Protein 1VA6 (pdb70)

Radius of gyration: 32.8 Å; Cα contacts (8 Å, |Δi|>4): 1897; chains: 2; bounding box: 96×56×97 Å

CATH classification: 6.10.140.800 (+1 more: 3.30.590.20)

Secondary structure (DSSP, 8-state):
-PPP-HHHHHHHHHSGGGGTT-EEEEEEEEEEE-TTSPBP-S-S-GGG--TTT-SSEEE-SBTTEEEEEPPPBS-HHHHHHHHHHHHHHHHTSSTT-EE--SSS-SS--TT---PBPP--SSHHHHHHHHHHHHHHHHH-HHHHT--EEEEEEE--HHHHHHHH-S--HHHHHHHHHHHHHHHHHHHHHHTTHHHHHH--BSEE-GGG---S--EE-TTS-EE-TT-SBGGGSTTSS--GGGTTS---SS-HHHHHHHHHHHHT-B-HHHHTT-SEETTEE--S-SBS-SSGGG---SEEEE-PPPTT--HHHHHHHH---EEEEEEEEP-TTSTTS--HHHHHHHHHHHHHHHHS------HHHHHHTHHHHHHHHHHTT-TT-EE-STTSPP-EEHHHHHHHHHHHHHHHHHHHHHHH-SSHHHHHHHHHHTTTT-GGGSHHHHHHHHHHH--HHHHHHHHHHHHHTSPPSS--HHHHHHHHHHHHHHHHHHHHH--S-HHHHH-/-PPP-HHHHHHHHHSGGGGTT-EEEEEEEEEEE-TTSPBP-S-S-GGG--TTT-SSEEE-SBTTEEEEEPPPBS-HHHHHHHHHHHHHHHHHSSTT-EE--SSS-SS--TT--PPBPP--SSHHHHHHHHHHHHHHHHH-HHHHT--EEEEEEE--HHHHHHHH--HHHHHHHHHHHHHHHHHHHHTTHHHHHH--BSEE-GGG---S--EE-TTS-EE-TT-SBGGGSTTSS--GGGTT----SS-HHHHHHHHHHHTT-B-HHHHTT-SEETTEE--S-SBS-SSGGG---SEEEE-PPPTT--HHHHHHHH---EEEEEEEEP-TTSTTS--HHHHHHHHHHHHHHHHS------HHHHHHHHHHHHHHHHHTTSTT-EE-STTS---EEHHHHHHHHHHHHHHHHHHHHHHH-SSHHHHHHHHHHGGGT-GGGSHHHHHHHHHHH--HHHHHHHHHHHHHTPPPSSS-HHHHHHHHHHHHHHHHHHHHS--S-HHHHH-

Sequence (1010 aa):
MIPDVSQALAWLEKHPQALKGIQRGLERETLRVNADGTLATTGHPEALGSALTHKWITTDFAEALLEFITPVDGDIEHMLTFMRDLHRYTARNMGDERMWPLSMPSYIAEGQDIELAQYGTSNTGRFKTLYREGLKNRYGALMQTISGVHYNFSLPMAFWQAKSGDISGADAKEKISAGYFRVIRNYYRFGWVIPYLFGASPAISSSFLTSLPFEKTESGMYYLPYATSLRLSDLGYTNKSQSNLGITFNDLYEYVAGLKQAIKTPSEEYAKIGIEKDGKRLQINSNVLQIENELYAPIRPKRVTRSGESPSDALLRGGIEYIEVRSLDINPFSPIGVDEQQVRFLDLFMVWCALADAPEMSSSELACTRVNWNRVILEGRKPGLTLGIGCETAQFPLPQVGKDLFRDLKRVAQTLDSINGGEAYQKVCDELVACFDNPDLTFSARILRSMIDTTGKAFAEAYRNLLREEPLEILREEDFVAEREASERRQQEMEAADTEPFAVWLEMIPDVSQALAWLEKHPQALKGIQRGLERETLRVNADGTLATTGHPEALGSALTHKWITTDFAEALLEFITPVDGDIEHMLTFMRDLHRYTARNMGDERMWPLSMPSYIAEGQDIELAQYGTSNTGRFKTLYREGLKNRYGALMQTISGVHYNFSLPMAFWQAKSGADAKEKISAGYFRVIRNYYRFGWVIPYLFGASPAISSSFLTSLPFEKTESGMYYLPYATSLRLSDLGYTNKSQSNLGITFNDLYEYVAGLKQAIKTPSEEYAKIGIEKDGKRLQINSNVLQIENELYAPIRPKRVTRSGESPSDALLRGGIEYIEVRSLDINPFSPIGVDEQQVRFLDLFMVWCALADAPEMSSSELACTRVNWNRVILEGRKPGLTLGIGCETAQFPLPQVGKDLFRDLKRVAQTLDSINGGEAYQKVCDELVACFDNPDLTFSARILRSMIDTTGKAFAEAYRNLLREEPLEILREEDFVAEREASERRQQEMEAADTEPFAVWLE

Nearest PDB structures (foldseek):
  1va6-assembly2_B  TM=1.002E+00  e=9.615E-96  Escherichia coli
  1va6-assembly1_A  TM=9.991E-01  e=1.927E-89  Escherichia coli
  2d32-assembly1_A  TM=9.876E-01  e=5.182E-85  Escherichia coli
  1v4g-assembly1_A  TM=9.840E-01  e=6.740E-85  Escherichia coli
  1v4g-assembly1_C  TM=9.840E-01  e=9.844E-84  Escherichia coli

Organism: Escherichia coli (strain K12) (NCBI:txid83333)

Foldseek 3Di:
DDDDLVVLLVLCVVVLCQQPPKKKKKKWKWFWAALVQHGDDDFQFLLQFALQFFDAKHAFFARRIIMGMFDMDDDLVVRVLVLLLVQLVVLQGPPRIFIFQWQARAPAAFVRPTHTHARDDFLVRVQRSLQSLQCCLPVNPRQSSGIFMKMKIFGDLSNLCSVPPDDDLVVSLQVRQQLVLLLVLLCLQPVLLQLLFFQAPQKHACRLPDPADWDAAPVRIIGFQFARHCCDPCSHNDCPLPLPLFAFSRGLVRNLVSLVVQCVAADPVQCVSPQDDPNDGRHLDRGSRPASVPRPDQKDFADDADPPGHGSRRCVVRNGGIMMGINGIFQSVDLSRDDDLSNLLVSLSSVVSSSDGRDGATSQQSVQSCVQSVCCRRRVRPPPDFDDRGVDDTDHQQLVVLVVVLVSSLSSQVSVCVVVPDRVSNVSSVQRSVCSVPVCNGNHNVNVVVSNVPHSSVSRVVSSVVSNPDDRDPDDSVRSNVSSVVSNVVSVVSRVPDPDRSVVVSD/DADDLPVLLVLCLVVLCQQPQKKKKKKWKWFWAALVQHGDPDAQFLLQAALQFFDAWHAFFFRRIIMGIFDIDRDLVVRVLVLLLVLLLSLQGPPNIFTFQWQARAPAAFQRDTHTHAGDDFLVRVQNRQASLQVCLPPHPRQRSGIFMKMKIFGDLSNLCSVPVVVSFQSRQQLVLLLVLLCLQPVLLQLLFFQAPQKHYCRLPDPADWDAAPVGIIGFQQARHCCDPCSHNDPPLVLPLFAFRRGLCSNLVSLVVQCVAADVVQVVVPCDDPNRGRHLDRGSRVASVPRPDQKDFFDDDDPPDGTSVRCVVGNGGIMMGRPGIQQSVDLSRDDPLSNLLVSLSSVVSSSDDGDGDGSVQSVQSCVQSCCCRRRVRPPQDFDDRGNDDTDHGQLVVLVVVLVSSLSSQVSVCVVVPDRVSNVSSVQRNVCSVPVCNGNHVVNVVARNPDHRSVSRSVSSVVSNPDDRDPDDSVVSSVSSVVSNVVSVVSVVVDDDDSVVVSD

InterPro domains:
  IPR006334 Glutamate--cysteine ligase, monofunctional [MF_00578] (1-518)
  IPR006334 Glutamate--cysteine ligase, monofunctional [PTHR38761] (1-517)
  IPR006334 Glutamate--cysteine ligase, monofunctional [TIGR01434] (6-517)
  IPR007370 Glutamate--cysteine ligase [PF04262] (10-380)
  IPR014746 Glutamine synthetase/guanido kinase, catalytic domain [SSF55931] (2-514)

B-factor: mean 29.58, std 16.18, range [2.0, 95.63]

Solvent-accessible surface area: 40898 Å² total; per-residue (Å²): 42,2,28,60,7,18,163,26,4,22,49,0,27,116,72,43,117,3,3,124,44,7,84,13,9,1,30,4,18,0,2,0,5,54,47,88,5,59,15,4,120,80,41,20,14,130,19,1,14,8,11,25,24,14,120,31,0,18,6,34,3,0,12,7,0,0,15,0,54,6,62,103,40,48,70,9,86,76,2,19,35,15,0,57,0,0,0,14,14,0,4,73,57,14,56,90,18,13,21,6,7,5,0,9,3,21,111,7,56,90,68,58,143,11,86,21,0,83,7,37,100,2,9,46,0,115,42,79,30,11,18,24,29,0,7,71,45,26,36,26,8,12,20,1,0,5,1,2,0,16,0,17,1,11,6,14,124,48,3,17,93,36,104,36,30,136,79,64,58,70,72,27,77,118,109,21,4,58,6,2,1,53,0,0,20,0,0,30,60,8,0,3,0,1,1,2,2,2,2,3,4,0,5,3,6,64,34,22,103,119,120,61,101,42,87,97,13,173,67,30,26,67,25,6,45,86,0,0,0,0,14,35,6,83,35,2,50,22,28,126,58,11,81,149,30,43,22,13,4,30,72,24,160,84,6,8,58,18,5,83,131,2,35,180,44,110,17,155,117,14,57,161,44,20,89,120,124,143,69,74,75,26,4,30,25,23,25,16,0,2,34,28,76,0,12,19,9,35,0,30,6,45,56,99,61,162,125,89,42,29,46,0,56,0,5,62,84,21,0,1,62,48,0,2,0,28,1,2,2,0,1,0,55,13,19,6,1,1,45,64,46,1,1,21,0,0,0,0,0,0,0,0,0,6,9,0,99,11,88,133,18,55,48,80,86,16,70,32,11,86,49,6,17,56,53,0,6,48,58,3,18,77,101,73,10,44,0,0,96,23,84,100,108,31,112,56,58,4,39,60,5,0,20,31,2,7,48,18,0,64,22,0,0,43,8,5,5,88,32,99,45,62,69,35,2,34,121,8,4,73,75,6,35,22,7,3,42,15,24,64,79,0,9,0,12,102,0,15,135,25,18,64,103,101,37,5,87,63,46,2,70,56,38,34,74,93,2,81,149,36,105,29,119,60,20,164,87,117,50,2,64,58,7,72,104,36,0,54,160,77,35,113,108,63,59,89,75,57,134,86,89,24,53,86,100,55,194,42,15,32,119,5,46,168,28,0,56,61,0,70,168,70,48,97,4,3,60,18,8,62,14,8,1,34,5,18,0,2,0,4,55,49,90,4,65,14,4,127,78,44,23,14,139,23,1,14,4,10,25,29,17,57,16,0,22,6,37,4,0,15,5,0,0,12,0,61,6,57,94,10,26,50,7,86,21,1,20,32,6,0,56,0,0,0,13,15,1,2,62,54,12,53,93,20,11,20,6,5,6,1,10,3,20,100,5,55,119,66,65,144,10,92,17,0,89,8,39,91,2,8,49,0,108,40,79,27,13,16,27,34,0,7,74,43,26,38,19,7,5,21,2,0,6,1,2,0,16,0,17,1,10,4,10,96,40,4,20,110,40,93,70,103,132,104,73,52,58,114,23,2,54,4,1,1,62,0,0,21,0,0,32,57,7,0,1,0,1,1,4,2,2,2,2,5,0,5,2,5,70,30,21,93,118,124,56,94,39,84,81,14,166,79,37,29,79,26,5,45,88,0,0,0,0,14,29,4,96,38,2,52,16,32,59,60,16,84,147,32,38,22,28,5,33,58,12,116,108,4,3,60,14,7,81,124,2,36,158,48,113,19,158,123,15,56,169,48,21,86,108,127,143,73,65,77,24,2,34,24,27,23,18,0,2,34,25,73,0,13,16,10,32,0,25,6,53,57,95,54,132,98,90,41,34,46,0,61,0,4,57,93,22,1,2,60,48,0,2,0,29,2,1,2,0,1,0,58,12,18,8,0,1,43,67,43,1,1,18,0,0,0,0,0,0,0,0,0,8,8,0,98,13,91,128,20,51,45,79,93,14,69,33,12,83,45,6,18,46,48,0,3,46,60,3,20,75,101,71,7,44,0,0,87,27,73,100,120,29,114,54,61,5,38,113,8,0,68,40,0,7,153,17,0,71,70,0,0,80,9,3,5,84,35,95,47,67,80,36,3,47,107,2,2,79,68,8,42,41,6,4,98,65,37,101,85,1,10,0,12,106,0,11,136,28,18,60,105,88,34,5,90,64,47,2,67,56,40,32,70,90,2,87,145,37,102,28,109,23,6,99,79,86,30,2,70,13,4,79,68,3,0,47,92,39,37,117,97,60,58,87,79,52,134,91,89,23,53,91,93,53,181

Structure (mmCIF, N/CA/C/O backbone):
data_1VA6
#
_entry.id   1VA6
#
_cell.length_a   70.468
_cell.length_b   97.360
_cell.length_c   102.185
_cell.angle_alpha   90.00
_cell.angle_beta   109.63
_cell.angle_gamma   90.00
#
_symmetry.space_group_name_H-M   'P 1 21 1'
#
loop_
_entity.id
_entity.type
_entity.pdbx_description
1 polymer 'Glutamate--cysteine ligase'
2 non-polymer 'MAGNESIUM ION'
3 non-polymer '(2S)-2-AMINO-4-[[(2R)-2-CARBOXYBUTYL](PHOSPHONO)SULFONIMIDOYL]BUTANOIC ACID'
4 non-polymer "ADENOSINE-5'-DIPHOSPHATE"
5 non-polymer 'HEXAETHYLENE GLYCOL'
6 water water
#
loop_
_atom_site.group_PDB
_atom_site.id
_atom_site.type_symbol
_atom_site.label_atom_id
_atom_site.label_alt_id
_atom_site.label_comp_id
_atom_site.label_asym_id
_atom_site.label_entity_id
_atom_site.label_seq_id
_atom_site.pdbx_PDB_ins_code
_atom_site.Cartn_x
_atom_site.Cartn_y
_atom_site.Cartn_z
_atom_site.occupancy
_atom_site.B_iso_or_equiv
_atom_site.auth_seq_id
_atom_site.auth_comp_id
_atom_site.auth_asym_id
_atom_site.auth_atom_id
_atom_site.pdbx_PDB_model_num
ATOM 1 N N . MET A 1 1 ? 5.245 -17.806 12.533 1.00 30.14 1 MET A N 1
ATOM 2 C CA . MET A 1 1 ? 6.235 -17.709 11.418 1.00 28.92 1 MET A CA 1
ATOM 3 C C . MET A 1 1 ? 7.617 -17.393 11.971 1.00 27.73 1 MET A C 1
ATOM 4 O O . MET A 1 1 ? 8.630 -17.803 11.431 1.00 22.94 1 MET A O 1
ATOM 9 N N . ILE A 1 2 ? 7.656 -16.644 13.060 1.00 22.10 2 ILE A N 1
ATOM 10 C CA . ILE A 1 2 ? 8.910 -16.387 13.734 1.00 20.24 2 ILE A CA 1
ATOM 11 C C . ILE A 1 2 ? 9.273 -17.604 14.589 1.00 20.05 2 ILE A C 1
ATOM 12 O O . ILE A 1 2 ? 8.461 -18.116 15.317 1.00 12.13 2 ILE A O 1
ATOM 17 N N . PRO A 1 3 ? 10.512 -18.055 14.469 1.00 17.26 3 PRO A N 1
ATOM 18 C CA . PRO A 1 3 ? 10.979 -19.246 15.171 1.00 18.22 3 PRO A CA 1
ATOM 19 C C . PRO A 1 3 ? 10.917 -19.111 16.683 1.00 18.52 3 PRO A C 1
ATOM 20 O O . PRO A 1 3 ? 10.932 -18.008 17.192 1.00 22.71 3 PRO A O 1
ATOM 24 N N . ASP A 1 4 ? 10.824 -20.244 17.372 1.00 19.22 4 ASP A N 1
ATOM 25 C CA . ASP A 1 4 ? 10.980 -20.313 18.817 1.00 19.06 4 ASP A CA 1
ATOM 26 C C . ASP A 1 4 ? 12.451 -20.083 19.143 1.00 19.51 4 ASP A C 1
ATOM 27 O O . ASP A 1 4 ? 13.331 -20.742 18.591 1.00 18.73 4 ASP A O 1
ATOM 32 N N . VAL A 1 5 ? 12.714 -19.110 20.001 1.00 10.71 5 VAL A N 1
ATOM 33 C CA . VAL A 1 5 ? 14.057 -18.775 20.406 1.00 14.58 5 VAL A CA 1
ATOM 34 C C . VAL A 1 5 ? 14.229 -18.829 21.905 1.00 12.47 5 VAL A C 1
ATOM 35 O O . VAL A 1 5 ? 15.145 -18.220 22.491 1.00 14.26 5 VAL A O 1
ATOM 39 N N . SER A 1 6 ? 13.338 -19.566 22.557 1.00 15.50 6 SER A N 1
ATOM 40 C CA . SER A 1 6 ? 13.329 -19.697 24.013 1.00 17.16 6 SER A CA 1
ATOM 41 C C . SER A 1 6 ? 14.677 -20.168 24.577 1.00 15.62 6 SER A C 1
ATOM 42 O O . SER A 1 6 ? 15.211 -19.591 25.515 1.00 13.46 6 SER A O 1
ATOM 45 N N . GLN A 1 7 ? 15.225 -21.220 23.977 1.00 19.59 7 GLN A N 1
ATOM 46 C CA . GLN A 1 7 ? 16.417 -21.817 24.538 1.00 22.96 7 GLN A CA 1
ATOM 47 C C . GLN A 1 7 ? 17.605 -20.821 24.474 1.00 18.58 7 GLN A C 1
ATOM 48 O O . GLN A 1 7 ? 18.319 -20.612 25.452 1.00 19.65 7 GLN A O 1
ATOM 54 N N . ALA A 1 8 ? 17.797 -20.214 23.312 1.00 16.46 8 ALA A N 1
ATOM 55 C CA . ALA A 1 8 ? 18.913 -19.257 23.137 1.00 14.76 8 ALA A CA 1
ATOM 56 C C . ALA A 1 8 ? 18.718 -18.022 24.018 1.00 14.54 8 ALA A C 1
ATOM 57 O O . ALA A 1 8 ? 19.681 -17.474 24.568 1.00 13.15 8 ALA A O 1
ATOM 59 N N . LEU A 1 9 ? 17.461 -17.589 24.185 1.00 9.85 9 LEU A N 1
ATOM 60 C CA . LEU A 1 9 ? 17.188 -16.431 24.991 1.00 11.36 9 LEU A CA 1
ATOM 61 C C . LEU A 1 9 ? 17.412 -16.744 26.499 1.00 13.17 9 LEU A C 1
ATOM 62 O O . LEU A 1 9 ? 17.872 -15.917 27.255 1.00 14.69 9 LEU A O 1
ATOM 67 N N . ALA A 1 10 ? 17.100 -17.961 26.874 1.00 17.49 10 ALA A N 1
ATOM 68 C CA . ALA A 1 10 ? 17.381 -18.419 28.206 1.00 22.94 10 ALA A CA 1
ATOM 69 C C . ALA A 1 10 ? 18.883 -18.428 28.475 1.00 20.42 10 ALA A C 1
ATOM 70 O O . ALA A 1 10 ? 19.369 -18.002 29.524 1.00 20.67 10 ALA A O 1
ATOM 72 N N . TRP A 1 11 ? 19.615 -18.939 27.502 1.00 21.84 11 TRP A N 1
ATOM 73 C CA . TRP A 1 11 ? 21.079 -18.938 27.587 1.00 22.57 11 TRP A CA 1
ATOM 74 C C . TRP A 1 11 ? 21.612 -17.520 27.783 1.00 16.62 11 TRP A C 1
ATOM 75 O O . TRP A 1 11 ? 22.490 -17.287 28.604 1.00 14.93 11 TRP A O 1
ATOM 86 N N . LEU A 1 12 ? 21.057 -16.588 27.033 1.00 15.07 12 LEU A N 1
ATOM 87 C CA . LEU A 1 12 ? 21.513 -15.205 27.091 1.00 18.80 12 LEU A CA 1
ATOM 88 C C . LEU A 1 12 ? 21.313 -14.564 28.457 1.00 23.51 12 LEU A C 1
ATOM 89 O O . LEU A 1 12 ? 22.184 -13.848 28.949 1.00 20.14 12 LEU A O 1
ATOM 94 N N . GLU A 1 13 ? 20.154 -14.811 29.059 1.00 32.81 13 GLU A N 1
ATOM 95 C CA . GLU A 1 13 ? 19.844 -14.249 30.379 1.00 39.33 13 GLU A CA 1
ATOM 96 C C . GLU A 1 13 ? 20.693 -14.892 31.434 1.00 37.69 13 GLU A C 1
ATOM 97 O O . GLU A 1 13 ? 20.971 -14.269 32.425 1.00 39.29 13 GLU A O 1
ATOM 103 N N . LYS A 1 14 ? 21.143 -16.122 31.190 1.00 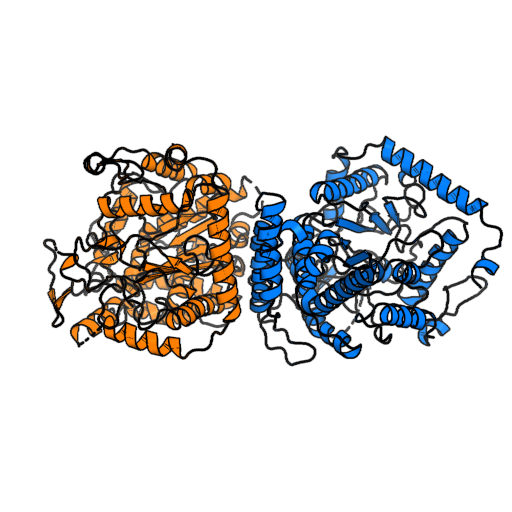36.96 14 LYS A N 1
ATOM 104 C CA . LYS A 1 14 ? 22.075 -16.816 32.106 1.00 37.38 14 LYS A CA 1
ATOM 105 C C . LYS A 1 14 ? 23.508 -16.423 31.844 1.00 36.73 14 LYS A C 1
ATOM 106 O O . LYS A 1 14 ? 24.384 -16.684 32.654 1.00 32.60 14 LYS A O 1
ATOM 112 N N . HIS A 1 15 ? 23.750 -15.827 30.668 1.00 36.52 15 HIS A N 1
ATOM 113 C CA . HIS A 1 15 ? 25.062 -15.305 30.296 1.00 33.59 15 HIS A CA 1
ATOM 114 C C . HIS A 1 15 ? 24.976 -13.844 29.784 1.00 36.01 15 HIS A C 1
ATOM 115 O O . HIS A 1 15 ? 25.317 -13.554 28.613 1.00 30.69 15 HIS A O 1
ATOM 122 N N . PRO A 1 16 ? 24.550 -12.921 30.643 1.00 39.32 16 PRO A N 1
ATOM 123 C CA . PRO A 1 16 ? 24.309 -11.521 30.251 1.00 37.13 16 PRO A CA 1
ATOM 124 C C . PRO A 1 16 ? 25.536 -10.843 29.682 1.00 38.18 16 PRO A C 1
ATOM 125 O O . PRO A 1 16 ? 25.482 -10.069 28.716 1.00 36.97 16 PRO A O 1
ATOM 129 N N . GLN A 1 17 ? 26.676 -11.172 30.257 1.00 36.68 17 GLN A N 1
ATOM 130 C CA . GLN A 1 17 ? 27.920 -10.540 29.899 1.00 38.79 17 GLN A CA 1
ATOM 131 C C . GLN A 1 17 ? 28.453 -10.955 28.541 1.00 36.37 17 GLN A C 1
ATOM 132 O O . GLN A 1 17 ? 29.512 -10.519 28.139 1.00 35.56 17 GLN A O 1
ATOM 138 N N . ALA A 1 18 ? 27.703 -11.798 27.836 1.00 31.79 18 ALA A N 1
ATOM 139 C CA . ALA A 1 18 ? 28.056 -12.222 26.479 1.00 27.18 18 ALA A CA 1
ATOM 140 C C . ALA A 1 18 ? 27.843 -11.127 25.472 1.00 26.77 18 ALA A C 1
ATOM 141 O O . ALA A 1 18 ? 28.335 -11.211 24.329 1.00 23.01 18 ALA A O 1
ATOM 143 N N . LEU A 1 19 ? 27.083 -10.093 25.878 1.00 16.39 19 LEU A N 1
ATOM 144 C CA . LEU A 1 19 ? 26.776 -9.002 24.981 1.00 17.49 19 LEU A CA 1
ATOM 145 C C . LEU A 1 19 ? 27.581 -7.741 25.235 1.00 13.29 19 LEU A C 1
ATOM 146 O O . LEU A 1 19 ? 27.457 -6.759 24.492 1.00 19.40 19 LEU A O 1
ATOM 151 N N . LYS A 1 20 ? 28.407 -7.753 26.284 1.00 12.58 20 LYS A N 1
ATOM 152 C CA . LYS A 1 20 ? 29.235 -6.613 26.585 1.00 17.04 20 LYS A CA 1
ATOM 153 C C . LYS A 1 20 ? 30.389 -6.501 25.572 1.00 14.16 20 LYS A C 1
ATOM 154 O O . LYS A 1 20 ? 31.179 -7.427 25.437 1.00 16.76 20 LYS A O 1
ATOM 160 N N . GLY A 1 21 ? 30.479 -5.378 24.885 1.00 8.88 21 GLY A N 1
ATOM 161 C CA . GLY A 1 21 ? 31.594 -5.236 23.969 1.00 10.73 21 GLY A CA 1
ATOM 162 C C . GLY A 1 21 ? 31.168 -5.183 22.505 1.00 3.79 21 GLY A C 1
ATOM 163 O O . GLY A 1 21 ? 32.025 -5.259 21.612 1.00 6.54 21 GLY A O 1
ATOM 164 N N . ILE A 1 22 ? 29.867 -5.056 22.225 1.00 5.15 22 ILE A N 1
ATOM 165 C CA . ILE A 1 22 ? 29.459 -4.946 20.812 1.00 5.08 22 ILE A CA 1
ATOM 166 C C . ILE A 1 22 ? 30.215 -3.797 20.143 1.00 7.94 22 ILE A C 1
ATOM 167 O O . ILE A 1 22 ? 30.440 -2.762 20.764 1.00 7.51 22 ILE A O 1
ATOM 172 N N . GLN A 1 23 ? 30.602 -3.995 18.894 1.00 7.26 23 GLN A N 1
ATOM 173 C CA . GLN A 1 23 ? 31.301 -2.947 18.127 1.00 7.53 23 GLN A CA 1
ATOM 174 C C . GLN A 1 23 ? 30.498 -2.555 16.920 1.00 8.15 23 GLN A C 1
ATOM 175 O O . GLN A 1 23 ? 29.783 -3.369 16.340 1.00 8.07 23 GLN A O 1
ATOM 181 N N . ARG A 1 24 ? 30.625 -1.295 16.518 1.00 9.75 24 ARG A N 1
ATOM 182 C CA . ARG A 1 24 ? 29.820 -0.750 15.405 1.00 10.66 24 ARG A CA 1
ATOM 183 C C . ARG A 1 24 ? 30.560 0.205 14.534 1.00 3.08 24 ARG A C 1
ATOM 184 O O . ARG A 1 24 ? 31.580 0.788 14.917 1.00 8.90 24 ARG A O 1
ATOM 192 N N . GLY A 1 25 ? 30.061 0.336 13.312 1.00 10.12 25 GLY A N 1
ATOM 193 C CA . GLY A 1 25 ? 30.596 1.297 12.337 1.00 7.51 25 GLY A CA 1
ATOM 194 C C . GLY A 1 25 ? 29.493 1.721 11.382 1.00 11.08 25 GLY A C 1
ATOM 195 O O . GLY A 1 25 ? 28.738 0.879 10.877 1.00 16.28 25 GLY A O 1
ATOM 196 N N . LEU A 1 26 ? 29.433 3.011 11.056 1.00 14.55 26 LEU A N 1
ATOM 197 C CA . LEU A 1 26 ? 28.458 3.505 10.106 1.00 12.17 26 LEU A CA 1
ATOM 198 C C . LEU A 1 26 ? 29.049 4.043 8.830 1.00 13.13 26 LEU A C 1
ATOM 199 O O . LEU A 1 26 ? 30.031 4.786 8.843 1.00 9.31 26 LEU A O 1
ATOM 204 N N . GLU A 1 27 ? 28.428 3.682 7.718 1.00 12.36 27 GLU A N 1
ATOM 205 C CA . GLU A 1 27 ? 28.722 4.333 6.419 1.00 10.41 27 GLU A CA 1
ATOM 206 C C . GLU A 1 27 ? 27.471 5.090 6.011 1.00 13.42 27 GLU A C 1
ATOM 207 O O . GLU A 1 27 ? 26.354 4.566 6.089 1.00 16.88 27 GLU A O 1
ATOM 213 N N . ARG A 1 28 ? 27.640 6.334 5.638 1.00 11.66 28 ARG A N 1
ATOM 214 C CA . ARG A 1 28 ? 26.545 7.131 5.143 1.00 10.28 28 ARG A CA 1
ATOM 215 C C . ARG A 1 28 ? 26.971 7.874 3.846 1.00 15.01 28 ARG A C 1
ATOM 216 O O . ARG A 1 28 ? 27.947 8.596 3.809 1.00 13.02 28 ARG A O 1
ATOM 224 N N . GLU A 1 29 ? 26.161 7.690 2.840 1.00 15.93 29 GLU A N 1
ATOM 225 C CA . GLU A 1 29 ? 26.344 8.281 1.536 1.00 16.15 29 GLU A CA 1
ATOM 226 C C . GLU A 1 29 ? 25.394 9.437 1.295 1.00 15.36 29 GLU A C 1
ATOM 227 O O . GLU A 1 29 ? 24.258 9.436 1.761 1.00 18.43 29 GLU A O 1
ATOM 233 N N . THR A 1 30 ? 25.872 10.448 0.601 1.00 19.23 30 THR A N 1
ATOM 234 C CA . THR A 1 30 ? 25.056 11.610 0.272 1.00 19.66 30 THR A CA 1
ATOM 235 C C . THR A 1 30 ? 25.660 12.397 -0.951 1.00 20.18 30 THR A C 1
ATOM 236 O O . THR A 1 30 ? 26.860 12.543 -1.086 1.00 17.82 30 THR A O 1
ATOM 240 N N . LEU A 1 31 ? 24.766 12.878 -1.794 1.00 20.38 31 LEU A N 1
ATOM 241 C CA . LEU A 1 31 ? 25.067 13.700 -2.957 1.00 23.42 31 LEU A CA 1
ATOM 242 C C . LEU A 1 31 ? 25.309 15.144 -2.613 1.00 22.62 31 LEU A C 1
ATOM 243 O O . LEU A 1 31 ? 24.586 15.740 -1.812 1.00 20.84 31 LEU A O 1
ATOM 248 N N . ARG A 1 32 ? 26.385 15.706 -3.201 1.00 17.68 32 ARG A N 1
ATOM 249 C CA . ARG A 1 32 ? 26.600 17.124 -3.081 1.00 19.85 32 ARG A CA 1
ATOM 250 C C . ARG A 1 32 ? 25.665 17.763 -4.116 1.00 20.64 32 ARG A C 1
ATOM 251 O O . ARG A 1 32 ? 25.651 17.365 -5.285 1.00 16.90 32 ARG A O 1
ATOM 259 N N . VAL A 1 33 ? 24.896 18.760 -3.692 1.00 23.07 33 VAL A N 1
ATOM 260 C CA . VAL A 1 33 ? 23.974 19.447 -4.602 1.00 21.62 33 VAL A CA 1
ATOM 261 C C . VAL A 1 33 ? 23.980 20.964 -4.377 1.00 25.12 33 VAL A C 1
ATOM 262 O O . VAL A 1 33 ? 24.319 21.456 -3.268 1.00 20.43 33 VAL A O 1
ATOM 266 N N . ASN A 1 34 ? 23.658 21.696 -5.449 1.00 26.45 34 ASN A N 1
ATOM 267 C CA . ASN A 1 34 ? 23.421 23.138 -5.366 1.00 28.02 34 ASN A CA 1
ATOM 268 C C . ASN A 1 34 ? 22.087 23.446 -4.674 1.00 27.62 34 ASN A C 1
ATOM 269 O O . ASN A 1 34 ? 21.273 22.562 -4.478 1.00 23.46 34 ASN A O 1
ATOM 274 N N . ALA A 1 35 ? 21.916 24.703 -4.271 1.00 32.69 35 ALA A N 1
ATOM 275 C CA . ALA A 1 35 ? 20.754 25.148 -3.509 1.00 38.26 35 ALA A CA 1
ATOM 276 C C . ALA A 1 35 ? 19.452 24.945 -4.288 1.00 38.53 35 ALA A C 1
ATOM 277 O O . ALA A 1 35 ? 18.359 24.851 -3.680 1.00 36.31 35 ALA A O 1
ATOM 279 N N . ASP A 1 36 ? 19.574 24.859 -5.620 1.00 37.02 36 ASP A N 1
ATOM 280 C CA . ASP A 1 36 ? 18.399 24.573 -6.468 1.00 41.61 36 ASP A CA 1
ATOM 281 C C . ASP A 1 36 ? 18.147 23.071 -6.673 1.00 39.53 36 ASP A C 1
ATOM 282 O O . ASP A 1 36 ? 17.361 22.671 -7.526 1.00 37.90 36 ASP A O 1
ATOM 287 N N . GLY A 1 37 ? 18.840 22.258 -5.889 1.00 35.83 37 GLY A N 1
ATOM 288 C CA . GLY A 1 37 ? 18.686 20.804 -5.923 1.00 35.01 37 GLY A CA 1
ATOM 289 C C . GLY A 1 37 ? 19.444 20.056 -7.034 1.00 30.61 37 GLY A C 1
ATOM 290 O O . GLY A 1 37 ? 19.485 18.834 -7.075 1.00 28.59 37 GLY A O 1
ATOM 291 N N . THR A 1 38 ? 20.055 20.781 -7.950 1.00 32.09 38 THR A N 1
ATOM 292 C CA . THR A 1 38 ? 20.783 20.133 -9.037 1.00 27.99 38 THR A CA 1
ATOM 293 C C . THR A 1 38 ? 22.102 19.522 -8.518 1.00 25.32 38 THR A C 1
ATOM 294 O O . THR A 1 38 ? 22.651 19.949 -7.480 1.00 23.68 38 THR A O 1
ATOM 298 N N . LEU A 1 39 ? 22.641 18.557 -9.253 1.00 20.77 39 LEU A N 1
ATOM 299 C CA . LEU A 1 39 ? 23.909 17.948 -8.890 1.00 25.84 39 LEU A CA 1
ATOM 300 C C . LEU A 1 39 ? 25.109 18.887 -8.886 1.00 32.71 39 LEU A C 1
ATOM 301 O O . LEU A 1 39 ? 25.383 19.642 -9.879 1.00 36.81 39 LEU A O 1
ATOM 306 N N . ALA A 1 40 ? 25.854 18.848 -7.790 1.00 30.18 40 ALA A N 1
ATOM 307 C CA . ALA A 1 40 ? 27.067 19.656 -7.709 1.00 30.73 40 ALA A CA 1
ATOM 308 C C . ALA A 1 40 ? 28.105 19.156 -8.737 1.00 25.72 40 ALA A C 1
ATOM 309 O O . ALA A 1 40 ? 28.244 17.961 -8.941 1.00 21.00 40 ALA A O 1
ATOM 311 N N . THR A 1 41 ? 28.819 20.095 -9.372 1.00 24.64 41 THR A N 1
ATOM 312 C CA . THR A 1 41 ? 29.756 19.717 -10.447 1.00 25.34 41 THR A CA 1
ATOM 313 C C . THR A 1 41 ? 31.216 19.916 -10.053 1.00 20.22 41 THR A C 1
ATOM 314 O O . THR A 1 41 ? 32.134 19.499 -10.761 1.00 19.29 41 THR A O 1
ATOM 318 N N . THR A 1 42 ? 31.431 20.628 -8.958 1.00 21.25 42 THR A N 1
ATOM 319 C CA . THR A 1 42 ? 32.754 20.824 -8.413 1.00 20.66 42 THR A CA 1
ATOM 320 C C . THR A 1 42 ? 33.378 19.459 -8.041 1.00 22.69 42 THR A C 1
ATOM 321 O O . THR A 1 42 ? 32.683 18.423 -7.887 1.00 17.90 42 THR A O 1
ATOM 325 N N . GLY A 1 43 ? 34.692 19.461 -7.861 1.00 23.54 43 GLY A N 1
ATOM 326 C CA . GLY A 1 43 ? 35.403 18.260 -7.496 1.00 21.89 43 GLY A CA 1
ATOM 327 C C . GLY A 1 43 ? 35.287 18.002 -5.995 1.00 19.88 43 GLY A C 1
ATOM 328 O O . GLY A 1 43 ? 34.757 18.820 -5.230 1.00 16.43 43 GLY A O 1
ATOM 329 N N . HIS A 1 44 ? 35.805 16.859 -5.600 1.00 21.79 44 HIS A N 1
ATOM 330 C CA . HIS A 1 44 ? 35.797 16.471 -4.193 1.00 23.37 44 HIS A CA 1
ATOM 331 C C . HIS A 1 44 ? 36.488 17.560 -3.362 1.00 24.31 44 HIS A C 1
ATOM 332 O O . HIS A 1 44 ? 37.647 17.884 -3.581 1.00 20.35 44 HIS A O 1
ATOM 339 N N . PRO A 1 45 ? 35.747 18.123 -2.407 1.00 21.83 45 PRO A N 1
ATOM 340 C CA . PRO A 1 45 ? 36.263 19.278 -1.648 1.00 22.07 45 PRO A CA 1
ATOM 341 C C . PRO A 1 45 ? 37.710 19.125 -1.191 1.00 25.05 45 PRO A C 1
ATOM 342 O O . PRO A 1 45 ? 38.093 18.104 -0.628 1.00 25.53 45 PRO A O 1
ATOM 346 N N . GLU A 1 46 ? 38.510 20.137 -1.433 1.00 21.92 46 GLU A N 1
ATOM 347 C CA . GLU A 1 46 ? 39.940 20.108 -1.138 1.00 24.66 46 GLU A CA 1
ATOM 348 C C . GLU A 1 46 ? 40.266 19.919 0.344 1.00 20.45 46 GLU A C 1
ATOM 349 O O . GLU A 1 46 ? 41.254 19.315 0.694 1.00 18.85 46 GLU A O 1
ATOM 355 N N . ALA A 1 47 ? 39.412 20.428 1.207 1.00 25.69 47 ALA A N 1
ATOM 356 C CA . ALA A 1 47 ? 39.558 20.250 2.659 1.00 26.91 47 ALA A CA 1
ATOM 357 C C . ALA A 1 47 ? 39.448 18.776 3.091 1.00 24.22 47 ALA A C 1
ATOM 358 O O . ALA A 1 47 ? 39.947 18.401 4.142 1.00 25.71 47 ALA A O 1
ATOM 360 N N . LEU A 1 48 ? 38.868 17.950 2.226 1.00 22.55 48 LEU A N 1
ATOM 361 C CA . LEU A 1 48 ? 38.724 16.510 2.486 1.00 24.17 48 LEU A CA 1
ATOM 362 C C . LEU A 1 48 ? 39.906 15.705 2.010 1.00 22.50 48 LEU A C 1
ATOM 363 O O . LEU A 1 48 ? 40.020 14.525 2.281 1.00 28.80 48 LEU A O 1
ATOM 368 N N . GLY A 1 49 ? 40.797 16.338 1.280 1.00 24.60 49 GLY A N 1
ATOM 369 C CA . GLY A 1 49 ? 42.016 15.688 0.864 1.00 18.34 49 GLY A CA 1
ATOM 370 C C . GLY A 1 49 ? 41.792 14.590 -0.136 1.00 18.70 49 GLY A C 1
ATOM 371 O O . GLY A 1 49 ? 40.926 14.689 -0.999 1.00 18.87 49 GLY A O 1
ATOM 372 N N . SER A 1 50 ? 42.603 13.549 -0.017 1.00 15.94 50 SER A N 1
ATOM 373 C CA . SER A 1 50 ? 42.495 12.379 -0.880 1.00 14.27 50 SER A CA 1
ATOM 374 C C . SER A 1 50 ? 41.398 11.382 -0.440 1.00 20.50 50 SER A C 1
ATOM 375 O O . SER A 1 50 ? 41.439 10.879 0.684 1.00 16.60 50 SER A O 1
ATOM 378 N N . ALA A 1 51 ? 40.487 11.079 -1.357 1.00 19.12 51 ALA A N 1
ATOM 379 C CA . ALA A 1 51 ? 39.365 10.182 -1.128 1.00 22.25 51 ALA A CA 1
ATOM 380 C C . ALA A 1 51 ? 39.878 8.758 -1.164 1.00 24.04 51 ALA A C 1
ATOM 381 O O . ALA A 1 51 ? 39.313 7.846 -0.532 1.00 14.94 51 ALA A O 1
ATOM 383 N N . LEU A 1 52 ? 40.979 8.592 -1.880 1.00 18.68 52 LEU A N 1
ATOM 384 C CA . LEU A 1 52 ? 41.596 7.286 -2.012 1.00 21.13 52 LEU A CA 1
ATOM 385 C C . LEU A 1 52 ? 42.053 6.678 -0.684 1.00 18.36 52 LEU A C 1
ATOM 386 O O . LEU A 1 52 ? 42.070 5.464 -0.530 1.00 14.73 52 LEU A O 1
ATOM 391 N N . THR A 1 53 ? 42.468 7.522 0.244 1.00 19.23 53 THR A N 1
ATOM 392 C CA . THR A 1 53 ? 43.201 7.054 1.430 1.00 19.66 53 THR A CA 1
ATOM 393 C C . THR A 1 53 ? 42.685 7.656 2.722 1.00 13.40 53 THR A C 1
ATOM 394 O O . THR A 1 53 ? 43.159 7.295 3.775 1.00 17.78 53 THR A O 1
ATOM 398 N N . HIS A 1 54 ? 41.778 8.614 2.617 1.00 13.02 54 HIS A N 1
ATOM 399 C CA . HIS A 1 54 ? 41.251 9.289 3.779 1.00 17.58 54 HIS A CA 1
ATOM 400 C C . HIS A 1 54 ? 40.581 8.223 4.704 1.00 15.65 54 HIS A C 1
ATOM 401 O O . HIS A 1 54 ? 39.878 7.340 4.224 1.00 17.68 54 HIS A O 1
ATOM 408 N N . LYS A 1 55 ? 40.817 8.351 5.987 1.00 22.98 55 LYS A N 1
ATOM 409 C CA . LYS A 1 55 ? 40.234 7.396 7.005 1.00 25.52 55 LYS A CA 1
ATOM 410 C C . LYS A 1 55 ? 38.730 7.506 7.190 1.00 21.48 55 LYS A C 1
ATOM 411 O O . LYS A 1 55 ? 38.024 6.480 7.284 1.00 19.85 55 LYS A O 1
ATOM 417 N N . TRP A 1 56 ? 38.231 8.750 7.225 1.00 17.36 56 TRP A N 1
ATOM 418 C CA . TRP A 1 56 ? 36.852 9.041 7.687 1.00 14.98 56 TRP A CA 1
ATOM 419 C C . TRP A 1 56 ? 35.872 9.452 6.592 1.00 15.03 56 TRP A C 1
ATOM 420 O O . TRP A 1 56 ? 34.686 9.140 6.666 1.00 12.14 56 TRP A O 1
ATOM 431 N N . ILE A 1 57 ? 36.359 10.153 5.584 1.00 13.32 57 ILE A N 1
ATOM 432 C CA . ILE A 1 57 ? 35.544 10.689 4.543 1.00 14.91 57 ILE A CA 1
ATOM 433 C C . ILE A 1 57 ? 36.173 10.409 3.163 1.00 22.18 57 ILE A C 1
ATOM 434 O O . ILE A 1 57 ? 37.379 10.526 2.976 1.00 15.92 57 ILE A O 1
ATOM 439 N N . THR A 1 58 ? 35.312 10.029 2.230 1.00 19.47 58 THR A N 1
ATOM 440 C CA . THR A 1 58 ? 35.743 9.596 0.927 1.00 20.33 58 THR A CA 1
ATOM 441 C C . THR A 1 58 ? 34.593 9.725 -0.046 1.00 16.37 58 THR A C 1
ATOM 442 O O . THR A 1 58 ? 33.683 10.478 0.188 1.00 15.89 58 THR A O 1
ATOM 446 N N . THR A 1 59 ? 34.700 9.062 -1.194 1.00 16.43 59 THR A N 1
ATOM 447 C CA . THR A 1 59 ? 33.695 9.111 -2.227 1.00 14.84 59 THR A CA 1
ATOM 448 C C . THR A 1 59 ? 33.267 7.719 -2.591 1.00 15.55 59 THR A C 1
ATOM 449 O O . THR A 1 59 ? 34.010 6.783 -2.449 1.00 11.01 59 THR A O 1
ATOM 453 N N . ASP A 1 60 ? 32.020 7.602 -3.042 1.00 18.82 60 ASP A N 1
ATOM 454 C CA . ASP A 1 60 ? 31.495 6.331 -3.501 1.00 15.81 60 ASP A CA 1
ATOM 455 C C . ASP A 1 60 ? 31.579 6.250 -5.027 1.00 18.95 60 ASP A C 1
ATOM 456 O O . ASP A 1 60 ? 32.667 6.392 -5.614 1.00 17.00 60 ASP A O 1
ATOM 461 N N . PHE A 1 61 ? 30.464 6.067 -5.696 1.00 18.92 61 PHE A N 1
ATOM 462 C CA . PHE A 1 61 ? 30.489 5.864 -7.171 1.00 17.71 61 PHE A CA 1
ATOM 463 C C . PHE A 1 61 ? 30.926 7.108 -7.918 1.00 21.01 61 PHE A C 1
ATOM 464 O O . PHE A 1 61 ? 31.809 7.060 -8.773 1.00 26.08 61 PHE A O 1
ATOM 472 N N . ALA A 1 62 ? 30.310 8.231 -7.580 1.00 21.35 62 ALA A N 1
ATOM 473 C CA . ALA A 1 62 ? 30.557 9.520 -8.222 1.00 19.36 62 ALA A CA 1
ATOM 474 C C . ALA A 1 62 ? 31.375 10.437 -7.357 1.00 25.04 62 ALA A C 1
ATOM 475 O O . ALA A 1 62 ? 31.449 10.288 -6.103 1.00 24.86 62 ALA A O 1
ATOM 477 N N . GLU A 1 63 ? 31.966 11.427 -8.018 1.00 19.85 63 GLU A N 1
ATOM 478 C CA . GLU A 1 63 ? 32.850 12.375 -7.392 1.00 21.40 63 GLU A CA 1
ATOM 479 C C . GLU A 1 63 ? 32.048 13.322 -6.517 1.00 20.83 63 GLU A C 1
ATOM 480 O O . GLU A 1 63 ? 32.579 13.874 -5.529 1.00 15.58 63 GLU A O 1
ATOM 486 N N . ALA A 1 64 ? 30.786 13.515 -6.878 1.00 19.50 64 ALA A N 1
ATOM 487 C CA . ALA A 1 64 ? 29.846 14.260 -6.026 1.00 18.52 64 ALA A CA 1
ATOM 488 C C . ALA A 1 64 ? 29.112 13.408 -4.962 1.00 17.60 64 ALA A C 1
ATOM 489 O O . ALA A 1 64 ? 28.353 13.932 -4.174 1.00 19.74 64 ALA A O 1
ATOM 491 N N . LEU A 1 65 ? 29.341 12.103 -4.972 1.00 18.20 65 LEU A N 1
ATOM 492 C CA . LEU A 1 65 ? 28.716 11.189 -4.001 1.00 15.46 65 LEU A CA 1
ATOM 493 C C . LEU A 1 65 ? 29.621 10.978 -2.747 1.00 16.17 65 LEU A C 1
ATOM 494 O O . LEU A 1 65 ? 30.443 10.059 -2.689 1.00 19.17 65 LEU A O 1
ATOM 499 N N . LEU A 1 66 ? 29.516 11.872 -1.781 1.00 15.21 66 LEU A N 1
ATOM 500 C CA . LEU A 1 66 ? 30.275 11.736 -0.549 1.00 20.32 66 LEU A CA 1
ATOM 501 C C . LEU A 1 66 ? 29.929 10.422 0.202 1.00 22.33 66 LEU A C 1
ATOM 502 O O . LEU A 1 66 ? 28.844 9.856 0.046 1.00 24.85 66 LEU A O 1
ATOM 507 N N . GLU A 1 67 ? 30.885 9.953 0.990 1.00 21.94 67 GLU A N 1
ATOM 508 C CA . GLU A 1 67 ? 30.634 8.858 1.919 1.00 19.13 67 GLU A CA 1
ATOM 509 C C . GLU A 1 67 ? 31.364 9.165 3.233 1.00 19.13 67 GLU A C 1
ATOM 510 O O . GLU A 1 67 ? 32.581 9.422 3.256 1.00 18.04 67 GLU A O 1
ATOM 516 N N . PHE A 1 68 ? 30.606 9.149 4.319 1.00 13.82 68 PHE A N 1
ATOM 517 C CA . PHE A 1 68 ? 31.162 9.358 5.661 1.00 15.79 68 PHE A CA 1
ATOM 518 C C . PHE A 1 68 ? 31.286 7.987 6.360 1.00 16.44 68 PHE A C 1
ATOM 519 O O . PHE A 1 68 ? 30.359 7.168 6.342 1.00 17.83 68 PHE A O 1
ATOM 527 N N . ILE A 1 69 ? 32.428 7.734 6.971 1.00 13.00 69 ILE A N 1
ATOM 528 C CA . ILE A 1 69 ? 32.678 6.455 7.605 1.00 9.51 69 ILE A CA 1
ATOM 529 C C . ILE A 1 69 ? 33.214 6.638 8.991 1.00 12.39 69 ILE A C 1
ATOM 530 O O . ILE A 1 69 ? 34.269 7.229 9.179 1.00 17.30 69 ILE A O 1
ATOM 535 N N . THR A 1 70 ? 32.478 6.132 10.010 1.00 13.15 70 THR A N 1
ATOM 536 C CA . THR A 1 70 ? 32.978 6.206 11.357 1.00 9.67 70 THR A CA 1
ATOM 537 C C . THR A 1 70 ? 33.943 5.066 11.601 1.00 12.09 70 THR A C 1
ATOM 538 O O . THR A 1 70 ? 33.700 3.959 11.173 1.00 11.78 70 THR A O 1
ATOM 542 N N . PRO A 1 71 ? 35.020 5.326 12.321 1.00 12.70 71 PRO A N 1
ATOM 543 C CA . PRO A 1 71 ? 35.942 4.262 12.741 1.00 13.16 71 PRO A CA 1
ATOM 544 C C . PRO A 1 71 ? 35.292 3.380 13.833 1.00 11.19 71 PRO A C 1
ATOM 545 O O . PRO A 1 71 ? 34.551 3.871 14.683 1.00 7.83 71 PRO A O 1
ATOM 549 N N . VAL A 1 72 ? 35.571 2.081 13.793 1.00 5.48 72 VAL A N 1
ATOM 550 C CA . VAL A 1 72 ? 34.871 1.121 14.605 1.00 2.00 72 VAL A CA 1
ATOM 551 C C . VAL A 1 72 ? 34.912 1.546 16.085 1.00 9.96 72 VAL A C 1
ATOM 552 O O . VAL A 1 72 ? 35.942 1.967 16.605 1.00 9.44 72 VAL A O 1
ATOM 556 N N . ASP A 1 73 ? 33.761 1.428 16.743 1.00 7.89 73 ASP A N 1
ATOM 557 C CA . ASP A 1 73 ? 33.604 1.940 18.076 1.00 10.88 73 ASP A CA 1
ATOM 558 C C . ASP A 1 73 ? 32.484 1.182 18.814 1.00 8.37 73 ASP A C 1
ATOM 559 O O . ASP A 1 73 ? 31.622 0.563 18.209 1.00 13.29 73 ASP A O 1
ATOM 564 N N . GLY A 1 74 ? 32.527 1.226 20.143 1.00 8.61 74 GLY A N 1
ATOM 565 C CA . GLY A 1 74 ? 31.573 0.521 20.934 1.00 11.20 74 GLY A CA 1
ATOM 566 C C . GLY A 1 74 ? 30.627 1.429 21.707 1.00 12.99 74 GLY A C 1
ATOM 567 O O . GLY A 1 74 ? 29.739 0.944 22.457 1.00 15.57 74 GLY A O 1
ATOM 568 N N . ASP A 1 75 ? 30.761 2.731 21.507 1.00 16.56 75 ASP A N 1
ATOM 569 C CA . ASP A 1 75 ? 29.846 3.700 22.119 1.00 14.67 75 ASP A CA 1
ATOM 570 C C . ASP A 1 75 ? 28.948 4.318 21.038 1.00 12.29 75 ASP A C 1
ATOM 571 O O . ASP A 1 75 ? 29.413 4.942 20.111 1.00 10.62 75 ASP A O 1
ATOM 576 N N . ILE A 1 76 ? 27.614 4.136 21.199 1.00 11.16 76 ILE A N 1
ATOM 577 C CA . ILE A 1 76 ? 26.668 4.614 20.224 1.00 10.67 76 ILE A CA 1
ATOM 578 C C . ILE A 1 76 ? 26.685 6.114 20.059 1.00 10.42 76 ILE A C 1
ATOM 579 O O . ILE A 1 76 ? 26.818 6.645 18.948 1.00 9.26 76 ILE A O 1
ATOM 584 N N . GLU A 1 77 ? 26.548 6.803 21.166 1.00 10.58 77 GLU A N 1
ATOM 585 C CA . GLU A 1 77 ? 26.494 8.268 21.154 1.00 16.94 77 GLU A CA 1
ATOM 586 C C . GLU A 1 77 ? 27.805 8.845 20.559 1.00 14.37 77 GLU A C 1
ATOM 587 O O . GLU A 1 77 ? 27.788 9.761 19.755 1.00 12.23 77 GLU A O 1
ATOM 593 N N . HIS A 1 78 ? 28.932 8.307 21.013 1.00 12.03 78 HIS A N 1
ATOM 594 C CA . HIS A 1 78 ? 30.222 8.748 20.510 1.00 12.94 78 HIS A CA 1
ATOM 595 C C . HIS A 1 78 ? 30.255 8.584 18.999 1.00 14.12 78 HIS A C 1
ATOM 596 O O . HIS A 1 78 ? 30.635 9.510 18.266 1.00 7.02 78 HIS A O 1
ATOM 603 N N . MET A 1 79 ? 29.883 7.390 18.529 1.00 11.31 79 MET A N 1
ATOM 604 C CA . MET A 1 79 ? 29.889 7.117 17.088 1.00 12.07 79 MET A CA 1
ATOM 605 C C . MET A 1 79 ? 29.009 8.095 16.292 1.00 11.93 79 MET A C 1
ATOM 606 O O . MET A 1 79 ? 29.421 8.632 15.280 1.00 9.64 79 MET A O 1
ATOM 611 N N . LEU A 1 80 ? 27.794 8.342 16.790 1.00 10.02 80 LEU A N 1
ATOM 612 C CA . LEU A 1 80 ? 26.863 9.238 16.081 1.00 12.46 80 LEU A CA 1
ATOM 613 C C . LEU A 1 80 ? 27.325 10.672 16.134 1.00 10.48 80 LEU A C 1
ATOM 614 O O . LEU A 1 80 ? 27.157 11.426 15.170 1.00 15.72 80 LEU A O 1
ATOM 619 N N . THR A 1 81 ? 27.938 11.041 17.249 1.00 14.16 81 THR A N 1
ATOM 620 C CA . THR A 1 81 ? 28.530 12.370 17.398 1.00 14.48 81 THR A CA 1
ATOM 621 C C . THR A 1 81 ? 29.732 12.548 16.471 1.00 13.29 81 THR A C 1
ATOM 622 O O . THR A 1 81 ? 29.901 13.594 15.873 1.00 18.19 81 THR A O 1
ATOM 626 N N . PHE A 1 82 ? 30.568 11.514 16.382 1.00 13.80 82 PHE A N 1
ATOM 627 C CA . PHE A 1 82 ? 31.687 11.500 15.415 1.00 15.29 82 PHE A CA 1
ATOM 628 C C . PHE A 1 82 ? 31.182 11.675 14.000 1.00 14.00 82 PHE A C 1
ATOM 629 O O . PHE A 1 82 ? 31.767 12.414 13.206 1.00 20.42 82 PHE A O 1
ATOM 637 N N . MET A 1 83 ? 30.104 10.986 13.657 1.00 12.25 83 MET A N 1
ATOM 638 C CA . MET A 1 83 ? 29.498 11.099 12.330 1.00 12.81 83 MET A CA 1
ATOM 639 C C . MET A 1 83 ? 29.043 12.535 12.065 1.00 13.72 83 MET A C 1
ATOM 640 O O . MET A 1 83 ? 29.276 13.078 10.969 1.00 14.65 83 MET A O 1
ATOM 645 N N . ARG A 1 84 ? 28.438 13.162 13.073 1.00 14.10 84 ARG A N 1
ATOM 646 C CA . ARG A 1 84 ? 27.965 14.547 12.935 1.00 17.55 84 ARG A CA 1
ATOM 647 C C . ARG A 1 84 ? 29.100 15.521 12.760 1.00 18.24 84 ARG A C 1
ATOM 648 O O . ARG A 1 84 ? 28.945 16.482 12.039 1.00 21.33 84 ARG A O 1
ATOM 656 N N . ASP A 1 85 ? 30.214 15.291 13.460 1.00 15.08 85 ASP A N 1
ATOM 657 C CA . ASP A 1 85 ? 31.400 16.132 13.265 1.00 16.27 85 ASP A CA 1
ATOM 658 C C . ASP A 1 85 ? 31.827 16.112 11.800 1.00 14.26 85 ASP A C 1
ATOM 659 O O . ASP A 1 85 ? 32.174 17.150 11.239 1.00 15.65 85 ASP A O 1
ATOM 664 N N . LEU A 1 86 ? 31.839 14.928 11.194 1.00 13.92 86 LEU A N 1
ATOM 665 C CA . LEU A 1 86 ? 32.260 14.798 9.774 1.00 14.08 86 LEU A CA 1
ATOM 666 C C . LEU A 1 86 ? 31.317 15.599 8.906 1.00 17.72 86 LEU A C 1
ATOM 667 O O . LEU A 1 86 ? 31.737 16.260 7.955 1.00 19.20 86 LEU A O 1
ATOM 672 N N . HIS A 1 87 ? 30.026 15.584 9.249 1.00 17.34 87 HIS A N 1
ATOM 673 C CA . HIS A 1 87 ? 29.067 16.373 8.478 1.00 16.98 87 HIS A CA 1
ATOM 674 C C . HIS A 1 87 ? 29.292 17.884 8.691 1.00 20.13 87 HIS A C 1
ATOM 675 O O . HIS A 1 87 ? 29.371 18.653 7.747 1.00 19.75 87 HIS A O 1
ATOM 682 N N . ARG A 1 88 ? 29.386 18.275 9.958 1.00 18.25 88 ARG A N 1
ATOM 683 C CA . ARG A 1 88 ? 29.564 19.658 10.331 1.00 18.34 88 ARG A CA 1
ATOM 684 C C . ARG A 1 88 ? 30.724 20.312 9.553 1.00 23.23 88 ARG A C 1
ATOM 685 O O . ARG A 1 88 ? 30.620 21.446 9.091 1.00 24.14 88 ARG A O 1
ATOM 693 N N . TYR A 1 89 ? 31.827 19.595 9.449 1.00 23.86 89 TYR A N 1
ATOM 694 C CA . TYR A 1 89 ? 33.039 20.145 8.911 1.00 25.55 89 TYR A CA 1
ATOM 695 C C . TYR A 1 89 ? 32.905 20.264 7.414 1.00 28.44 89 TYR A C 1
ATOM 696 O O . TYR A 1 89 ? 33.392 21.240 6.826 1.00 25.90 89 TYR A O 1
ATOM 705 N N . THR A 1 90 ? 32.275 19.264 6.802 1.00 27.54 90 THR A N 1
ATOM 706 C CA . THR A 1 90 ? 32.163 19.206 5.350 1.00 27.04 90 THR A CA 1
ATOM 707 C C . THR A 1 90 ? 31.190 20.289 4.898 1.00 27.24 90 THR A C 1
ATOM 708 O O . THR A 1 90 ? 31.370 20.934 3.862 1.00 22.55 90 THR A O 1
ATOM 712 N N . ALA A 1 91 ? 30.153 20.487 5.707 1.00 26.40 91 ALA A N 1
ATOM 713 C CA . ALA A 1 91 ? 29.120 21.506 5.418 1.00 25.62 91 ALA A CA 1
ATOM 714 C C . ALA A 1 91 ? 29.668 22.953 5.503 1.00 27.01 91 ALA A C 1
ATOM 715 O O . ALA A 1 91 ? 29.062 23.877 4.983 1.00 20.48 91 ALA A O 1
ATOM 717 N N . ARG A 1 92 ? 30.798 23.137 6.190 1.00 28.31 92 ARG A N 1
ATOM 718 C CA . ARG A 1 92 ? 31.448 24.449 6.333 1.00 28.98 92 ARG A CA 1
ATOM 719 C C . ARG A 1 92 ? 32.601 24.598 5.333 1.00 24.11 92 ARG A C 1
ATOM 720 O O . ARG A 1 92 ? 33.255 25.629 5.313 1.00 24.48 92 ARG A O 1
ATOM 728 N N . ASN A 1 93 ? 32.804 23.577 4.507 1.00 22.38 93 ASN A N 1
ATOM 729 C CA . ASN A 1 93 ? 33.911 23.572 3.517 1.00 23.29 93 ASN A CA 1
ATOM 730 C C . ASN A 1 93 ? 33.511 23.068 2.119 1.00 18.75 93 ASN A C 1
ATOM 731 O O . ASN A 1 93 ? 34.310 22.445 1.426 1.00 15.22 93 ASN A O 1
ATOM 736 N N . MET A 1 94 ? 32.283 23.329 1.709 1.00 22.09 94 MET A N 1
ATOM 737 C CA . MET A 1 94 ? 31.834 22.997 0.326 1.00 24.40 94 MET A CA 1
ATOM 738 C C . MET A 1 94 ? 31.085 24.188 -0.241 1.00 24.34 94 MET A C 1
ATOM 739 O O . MET A 1 94 ? 30.190 24.058 -1.053 1.00 25.09 94 MET A O 1
ATOM 744 N N . GLY A 1 95 ? 31.510 25.368 0.188 1.00 29.26 95 GLY A N 1
ATOM 745 C CA . GLY A 1 95 ? 30.930 26.614 -0.240 1.00 29.47 95 GLY A CA 1
ATOM 746 C C . GLY A 1 95 ? 29.419 26.694 0.041 1.00 31.48 95 GLY A C 1
ATOM 747 O O . GLY A 1 95 ? 28.987 26.693 1.192 1.00 28.42 95 GLY A O 1
ATOM 748 N N . ASP A 1 96 ? 28.642 26.783 -1.028 1.00 31.31 96 ASP A N 1
ATOM 749 C CA . ASP A 1 96 ? 27.215 26.997 -0.922 1.00 33.38 96 ASP A CA 1
ATOM 750 C C . ASP A 1 96 ? 26.464 25.724 -1.328 1.00 30.91 96 ASP A C 1
ATOM 751 O O . ASP A 1 96 ? 25.210 25.715 -1.400 1.00 29.32 96 ASP A O 1
ATOM 756 N N . GLU A 1 97 ? 27.216 24.647 -1.556 1.00 25.42 97 GLU A N 1
ATOM 757 C CA . GLU A 1 97 ? 26.633 23.355 -1.859 1.00 26.68 97 GLU A CA 1
ATOM 758 C C . GLU A 1 97 ? 25.992 22.764 -0.574 1.00 25.99 97 GLU A C 1
ATOM 759 O O . GLU A 1 97 ? 26.237 23.231 0.545 1.00 22.43 97 GLU A O 1
ATOM 765 N N . ARG A 1 98 ? 25.169 21.742 -0.742 1.00 22.30 98 ARG A N 1
ATOM 766 C CA . ARG A 1 98 ? 24.608 21.127 0.440 1.00 26.93 98 ARG A CA 1
ATOM 767 C C . ARG A 1 98 ? 24.375 19.671 0.180 1.00 21.74 98 ARG A C 1
ATOM 768 O O . ARG A 1 98 ? 24.500 19.221 -0.953 1.00 17.53 98 ARG A O 1
ATOM 776 N N . MET A 1 99 ? 24.015 18.918 1.210 1.00 22.41 99 MET A N 1
ATOM 777 C CA . MET A 1 99 ? 23.817 17.506 1.009 1.00 20.08 99 MET A CA 1
ATOM 778 C C . MET A 1 99 ? 22.375 17.141 0.709 1.00 22.20 99 MET A C 1
ATOM 779 O O . MET A 1 99 ? 21.423 17.785 1.195 1.00 20.40 99 MET A O 1
ATOM 784 N N . TRP A 1 100 ? 22.242 16.099 -0.088 1.00 19.45 100 TRP A N 1
ATOM 785 C CA . TRP A 1 100 ? 20.962 15.570 -0.438 1.00 22.23 100 TRP A CA 1
ATOM 786 C C . TRP A 1 100 ? 20.486 14.723 0.750 1.00 21.04 100 TRP A C 1
ATOM 787 O O . TRP A 1 100 ? 21.234 13.864 1.232 1.00 17.38 100 TRP A O 1
ATOM 798 N N . PRO A 1 101 ? 19.258 14.957 1.218 1.00 24.09 101 PRO A N 1
ATOM 799 C CA . PRO A 1 101 ? 18.715 14.318 2.439 1.00 21.60 101 PRO A CA 1
ATOM 800 C C . PRO A 1 101 ? 18.047 12.944 2.234 1.00 21.25 101 PRO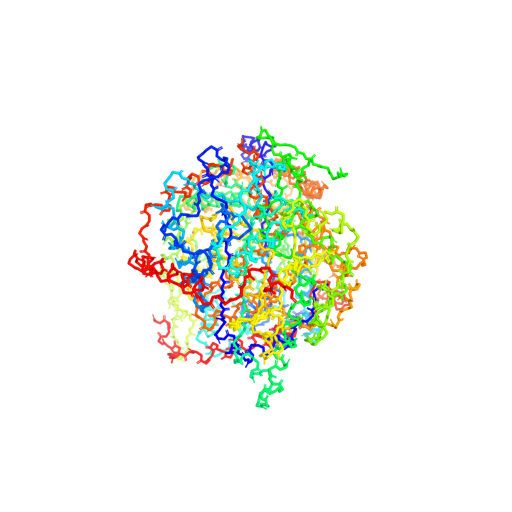 A C 1
ATOM 801 O O . PRO A 1 101 ? 17.523 12.371 3.208 1.00 25.55 101 PRO A O 1
ATOM 805 N N . LEU A 1 102 ? 17.987 12.456 1.005 1.00 19.87 102 LEU A N 1
ATOM 806 C CA . LEU A 1 102 ? 17.231 11.253 0.688 1.00 18.73 102 LEU A CA 1
ATOM 807 C C . LEU A 1 102 ? 18.087 10.231 -0.008 1.00 15.84 102 LEU A C 1
ATOM 808 O O . LEU A 1 102 ? 19.143 10.555 -0.615 1.00 25.21 102 LEU A O 1
ATOM 813 N N . SER A 1 103 ? 17.613 9.000 -0.005 1.00 11.51 103 SER A N 1
ATOM 814 C CA . SER A 1 103 ? 18.240 7.909 -0.750 1.00 16.12 103 SER A CA 1
ATOM 815 C C . SER A 1 103 ? 18.140 8.142 -2.267 1.00 21.00 103 SER A C 1
ATOM 816 O O . SER A 1 103 ? 19.132 8.034 -3.008 1.00 19.48 103 SER A O 1
ATOM 819 N N . MET A 1 104 ? 16.949 8.465 -2.779 1.00 22.39 104 MET A N 1
ATOM 820 C CA . MET A 1 104 ? 16.743 8.653 -4.222 1.00 26.48 104 MET A CA 1
ATOM 821 C C . MET A 1 104 ? 17.106 10.006 -4.748 1.00 28.59 104 MET A C 1
ATOM 822 O O . MET A 1 104 ? 16.701 11.055 -4.203 1.00 29.24 104 MET A O 1
ATOM 827 N N . PRO A 1 105 ? 17.812 10.060 -5.907 1.00 30.99 105 PRO A N 1
ATOM 828 C CA . PRO A 1 105 ? 17.974 11.380 -6.586 1.00 31.46 105 PRO A CA 1
ATOM 829 C C . PRO A 1 105 ? 16.634 12.021 -6.971 1.00 27.74 105 PRO A C 1
ATOM 830 O O . PRO A 1 105 ? 15.724 11.292 -7.319 1.00 26.77 105 PRO A O 1
ATOM 834 N N . SER A 1 106 ? 16.441 13.346 -6.909 1.00 30.27 106 SER A N 1
ATOM 835 C CA . SER A 1 106 ? 15.119 13.917 -7.315 1.00 36.49 106 SER A CA 1
ATOM 836 C C . SER A 1 106 ? 15.310 14.680 -8.624 1.00 39.11 106 SER A C 1
ATOM 837 O O . SER A 1 106 ? 14.429 14.698 -9.470 1.00 41.44 106 SER A O 1
ATOM 840 N N . TYR A 1 107 ? 16.477 15.310 -8.751 1.00 39.69 107 TYR A N 1
ATOM 841 C CA . TYR A 1 107 ? 16.780 16.109 -9.949 1.00 38.97 107 TYR A CA 1
ATOM 842 C C . TYR A 1 107 ? 18.008 15.655 -10.719 1.00 38.38 107 TYR A C 1
ATOM 843 O O . TYR A 1 107 ? 18.869 16.458 -11.058 1.00 37.06 107 TYR A O 1
ATOM 852 N N . ILE A 1 108 ? 18.093 14.360 -11.001 1.00 38.11 108 ILE A N 1
ATOM 853 C CA . ILE A 1 108 ? 19.165 13.798 -11.797 1.00 36.07 108 ILE A CA 1
ATOM 854 C C . ILE A 1 108 ? 18.592 12.982 -12.921 1.00 38.57 108 ILE A C 1
ATOM 855 O O . ILE A 1 108 ? 17.932 11.991 -12.698 1.00 32.81 108 ILE A O 1
ATOM 860 N N . ALA A 1 109 ? 18.849 13.405 -14.169 1.00 40.15 109 ALA A N 1
ATOM 861 C CA . ALA A 1 109 ? 18.247 12.708 -15.322 1.00 39.61 109 ALA A CA 1
ATOM 862 C C . ALA A 1 109 ? 18.984 11.418 -15.611 1.00 36.80 109 ALA A C 1
ATOM 863 O O . ALA A 1 109 ? 20.126 11.288 -15.233 1.00 31.03 109 ALA A O 1
ATOM 865 N N . GLU A 1 110 ? 18.328 10.450 -16.246 1.00 40.28 110 GLU A N 1
ATOM 866 C CA . GLU A 1 110 ? 19.039 9.242 -16.703 1.00 44.00 110 GLU A CA 1
ATOM 867 C C . GLU A 1 110 ? 19.985 9.667 -17.786 1.00 44.58 110 GLU A C 1
ATOM 868 O O . GLU A 1 110 ? 19.674 10.556 -18.557 1.00 45.51 110 GLU A O 1
ATOM 871 N N . GLY A 1 111 ? 21.142 9.033 -17.833 1.00 46.03 111 GLY A N 1
ATOM 872 C CA . GLY A 1 111 ? 22.179 9.387 -18.797 1.00 46.37 111 GLY A 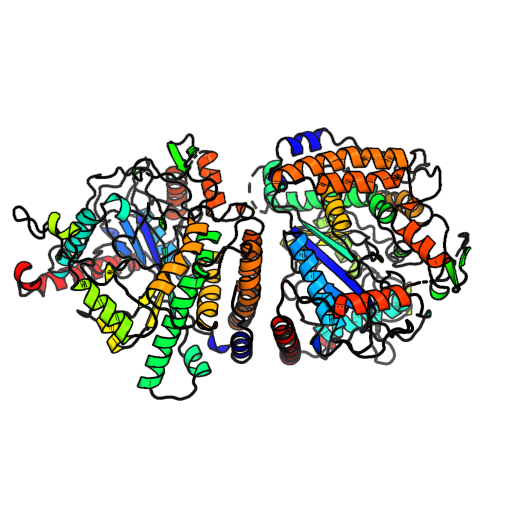CA 1
ATOM 873 C C . GLY A 1 111 ? 22.907 10.696 -18.515 1.00 46.83 111 GLY A C 1
ATOM 874 O O . GLY A 1 111 ? 23.853 11.058 -19.234 1.00 50.42 111 GLY A O 1
ATOM 875 N N . GLN A 1 112 ? 22.483 11.414 -17.477 1.00 45.10 112 GLN A N 1
ATOM 876 C CA . GLN A 1 112 ? 23.117 12.670 -17.075 1.00 41.76 112 GLN A CA 1
ATOM 877 C C . GLN A 1 112 ? 24.621 12.418 -17.011 1.00 43.21 112 GLN A C 1
ATOM 878 O O . GLN A 1 112 ? 25.090 11.451 -16.422 1.00 40.13 112 GLN A O 1
ATOM 884 N N . ASP A 1 113 ? 25.368 13.285 -17.660 1.00 43.47 113 ASP A N 1
ATOM 885 C CA . ASP A 1 113 ? 26.810 13.159 -17.640 1.00 46.63 113 ASP A CA 1
ATOM 886 C C . ASP A 1 113 ? 27.241 13.415 -16.184 1.00 41.26 113 ASP A C 1
ATOM 887 O O . ASP A 1 113 ? 27.141 14.523 -15.688 1.00 42.55 113 ASP A O 1
ATOM 892 N N . ILE A 1 114 ? 27.665 12.377 -15.483 1.00 36.15 114 ILE A N 1
ATOM 893 C CA . ILE A 1 114 ? 27.994 12.512 -14.069 1.00 34.98 114 ILE A CA 1
ATOM 894 C C . ILE A 1 114 ? 29.418 12.103 -13.856 1.00 29.47 114 ILE A C 1
ATOM 895 O O . ILE A 1 114 ? 29.806 10.998 -14.230 1.00 25.08 114 ILE A O 1
ATOM 900 N N . GLU A 1 115 ? 30.226 13.005 -13.299 1.00 23.67 115 GLU A N 1
ATOM 901 C CA . GLU A 1 115 ? 31.636 12.718 -13.107 1.00 26.25 115 GLU A CA 1
ATOM 902 C C . GLU A 1 115 ? 31.853 11.542 -12.171 1.00 28.60 115 GLU A C 1
ATOM 903 O O . GLU A 1 115 ? 31.338 11.528 -11.005 1.00 28.59 115 GLU A O 1
ATOM 909 N N . LEU A 1 116 ? 32.542 10.533 -12.681 1.00 27.44 116 LEU A N 1
ATOM 910 C CA . LEU A 1 116 ? 32.967 9.403 -11.859 1.00 29.15 116 LEU A CA 1
ATOM 911 C C . LEU A 1 116 ? 33.902 9.832 -10.719 1.00 28.47 116 LEU A C 1
ATOM 912 O O . LEU A 1 116 ? 34.532 10.909 -10.781 1.00 19.98 116 LEU A O 1
ATOM 917 N N . ALA A 1 117 ? 33.977 8.994 -9.673 1.00 22.57 117 ALA A N 1
ATOM 918 C CA . ALA A 1 117 ? 34.867 9.292 -8.601 1.00 20.96 117 ALA A CA 1
ATOM 919 C C . ALA A 1 117 ? 36.297 9.261 -9.113 1.00 17.95 117 ALA A C 1
ATOM 920 O O . ALA A 1 117 ? 36.715 8.310 -9.716 1.00 13.97 117 ALA A O 1
ATOM 922 N N . GLN A 1 118 ? 37.052 10.298 -8.786 1.00 20.71 118 GLN A N 1
ATOM 923 C CA . GLN A 1 118 ? 38.446 10.393 -9.175 1.00 26.58 118 GLN A CA 1
ATOM 924 C C . GLN A 1 118 ? 39.378 10.083 -8.031 1.00 25.63 118 GLN A C 1
ATOM 925 O O . GLN A 1 118 ? 39.234 10.673 -6.951 1.00 20.96 118 GLN A O 1
ATOM 931 N N . TYR A 1 119 ? 40.380 9.230 -8.308 1.00 26.55 119 TYR A N 1
ATOM 932 C CA . TYR A 1 119 ? 41.363 8.815 -7.306 1.00 26.56 119 TYR A CA 1
ATOM 933 C C . TYR A 1 119 ? 42.832 8.973 -7.738 1.00 27.91 119 TYR A C 1
ATOM 934 O O . TYR A 1 119 ? 43.656 8.146 -7.377 1.00 21.85 119 TYR A O 1
ATOM 943 N N . GLY A 1 120 ? 43.119 10.021 -8.508 1.00 30.59 120 GLY A N 1
ATOM 944 C CA . GLY A 1 120 ? 44.451 10.311 -9.043 1.00 28.42 120 GLY A CA 1
ATOM 945 C C . GLY A 1 120 ? 45.068 9.268 -9.983 1.00 28.01 120 GLY A C 1
ATOM 946 O O . GLY A 1 120 ? 44.398 8.380 -10.491 1.00 23.73 120 GLY A O 1
ATOM 947 N N . THR A 1 121 ? 46.376 9.393 -10.221 1.00 31.54 121 THR A N 1
ATOM 948 C CA . THR A 1 121 ? 47.086 8.585 -11.239 1.00 33.84 121 THR A CA 1
ATOM 949 C C . THR A 1 121 ? 47.762 7.276 -10.808 1.00 31.51 121 THR A C 1
ATOM 950 O O . THR A 1 121 ? 48.334 6.569 -11.627 1.00 31.82 121 THR A O 1
ATOM 954 N N . SER A 1 122 ? 47.739 6.965 -9.533 1.00 31.75 122 SER A N 1
ATOM 955 C CA . SER A 1 122 ? 48.205 5.662 -9.055 1.00 29.03 122 SER A CA 1
ATOM 956 C C . SER A 1 122 ? 47.472 4.525 -9.779 1.00 27.54 122 SER A C 1
ATOM 957 O O . SER A 1 122 ? 46.351 4.682 -10.277 1.00 22.78 122 SER A O 1
ATOM 960 N N . ASN A 1 123 ? 48.078 3.350 -9.787 1.00 24.38 123 ASN A N 1
ATOM 961 C CA . ASN A 1 123 ? 47.455 2.197 -10.430 1.00 25.06 123 ASN A CA 1
ATOM 962 C C . ASN A 1 123 ? 46.164 1.758 -9.712 1.00 24.27 123 ASN A C 1
ATOM 963 O O . ASN A 1 123 ? 45.228 1.312 -10.355 1.00 24.26 123 ASN A O 1
ATOM 968 N N . THR A 1 124 ? 46.167 1.860 -8.390 1.00 21.95 124 THR A N 1
ATOM 969 C CA . THR A 1 124 ? 44.990 1.553 -7.595 1.00 24.06 124 THR A CA 1
ATOM 970 C C . THR A 1 124 ? 43.904 2.576 -7.816 1.00 22.04 124 THR A C 1
ATOM 971 O O . THR A 1 124 ? 42.736 2.235 -7.930 1.00 24.53 124 THR A O 1
ATOM 975 N N . GLY A 1 125 ? 44.310 3.836 -7.832 1.00 20.95 125 GLY A N 1
ATOM 976 C CA . GLY A 1 125 ? 43.408 4.960 -8.080 1.00 25.30 125 GLY A CA 1
ATOM 977 C C . GLY A 1 125 ? 42.672 4.880 -9.393 1.00 27.22 125 GLY A C 1
ATOM 978 O O . GLY A 1 125 ? 41.439 5.158 -9.503 1.00 23.85 125 GLY A O 1
ATOM 979 N N . ARG A 1 126 ? 43.421 4.500 -10.419 1.00 26.30 126 ARG A N 1
ATOM 980 C CA . ARG A 1 126 ? 42.873 4.390 -11.781 1.00 29.52 126 ARG A CA 1
ATOM 981 C C . ARG A 1 126 ? 42.005 3.144 -11.915 1.00 23.53 126 ARG A C 1
ATOM 982 O O . ARG A 1 126 ? 40.966 3.165 -12.543 1.00 24.68 126 ARG A O 1
ATOM 990 N N . PHE A 1 127 ? 42.455 2.059 -11.319 1.00 24.64 127 PHE A N 1
ATOM 991 C CA . PHE A 1 127 ? 41.646 0.845 -11.179 1.00 26.69 127 PHE A CA 1
ATOM 992 C C . PHE A 1 127 ? 40.244 1.098 -10.547 1.00 26.07 127 PHE A C 1
ATOM 993 O O . PHE A 1 127 ? 39.243 0.495 -10.956 1.00 22.77 127 PHE A O 1
ATOM 1001 N N . LYS A 1 128 ? 40.184 1.990 -9.580 1.00 25.52 128 LYS A N 1
ATOM 1002 C CA . LYS A 1 128 ? 38.916 2.203 -8.825 1.00 30.21 128 LYS A CA 1
ATOM 1003 C C . LYS A 1 128 ? 37.997 3.061 -9.665 1.00 26.78 128 LYS A C 1
ATOM 1004 O O . LYS A 1 128 ? 36.790 2.836 -9.738 1.00 20.78 128 LYS A O 1
ATOM 1010 N N . THR A 1 129 ? 38.603 4.068 -10.291 1.00 26.01 129 THR A N 1
ATOM 1011 C CA . THR A 1 129 ? 37.906 4.978 -11.161 1.00 26.55 129 THR A CA 1
ATOM 1012 C C . THR A 1 129 ? 37.351 4.231 -12.391 1.00 30.07 129 THR A C 1
ATOM 1013 O O . THR A 1 129 ? 36.274 4.562 -12.912 1.00 23.45 129 THR A O 1
ATOM 1017 N N . LEU A 1 130 ? 38.078 3.201 -12.793 1.00 29.18 130 LEU A N 1
ATOM 1018 C CA . LEU A 1 130 ? 37.706 2.354 -13.931 1.00 30.20 130 LEU A CA 1
ATOM 1019 C C . LEU A 1 130 ? 36.576 1.396 -13.579 1.00 26.25 130 LEU A C 1
ATOM 1020 O O . LEU A 1 130 ? 35.685 1.189 -14.365 1.00 22.48 130 LEU A O 1
ATOM 1025 N N . TYR A 1 131 ? 36.677 0.784 -12.413 1.00 26.07 131 TYR A N 1
ATOM 1026 C CA . TYR A 1 131 ? 35.556 -0.017 -11.811 1.00 23.30 131 TYR A CA 1
ATOM 1027 C C . TYR A 1 131 ? 34.280 0.756 -11.944 1.00 16.58 131 TYR A C 1
ATOM 1028 O O . TYR A 1 131 ? 33.293 0.240 -12.409 1.00 21.64 131 TYR A O 1
ATOM 1037 N N . ARG A 1 132 ? 34.327 2.024 -11.555 1.00 18.14 132 ARG A N 1
ATOM 1038 C CA . ARG A 1 132 ? 33.182 2.939 -11.635 1.00 21.61 132 ARG A CA 1
ATOM 1039 C C . ARG A 1 132 ? 32.719 3.279 -13.081 1.00 23.65 132 ARG A C 1
ATOM 1040 O O . ARG A 1 132 ? 31.524 3.388 -13.343 1.00 18.21 132 ARG A O 1
ATOM 1048 N N . GLU A 1 133 ? 33.678 3.470 -13.990 1.00 22.11 133 GLU A N 1
ATOM 1049 C CA . GLU A 1 133 ? 33.351 3.613 -15.421 1.00 27.03 133 GLU A CA 1
ATOM 1050 C C . GLU A 1 133 ? 32.566 2.377 -15.868 1.00 24.07 133 GLU A C 1
ATOM 1051 O O . GLU A 1 133 ? 31.528 2.484 -16.523 1.00 19.84 133 GLU A O 1
ATOM 1057 N N . GLY A 1 134 ? 33.038 1.208 -15.451 1.00 20.65 134 GLY A N 1
ATOM 1058 C CA . GLY A 1 134 ? 32.339 -0.040 -15.712 1.00 17.68 134 GLY A CA 1
ATOM 1059 C C . GLY A 1 134 ? 30.926 -0.076 -15.069 1.00 24.84 134 GLY A C 1
ATOM 1060 O O . GLY A 1 134 ? 29.927 -0.555 -15.659 1.00 23.98 134 GLY A O 1
ATOM 1061 N N . LEU A 1 135 ? 30.799 0.442 -13.864 1.00 23.97 135 LEU A N 1
ATOM 1062 C CA . LEU A 1 135 ? 29.475 0.390 -13.237 1.00 27.13 135 LEU A CA 1
ATOM 1063 C C . LEU A 1 135 ? 28.503 1.248 -14.045 1.00 24.21 135 LEU A C 1
ATOM 1064 O O . LEU A 1 135 ? 27.315 0.910 -14.175 1.00 21.61 135 LEU A O 1
ATOM 1069 N N . LYS A 1 136 ? 29.007 2.377 -14.513 1.00 25.70 136 LYS A N 1
ATOM 1070 C CA . LYS A 1 136 ? 28.210 3.357 -15.229 1.00 31.87 136 LYS A CA 1
ATOM 1071 C C . LYS A 1 136 ? 27.646 2.745 -16.498 1.00 32.42 136 LYS A C 1
ATOM 1072 O O . LYS A 1 136 ? 26.492 2.966 -16.846 1.00 31.01 136 LYS A O 1
ATOM 1078 N N . ASN A 1 137 ? 28.497 1.996 -17.194 1.00 33.77 137 ASN A N 1
ATOM 1079 C CA . ASN A 1 137 ? 28.153 1.409 -18.496 1.00 35.33 137 ASN A CA 1
ATOM 1080 C C . ASN A 1 137 ? 27.217 0.242 -18.301 1.00 35.37 137 ASN A C 1
ATOM 1081 O O . ASN A 1 137 ? 26.421 -0.075 -19.177 1.00 32.63 137 ASN A O 1
ATOM 1086 N N . ARG A 1 138 ? 27.314 -0.380 -17.135 1.00 35.30 138 ARG A N 1
ATOM 1087 C CA . ARG A 1 138 ? 26.504 -1.562 -16.828 1.00 35.57 138 ARG A CA 1
ATOM 1088 C C . ARG A 1 138 ? 25.118 -1.252 -16.265 1.00 31.25 138 ARG A C 1
ATOM 1089 O O . ARG A 1 138 ? 24.138 -1.757 -16.747 1.00 29.79 138 ARG A O 1
ATOM 1097 N N . TYR A 1 139 ? 25.080 -0.427 -15.232 1.00 29.01 139 TYR A N 1
ATOM 1098 C CA . TYR A 1 139 ? 23.854 -0.178 -14.461 1.00 25.40 139 TYR A CA 1
ATOM 1099 C C . TYR A 1 139 ? 23.327 1.224 -14.742 1.00 26.81 139 TYR A C 1
ATOM 1100 O O . TYR A 1 139 ? 22.157 1.532 -14.468 1.00 26.06 139 TYR A O 1
ATOM 1109 N N . GLY A 1 140 ? 24.202 2.064 -15.318 1.00 23.92 140 GLY A N 1
ATOM 1110 C CA . GLY A 1 140 ? 23.903 3.475 -15.491 1.00 23.05 140 GLY A CA 1
ATOM 1111 C C . GLY A 1 140 ? 24.280 4.332 -14.291 1.00 26.48 140 GLY A C 1
ATOM 1112 O O . GLY A 1 140 ? 24.116 3.926 -13.094 1.00 24.95 140 GLY A O 1
ATOM 1113 N N . ALA A 1 141 ? 24.725 5.540 -14.588 1.00 21.70 141 ALA A N 1
ATOM 1114 C CA . ALA A 1 141 ? 25.131 6.490 -13.568 1.00 25.48 141 ALA A CA 1
ATOM 1115 C C . ALA A 1 141 ? 23.991 6.851 -12.570 1.00 26.43 141 ALA A C 1
ATOM 1116 O O . ALA A 1 141 ? 24.230 7.021 -11.372 1.00 21.42 141 ALA A O 1
ATOM 1118 N N . LEU A 1 142 ? 22.759 6.924 -13.060 1.00 21.47 142 LEU A N 1
ATOM 1119 C CA . LEU A 1 142 ? 21.659 7.376 -12.266 1.00 25.49 142 LEU A CA 1
ATOM 1120 C C . LEU A 1 142 ? 21.478 6.497 -11.009 1.00 23.60 142 LEU A C 1
ATOM 1121 O O . LEU A 1 142 ? 21.448 7.005 -9.905 1.00 21.60 142 LEU A O 1
ATOM 1126 N N . MET A 1 143 ? 21.384 5.193 -11.264 1.00 14.82 143 MET A N 1
ATOM 1127 C CA . MET A 1 143 ? 21.200 4.225 -10.233 1.00 20.77 143 MET A CA 1
ATOM 1128 C C . MET A 1 143 ? 22.329 4.271 -9.199 1.00 21.61 143 MET A C 1
ATOM 1129 O O . MET A 1 143 ? 22.100 4.080 -7.990 1.00 16.24 143 MET A O 1
ATOM 1134 N N . GLN A 1 144 ? 23.539 4.528 -9.685 1.00 18.83 144 GLN A N 1
ATOM 1135 C CA . GLN A 1 144 ? 24.732 4.479 -8.836 1.00 15.51 144 GLN A CA 1
ATOM 1136 C C . GLN A 1 144 ? 24.847 5.752 -8.023 1.00 15.34 144 GLN A C 1
ATOM 1137 O O . GLN A 1 144 ? 25.661 5.843 -7.127 1.00 15.90 144 GLN A O 1
ATOM 1143 N N . THR A 1 145 ? 23.958 6.709 -8.299 1.00 16.00 145 THR A N 1
ATOM 1144 C CA . THR A 1 145 ? 23.807 7.879 -7.439 1.00 18.08 145 THR A CA 1
ATOM 1145 C C . THR A 1 145 ? 22.807 7.644 -6.285 1.00 16.38 145 THR A C 1
ATOM 1146 O O . THR A 1 145 ? 22.569 8.548 -5.468 1.00 18.37 145 THR A O 1
ATOM 1150 N N . ILE A 1 146 ? 22.193 6.475 -6.257 1.00 17.53 146 ILE A N 1
ATOM 1151 C CA . ILE A 1 146 ? 21.262 6.124 -5.131 1.00 18.73 146 ILE A CA 1
ATOM 1152 C C . ILE A 1 146 ? 22.106 5.965 -3.867 1.00 19.38 146 ILE A C 1
ATOM 1153 O O . ILE A 1 146 ? 23.134 5.238 -3.884 1.00 22.95 146 ILE A O 1
ATOM 1158 N N . SER A 1 147 ? 21.719 6.681 -2.808 1.00 14.64 147 SER A N 1
ATOM 1159 C CA . SER A 1 147 ? 22.470 6.726 -1.566 1.00 11.96 147 SER A CA 1
ATOM 1160 C C . SER A 1 147 ? 21.799 5.922 -0.439 1.00 18.12 147 SER A C 1
ATOM 1161 O O . SER A 1 147 ? 20.577 5.813 -0.383 1.00 11.07 147 SER A O 1
ATOM 1164 N N . GLY A 1 148 ? 22.631 5.359 0.425 1.00 16.33 148 GLY A N 1
ATOM 1165 C CA . GLY A 1 148 ? 22.184 4.481 1.492 1.00 15.32 148 GLY A CA 1
ATOM 1166 C C . GLY A 1 148 ? 23.057 4.580 2.742 1.00 14.46 148 GLY A C 1
ATOM 1167 O O . GLY A 1 148 ? 24.145 5.181 2.748 1.00 13.57 148 GLY A O 1
ATOM 1168 N N . VAL A 1 149 ? 22.591 3.977 3.798 1.00 17.57 149 VAL A N 1
ATOM 1169 C CA . VAL A 1 149 ? 23.356 3.865 5.022 1.00 12.02 149 VAL A CA 1
ATOM 1170 C C . VAL A 1 149 ? 23.684 2.418 5.272 1.00 10.27 149 VAL A C 1
ATOM 1171 O O . VAL A 1 149 ? 22.808 1.544 5.213 1.00 5.42 149 VAL A O 1
ATOM 1175 N N . HIS A 1 150 ? 24.949 2.137 5.576 1.00 8.08 150 HIS A N 1
ATOM 1176 C CA . HIS A 1 150 ? 25.351 0.777 5.904 1.00 9.46 150 HIS A CA 1
ATOM 1177 C C . HIS A 1 150 ? 25.679 0.669 7.420 1.00 13.68 150 HIS A C 1
ATOM 1178 O O . HIS A 1 150 ? 26.460 1.452 7.963 1.00 10.82 150 HIS A O 1
ATOM 1185 N N . TYR A 1 151 ? 25.107 -0.336 8.055 1.00 9.59 151 TYR A N 1
ATOM 1186 C CA . TYR A 1 151 ? 25.300 -0.577 9.500 1.00 9.15 151 TYR A CA 1
ATOM 1187 C C . TYR A 1 151 ? 26.224 -1.750 9.694 1.00 11.78 151 TYR A C 1
ATOM 1188 O O . TYR A 1 151 ? 25.980 -2.844 9.203 1.00 14.14 151 TYR A O 1
ATOM 1197 N N . ASN A 1 152 ? 27.359 -1.493 10.350 1.00 11.96 152 ASN A N 1
ATOM 1198 C CA . ASN A 1 152 ? 28.432 -2.495 10.491 1.00 7.85 152 ASN A CA 1
ATOM 1199 C C . ASN A 1 152 ? 28.483 -2.958 11.937 1.00 9.47 152 ASN A C 1
ATOM 1200 O O . ASN A 1 152 ? 28.585 -2.160 12.838 1.00 7.93 152 ASN A O 1
ATOM 1205 N N . PHE A 1 153 ? 28.388 -4.266 12.127 1.00 7.20 153 PHE A N 1
ATOM 1206 C CA . PHE A 1 153 ? 28.205 -4.848 13.474 1.00 12.78 153 PHE A CA 1
ATOM 1207 C C . PHE A 1 153 ? 29.028 -6.116 13.734 1.00 15.63 153 PHE A C 1
ATOM 1208 O O . PHE A 1 153 ? 29.122 -6.996 12.884 1.00 7.60 153 PHE A O 1
ATOM 1216 N N . SER A 1 154 ? 29.613 -6.180 14.928 1.00 11.18 154 SER A N 1
ATOM 1217 C CA . SER A 1 154 ? 30.322 -7.356 15.375 1.00 8.78 154 SER A CA 1
ATOM 1218 C C . SER A 1 154 ? 29.995 -7.639 16.846 1.00 7.64 154 SER A C 1
ATOM 1219 O O . SER A 1 154 ? 29.976 -6.743 17.676 1.00 5.88 154 SER A O 1
ATOM 1222 N N . LEU A 1 155 ? 29.757 -8.917 17.150 1.00 9.04 155 LEU A N 1
ATOM 1223 C CA . LEU A 1 155 ? 29.590 -9.398 18.509 1.00 6.30 155 LEU A CA 1
ATOM 1224 C C . LEU A 1 155 ? 30.970 -9.484 19.179 1.00 7.17 155 LEU A C 1
ATOM 1225 O O . LEU A 1 155 ? 31.968 -9.671 18.543 1.00 6.49 155 LEU A O 1
ATOM 1230 N N . PRO A 1 156 ? 30.985 -9.371 20.516 1.00 8.80 156 PRO A N 1
ATOM 1231 C CA . PRO A 1 156 ? 32.239 -9.504 21.265 1.00 5.58 156 PRO A CA 1
ATOM 1232 C C . PRO A 1 156 ? 32.772 -10.938 21.271 1.00 5.62 156 PRO A C 1
ATOM 1233 O O . PRO A 1 156 ? 31.961 -11.886 21.165 1.00 7.63 156 PRO A O 1
ATOM 1237 N N . MET A 1 157 ? 34.084 -11.110 21.429 1.00 13.92 157 MET A N 1
ATOM 1238 C CA . MET A 1 157 ? 34.671 -12.454 21.549 1.00 12.92 157 MET A CA 1
ATOM 1239 C C . MET A 1 157 ? 34.039 -13.189 22.728 1.00 9.92 157 MET A C 1
ATOM 1240 O O . MET A 1 157 ? 33.942 -14.401 22.734 1.00 14.01 157 MET A O 1
ATOM 1245 N N . ALA A 1 158 ? 33.603 -12.429 23.716 1.00 8.68 158 ALA A N 1
ATOM 1246 C CA . ALA A 1 158 ? 33.031 -13.015 24.921 1.00 13.17 158 ALA A CA 1
ATOM 1247 C C . ALA A 1 158 ? 31.696 -13.718 24.605 1.00 11.96 158 ALA A C 1
ATOM 1248 O O . ALA A 1 158 ? 31.281 -14.594 25.324 1.00 15.54 158 ALA A O 1
ATOM 1250 N N . PHE A 1 159 ? 31.027 -13.298 23.534 1.00 8.67 159 PHE A N 1
ATOM 1251 C CA . PHE A 1 159 ? 29.836 -13.980 23.065 1.00 13.77 159 PHE A CA 1
ATOM 1252 C C . PHE A 1 159 ? 30.164 -15.410 22.654 1.00 16.93 159 PHE A C 1
ATOM 1253 O O . PHE A 1 159 ? 29.528 -16.374 23.106 1.00 13.30 159 PHE A O 1
ATOM 1261 N N . TRP A 1 160 ? 31.143 -15.528 21.749 1.00 18.70 160 TRP A N 1
ATOM 1262 C CA . TRP A 1 160 ? 31.562 -16.834 21.243 1.00 17.94 160 TRP A CA 1
ATOM 1263 C C . TRP A 1 160 ? 32.141 -17.738 22.340 1.00 17.63 160 TRP A C 1
ATOM 1264 O O . TRP A 1 160 ? 31.924 -18.943 22.350 1.00 11.73 160 TRP A O 1
ATOM 1275 N N . GLN A 1 161 ? 32.870 -17.122 23.264 1.00 20.78 161 GLN A N 1
ATOM 1276 C CA . GLN A 1 161 ? 33.514 -17.831 24.366 1.00 23.20 161 GLN A CA 1
ATOM 1277 C C . GLN A 1 161 ? 32.466 -18.426 25.295 1.00 22.68 161 GLN A C 1
ATOM 1278 O O . GLN A 1 161 ? 32.654 -19.509 25.805 1.00 15.26 161 GLN A O 1
ATOM 1284 N N . ALA A 1 162 ? 31.372 -17.703 25.513 1.00 25.25 162 ALA A N 1
ATOM 1285 C CA . ALA A 1 162 ? 30.302 -18.176 26.425 1.00 28.39 162 ALA A CA 1
ATOM 1286 C C . ALA A 1 162 ? 29.480 -19.272 25.750 1.00 32.40 162 ALA A C 1
ATOM 1287 O O . ALA A 1 162 ? 28.931 -20.111 26.391 1.00 31.73 162 ALA A O 1
ATOM 1289 N N . LYS A 1 163 ? 29.466 -19.259 24.426 1.00 40.11 163 LYS A N 1
ATOM 1290 C CA . LYS A 1 163 ? 28.745 -20.261 23.642 1.00 44.78 163 LYS A CA 1
ATOM 1291 C C . LYS A 1 163 ? 29.503 -21.583 23.555 1.00 48.15 163 LYS A C 1
ATOM 1292 O O . LYS A 1 163 ? 28.897 -22.658 23.568 1.00 47.75 163 LYS A O 1
ATOM 1298 N N . SER A 1 164 ? 30.829 -21.513 23.454 1.00 51.27 164 SER A N 1
ATOM 1299 C CA . SER A 1 164 ? 31.629 -22.692 23.098 1.00 54.64 164 SER A CA 1
ATOM 1300 C C . SER A 1 164 ? 32.626 -23.145 24.151 1.00 57.14 164 SER A C 1
ATOM 1301 O O . SER A 1 164 ? 33.114 -24.260 24.087 1.00 56.75 164 SER A O 1
ATOM 1304 N N . GLY A 1 165 ? 32.931 -22.295 25.117 1.00 59.53 165 GLY A N 1
ATOM 1305 C CA . GLY A 1 165 ? 33.965 -22.605 26.092 1.00 62.25 165 GLY A CA 1
ATOM 1306 C C . GLY A 1 165 ? 35.382 -22.518 25.516 1.00 65.35 165 GLY A C 1
ATOM 1307 O O . GLY A 1 165 ? 35.639 -21.868 24.477 1.00 64.40 165 GLY A O 1
ATOM 1308 N N . ASP A 1 166 ? 36.312 -23.173 26.211 1.00 66.63 166 ASP A N 1
ATOM 1309 C CA . ASP A 1 166 ? 37.719 -23.180 25.811 1.00 67.48 166 ASP A CA 1
ATOM 1310 C C . ASP A 1 166 ? 37.917 -24.079 24.587 1.00 66.83 166 ASP A C 1
ATOM 1311 O O . ASP A 1 166 ? 37.593 -25.267 24.619 1.00 67.28 166 ASP A O 1
ATOM 1316 N N . ILE A 1 167 ? 38.442 -23.514 23.507 1.00 64.75 167 ILE A N 1
ATOM 1317 C CA . ILE A 1 167 ? 38.722 -24.309 22.303 1.00 63.57 167 ILE A CA 1
ATOM 1318 C C . ILE A 1 167 ? 39.888 -23.745 21.507 1.00 60.49 167 ILE A C 1
ATOM 1319 O O . ILE A 1 167 ? 40.351 -22.617 21.755 1.00 59.58 167 ILE A O 1
ATOM 1324 N N . SER A 1 168 ? 40.343 -24.537 20.534 1.00 56.22 168 SER A N 1
ATOM 1325 C CA . SER A 1 168 ? 41.437 -24.134 19.653 1.00 51.89 168 SER A CA 1
ATOM 1326 C C . SER A 1 168 ? 41.015 -22.907 18.865 1.00 48.69 168 SER A C 1
ATOM 1327 O O . SER A 1 168 ? 39.825 -22.699 18.631 1.00 43.98 168 SER A O 1
ATOM 1330 N N . GLY A 1 169 ? 41.999 -22.118 18.434 1.00 45.56 169 GLY A N 1
ATOM 1331 C CA . GLY A 1 169 ? 41.751 -20.900 17.683 1.00 46.18 169 GLY A CA 1
ATOM 1332 C C . GLY A 1 169 ? 41.348 -21.162 16.246 1.00 45.43 169 GLY A C 1
ATOM 1333 O O . GLY A 1 169 ? 40.787 -20.280 15.590 1.00 41.95 169 GLY A O 1
ATOM 1334 N N . ALA A 1 170 ? 41.675 -22.361 15.753 1.00 43.02 170 ALA A N 1
ATOM 1335 C CA . ALA A 1 170 ? 41.193 -22.824 14.458 1.00 41.58 170 ALA A CA 1
ATOM 1336 C C . ALA A 1 170 ? 39.675 -23.111 14.560 1.00 37.11 170 ALA A C 1
ATOM 1337 O O . ALA A 1 170 ? 38.876 -22.673 13.716 1.00 26.96 170 ALA A O 1
ATOM 1339 N N . ASP A 1 171 ? 39.302 -23.853 15.593 1.00 34.50 171 ASP A N 1
ATOM 1340 C CA . ASP A 1 171 ? 37.888 -24.189 15.845 1.00 39.90 171 ASP A CA 1
ATOM 1341 C C . ASP A 1 171 ? 37.035 -22.964 16.168 1.00 40.39 171 ASP A C 1
ATOM 1342 O O . ASP A 1 171 ? 35.888 -22.890 15.767 1.00 39.35 171 ASP A O 1
ATOM 1347 N N . ALA A 1 172 ? 37.615 -22.009 16.874 1.00 39.46 172 ALA A N 1
ATOM 1348 C CA . ALA A 1 172 ? 36.845 -20.877 17.375 1.00 39.25 172 ALA A CA 1
ATOM 1349 C C . ALA A 1 172 ? 36.626 -19.905 16.237 1.00 39.11 172 ALA A C 1
ATOM 1350 O O . ALA A 1 172 ? 35.573 -19.323 16.139 1.00 35.45 172 ALA A O 1
ATOM 1352 N N . LYS A 1 173 ? 37.619 -19.748 15.366 1.00 34.31 173 LYS A N 1
ATOM 1353 C CA . LYS A 1 173 ? 37.474 -18.846 14.232 1.00 37.65 173 LYS A CA 1
ATOM 1354 C C . LYS A 1 173 ? 36.449 -19.415 13.225 1.00 34.72 173 LYS A C 1
ATOM 1355 O O . LYS A 1 173 ? 35.804 -18.688 12.449 1.00 36.46 173 LYS A O 1
ATOM 1361 N N . GLU A 1 174 ? 36.284 -20.721 13.258 1.00 29.38 174 GLU A N 1
ATOM 1362 C CA . GLU A 1 174 ? 35.296 -21.371 12.408 1.00 30.31 174 GLU A CA 1
ATOM 1363 C C . GLU A 1 174 ? 33.903 -21.172 12.956 1.00 21.17 174 GLU A C 1
ATOM 1364 O O . GLU A 1 174 ? 32.966 -20.897 12.226 1.00 15.82 174 GLU A O 1
ATOM 1370 N N . LYS A 1 175 ? 33.767 -21.398 14.257 1.00 18.53 175 LYS A N 1
ATOM 1371 C CA . LYS A 1 175 ? 32.520 -21.154 14.974 1.00 22.18 175 LYS A CA 1
ATOM 1372 C C . LYS A 1 175 ? 31.987 -19.747 14.725 1.00 17.00 175 LYS A C 1
ATOM 1373 O O . LYS A 1 175 ? 30.818 -19.551 14.540 1.00 17.76 175 LYS A O 1
ATOM 1379 N N . ILE A 1 176 ? 32.888 -18.777 14.727 1.00 14.61 176 ILE A N 1
ATOM 1380 C CA . ILE A 1 176 ? 32.561 -17.367 14.498 1.00 14.60 176 ILE A CA 1
ATOM 1381 C C . ILE A 1 176 ? 31.990 -17.189 13.110 1.00 16.58 176 ILE A C 1
ATOM 1382 O O . ILE A 1 176 ? 30.962 -16.548 12.927 1.00 11.14 176 ILE A O 1
ATOM 1387 N N . SER A 1 177 ? 32.677 -17.764 12.100 1.00 16.17 177 SER A N 1
ATOM 1388 C CA . SER A 1 177 ? 32.205 -17.690 10.721 1.00 14.88 177 SER A CA 1
ATOM 1389 C C . SER A 1 177 ? 30.809 -18.289 10.630 1.00 11.30 177 SER A C 1
ATOM 1390 O O . SER A 1 177 ? 29.914 -17.673 10.058 1.00 12.66 177 SER A O 1
ATOM 1393 N N . ALA A 1 178 ? 30.637 -19.481 11.202 1.00 9.11 178 ALA A N 1
ATOM 1394 C CA . ALA A 1 178 ? 29.353 -20.161 11.177 1.00 15.61 178 ALA A CA 1
ATOM 1395 C C . ALA A 1 178 ? 28.287 -19.341 11.865 1.00 18.28 178 ALA A C 1
ATOM 1396 O O . ALA A 1 178 ? 27.131 -19.282 11.431 1.00 18.87 178 ALA A O 1
ATOM 1398 N N . GLY A 1 179 ? 28.690 -18.703 12.956 1.00 20.50 179 GLY A N 1
ATOM 1399 C CA . GLY A 1 179 ? 27.796 -17.811 13.685 1.00 13.86 179 GLY A CA 1
ATOM 1400 C C . GLY A 1 179 ? 27.276 -16.683 12.815 1.00 11.70 179 GLY A C 1
ATOM 1401 O O . GLY A 1 179 ? 26.080 -16.373 12.791 1.00 9.87 179 GLY A O 1
ATOM 1402 N N . TYR A 1 180 ? 28.179 -16.048 12.074 1.00 11.92 180 TYR A N 1
ATOM 1403 C CA . TYR A 1 180 ? 27.802 -14.937 11.234 1.00 13.28 180 TYR A CA 1
ATOM 1404 C C . TYR A 1 180 ? 26.965 -15.306 9.995 1.00 14.66 180 TYR A C 1
ATOM 1405 O O . TYR A 1 180 ? 26.181 -14.493 9.511 1.00 10.97 180 TYR A O 1
ATOM 1414 N N . PHE A 1 181 ? 27.172 -16.500 9.454 1.00 10.27 181 PHE A N 1
ATOM 1415 C CA . PHE A 1 181 ? 26.382 -16.931 8.326 1.00 11.83 181 PHE A CA 1
ATOM 1416 C C . PHE A 1 181 ? 24.984 -17.252 8.774 1.00 10.27 181 PHE A C 1
ATOM 1417 O O . PHE A 1 181 ? 24.026 -16.988 8.058 1.00 15.67 181 PHE A O 1
ATOM 1425 N N . ARG A 1 182 ? 24.881 -17.828 9.957 1.00 12.97 182 ARG A N 1
ATOM 1426 C CA . ARG A 1 182 ? 23.581 -18.026 10.650 1.00 19.01 182 ARG A CA 1
ATOM 1427 C C . ARG A 1 182 ? 22.831 -16.689 10.795 1.00 17.16 182 ARG A C 1
ATOM 1428 O O . ARG A 1 182 ? 21.634 -16.599 10.574 1.00 18.96 182 ARG A O 1
ATOM 1436 N N . VAL A 1 183 ? 23.558 -15.664 11.169 1.00 15.87 183 VAL A N 1
ATOM 1437 C CA . VAL A 1 183 ? 23.028 -14.321 11.268 1.00 12.21 183 VAL A CA 1
ATOM 1438 C C . VAL A 1 183 ? 22.520 -13.868 9.911 1.00 14.05 183 VAL A C 1
ATOM 1439 O O . VAL A 1 183 ? 21.420 -13.334 9.770 1.00 14.33 183 VAL A O 1
ATOM 1443 N N . ILE A 1 184 ? 23.344 -14.066 8.897 1.00 9.88 184 ILE A N 1
ATOM 1444 C CA . ILE A 1 184 ? 23.018 -13.651 7.522 1.00 9.36 184 ILE A CA 1
ATOM 1445 C C . ILE A 1 184 ? 21.770 -14.324 7.002 1.00 7.67 184 ILE A C 1
ATOM 1446 O O . ILE A 1 184 ? 20.923 -13.701 6.377 1.00 11.05 184 ILE A O 1
ATOM 1451 N N . ARG A 1 185 ? 21.652 -15.605 7.275 1.00 6.92 185 ARG A N 1
ATOM 1452 C CA . ARG A 1 185 ? 20.515 -16.408 6.842 1.00 9.81 185 ARG A CA 1
ATOM 1453 C C . ARG A 1 185 ? 19.221 -15.938 7.495 1.00 13.25 185 ARG A C 1
ATOM 1454 O O . ARG A 1 185 ? 18.181 -15.844 6.851 1.00 13.79 185 ARG A O 1
ATOM 1462 N N . ASN A 1 186 ? 19.301 -15.642 8.780 1.00 9.28 186 ASN A N 1
ATOM 1463 C CA . ASN A 1 186 ? 18.156 -15.075 9.516 1.00 9.58 186 ASN A CA 1
ATOM 1464 C C . ASN A 1 186 ? 17.798 -13.686 9.011 1.00 12.74 186 ASN A C 1
ATOM 1465 O O . ASN A 1 186 ? 16.623 -13.321 8.928 1.00 12.45 186 ASN A O 1
ATOM 1470 N N . TYR A 1 187 ? 18.820 -12.923 8.642 1.00 12.75 187 TYR A N 1
ATOM 1471 C CA . TYR A 1 187 ? 18.612 -11.593 8.078 1.00 14.26 187 TYR A CA 1
ATOM 1472 C C . TYR A 1 187 ? 17.832 -11.660 6.747 1.00 18.63 187 TYR A C 1
ATOM 1473 O O . TYR A 1 187 ? 16.961 -10.812 6.463 1.00 12.09 187 TYR A O 1
ATOM 1482 N N . TYR A 1 188 ? 18.164 -12.651 5.930 1.00 15.14 188 TYR A N 1
ATOM 1483 C CA . TYR A 1 188 ? 17.486 -12.843 4.633 1.00 12.33 188 TYR A CA 1
ATOM 1484 C C . TYR A 1 188 ? 16.028 -13.219 4.887 1.00 13.89 188 TYR A C 1
ATOM 1485 O O . TYR A 1 188 ? 15.104 -12.769 4.207 1.00 14.18 188 TYR A O 1
ATOM 1494 N N . ARG A 1 189 ? 15.831 -14.053 5.881 1.00 14.98 189 ARG A N 1
ATOM 1495 C CA . ARG A 1 189 ? 14.501 -14.507 6.247 1.00 17.34 189 ARG A CA 1
ATOM 1496 C C . ARG A 1 189 ? 13.588 -13.382 6.813 1.00 12.13 189 ARG A C 1
ATOM 1497 O O . ARG A 1 189 ? 12.455 -13.181 6.361 1.00 12.37 189 ARG A O 1
ATOM 1505 N N . PHE A 1 190 ? 14.119 -12.650 7.755 1.00 10.18 190 PHE A N 1
ATOM 1506 C CA . PHE A 1 190 ? 13.315 -11.703 8.571 1.00 13.30 190 PHE A CA 1
ATOM 1507 C C . PHE A 1 190 ? 13.716 -10.257 8.507 1.00 12.16 190 PHE A C 1
ATOM 1508 O O . PHE A 1 190 ? 13.112 -9.413 9.188 1.00 16.11 190 PHE A O 1
ATOM 1516 N N . GLY A 1 191 ? 14.695 -9.952 7.655 1.00 10.47 191 GLY A N 1
ATOM 1517 C CA . GLY A 1 191 ? 15.222 -8.608 7.556 1.00 11.13 191 GLY A CA 1
ATOM 1518 C C . GLY A 1 191 ? 14.335 -7.552 6.927 1.00 12.41 191 GLY A C 1
ATOM 1519 O O . GLY A 1 191 ? 14.642 -6.391 6.974 1.00 12.13 191 GLY A O 1
ATOM 1520 N N . TRP A 1 192 ? 13.216 -7.971 6.343 1.00 15.40 192 TRP A N 1
ATOM 1521 C CA . TRP A 1 192 ? 12.254 -7.060 5.743 1.00 12.66 192 TRP A CA 1
ATOM 1522 C C . TRP A 1 192 ? 11.640 -6.108 6.823 1.00 12.63 192 TRP A C 1
ATOM 1523 O O . TRP A 1 192 ? 11.104 -5.059 6.478 1.00 9.49 192 TRP A O 1
ATOM 1534 N N . VAL A 1 193 ? 11.800 -6.442 8.089 1.00 5.46 193 VAL A N 1
ATOM 1535 C CA . VAL A 1 193 ? 11.385 -5.542 9.181 1.00 8.94 193 VAL A CA 1
ATOM 1536 C C . VAL A 1 193 ? 12.082 -4.201 9.087 1.00 9.23 193 VAL A C 1
ATOM 1537 O O . VAL A 1 193 ? 11.547 -3.168 9.528 1.00 14.07 193 VAL A O 1
ATOM 1541 N N . ILE A 1 194 ? 13.292 -4.202 8.519 1.00 13.85 194 ILE A N 1
ATOM 1542 C CA . ILE A 1 194 ? 14.088 -2.982 8.400 1.00 10.76 194 ILE A CA 1
ATOM 1543 C C . ILE A 1 194 ? 13.480 -1.952 7.422 1.00 12.65 194 ILE A C 1
ATOM 1544 O O . ILE A 1 194 ? 13.168 -0.829 7.819 1.00 12.53 194 ILE A O 1
ATOM 1549 N N . PRO A 1 195 ? 13.288 -2.324 6.158 1.00 8.28 195 PRO A N 1
ATOM 1550 C CA . PRO A 1 195 ? 12.520 -1.504 5.238 1.00 12.42 195 PRO A CA 1
ATOM 1551 C C . PRO A 1 195 ? 11.174 -1.062 5.779 1.00 12.51 195 PRO A C 1
ATOM 1552 O O . PRO A 1 195 ? 10.754 0.073 5.566 1.00 11.04 195 PRO A O 1
ATOM 1556 N N . TYR A 1 196 ? 10.488 -1.933 6.466 1.00 10.85 196 TYR A N 1
ATOM 1557 C CA . TYR A 1 196 ? 9.148 -1.606 6.931 1.00 12.33 196 TYR A CA 1
ATOM 1558 C C . TYR A 1 196 ? 9.162 -0.475 7.940 1.00 14.66 196 TYR A C 1
ATOM 1559 O O . TYR A 1 196 ? 8.349 0.466 7.848 1.00 16.85 196 TYR A O 1
ATOM 1568 N N . LEU A 1 197 ? 10.113 -0.524 8.881 1.00 13.97 197 LEU A N 1
ATOM 1569 C CA . LEU A 1 197 ? 10.199 0.515 9.931 1.00 13.04 197 LEU A CA 1
ATOM 1570 C C . LEU A 1 197 ? 10.885 1.789 9.424 1.00 11.28 197 LEU A C 1
ATOM 1571 O O . LEU A 1 197 ? 10.448 2.905 9.726 1.00 10.96 197 LEU A O 1
ATOM 1576 N N . PHE A 1 198 ? 11.945 1.612 8.650 1.00 9.44 198 PHE A N 1
ATOM 1577 C CA . PHE A 1 198 ? 12.886 2.711 8.345 1.00 8.82 198 PHE A CA 1
ATOM 1578 C C . PHE A 1 198 ? 13.027 3.022 6.850 1.00 12.29 198 PHE A C 1
ATOM 1579 O O . PHE A 1 198 ? 13.753 3.911 6.464 1.00 12.82 198 PHE A O 1
ATOM 1587 N N . GLY A 1 199 ? 12.333 2.277 6.020 1.00 13.49 199 GLY A N 1
ATOM 1588 C CA . GLY A 1 199 ? 12.318 2.546 4.612 1.00 13.88 199 GLY A CA 1
ATOM 1589 C C . GLY A 1 199 ? 11.854 3.968 4.389 1.00 17.75 199 GLY A C 1
ATOM 1590 O O . GLY A 1 199 ? 10.896 4.436 5.017 1.00 13.64 199 GLY A O 1
ATOM 1591 N N . ALA A 1 200 ? 12.541 4.679 3.495 1.00 12.14 200 ALA A N 1
ATOM 1592 C CA . ALA A 1 200 ? 12.285 6.091 3.282 1.00 13.21 200 ALA A CA 1
ATOM 1593 C C . ALA A 1 200 ? 12.394 6.496 1.772 1.00 18.92 200 ALA A C 1
ATOM 1594 O O . ALA A 1 200 ? 12.891 7.572 1.456 1.00 13.97 200 ALA A O 1
ATOM 1596 N N . SER A 1 201 ? 11.945 5.612 0.896 1.00 16.95 201 SER A N 1
ATOM 1597 C CA . SER A 1 201 ? 11.899 5.882 -0.526 1.00 20.47 201 SER A CA 1
ATOM 1598 C C . SER A 1 201 ? 10.639 5.301 -1.177 1.00 19.30 201 SER A C 1
ATOM 1599 O O . SER A 1 201 ? 10.732 4.491 -2.104 1.00 10.10 201 SER A O 1
ATOM 1602 N N . PRO A 1 202 ? 9.461 5.714 -0.677 1.00 18.25 202 PRO A N 1
ATOM 1603 C CA . PRO A 1 202 ? 8.178 5.347 -1.285 1.00 19.04 202 PRO A CA 1
ATOM 1604 C C . PRO A 1 202 ? 7.921 6.099 -2.606 1.00 24.58 202 PRO A C 1
ATOM 1605 O O . PRO A 1 202 ? 7.035 5.683 -3.364 1.00 22.47 202 PRO A O 1
ATOM 1609 N N . ALA A 1 203 ? 8.673 7.178 -2.837 1.00 26.45 203 ALA A N 1
ATOM 1610 C CA . ALA A 1 203 ? 8.536 7.977 -4.073 1.00 26.51 203 ALA A CA 1
ATOM 1611 C C . ALA A 1 203 ? 9.819 8.020 -4.877 1.00 28.15 203 ALA A C 1
ATOM 1612 O O . ALA A 1 203 ? 10.910 7.772 -4.338 1.00 27.93 203 ALA A O 1
ATOM 1614 N N . ILE A 1 204 ? 9.667 8.349 -6.174 1.00 29.97 204 ILE A N 1
ATOM 1615 C CA . ILE A 1 204 ? 10.787 8.532 -7.129 1.00 33.92 204 ILE A CA 1
ATOM 1616 C C . ILE A 1 204 ? 10.425 9.504 -8.260 1.00 32.12 204 ILE A C 1
ATOM 1617 O O . ILE A 1 204 ? 9.270 9.777 -8.553 1.00 30.70 204 ILE A O 1
ATOM 1622 N N . SER A 1 205 ? 11.469 10.046 -8.888 1.00 35.64 205 SER A N 1
ATOM 1623 C CA . SER A 1 205 ? 11.282 10.970 -10.000 1.00 33.08 205 SER A CA 1
ATOM 1624 C C . SER A 1 205 ? 11.037 10.233 -11.279 1.00 32.34 205 SER A C 1
ATOM 1625 O O . SER A 1 205 ? 11.113 8.998 -11.343 1.00 25.44 205 SER A O 1
ATOM 1628 N N . SER A 1 206 ? 10.764 11.002 -12.321 1.00 38.96 206 SER A N 1
ATOM 1629 C CA . SER A 1 206 ? 10.486 10.440 -13.652 1.00 39.24 206 SER A CA 1
ATOM 1630 C C . SER A 1 206 ? 11.626 9.617 -14.222 1.00 34.31 206 SER A C 1
ATOM 1631 O O . SER A 1 206 ? 11.427 8.581 -14.870 1.00 32.34 206 SER A O 1
ATOM 1634 N N . SER A 1 207 ? 12.829 10.094 -13.963 1.00 37.92 207 SER A N 1
ATOM 1635 C CA . SER A 1 207 ? 14.056 9.456 -14.454 1.00 36.96 207 SER A CA 1
ATOM 1636 C C . SER A 1 207 ? 14.109 7.960 -14.195 1.00 39.47 207 SER A C 1
ATOM 1637 O O . SER A 1 207 ? 14.583 7.187 -15.042 1.00 35.30 207 SER A O 1
ATOM 1640 N N . PHE A 1 208 ? 13.632 7.562 -13.031 1.00 38.68 208 PHE A N 1
ATOM 1641 C CA . PHE A 1 208 ? 13.609 6.141 -12.696 1.00 40.04 208 PHE A CA 1
ATOM 1642 C C . PHE A 1 208 ? 12.546 5.409 -13.524 1.00 40.69 208 PHE A C 1
ATOM 1643 O O . PHE A 1 208 ? 12.457 4.185 -13.485 1.00 40.06 208 PHE A O 1
ATOM 1651 N N . LEU A 1 209 ? 11.809 6.189 -14.324 1.00 45.41 209 LEU A N 1
ATOM 1652 C CA . LEU A 1 209 ? 10.764 5.677 -15.217 1.00 49.80 209 LEU A CA 1
ATOM 1653 C C . LEU A 1 209 ? 10.912 6.264 -16.633 1.00 51.59 209 LEU A C 1
ATOM 1654 O O . LEU A 1 209 ? 11.495 5.636 -17.541 1.00 58.80 209 LEU A O 1
ATOM 1659 N N . THR A 1 214 ? 6.737 -0.489 -16.160 1.00 69.56 214 THR A N 1
ATOM 1660 C CA . THR A 1 214 ? 6.158 -1.378 -15.170 1.00 68.26 214 THR A CA 1
ATOM 1661 C C . THR A 1 214 ? 4.657 -1.279 -15.169 1.00 68.89 214 THR A C 1
ATOM 1662 O O . THR A 1 214 ? 4.086 -0.285 -15.601 1.00 68.55 214 THR A O 1
ATOM 1666 N N . SER A 1 215 ? 4.036 -2.326 -14.638 1.00 68.45 215 SER A N 1
ATOM 1667 C CA . SER A 1 215 ? 2.600 -2.403 -14.425 1.00 67.06 215 SER A CA 1
ATOM 1668 C C . SER A 1 215 ? 2.209 -2.034 -12.993 1.00 64.96 215 SER A C 1
ATOM 1669 O O . SER A 1 215 ? 1.095 -2.322 -12.568 1.00 66.31 215 SER A O 1
ATOM 1672 N N . LEU A 1 216 ? 3.121 -1.415 -12.250 1.00 61.14 216 LEU A N 1
ATOM 1673 C CA . LEU A 1 216 ? 2.838 -0.976 -10.867 1.00 57.38 216 LEU A CA 1
ATOM 1674 C C . LEU A 1 216 ? 1.994 0.308 -10.871 1.00 54.31 216 LEU A C 1
ATOM 1675 O O . LEU A 1 216 ? 2.227 1.208 -11.669 1.00 52.74 216 LEU A O 1
ATOM 1680 N N . PRO A 1 217 ? 1.017 0.393 -9.973 1.00 50.01 217 PRO A N 1
ATOM 1681 C CA . PRO A 1 217 ? 0.056 1.495 -9.965 1.00 47.77 217 PRO A CA 1
ATOM 1682 C C . PRO A 1 217 ? 0.571 2.808 -9.355 1.00 44.55 217 PRO A C 1
ATOM 1683 O O . PRO A 1 217 ? 0.047 3.271 -8.336 1.00 43.39 217 PRO A O 1
ATOM 1687 N N . PHE A 1 218 ? 1.571 3.422 -9.970 1.00 42.35 218 PHE A N 1
ATOM 1688 C CA . PHE A 1 218 ? 2.089 4.673 -9.446 1.00 37.85 218 PHE A CA 1
ATOM 1689 C C . PHE A 1 218 ? 1.049 5.773 -9.490 1.00 38.62 218 PHE A C 1
ATOM 1690 O O . PHE A 1 218 ? 0.178 5.806 -10.349 1.00 38.98 218 PHE A O 1
ATOM 1698 N N . GLU A 1 219 ? 1.144 6.666 -8.522 1.00 39.16 219 GLU A N 1
ATOM 1699 C CA . GLU A 1 219 ? 0.388 7.908 -8.494 1.00 42.07 219 GLU A CA 1
ATOM 1700 C C . GLU A 1 219 ? 1.361 9.106 -8.483 1.00 41.74 219 GLU A C 1
ATOM 1701 O O . GLU A 1 219 ? 2.582 8.916 -8.367 1.00 37.98 219 GLU A O 1
ATOM 1707 N N . LYS A 1 220 ? 0.824 10.318 -8.543 1.00 44.72 220 LYS A N 1
ATOM 1708 C CA . LYS A 1 220 ? 1.634 11.521 -8.640 1.00 50.47 220 LYS A CA 1
ATOM 1709 C C . LYS A 1 220 ? 1.410 12.522 -7.551 1.00 51.56 220 LYS A C 1
ATOM 1710 O O . LYS A 1 220 ? 0.345 12.603 -6.974 1.00 54.15 220 LYS A O 1
ATOM 1714 N N . THR A 1 221 ? 2.418 13.320 -7.279 1.00 56.00 221 THR A N 1
ATOM 1715 C CA . THR A 1 221 ? 2.198 14.469 -6.429 1.00 59.12 221 THR A CA 1
ATOM 1716 C C . THR A 1 221 ? 2.459 15.740 -7.237 1.00 62.89 221 THR A C 1
ATOM 1717 O O . THR A 1 221 ? 3.077 15.698 -8.311 1.00 61.24 221 THR A O 1
ATOM 1721 N N . GLU A 1 222 ? 1.978 16.864 -6.710 1.00 60.28 222 GLU A N 1
ATOM 1722 C CA . GLU A 1 222 ? 2.081 18.177 -7.373 1.00 60.16 222 GLU A CA 1
ATOM 1723 C C . GLU A 1 222 ? 3.507 18.629 -7.645 1.00 59.95 222 GLU A C 1
ATOM 1724 O O . GLU A 1 222 ? 3.771 19.444 -8.536 1.00 60.40 222 GLU A O 1
ATOM 1730 N N . SER A 1 223 ? 4.437 18.089 -6.875 1.00 59.79 223 SER A N 1
ATOM 1731 C CA . SER A 1 223 ? 5.834 18.452 -7.038 1.00 60.01 223 SER A CA 1
ATOM 1732 C C . SER A 1 223 ? 6.465 17.688 -8.224 1.00 60.23 223 SER A C 1
ATOM 1733 O O . SER A 1 223 ? 7.655 17.902 -8.562 1.00 60.07 223 SER A O 1
ATOM 1735 N N . GLY A 1 224 ? 5.689 16.788 -8.828 1.00 62.85 224 GLY A N 1
ATOM 1736 C CA . GLY A 1 224 ? 6.201 15.988 -9.934 1.00 62.07 224 GLY A CA 1
ATOM 1737 C C . GLY A 1 224 ? 6.729 14.605 -9.572 1.00 59.66 224 GLY A C 1
ATOM 1738 O O . GLY A 1 224 ? 7.202 13.883 -10.434 1.00 57.03 224 GLY A O 1
ATOM 1739 N N . MET A 1 225 ? 6.663 14.220 -8.298 1.00 59.43 225 MET A N 1
ATOM 1740 C CA . MET A 1 225 ? 7.148 12.883 -7.892 1.00 56.83 225 MET A CA 1
ATOM 1741 C C . MET A 1 225 ? 6.064 11.826 -8.095 1.00 49.62 225 MET A C 1
ATOM 1742 O O . MET A 1 225 ? 4.873 12.117 -7.957 1.00 47.81 225 MET A O 1
ATOM 1747 N N . TYR A 1 226 ? 6.528 10.617 -8.441 1.00 42.18 226 TYR A N 1
ATOM 1748 C CA . TYR A 1 226 ? 5.742 9.396 -8.629 1.00 39.53 226 TYR A CA 1
ATOM 1749 C C . TYR A 1 226 ? 5.874 8.537 -7.365 1.00 35.30 226 TYR A C 1
ATOM 1750 O O . TYR A 1 226 ? 6.957 8.408 -6.819 1.00 26.63 226 TYR A O 1
ATOM 1759 N N . TYR A 1 227 ? 4.771 7.966 -6.886 1.00 30.79 227 TYR A N 1
ATOM 1760 C CA . TYR A 1 227 ? 4.841 7.167 -5.668 1.00 29.89 227 TYR A CA 1
ATOM 1761 C C . TYR A 1 227 ? 3.833 6.044 -5.653 1.00 32.17 227 TYR A C 1
ATOM 1762 O O . TYR A 1 227 ? 2.830 6.096 -6.352 1.00 29.45 227 TYR A O 1
ATOM 1771 N N . LEU A 1 228 ? 4.096 5.041 -4.809 1.00 31.25 228 LEU A N 1
ATOM 1772 C CA . LEU A 1 228 ? 3.174 3.958 -4.539 1.00 23.24 228 LEU A CA 1
ATOM 1773 C C . LEU A 1 228 ? 2.657 4.176 -3.125 1.00 27.46 228 LEU A C 1
ATOM 1774 O O . LEU A 1 228 ? 3.417 4.487 -2.217 1.00 21.40 228 LEU A O 1
ATOM 1779 N N . PRO A 1 229 ? 1.350 4.050 -2.954 1.00 20.84 229 PRO A N 1
ATOM 1780 C CA . PRO A 1 229 ? 0.707 4.542 -1.762 1.00 21.22 229 PRO A CA 1
ATOM 1781 C C . PRO A 1 229 ? 1.130 3.769 -0.502 1.00 17.19 229 PRO A C 1
ATOM 1782 O O . PRO A 1 229 ? 1.054 4.333 0.579 1.00 18.20 229 PRO A O 1
ATOM 1786 N N . TYR A 1 230 ? 1.536 2.506 -0.660 1.00 13.41 230 TYR A N 1
ATOM 1787 C CA . TYR A 1 230 ? 1.869 1.663 0.473 1.00 20.97 230 TYR A CA 1
ATOM 1788 C C . TYR A 1 230 ? 3.345 1.195 0.520 1.00 20.13 230 TYR A C 1
ATOM 1789 O O . TYR A 1 230 ? 3.730 0.420 1.398 1.00 14.35 230 TYR A O 1
ATOM 1798 N N . ALA A 1 231 ? 4.154 1.700 -0.371 1.00 18.39 231 ALA A N 1
ATOM 1799 C CA . ALA A 1 231 ? 5.584 1.301 -0.458 1.00 18.65 231 ALA A CA 1
ATOM 1800 C C . ALA A 1 231 ? 6.418 1.865 0.670 1.00 13.20 231 ALA A C 1
ATOM 1801 O O . ALA A 1 231 ? 6.091 2.883 1.289 1.00 14.41 231 ALA A O 1
ATOM 1803 N N . THR A 1 232 ? 7.543 1.213 0.907 1.00 15.14 232 THR A N 1
ATOM 1804 C CA . THR A 1 232 ? 8.485 1.623 1.956 1.00 14.07 232 THR A CA 1
ATOM 1805 C C . THR A 1 232 ? 9.817 2.042 1.370 1.00 14.42 232 THR A C 1
ATOM 1806 O O . THR A 1 232 ? 10.276 3.158 1.576 1.00 19.23 232 THR A O 1
ATOM 1810 N N . SER A 1 233 ? 10.433 1.144 0.619 1.00 17.38 233 SER A N 1
ATOM 1811 C CA . SER A 1 233 ? 11.789 1.365 0.088 1.00 15.29 233 SER A CA 1
ATOM 1812 C C . SER A 1 233 ? 11.966 0.931 -1.356 1.00 19.13 233 SER A C 1
ATOM 1813 O O . SER A 1 233 ? 12.381 -0.212 -1.670 1.00 16.59 233 SER A O 1
ATOM 1816 N N . LEU A 1 234 ? 11.729 1.853 -2.278 1.00 22.12 234 LEU A N 1
ATOM 1817 C CA . LEU A 1 234 ? 11.939 1.552 -3.713 1.00 21.80 234 LEU A CA 1
ATOM 1818 C C . LEU A 1 234 ? 13.411 1.517 -4.059 1.00 19.24 234 LEU A C 1
ATOM 1819 O O . LEU A 1 234 ? 13.807 1.018 -5.115 1.00 19.72 234 LEU A O 1
ATOM 1824 N N . ARG A 1 235 ? 14.236 2.032 -3.161 1.00 17.67 235 ARG A N 1
ATOM 1825 C CA . ARG A 1 235 ? 15.700 1.886 -3.295 1.00 16.11 235 ARG A CA 1
ATOM 1826 C C . ARG A 1 235 ? 16.106 0.430 -3.378 1.00 17.79 235 ARG A C 1
ATOM 1827 O O . ARG A 1 235 ? 17.117 0.038 -4.081 1.00 19.83 235 ARG A O 1
ATOM 1835 N N . LEU A 1 236 ? 15.354 -0.386 -2.694 1.00 15.62 236 LEU A N 1
ATOM 1836 C CA . LEU A 1 236 ? 15.553 -1.835 -2.651 1.00 15.98 236 LEU A CA 1
ATOM 1837 C C . LEU A 1 236 ? 14.771 -2.629 -3.714 1.00 18.95 236 LEU A C 1
ATOM 1838 O O . LEU A 1 236 ? 14.883 -3.863 -3.785 1.00 18.96 236 LEU A O 1
ATOM 1843 N N . SER A 1 237 ? 13.938 -1.935 -4.485 1.00 19.56 237 SER A N 1
ATOM 1844 C CA . SER A 1 237 ? 13.143 -2.589 -5.514 1.00 24.72 237 SER A CA 1
ATOM 1845 C C . SER A 1 237 ? 13.926 -2.673 -6.837 1.00 26.50 237 SER A C 1
ATOM 1846 O O . SER A 1 237 ? 15.028 -2.073 -6.972 1.00 18.94 237 SER A O 1
ATOM 1849 N N . ASP A 1 238 ? 13.353 -3.389 -7.806 1.00 28.94 238 ASP A N 1
ATOM 1850 C CA . ASP A 1 238 ? 13.953 -3.534 -9.173 1.00 30.84 238 ASP A CA 1
ATOM 1851 C C . ASP A 1 238 ? 14.249 -2.194 -9.845 1.00 28.16 238 ASP A C 1
ATOM 1852 O O . ASP A 1 238 ? 15.066 -2.114 -10.734 1.00 31.10 238 ASP A O 1
ATOM 1857 N N . LEU A 1 239 ? 13.546 -1.156 -9.420 1.00 27.04 239 LEU A N 1
ATOM 1858 C CA . LEU A 1 239 ? 13.658 0.177 -9.957 1.00 28.09 239 LEU A CA 1
ATOM 1859 C C . LEU A 1 239 ? 14.786 0.954 -9.300 1.00 28.98 239 LEU A C 1
ATOM 1860 O O . LEU A 1 239 ? 15.205 1.993 -9.801 1.00 24.95 239 LEU A O 1
ATOM 1865 N N . GLY A 1 240 ? 15.229 0.468 -8.152 1.00 24.72 240 GLY A N 1
ATOM 1866 C CA . GLY A 1 240 ? 16.243 1.158 -7.400 1.00 28.01 240 GLY A CA 1
ATOM 1867 C C . GLY A 1 240 ? 17.657 0.609 -7.604 1.00 29.11 240 GLY A C 1
ATOM 1868 O O . GLY A 1 240 ? 18.130 0.437 -8.726 1.00 23.49 240 GLY A O 1
ATOM 1869 N N . TYR A 1 241 ? 18.347 0.365 -6.482 1.00 27.57 241 TYR A N 1
ATOM 1870 C CA . TYR A 1 241 ? 19.699 -0.161 -6.507 1.00 28.46 241 TYR A CA 1
ATOM 1871 C C . TYR A 1 241 ? 19.637 -1.663 -6.667 1.00 30.37 241 TYR A C 1
ATOM 1872 O O . TYR A 1 241 ? 19.713 -2.395 -5.686 1.00 28.49 241 TYR A O 1
ATOM 1881 N N . THR A 1 242 ? 19.499 -2.097 -7.928 1.00 32.57 242 THR A N 1
ATOM 1882 C CA . THR A 1 242 ? 19.133 -3.480 -8.266 1.00 33.27 242 THR A CA 1
ATOM 1883 C C . THR A 1 242 ? 20.288 -4.438 -8.295 1.00 35.21 242 THR A C 1
ATOM 1884 O O . THR A 1 242 ? 21.430 -4.090 -8.642 1.00 31.83 242 THR A O 1
ATOM 1888 N N . ASN A 1 243 ? 19.952 -5.685 -7.976 1.00 34.29 243 ASN A N 1
ATOM 1889 C CA . ASN A 1 243 ? 20.896 -6.808 -8.020 1.00 35.16 243 ASN A CA 1
ATOM 1890 C C . ASN A 1 243 ? 20.308 -7.951 -8.876 1.00 35.07 243 ASN A C 1
ATOM 1891 O O . ASN A 1 243 ? 20.723 -9.106 -8.774 1.00 27.83 243 ASN A O 1
ATOM 1896 N N . LYS A 1 244 ? 19.310 -7.609 -9.693 1.00 39.06 244 LYS A N 1
ATOM 1897 C CA . LYS A 1 244 ? 18.624 -8.586 -10.561 1.00 44.09 244 LYS A CA 1
ATOM 1898 C C . LYS A 1 244 ? 19.642 -9.186 -11.540 1.00 41.02 244 LYS A C 1
ATOM 1899 O O . LYS A 1 244 ? 19.748 -10.397 -11.697 1.00 34.11 244 LYS A O 1
ATOM 1905 N N . SER A 1 245 ? 20.394 -8.299 -12.162 1.00 40.75 245 SER A N 1
ATOM 1906 C CA . SER A 1 245 ? 21.479 -8.706 -13.068 1.00 43.74 245 SER A CA 1
ATOM 1907 C C . SER A 1 245 ? 22.333 -9.814 -12.391 1.00 40.86 245 SER A C 1
ATOM 1908 O O . SER A 1 245 ? 23.089 -10.499 -13.027 1.00 29.16 245 SER A O 1
ATOM 1911 N N . GLN A 1 246 ? 22.183 -9.983 -11.068 1.00 39.93 246 GLN A N 1
ATOM 1912 C CA . GLN A 1 246 ? 23.080 -10.861 -10.298 1.00 40.10 246 GLN A CA 1
ATOM 1913 C C . GLN A 1 246 ? 22.409 -12.089 -9.682 1.00 40.94 246 GLN A C 1
ATOM 1914 O O . GLN A 1 246 ? 23.059 -12.910 -9.033 1.00 40.23 246 GLN A O 1
ATOM 1920 N N . SER A 1 247 ? 21.101 -12.203 -9.869 1.00 44.94 247 SER A N 1
ATOM 1921 C CA . SER A 1 247 ? 20.300 -13.196 -9.147 1.00 43.58 247 SER A CA 1
ATOM 1922 C C . SER A 1 247 ? 20.601 -14.643 -9.602 1.00 43.76 247 SER A C 1
ATOM 1923 O O . SER A 1 247 ? 20.229 -15.620 -8.973 1.00 42.01 247 SER A O 1
ATOM 1926 N N . ASN A 1 248 ? 21.308 -14.780 -10.704 1.00 45.30 248 ASN A N 1
ATOM 1927 C CA . ASN A 1 248 ? 21.667 -16.113 -11.195 1.00 47.56 248 ASN A CA 1
ATOM 1928 C C . ASN A 1 248 ? 22.971 -16.703 -10.613 1.00 45.79 248 ASN A C 1
ATOM 1929 O O . ASN A 1 248 ? 23.280 -17.861 -10.845 1.00 44.52 248 ASN A O 1
ATOM 1934 N N . LEU A 1 249 ? 23.680 -15.936 -9.794 1.00 44.95 249 LEU A N 1
ATOM 1935 C CA . LEU A 1 249 ? 25.001 -16.349 -9.293 1.00 43.71 249 LEU A CA 1
ATOM 1936 C C . LEU A 1 249 ? 25.080 -17.556 -8.344 1.00 39.11 249 LEU A C 1
ATOM 1937 O O . LEU A 1 249 ? 26.166 -18.004 -8.033 1.00 36.19 249 LEU A O 1
ATOM 1942 N N . GLY A 1 250 ? 23.969 -18.063 -7.831 1.00 36.04 250 GLY A N 1
ATOM 1943 C CA . GLY A 1 250 ? 24.014 -19.231 -6.941 1.00 34.41 250 GLY A CA 1
ATOM 1944 C C . GLY A 1 250 ? 24.901 -19.108 -5.686 1.00 32.44 250 GLY A C 1
ATOM 1945 O O . GLY A 1 250 ? 25.371 -20.105 -5.123 1.00 27.53 250 GLY A O 1
ATOM 1946 N N . ILE A 1 251 ? 25.124 -17.880 -5.244 1.00 28.95 251 ILE A N 1
ATOM 1947 C CA . ILE A 1 251 ? 25.916 -17.640 -4.033 1.00 31.35 251 ILE A CA 1
ATOM 1948 C C . ILE A 1 251 ? 25.055 -18.015 -2.826 1.00 29.90 251 ILE A C 1
ATOM 1949 O O . ILE A 1 251 ? 23.882 -17.627 -2.758 1.00 24.91 251 ILE A O 1
ATOM 1954 N N . THR A 1 252 ? 25.644 -18.772 -1.897 1.00 25.23 252 THR A N 1
ATOM 1955 C CA . THR A 1 252 ? 24.956 -19.130 -0.665 1.00 24.33 252 THR A CA 1
ATOM 1956 C C . THR A 1 252 ? 25.721 -18.716 0.600 1.00 20.83 252 THR A C 1
ATOM 1957 O O . THR A 1 252 ? 26.911 -18.355 0.555 1.00 18.08 252 THR A O 1
ATOM 1961 N N . PHE A 1 253 ? 25.011 -18.756 1.727 1.00 15.95 253 PHE A N 1
ATOM 1962 C CA . PHE A 1 253 ? 25.542 -18.305 3.039 1.00 13.12 253 PHE A CA 1
ATOM 1963 C C . PHE A 1 253 ? 25.458 -19.395 4.066 1.00 13.61 253 PHE A C 1
ATOM 1964 O O . PHE A 1 253 ? 24.893 -19.168 5.180 1.00 18.92 253 PHE A O 1
ATOM 1972 N N . ASN A 1 254 ? 26.002 -20.543 3.741 1.00 12.39 254 ASN A N 1
ATOM 1973 C CA . ASN A 1 254 ? 25.988 -21.685 4.629 1.00 15.28 254 ASN A CA 1
ATOM 1974 C C . ASN A 1 254 ? 27.351 -22.045 5.190 1.00 18.19 254 ASN A C 1
ATOM 1975 O O . ASN A 1 254 ? 27.481 -22.603 6.283 1.00 20.34 254 ASN A O 1
ATOM 1980 N N . ASP A 1 255 ? 28.381 -21.719 4.396 1.00 19.77 255 ASP A N 1
ATOM 1981 C CA . ASP A 1 255 ? 29.737 -22.139 4.726 1.00 17.73 255 ASP A CA 1
ATOM 1982 C C . ASP A 1 255 ? 30.799 -21.212 4.118 1.00 17.53 255 ASP A C 1
ATOM 1983 O O . ASP A 1 255 ? 30.612 -20.680 3.025 1.00 22.80 255 ASP A O 1
ATOM 1988 N N . LEU A 1 256 ? 31.907 -21.004 4.819 1.00 17.20 256 LEU A N 1
ATOM 1989 C CA . LEU A 1 256 ? 32.886 -20.015 4.441 1.00 18.27 256 LEU A CA 1
ATOM 1990 C C . LEU A 1 256 ? 33.550 -20.327 3.043 1.00 17.93 256 LEU A C 1
ATOM 1991 O O . LEU A 1 256 ? 33.622 -19.477 2.166 1.00 15.44 256 LEU A O 1
ATOM 1996 N N . TYR A 1 257 ? 33.983 -21.551 2.877 1.00 14.63 257 TYR A N 1
ATOM 1997 C CA . TYR A 1 257 ? 34.713 -21.939 1.614 1.00 19.36 257 TYR A CA 1
ATOM 1998 C C . TYR A 1 257 ? 33.768 -21.881 0.419 1.00 18.09 257 TYR A C 1
ATOM 1999 O O . TYR A 1 257 ? 34.109 -21.349 -0.634 1.00 18.08 257 TYR A O 1
ATOM 2008 N N . GLU A 1 258 ? 32.542 -22.361 0.630 1.00 19.12 258 GLU A N 1
ATOM 2009 C CA . GLU A 1 258 ? 31.455 -22.251 -0.327 1.00 20.08 258 GLU A CA 1
ATOM 2010 C C . GLU A 1 258 ? 31.124 -20.827 -0.696 1.00 23.12 258 GLU A C 1
ATOM 2011 O O . GLU A 1 258 ? 31.053 -20.485 -1.898 1.00 19.22 258 GLU A O 1
ATOM 2017 N N . TYR A 1 259 ? 30.893 -19.965 0.310 1.00 17.20 259 TYR A N 1
ATOM 2018 C CA . TYR A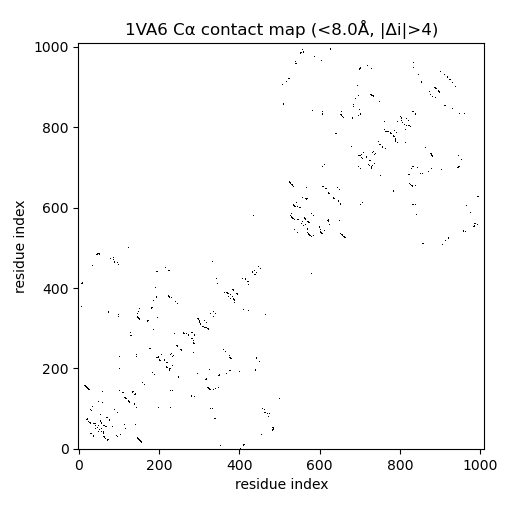 1 259 ? 30.631 -18.549 0.035 1.00 13.01 259 TYR A CA 1
ATOM 2019 C C . TYR A 1 259 ? 31.723 -17.977 -0.911 1.00 17.12 259 TYR A C 1
ATOM 2020 O O . TYR A 1 259 ? 31.437 -17.403 -1.972 1.00 18.86 259 TYR A O 1
ATOM 2029 N N . VAL A 1 260 ? 32.956 -18.096 -0.482 1.00 18.25 260 VAL A N 1
ATOM 2030 C CA . VAL A 1 260 ? 34.079 -17.543 -1.226 1.00 22.22 260 VAL A CA 1
ATOM 2031 C C . VAL A 1 260 ? 34.248 -18.162 -2.640 1.00 21.87 260 VAL A C 1
ATOM 2032 O O . VAL A 1 260 ? 34.557 -17.446 -3.602 1.00 23.02 260 VAL A O 1
ATOM 2036 N N . ALA A 1 261 ? 34.022 -19.466 -2.752 1.00 21.12 261 ALA A N 1
ATOM 2037 C CA . ALA A 1 261 ? 34.156 -20.146 -4.064 1.00 22.12 261 ALA A CA 1
ATOM 2038 C C . ALA A 1 261 ? 33.123 -19.620 -5.008 1.00 23.52 261 ALA A C 1
ATOM 2039 O O . ALA A 1 261 ? 33.424 -19.378 -6.162 1.00 19.67 261 ALA A O 1
ATOM 2041 N N . GLY A 1 262 ? 31.878 -19.426 -4.504 1.00 24.64 262 GLY A N 1
ATOM 2042 C CA . GLY A 1 262 ? 30.800 -18.920 -5.329 1.00 24.57 262 GLY A CA 1
ATOM 2043 C C . GLY A 1 262 ? 31.058 -17.493 -5.789 1.00 26.97 262 GLY A C 1
ATOM 2044 O O . GLY A 1 262 ? 30.662 -17.033 -6.854 1.00 27.54 262 GLY A O 1
ATOM 2045 N N . LEU A 1 263 ? 31.694 -16.759 -4.915 1.00 29.96 263 LEU A N 1
ATOM 2046 C CA . LEU A 1 263 ? 31.978 -15.356 -5.153 1.00 32.31 263 LEU A CA 1
ATOM 2047 C C . LEU A 1 263 ? 33.207 -15.233 -6.102 1.00 34.94 263 LEU A C 1
ATOM 2048 O O . LEU A 1 263 ? 33.264 -14.368 -6.970 1.00 33.50 263 LEU A O 1
ATOM 2053 N N . LYS A 1 264 ? 34.169 -16.113 -5.938 1.00 35.11 264 LYS A N 1
ATOM 2054 C CA . LYS A 1 264 ? 35.305 -16.133 -6.869 1.00 41.03 264 LYS A CA 1
ATOM 2055 C C . LYS A 1 264 ? 34.851 -16.650 -8.228 1.00 43.61 264 LYS A C 1
ATOM 2056 O O . LYS A 1 264 ? 35.244 -16.130 -9.262 1.00 41.83 264 LYS A O 1
ATOM 2062 N N . GLN A 1 265 ? 34.010 -17.677 -8.214 1.00 48.34 265 GLN A N 1
ATOM 2063 C CA . GLN A 1 265 ? 33.434 -18.224 -9.431 1.00 49.69 265 GLN A CA 1
ATOM 2064 C C . GLN A 1 265 ? 32.546 -17.204 -10.130 1.00 50.42 265 GLN A C 1
ATOM 2065 O O . GLN A 1 265 ? 32.301 -17.320 -11.328 1.00 52.56 265 GLN A O 1
ATOM 2071 N N . ALA A 1 266 ? 32.067 -16.202 -9.402 1.00 47.75 266 ALA A N 1
ATOM 2072 C CA . ALA A 1 266 ? 31.189 -15.188 -10.004 1.00 47.25 266 ALA A CA 1
ATOM 2073 C C . ALA A 1 266 ? 31.977 -14.112 -10.749 1.00 45.55 266 ALA A C 1
ATOM 2074 O O . ALA A 1 266 ? 31.493 -13.501 -11.692 1.00 42.03 266 ALA A O 1
ATOM 2076 N N . ILE A 1 267 ? 33.188 -13.855 -10.285 1.00 48.12 267 ILE A N 1
ATOM 2077 C CA . ILE A 1 267 ? 34.110 -12.920 -10.954 1.00 49.59 267 ILE A CA 1
ATOM 2078 C C . ILE A 1 267 ? 34.677 -13.511 -12.277 1.00 49.11 267 ILE A C 1
ATOM 2079 O O . ILE A 1 267 ? 35.134 -12.774 -13.151 1.00 47.19 267 ILE A O 1
ATOM 2084 N N . LYS A 1 268 ? 34.614 -14.838 -12.395 1.00 50.63 268 LYS A N 1
ATOM 2085 C CA . LYS A 1 268 ? 35.101 -15.583 -13.570 1.00 51.60 268 LYS A CA 1
ATOM 2086 C C . LYS A 1 268 ? 33.924 -15.967 -14.520 1.00 50.88 268 LYS A C 1
ATOM 2087 O O . LYS A 1 268 ? 34.135 -16.624 -15.526 1.00 51.70 268 LYS A O 1
ATOM 2093 N N . THR A 1 269 ? 32.694 -15.553 -14.194 1.00 49.30 269 THR A N 1
ATOM 2094 C CA . THR A 1 269 ? 31.472 -15.998 -14.892 1.00 46.83 269 THR A CA 1
ATOM 2095 C C . THR A 1 269 ? 31.097 -15.023 -15.976 1.00 47.57 269 THR A C 1
ATOM 2096 O O . THR A 1 269 ? 30.783 -13.886 -15.684 1.00 41.07 269 THR A O 1
ATOM 2100 N N . PRO A 1 270 ? 31.120 -15.449 -17.242 1.00 49.43 270 PRO A N 1
ATOM 2101 C CA . PRO A 1 270 ? 30.906 -14.503 -18.328 1.00 49.64 270 PRO A CA 1
ATOM 2102 C C . PRO A 1 270 ? 29.428 -14.114 -18.398 1.00 47.76 270 PRO A C 1
ATOM 2103 O O . PRO A 1 270 ? 28.545 -14.936 -18.173 1.00 45.24 270 PRO A O 1
ATOM 2107 N N . SER A 1 271 ? 29.191 -12.838 -18.670 1.00 47.10 271 SER A N 1
ATOM 2108 C CA . SER A 1 271 ? 27.868 -12.304 -18.962 1.00 48.52 271 SER A CA 1
ATOM 2109 C C . SER A 1 271 ? 27.730 -11.880 -20.456 1.00 53.32 271 SER A C 1
ATOM 2110 O O . SER A 1 271 ? 28.582 -11.183 -21.004 1.00 52.51 271 SER A O 1
ATOM 2113 N N . GLU A 1 272 ? 26.626 -12.274 -21.085 1.00 56.18 272 GLU A N 1
ATOM 2114 C CA . GLU A 1 272 ? 26.406 -11.986 -22.493 1.00 59.24 272 GLU A CA 1
ATOM 2115 C C . GLU A 1 272 ? 26.186 -10.499 -22.706 1.00 57.50 272 GLU A C 1
ATOM 2116 O O . GLU A 1 272 ? 26.724 -9.915 -23.650 1.00 55.42 272 GLU A O 1
ATOM 2122 N N . GLU A 1 273 ? 25.428 -9.894 -21.805 1.00 54.64 273 GLU A N 1
ATOM 2123 C CA . GLU A 1 273 ? 25.006 -8.491 -21.914 1.00 56.00 273 GLU A CA 1
ATOM 2124 C C . GLU A 1 273 ? 26.192 -7.502 -21.826 1.00 51.60 273 GLU A C 1
ATOM 2125 O O . GLU A 1 273 ? 26.179 -6.424 -22.422 1.00 46.63 273 GLU A O 1
ATOM 2131 N N . TYR A 1 274 ? 27.192 -7.880 -21.055 1.00 48.93 274 TYR A N 1
ATOM 2132 C CA . TYR A 1 274 ? 28.307 -6.977 -20.742 1.00 50.73 274 TYR A CA 1
ATOM 2133 C C . TYR A 1 274 ? 29.413 -7.067 -21.813 1.00 49.25 274 TYR A C 1
ATOM 2134 O O . TYR A 1 274 ? 30.137 -6.110 -22.042 1.00 46.52 274 TYR A O 1
ATOM 2143 N N . ALA A 1 275 ? 29.514 -8.228 -22.441 1.00 47.47 275 ALA A N 1
ATOM 2144 C CA . ALA A 1 275 ? 30.392 -8.424 -23.604 1.00 48.16 275 ALA A CA 1
ATOM 2145 C C . ALA A 1 275 ? 30.134 -7.359 -24.669 1.00 45.83 275 ALA A C 1
ATOM 2146 O O . ALA A 1 275 ? 31.068 -6.838 -25.268 1.00 47.49 275 ALA A O 1
ATOM 2148 N N . LYS A 1 276 ? 28.860 -7.028 -24.843 1.00 44.71 276 LYS A N 1
ATOM 2149 C CA . LYS A 1 276 ? 28.361 -6.092 -25.864 1.00 45.16 276 LYS A CA 1
ATOM 2150 C C . LYS A 1 276 ? 28.790 -4.648 -25.640 1.00 44.38 276 LYS A C 1
ATOM 2151 O O . LYS A 1 276 ? 28.906 -3.872 -26.594 1.00 38.68 276 LYS A O 1
ATOM 2157 N N . ILE A 1 277 ? 28.970 -4.281 -24.370 1.00 41.56 277 ILE A N 1
ATOM 2158 C CA . ILE A 1 277 ? 29.505 -2.968 -24.019 1.00 39.80 277 ILE A CA 1
ATOM 2159 C C . ILE A 1 277 ? 30.931 -2.903 -24.507 1.00 34.97 277 ILE A C 1
ATOM 2160 O O . ILE A 1 277 ? 31.426 -1.845 -24.885 1.00 30.02 277 ILE A O 1
ATOM 2165 N N . GLY A 1 278 ? 31.563 -4.072 -24.490 1.00 30.26 278 GLY A N 1
ATOM 2166 C CA . GLY A 1 278 ? 32.959 -4.226 -24.835 1.00 38.20 278 GLY A CA 1
ATOM 2167 C C . GLY A 1 278 ? 33.873 -3.838 -23.682 1.00 41.29 278 GLY A C 1
ATOM 2168 O O . GLY A 1 278 ? 33.533 -2.980 -22.853 1.00 42.36 278 GLY A O 1
ATOM 2169 N N . ILE A 1 279 ? 35.015 -4.497 -23.614 1.00 40.63 279 ILE A N 1
ATOM 2170 C CA . ILE A 1 279 ? 35.997 -4.216 -22.599 1.00 45.14 279 ILE A CA 1
ATOM 2171 C C . ILE A 1 279 ? 36.823 -2.995 -22.948 1.00 47.20 279 ILE A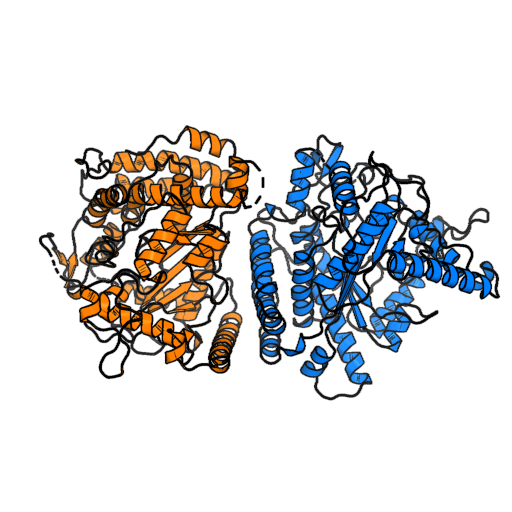 C 1
ATOM 2172 O O . ILE A 1 279 ? 36.999 -2.100 -22.121 1.00 46.30 279 ILE A O 1
ATOM 2177 N N . GLU A 1 280 ? 37.361 -2.972 -24.165 1.00 49.86 280 GLU A N 1
ATOM 2178 C CA . GLU A 1 280 ? 38.094 -1.804 -24.662 1.00 49.93 280 GLU A CA 1
ATOM 2179 C C . GLU A 1 280 ? 37.413 -1.252 -25.906 1.00 45.86 280 GLU A C 1
ATOM 2180 O O . GLU A 1 280 ? 36.991 -2.009 -26.746 1.00 42.96 280 GLU A O 1
ATOM 2186 N N . LYS A 1 281 ? 37.301 0.068 -25.993 1.00 43.83 281 LYS A N 1
ATOM 2187 C CA . LYS A 1 281 ? 36.677 0.754 -27.122 1.00 44.82 281 LYS A CA 1
ATOM 2188 C C . LYS A 1 281 ? 37.360 2.085 -27.417 1.00 41.38 281 LYS A C 1
ATOM 2189 O O . LYS A 1 281 ? 37.559 2.920 -26.543 1.00 33.13 281 LYS A O 1
ATOM 2195 N N . ASP A 1 282 ? 37.749 2.252 -28.680 1.00 38.84 282 ASP A N 1
ATOM 2196 C CA . ASP A 1 282 ? 38.466 3.436 -29.128 1.00 38.95 282 ASP A CA 1
ATOM 2197 C C . ASP A 1 282 ? 39.563 3.882 -28.178 1.00 37.19 282 ASP A C 1
ATOM 2198 O O . ASP A 1 282 ? 39.651 5.053 -27.855 1.00 33.09 282 ASP A O 1
ATOM 2203 N N . GLY A 1 283 ? 40.420 2.956 -27.768 1.00 38.67 283 GLY A N 1
ATOM 2204 C CA . GLY A 1 283 ? 41.493 3.271 -26.836 1.00 46.49 283 GLY A CA 1
ATOM 2205 C C . GLY A 1 283 ? 41.081 3.505 -25.363 1.00 50.88 283 GLY A C 1
ATOM 2206 O O . GLY A 1 283 ? 41.942 3.496 -24.495 1.00 51.77 283 GLY A O 1
ATOM 2207 N N . LYS A 1 284 ? 39.790 3.752 -25.091 1.00 52.71 284 LYS A N 1
ATOM 2208 C CA . LYS A 1 284 ? 39.297 4.013 -23.721 1.00 54.39 284 LYS A CA 1
ATOM 2209 C C . LYS A 1 284 ? 38.730 2.742 -23.085 1.00 51.88 284 LYS A C 1
ATOM 2210 O O . LYS A 1 284 ? 37.836 2.095 -23.616 1.00 47.36 284 LYS A O 1
ATOM 2213 N N . ARG A 1 285 ? 39.274 2.375 -21.932 1.00 52.13 285 ARG A N 1
ATOM 2214 C CA . ARG A 1 285 ? 38.830 1.181 -21.219 1.00 53.35 285 ARG A CA 1
ATOM 2215 C C . ARG A 1 285 ? 37.403 1.430 -20.675 1.00 47.68 285 ARG A C 1
ATOM 2216 O O . ARG A 1 285 ? 37.135 2.539 -20.244 1.00 43.70 285 ARG A O 1
ATOM 2224 N N . LEU A 1 286 ? 36.479 0.468 -20.716 1.00 45.41 286 LEU A N 1
ATOM 2225 C CA . LEU A 1 286 ? 35.085 0.802 -20.311 1.00 41.83 286 LEU A CA 1
ATOM 2226 C C . LEU A 1 286 ? 34.589 -0.028 -19.128 1.00 40.45 286 LEU A C 1
ATOM 2227 O O . LEU A 1 286 ? 33.558 0.276 -18.508 1.00 34.23 286 LEU A O 1
ATOM 2232 N N . GLN A 1 287 ? 35.312 -1.107 -18.874 1.00 37.85 287 GLN A N 1
ATOM 2233 C CA . GLN A 1 287 ? 35.044 -1.941 -17.710 1.00 37.74 287 GLN A CA 1
ATOM 2234 C C . GLN A 1 287 ? 36.274 -2.794 -17.405 1.00 35.75 287 GLN A C 1
ATOM 2235 O O . GLN A 1 287 ? 37.246 -2.817 -18.209 1.00 30.69 287 GLN A O 1
ATOM 2241 N N . ILE A 1 288 ? 36.261 -3.439 -16.238 1.00 29.83 288 ILE A N 1
ATOM 2242 C CA . ILE A 1 288 ? 37.400 -4.218 -15.757 1.00 30.91 288 ILE A CA 1
ATOM 2243 C C . ILE A 1 288 ? 37.448 -5.570 -16.450 1.00 30.44 288 ILE A C 1
ATOM 2244 O O . ILE A 1 288 ? 38.498 -6.075 -16.769 1.00 34.81 288 ILE A O 1
ATOM 2249 N N . ASN A 1 289 ? 36.294 -6.134 -16.669 1.00 31.22 289 ASN A N 1
ATOM 2250 C CA . ASN A 1 289 ? 36.110 -7.376 -17.394 1.00 31.04 289 ASN A CA 1
ATOM 2251 C C . ASN A 1 289 ? 34.651 -7.381 -17.914 1.00 31.66 289 ASN A C 1
ATOM 2252 O O . ASN A 1 289 ? 33.970 -6.359 -17.866 1.00 32.59 289 ASN A O 1
ATOM 2257 N N . SER A 1 290 ? 34.196 -8.518 -18.424 1.00 32.32 290 SER A N 1
ATOM 2258 C CA . SER A 1 290 ? 32.880 -8.642 -19.070 1.00 35.88 290 SER A CA 1
ATOM 2259 C C . SER A 1 290 ? 32.054 -9.653 -18.302 1.00 36.51 290 SER A C 1
ATOM 2260 O O . SER A 1 290 ? 31.102 -10.229 -18.805 1.00 34.23 290 SER A O 1
ATOM 2263 N N . ASN A 1 291 ? 32.427 -9.828 -17.036 1.00 38.58 291 ASN A N 1
ATOM 2264 C CA . ASN A 1 291 ? 31.838 -10.844 -16.153 1.00 36.42 291 ASN A CA 1
ATOM 2265 C C . ASN A 1 291 ? 30.739 -10.272 -15.236 1.00 29.50 291 ASN A C 1
ATOM 2266 O O . ASN A 1 291 ? 30.644 -9.072 -15.043 1.00 27.95 291 ASN A O 1
ATOM 2271 N N . VAL A 1 292 ? 29.887 -11.127 -14.725 1.00 26.85 292 VAL A N 1
ATOM 2272 C CA . VAL A 1 292 ? 28.734 -10.674 -13.921 1.00 27.48 292 VAL A CA 1
ATOM 2273 C C . VAL A 1 292 ? 29.149 -9.706 -12.818 1.00 18.15 292 VAL A C 1
ATOM 2274 O O . VAL A 1 292 ? 28.580 -8.652 -12.661 1.00 20.18 292 VAL A O 1
ATOM 2278 N N . LEU A 1 293 ? 30.224 -10.041 -12.137 1.00 22.43 293 LEU A N 1
ATOM 2279 C CA . LEU A 1 293 ? 30.901 -9.115 -11.210 1.00 28.18 293 LEU A CA 1
ATOM 2280 C C . LEU A 1 293 ? 32.329 -8.801 -11.665 1.00 26.30 293 LEU A C 1
ATOM 2281 O O . LEU A 1 293 ? 33.068 -9.706 -12.016 1.00 23.47 293 LEU A O 1
ATOM 2286 N N . GLN A 1 294 ? 32.694 -7.518 -11.653 1.00 26.02 294 GLN A N 1
ATOM 2287 C CA . GLN A 1 294 ? 34.017 -7.107 -12.144 1.00 25.33 294 GLN A CA 1
ATOM 2288 C C . GLN A 1 294 ? 34.993 -7.485 -11.037 1.00 30.55 294 GLN A C 1
ATOM 2289 O O . GLN A 1 294 ? 36.066 -8.036 -11.300 1.00 25.99 294 GLN A O 1
ATOM 2295 N N . ILE A 1 295 ? 34.597 -7.167 -9.793 1.00 27.82 295 ILE A N 1
ATOM 2296 C CA . ILE A 1 295 ? 35.324 -7.527 -8.571 1.00 29.56 295 ILE A CA 1
ATOM 2297 C C . ILE A 1 295 ? 34.319 -7.868 -7.437 1.00 32.07 295 ILE A C 1
ATOM 2298 O O . ILE A 1 295 ? 33.110 -7.746 -7.604 1.00 24.90 295 ILE A O 1
ATOM 2303 N N . GLU A 1 296 ? 34.838 -8.350 -6.319 1.00 33.21 296 GLU A N 1
ATOM 2304 C CA . GLU A 1 296 ? 33.988 -8.842 -5.233 1.00 38.10 296 GLU A CA 1
ATOM 2305 C C . GLU A 1 296 ? 33.024 -7.762 -4.705 1.00 30.23 296 GLU A C 1
ATOM 2306 O O . GLU A 1 296 ? 31.904 -8.043 -4.379 1.00 28.87 296 GLU A O 1
ATOM 2312 N N . ASN A 1 297 ? 33.509 -6.531 -4.642 1.00 30.09 297 ASN A N 1
ATOM 2313 C CA . ASN A 1 297 ? 32.748 -5.372 -4.212 1.00 29.47 297 ASN A CA 1
ATOM 2314 C C . ASN A 1 297 ? 31.425 -5.212 -4.935 1.00 27.74 297 ASN A C 1
ATOM 2315 O O . ASN A 1 297 ? 30.532 -4.568 -4.430 1.00 21.18 297 ASN A O 1
ATOM 2320 N N . GLU A 1 298 ? 31.328 -5.720 -6.170 1.00 25.14 298 GLU A N 1
ATOM 2321 C CA . GLU A 1 298 ? 30.129 -5.525 -6.965 1.00 21.05 298 GLU A CA 1
ATOM 2322 C C . GLU A 1 298 ? 28.944 -6.387 -6.524 1.00 20.38 298 GLU A C 1
ATOM 2323 O O . GLU A 1 298 ? 27.820 -6.226 -7.019 1.00 21.79 298 GLU A O 1
ATOM 2329 N N . LEU A 1 299 ? 29.178 -7.308 -5.608 1.00 22.54 299 LEU A N 1
ATOM 2330 C CA . LEU A 1 299 ? 28.066 -8.119 -5.024 1.00 26.70 299 LEU A CA 1
ATOM 2331 C C . LEU A 1 299 ? 27.133 -7.222 -4.252 1.00 23.02 299 LEU A C 1
ATOM 2332 O O . LEU A 1 299 ? 27.472 -6.744 -3.139 1.00 18.41 299 LEU A O 1
ATOM 2337 N N . TYR A 1 300 ? 25.973 -6.969 -4.844 1.00 22.34 300 TYR A N 1
ATOM 2338 C CA . TYR A 1 300 ? 24.957 -6.089 -4.228 1.00 27.10 300 TYR A CA 1
ATOM 2339 C C . TYR A 1 300 ? 23.902 -6.843 -3.358 1.00 23.86 300 TYR A C 1
ATOM 2340 O O . TYR A 1 300 ? 22.716 -6.725 -3.548 1.00 26.59 300 TYR A O 1
ATOM 2349 N N . ALA A 1 301 ? 24.395 -7.618 -2.418 1.00 21.81 301 ALA A N 1
ATOM 2350 C CA . ALA A 1 301 ? 23.541 -8.304 -1.442 1.00 22.09 301 ALA A CA 1
ATOM 2351 C C . ALA A 1 301 ? 23.093 -7.313 -0.356 1.00 17.54 301 ALA A C 1
ATOM 2352 O O . ALA A 1 301 ? 23.716 -6.304 -0.146 1.00 18.57 301 ALA A O 1
ATOM 2354 N N . PRO A 1 302 ? 21.993 -7.610 0.307 1.00 23.77 302 PRO A N 1
ATOM 2355 C CA . PRO A 1 302 ? 21.415 -6.738 1.357 1.00 21.13 302 PRO A CA 1
ATOM 2356 C C . PRO A 1 302 ? 22.213 -6.820 2.656 1.00 16.64 302 PRO A C 1
ATOM 2357 O O . PRO A 1 302 ? 22.058 -5.987 3.550 1.00 10.54 302 PRO A O 1
ATOM 2361 N N . ILE A 1 303 ? 23.142 -7.759 2.689 1.00 11.74 303 ILE A N 1
ATOM 2362 C CA . ILE A 1 303 ? 24.047 -7.919 3.825 1.00 11.61 303 ILE A CA 1
ATOM 2363 C C . ILE A 1 303 ? 25.242 -8.756 3.381 1.00 15.07 303 ILE A C 1
ATOM 2364 O O . ILE A 1 303 ? 25.072 -9.627 2.541 1.00 11.60 303 ILE A O 1
ATOM 2369 N N . ARG A 1 304 ? 26.431 -8.545 3.935 1.00 8.42 304 ARG A N 1
ATOM 2370 C CA . ARG A 1 304 ? 27.562 -9.345 3.463 1.00 14.45 304 ARG A CA 1
ATOM 2371 C C . ARG A 1 304 ? 28.590 -9.733 4.565 1.00 13.16 304 ARG A C 1
ATOM 2372 O O . ARG A 1 304 ? 28.671 -9.107 5.626 1.00 15.71 304 ARG A O 1
ATOM 2380 N N . PRO A 1 305 ? 29.362 -10.831 4.257 1.00 16.51 305 PRO A N 1
ATOM 2381 C CA . PRO A 1 305 ? 30.484 -11.258 5.152 1.00 15.22 305 PRO A CA 1
ATOM 2382 C C . PRO A 1 305 ? 31.609 -10.244 5.259 1.00 18.76 305 PRO A C 1
ATOM 2383 O O . PRO A 1 305 ? 31.846 -9.557 4.271 1.00 14.97 305 PRO A O 1
ATOM 2387 N N . LYS A 1 306 ? 32.339 -10.087 6.352 1.00 18.54 306 LYS A N 1
ATOM 2388 C CA . LYS A 1 306 ? 33.389 -9.067 6.247 1.00 13.82 306 LYS A CA 1
ATOM 2389 C C . LYS A 1 306 ? 34.579 -9.220 7.166 1.00 15.56 306 LYS A C 1
ATOM 2390 O O . LYS A 1 306 ? 34.462 -9.715 8.288 1.00 14.52 306 LYS A O 1
ATOM 2396 N N . ARG A 1 307 ? 35.723 -8.782 6.671 1.00 15.81 307 ARG A N 1
ATOM 2397 C CA . ARG A 1 307 ? 36.954 -8.725 7.445 1.00 16.23 307 ARG A CA 1
ATOM 2398 C C . ARG A 1 307 ? 37.819 -7.616 6.838 1.00 19.09 307 ARG A C 1
ATOM 2399 O O . ARG A 1 307 ? 38.041 -7.568 5.622 1.00 16.77 307 ARG A O 1
ATOM 2407 N N . VAL A 1 308 ? 38.296 -6.716 7.691 1.00 15.75 308 VAL A N 1
ATOM 2408 C CA . VAL A 1 308 ? 39.149 -5.617 7.257 1.00 21.97 308 VAL A CA 1
ATOM 2409 C C . VAL A 1 308 ? 40.351 -6.207 6.519 1.00 22.50 308 VAL A C 1
ATOM 2410 O O . VAL A 1 308 ? 41.042 -7.080 7.043 1.00 24.76 308 VAL A O 1
ATOM 2414 N N . THR A 1 309 ? 40.585 -5.723 5.305 1.00 22.84 309 THR A N 1
ATOM 2415 C CA . THR A 1 309 ? 41.587 -6.313 4.411 1.00 26.06 309 THR A CA 1
ATOM 2416 C C . THR A 1 309 ? 42.963 -5.728 4.700 1.00 26.66 309 THR A C 1
ATOM 2417 O O . THR A 1 309 ? 43.088 -4.578 5.120 1.00 28.39 309 THR A O 1
ATOM 2421 N N . ARG A 1 310 ? 43.966 -6.563 4.536 1.00 25.13 310 ARG A N 1
ATOM 2422 C CA . ARG A 1 310 ? 45.347 -6.102 4.666 1.00 26.86 310 ARG A CA 1
ATOM 2423 C C . ARG A 1 310 ? 45.714 -5.468 3.335 1.00 32.30 310 ARG A C 1
ATOM 2424 O O . ARG A 1 310 ? 44.932 -5.502 2.341 1.00 35.09 310 ARG A O 1
ATOM 2432 N N . SER A 1 311 ? 46.891 -4.866 3.280 1.00 45.41 311 SER A N 1
ATOM 2433 C CA . SER A 1 311 ? 47.306 -4.177 2.060 1.00 46.72 311 SER A CA 1
ATOM 2434 C C . SER A 1 311 ? 47.498 -5.155 0.868 1.00 40.78 311 SER A C 1
ATOM 2435 O O . SER A 1 311 ? 48.198 -6.169 0.992 1.00 40.29 311 SER A O 1
ATOM 2438 N N . GLY A 1 312 ? 46.851 -4.838 -0.256 1.00 38.91 312 GLY A N 1
ATOM 2439 C CA . GLY A 1 312 ? 46.896 -5.667 -1.451 1.00 41.59 312 GLY A CA 1
ATOM 2440 C C . GLY A 1 312 ? 45.895 -6.838 -1.476 1.00 43.72 312 GLY A C 1
ATOM 2441 O O . GLY A 1 312 ? 45.560 -7.380 -2.537 1.00 41.13 312 GLY A O 1
ATOM 2442 N N . GLU A 1 313 ? 45.416 -7.229 -0.293 1.00 43.30 313 GLU A N 1
ATOM 2443 C CA . GLU A 1 313 ? 44.527 -8.391 -0.131 1.00 41.31 313 GLU A CA 1
ATOM 2444 C C . GLU A 1 313 ? 43.085 -8.079 -0.588 1.00 39.05 313 GLU A C 1
ATOM 2445 O O . GLU A 1 313 ? 42.597 -6.977 -0.398 1.00 42.56 313 GLU A O 1
ATOM 2451 N N . SER A 1 314 ? 42.404 -9.053 -1.177 1.00 28.11 314 SER A N 1
ATOM 2452 C CA . SER A 1 314 ? 41.005 -8.887 -1.558 1.00 27.39 314 SER A CA 1
ATOM 2453 C C . SER A 1 314 ? 40.039 -9.248 -0.378 1.00 27.97 314 SER A C 1
ATOM 2454 O O . SER A 1 314 ? 40.465 -9.891 0.559 1.00 23.12 314 SER A O 1
ATOM 2457 N N . PRO A 1 315 ? 38.759 -8.838 -0.451 1.00 30.57 315 PRO A N 1
ATOM 2458 C CA . PRO A 1 315 ? 37.739 -9.148 0.615 1.00 30.87 315 PRO A CA 1
ATOM 2459 C C . PRO A 1 315 ? 37.651 -10.624 0.888 1.00 28.42 315 PRO A C 1
ATOM 2460 O O . PRO A 1 315 ? 37.727 -11.033 2.004 1.00 26.46 315 PRO A O 1
ATOM 2464 N N . SER A 1 316 ? 37.591 -11.418 -0.180 1.00 30.57 316 SER A N 1
ATOM 2465 C CA . SER A 1 316 ? 37.530 -12.865 -0.060 1.00 30.24 316 SER A CA 1
ATOM 2466 C C . SER A 1 316 ? 38.803 -13.446 0.623 1.00 25.77 316 SER A C 1
ATOM 2467 O O . SER A 1 316 ? 38.750 -14.397 1.404 1.00 29.21 316 SER A O 1
ATOM 2470 N N . ASP A 1 317 ? 39.941 -12.845 0.380 1.00 26.29 317 ASP A N 1
ATOM 2471 C CA . ASP A 1 317 ? 41.182 -13.378 0.920 1.00 25.39 317 ASP A CA 1
ATOM 2472 C C . ASP A 1 317 ? 41.266 -13.128 2.422 1.00 20.86 317 ASP A C 1
ATOM 2473 O O . ASP A 1 317 ? 41.678 -13.983 3.192 1.00 18.39 317 ASP A O 1
ATOM 2478 N N . ALA A 1 318 ? 40.911 -11.925 2.846 1.00 20.93 318 ALA A N 1
ATOM 2479 C CA . ALA A 1 318 ? 40.844 -11.657 4.271 1.00 19.19 318 ALA A CA 1
ATOM 2480 C C . ALA A 1 318 ? 39.955 -12.680 4.961 1.00 15.64 318 ALA A C 1
ATOM 2481 O O . ALA A 1 318 ? 40.301 -13.193 6.026 1.00 14.45 318 ALA A O 1
ATOM 2483 N N . LEU A 1 319 ? 38.814 -12.943 4.366 1.00 15.30 319 LEU A N 1
ATOM 2484 C CA . LEU A 1 319 ? 37.827 -13.850 4.994 1.00 19.59 319 LEU A CA 1
ATOM 2485 C C . LEU A 1 319 ? 38.456 -15.209 5.240 1.00 20.33 319 LEU A C 1
ATOM 2486 O O . LEU A 1 319 ? 38.247 -15.799 6.270 1.00 21.52 319 LEU A O 1
ATOM 2491 N N . LEU A 1 320 ? 39.210 -15.727 4.249 1.00 23.62 320 LEU A N 1
ATOM 2492 C CA . LEU A 1 320 ? 39.832 -17.051 4.362 1.00 21.68 320 LEU A CA 1
ATOM 2493 C C . LEU A 1 320 ? 40.942 -17.022 5.391 1.00 21.88 320 LEU A C 1
ATOM 2494 O O . LEU A 1 320 ? 41.160 -17.995 6.083 1.00 21.53 320 LEU A O 1
ATOM 2499 N N . ARG A 1 321 ? 41.639 -15.899 5.465 1.00 19.10 321 ARG A N 1
ATOM 2500 C CA . ARG A 1 321 ? 42.766 -15.748 6.395 1.00 24.56 321 ARG A CA 1
ATOM 2501 C C . ARG A 1 321 ? 42.335 -15.692 7.879 1.00 26.43 321 ARG A C 1
ATOM 2502 O O . ARG A 1 321 ? 42.863 -16.383 8.729 1.00 29.20 321 ARG A O 1
ATOM 2510 N N . GLY A 1 322 ? 41.347 -14.865 8.204 1.00 24.56 322 GLY A N 1
ATOM 2511 C CA . GLY A 1 322 ? 40.948 -14.716 9.595 1.00 23.68 322 GLY A CA 1
ATOM 2512 C C . GLY A 1 322 ? 39.490 -15.047 9.887 1.00 23.11 322 GLY A C 1
ATOM 2513 O O . GLY A 1 322 ? 39.012 -14.863 11.019 1.00 19.28 322 GLY A O 1
ATOM 2514 N N . GLY A 1 323 ? 38.765 -15.529 8.872 1.00 20.00 323 GLY A N 1
ATOM 2515 C CA . GLY A 1 323 ? 37.355 -15.814 9.034 1.00 20.91 323 GLY A CA 1
ATOM 2516 C C . GLY A 1 323 ? 36.498 -14.541 9.051 1.00 19.65 323 GLY A C 1
ATOM 2517 O O . GLY A 1 323 ? 36.998 -13.442 8.844 1.00 15.30 323 GLY A O 1
ATOM 2518 N N . ILE A 1 324 ? 35.193 -14.687 9.241 1.00 13.20 324 ILE A N 1
ATOM 2519 C CA . ILE A 1 324 ? 34.341 -13.502 9.242 1.00 10.81 324 ILE A CA 1
ATOM 2520 C C . ILE A 1 324 ? 34.540 -12.711 10.555 1.00 12.48 324 ILE A C 1
ATOM 2521 O O . ILE A 1 324 ? 34.506 -13.281 11.675 1.00 13.79 324 ILE A O 1
ATOM 2526 N N . GLU A 1 325 ? 34.755 -11.414 10.410 1.00 11.82 325 GLU A N 1
ATOM 2527 C CA . GLU A 1 325 ? 35.062 -10.535 11.526 1.00 15.29 325 GLU A CA 1
ATOM 2528 C C . GLU A 1 325 ? 33.786 -9.793 11.975 1.00 9.79 325 GLU A C 1
ATOM 2529 O O . GLU A 1 325 ? 33.536 -9.654 13.145 1.00 11.56 325 GLU A O 1
ATOM 2535 N N . TYR A 1 326 ? 33.081 -9.264 10.987 1.00 6.58 326 TYR A N 1
ATOM 2536 C CA . TYR A 1 326 ? 31.864 -8.466 11.186 1.00 10.95 326 TYR A CA 1
ATOM 2537 C C . TYR A 1 326 ? 30.954 -8.591 10.007 1.00 12.83 326 TYR A C 1
ATOM 2538 O O . TYR A 1 326 ? 31.332 -9.103 8.939 1.00 10.36 326 TYR A O 1
ATOM 2547 N N . ILE A 1 327 ? 29.714 -8.150 10.184 1.00 11.00 327 ILE A N 1
ATOM 2548 C CA . ILE A 1 327 ? 28.774 -8.158 9.050 1.00 13.57 327 ILE A CA 1
ATOM 2549 C C . ILE A 1 327 ? 28.334 -6.732 8.674 1.00 9.90 327 ILE A C 1
ATOM 2550 O O . ILE A 1 327 ? 28.183 -5.860 9.533 1.00 7.69 327 ILE A O 1
ATOM 2555 N N . GLU A 1 328 ? 28.147 -6.501 7.389 1.00 8.88 328 GLU A N 1
ATOM 2556 C CA . GLU A 1 328 ? 27.734 -5.195 6.839 1.00 6.89 328 GLU A CA 1
ATOM 2557 C C . GLU A 1 328 ? 26.262 -5.248 6.402 1.00 10.26 328 GLU A C 1
ATOM 2558 O O . GLU A 1 328 ? 25.946 -5.784 5.372 1.00 17.12 328 GLU A O 1
ATOM 2564 N N . VAL A 1 329 ? 25.374 -4.705 7.255 1.00 10.73 329 VAL A N 1
ATOM 2565 C CA . VAL A 1 329 ? 23.957 -4.528 6.894 1.00 12.15 329 VAL A CA 1
ATOM 2566 C C . VAL A 1 329 ? 23.820 -3.345 5.913 1.00 9.78 329 VAL A C 1
ATOM 2567 O O . VAL A 1 329 ? 24.153 -2.229 6.245 1.00 13.55 329 VAL A O 1
ATOM 2571 N N . ARG A 1 330 ? 23.258 -3.599 4.743 1.00 9.50 330 ARG A N 1
ATOM 2572 C CA . ARG A 1 330 ? 23.230 -2.636 3.650 1.00 12.72 330 ARG A CA 1
ATOM 2573 C C . ARG A 1 330 ? 21.861 -2.117 3.239 1.00 16.73 330 ARG A C 1
ATOM 2574 O O . ARG A 1 330 ? 21.757 -1.334 2.302 1.00 15.73 330 ARG A O 1
ATOM 2582 N N . SER A 1 331 ? 20.806 -2.519 3.965 1.00 16.13 331 SER A N 1
ATOM 2583 C CA . SER A 1 331 ? 19.464 -2.312 3.480 1.00 18.02 331 SER A CA 1
ATOM 2584 C C . SER A 1 331 ? 18.825 -1.058 4.004 1.00 15.89 331 SER A C 1
ATOM 2585 O O . SER A 1 331 ? 17.665 -0.805 3.755 1.00 25.10 331 SER A O 1
ATOM 2588 N N . LEU A 1 332 ? 19.574 -0.244 4.725 1.00 15.05 332 LEU A N 1
ATOM 2589 C CA . LEU A 1 332 ? 19.028 1.004 5.314 1.00 12.14 332 LEU A CA 1
ATOM 2590 C C . LEU A 1 332 ? 19.036 2.175 4.287 1.00 17.68 332 LEU A C 1
ATOM 2591 O O . LEU A 1 332 ? 20.095 2.551 3.762 1.00 13.43 332 LEU A O 1
ATOM 2596 N N . ASP A 1 333 ? 17.862 2.713 4.001 1.00 12.43 333 ASP A N 1
ATOM 2597 C CA . ASP A 1 333 ? 17.728 3.968 3.286 1.00 11.38 333 ASP A CA 1
ATOM 2598 C C . ASP A 1 333 ? 18.156 5.105 4.168 1.00 14.92 333 ASP A C 1
ATOM 2599 O O . ASP A 1 333 ? 18.206 4.981 5.428 1.00 17.19 333 ASP A O 1
ATOM 2604 N N . ILE A 1 334 ? 18.461 6.233 3.528 1.00 10.85 334 ILE A N 1
ATOM 2605 C CA . ILE A 1 334 ? 18.781 7.476 4.239 1.00 13.24 334 ILE A CA 1
ATOM 2606 C C . ILE A 1 334 ? 17.614 7.934 5.112 1.00 12.88 334 ILE A C 1
ATOM 2607 O O . ILE A 1 334 ? 16.459 7.950 4.664 1.00 13.15 334 ILE A O 1
ATOM 2612 N N . ASN A 1 335 ? 17.920 8.273 6.361 1.00 14.94 335 ASN A N 1
ATOM 2613 C CA . ASN A 1 335 ? 16.915 8.852 7.281 1.00 13.50 335 ASN A CA 1
ATOM 2614 C C . ASN A 1 335 ? 16.733 10.326 6.968 1.00 18.67 335 ASN A C 1
ATOM 2615 O O . ASN A 1 335 ? 17.559 11.161 7.324 1.00 14.61 335 ASN A O 1
ATOM 2620 N N . PRO A 1 336 ? 15.629 10.658 6.295 1.00 20.96 336 PRO A N 1
ATOM 2621 C CA . PRO A 1 336 ? 15.352 12.040 5.903 1.00 17.51 336 PRO A CA 1
ATOM 2622 C C . PRO A 1 336 ? 15.051 12.989 7.058 1.00 12.45 336 PRO A C 1
ATOM 2623 O O . PRO A 1 336 ? 15.047 14.198 6.869 1.00 17.40 336 PRO A O 1
ATOM 2627 N N . PHE A 1 337 ? 14.779 12.440 8.249 1.00 11.70 337 PHE A N 1
ATOM 2628 C CA . PHE A 1 337 ? 14.483 13.268 9.422 1.00 15.50 337 PHE A CA 1
ATOM 2629 C C . PHE A 1 337 ? 15.690 13.466 10.338 1.00 14.62 337 PHE A C 1
ATOM 2630 O O . PHE A 1 337 ? 15.557 13.962 11.458 1.00 18.65 337 PHE A O 1
ATOM 2638 N N . SER A 1 338 ? 16.871 13.139 9.832 1.00 17.05 338 SER A N 1
ATOM 2639 C CA . SER A 1 338 ? 18.117 13.361 10.548 1.00 17.01 338 SER A CA 1
ATOM 2640 C C . SER A 1 338 ? 19.128 14.052 9.608 1.00 14.01 338 SER A C 1
ATOM 2641 O O . SER A 1 338 ? 19.344 13.610 8.479 1.00 17.75 338 SER A O 1
ATOM 2644 N N . PRO A 1 339 ? 19.709 15.156 10.060 1.00 17.35 339 PRO A N 1
ATOM 2645 C CA . PRO A 1 339 ? 20.740 15.847 9.306 1.00 17.59 339 PRO A CA 1
ATOM 2646 C C . PRO A 1 339 ? 21.943 14.928 8.955 1.00 18.27 339 PRO A C 1
ATOM 2647 O O . PRO A 1 339 ? 22.583 15.174 7.992 1.00 19.50 339 PRO A O 1
ATOM 2651 N N . ILE A 1 340 ? 22.172 13.865 9.728 1.00 15.56 340 ILE A N 1
ATOM 2652 C CA . ILE A 1 340 ? 23.280 12.936 9.436 1.00 16.73 340 ILE A CA 1
ATOM 2653 C C . ILE A 1 340 ? 22.834 11.642 8.782 1.00 11.61 340 ILE A C 1
ATOM 2654 O O . ILE A 1 340 ? 23.630 10.729 8.586 1.00 9.96 340 ILE A O 1
ATOM 2659 N N . GLY A 1 341 ? 21.545 11.571 8.439 1.00 12.33 341 GLY A N 1
ATOM 2660 C CA . GLY A 1 341 ? 21.019 10.474 7.634 1.00 11.78 341 GLY A CA 1
ATOM 2661 C C . GLY A 1 341 ? 20.724 9.169 8.418 1.00 12.05 341 GLY A C 1
ATOM 2662 O O . GLY A 1 341 ? 20.387 8.135 7.846 1.00 9.91 341 GLY A O 1
ATOM 2663 N N . VAL A 1 342 ? 20.915 9.224 9.726 1.00 13.14 342 VAL A N 1
ATOM 2664 C CA . VAL A 1 342 ? 20.772 8.038 10.594 1.00 11.40 342 VAL A CA 1
ATOM 2665 C C . VAL A 1 342 ? 20.711 8.520 12.033 1.00 6.50 342 VAL A C 1
ATOM 2666 O O . VAL A 1 342 ? 21.318 9.510 12.409 1.00 13.21 342 VAL A O 1
ATOM 2670 N N . ASP A 1 343 ? 19.942 7.824 12.839 1.00 14.28 343 ASP A N 1
ATOM 2671 C CA . ASP A 1 343 ? 19.774 8.197 14.261 1.00 8.76 343 ASP A CA 1
ATOM 2672 C C . ASP A 1 343 ? 19.908 7.050 15.235 1.00 12.23 343 ASP A C 1
ATOM 2673 O O . ASP A 1 343 ? 20.101 5.901 14.853 1.00 6.83 343 ASP A O 1
ATOM 2678 N N . GLU A 1 344 ? 19.794 7.376 16.537 1.00 9.84 344 GLU A N 1
ATOM 2679 C CA . GLU A 1 344 ? 20.169 6.493 17.573 1.00 14.76 344 GLU A CA 1
ATOM 2680 C C . GLU A 1 344 ? 19.098 5.373 17.745 1.00 13.97 344 GLU A C 1
ATOM 2681 O O . GLU A 1 344 ? 19.420 4.243 18.106 1.00 10.06 344 GLU A O 1
ATOM 2687 N N . GLN A 1 345 ? 17.858 5.710 17.466 1.00 11.56 345 GLN A N 1
ATOM 2688 C CA . GLN A 1 345 ? 16.772 4.729 17.474 1.00 8.66 345 GLN A CA 1
ATOM 2689 C C . GLN A 1 345 ? 17.010 3.591 16.472 1.00 11.10 345 GLN A C 1
ATOM 2690 O O . GLN A 1 345 ? 16.740 2.456 16.773 1.00 5.56 345 GLN A O 1
ATOM 2696 N N . GLN A 1 346 ? 17.552 3.924 15.279 1.00 7.39 346 GLN A N 1
ATOM 2697 C CA . GLN A 1 346 ? 17.788 2.911 14.271 1.00 8.62 346 GLN A CA 1
ATOM 2698 C C . GLN A 1 346 ? 18.960 2.031 14.651 1.00 10.36 346 GLN A C 1
ATOM 2699 O O . GLN A 1 346 ? 18.934 0.816 14.456 1.00 9.08 346 GLN A O 1
ATOM 2705 N N . VAL A 1 347 ? 19.996 2.650 15.183 1.00 6.39 347 VAL A N 1
ATOM 2706 C CA . VAL A 1 347 ? 21.205 1.945 15.577 1.00 5.66 347 VAL A CA 1
ATOM 2707 C C . VAL A 1 347 ? 20.881 0.962 16.688 1.00 14.01 347 VAL A C 1
ATOM 2708 O O . VAL A 1 347 ? 21.327 -0.184 16.678 1.00 13.02 347 VAL A O 1
ATOM 2712 N N . ARG A 1 348 ? 20.079 1.404 17.641 1.00 10.74 348 ARG A N 1
ATOM 2713 C CA . ARG A 1 348 ? 19.704 0.569 18.770 1.00 7.48 348 ARG A CA 1
ATOM 2714 C C . ARG A 1 348 ? 18.825 -0.591 18.329 1.00 11.88 348 ARG A C 1
ATOM 2715 O O . ARG A 1 348 ? 18.958 -1.705 18.839 1.00 9.16 348 ARG A O 1
ATOM 2723 N N . PHE A 1 349 ? 17.923 -0.344 17.384 1.00 11.58 349 PHE A N 1
ATOM 2724 C CA . PHE A 1 349 ? 17.077 -1.415 16.888 1.00 8.87 349 PHE A CA 1
ATOM 2725 C C . PHE A 1 349 ? 17.921 -2.468 16.149 1.00 8.48 349 PHE A C 1
ATOM 2726 O O . PHE A 1 349 ? 17.711 -3.671 16.314 1.00 8.06 349 PHE A O 1
ATOM 2734 N N . LEU A 1 350 ? 18.872 -2.009 15.360 1.00 7.29 350 LEU A N 1
ATOM 2735 C CA . LEU A 1 350 ? 19.738 -2.943 14.587 1.00 12.52 350 LEU A CA 1
ATOM 2736 C C . LEU A 1 350 ? 20.604 -3.782 15.525 1.00 10.38 350 LEU A C 1
ATOM 2737 O O . LEU A 1 350 ? 20.886 -4.941 15.270 1.00 13.51 350 LEU A O 1
ATOM 2742 N N . ASP A 1 351 ? 21.017 -3.198 16.647 1.00 12.00 351 ASP A N 1
ATOM 2743 C CA . ASP A 1 351 ? 21.698 -3.958 17.705 1.00 10.39 351 ASP A CA 1
ATOM 2744 C C . ASP A 1 351 ? 20.829 -5.160 18.138 1.00 12.64 351 ASP A C 1
ATOM 2745 O O . ASP A 1 351 ? 21.271 -6.293 18.191 1.00 9.97 351 ASP A O 1
ATOM 2750 N N . LEU A 1 352 ? 19.590 -4.872 18.464 1.00 10.46 352 LEU A N 1
ATOM 2751 C CA . LEU A 1 352 ? 18.664 -5.915 18.997 1.00 8.36 352 LEU A CA 1
ATOM 2752 C C . LEU A 1 352 ? 18.385 -6.972 17.918 1.00 10.90 352 LEU A C 1
ATOM 2753 O O . LEU A 1 352 ? 18.397 -8.166 18.193 1.00 9.27 352 LEU A O 1
ATOM 2758 N N . PHE A 1 353 ? 18.131 -6.523 16.708 1.00 9.72 353 PHE A N 1
ATOM 2759 C CA . PHE A 1 353 ? 17.784 -7.421 15.597 1.00 11.10 353 PHE A CA 1
ATOM 2760 C C . PHE A 1 353 ? 18.945 -8.290 15.150 1.00 12.25 353 PHE A C 1
ATOM 2761 O O . PHE A 1 353 ? 18.766 -9.489 14.889 1.00 10.78 353 PHE A O 1
ATOM 2769 N N . MET A 1 354 ? 20.142 -7.720 15.074 1.00 10.30 354 MET A N 1
ATOM 2770 C CA . MET A 1 354 ? 21.309 -8.498 14.713 1.00 8.23 354 MET A CA 1
ATOM 2771 C C . MET A 1 354 ? 21.646 -9.526 15.775 1.00 10.89 354 MET A C 1
ATOM 2772 O O . MET A 1 354 ? 21.971 -10.692 15.472 1.00 17.32 354 MET A O 1
ATOM 2777 N N . VAL A 1 355 ? 21.571 -9.128 17.037 1.00 9.78 355 VAL A N 1
ATOM 2778 C CA . VAL A 1 355 ? 21.754 -10.067 18.138 1.00 8.49 355 VAL A CA 1
ATOM 2779 C C . VAL A 1 355 ? 20.752 -11.187 18.094 1.00 6.44 355 VAL A C 1
ATOM 2780 O O . VAL A 1 355 ? 21.079 -12.357 18.320 1.00 14.95 355 VAL A O 1
ATOM 2784 N N . TRP A 1 356 ? 19.515 -10.852 17.765 1.00 4.40 356 TRP A N 1
ATOM 2785 C CA . TRP A 1 356 ? 18.451 -11.864 17.702 1.00 8.42 356 TRP A CA 1
ATOM 2786 C C . TRP A 1 356 ? 18.739 -12.859 16.529 1.00 6.11 356 TRP A C 1
ATOM 2787 O O . TRP A 1 356 ? 18.530 -14.054 16.635 1.00 9.73 356 TRP A O 1
ATOM 2798 N N . CYS A 1 357 ? 19.233 -12.333 15.423 1.00 7.85 357 CYS A N 1
ATOM 2799 C CA . CYS A 1 357 ? 19.601 -13.146 14.260 1.00 11.13 357 CYS A CA 1
ATOM 2800 C C . CYS A 1 357 ? 20.724 -14.129 14.597 1.00 9.57 357 CYS A C 1
ATOM 2801 O O . CYS A 1 357 ? 20.790 -15.210 14.027 1.00 16.07 357 CYS A O 1
ATOM 2804 N N . ALA A 1 358 ? 21.583 -13.744 15.533 1.00 12.71 358 ALA A N 1
ATOM 2805 C CA . ALA A 1 358 ? 22.677 -14.635 16.005 1.00 14.57 358 ALA A CA 1
ATOM 2806 C C . ALA A 1 358 ? 22.171 -15.711 16.967 1.00 12.66 358 ALA A C 1
ATOM 2807 O O . ALA A 1 358 ? 22.810 -16.757 17.121 1.00 12.96 358 ALA A O 1
ATOM 2809 N N . LEU A 1 359 ? 21.034 -15.465 17.593 1.00 9.24 359 LEU A N 1
ATOM 2810 C CA . LEU A 1 359 ? 20.471 -16.373 18.605 1.00 11.54 359 LEU A CA 1
ATOM 2811 C C . LEU A 1 359 ? 19.558 -17.437 18.015 1.00 13.23 359 LEU A C 1
ATOM 2812 O O . LEU A 1 359 ? 19.543 -18.586 18.432 1.00 18.00 359 LEU A O 1
ATOM 2817 N N . ALA A 1 360 ? 18.779 -17.045 17.031 1.00 14.30 360 ALA A N 1
ATOM 2818 C CA . ALA A 1 360 ? 17.794 -17.914 16.439 1.00 15.47 360 ALA A CA 1
ATOM 2819 C C . ALA A 1 360 ? 18.448 -18.980 15.534 1.00 20.95 360 ALA A C 1
ATOM 2820 O O . ALA A 1 360 ? 19.468 -18.723 14.894 1.00 15.65 360 ALA A O 1
ATOM 2822 N N . ASP A 1 361 ? 17.845 -20.162 15.527 1.00 23.16 361 ASP A N 1
ATOM 2823 C CA . ASP A 1 361 ? 18.275 -21.250 14.678 1.00 32.19 361 ASP A CA 1
ATOM 2824 C C . ASP A 1 361 ? 18.037 -20.878 13.222 1.00 27.30 361 ASP A C 1
ATOM 2825 O O . ASP A 1 361 ? 16.978 -20.339 12.878 1.00 31.76 361 ASP A O 1
ATOM 2830 N N . ALA A 1 362 ? 18.988 -21.190 12.373 1.00 21.13 362 ALA A N 1
ATOM 2831 C CA . ALA A 1 362 ? 18.806 -20.973 10.914 1.00 22.04 362 ALA A CA 1
ATOM 2832 C C . ALA A 1 362 ? 19.263 -22.147 10.088 1.00 20.81 362 ALA A C 1
ATOM 2833 O O . ALA A 1 362 ? 20.450 -22.364 9.900 1.00 18.53 362 ALA A O 1
ATOM 2835 N N . PRO A 1 363 ? 18.315 -22.948 9.650 1.00 27.60 363 PRO A N 1
ATOM 2836 C CA . PRO A 1 363 ? 18.604 -24.076 8.768 1.00 27.72 363 PRO A CA 1
ATOM 2837 C C . PRO A 1 363 ? 19.411 -23.653 7.576 1.00 24.92 363 PRO A C 1
ATOM 2838 O O . PRO A 1 363 ? 19.291 -22.514 7.134 1.00 16.42 363 PRO A O 1
ATOM 2842 N N . GLU A 1 364 ? 20.260 -24.552 7.080 1.00 28.27 364 GLU A N 1
ATOM 2843 C CA . GLU A 1 364 ? 21.030 -24.259 5.878 1.00 32.40 364 GLU A CA 1
ATOM 2844 C C . GLU A 1 364 ? 20.060 -23.894 4.790 1.00 27.66 364 GLU A C 1
ATOM 2845 O O . GLU A 1 364 ? 18.972 -24.433 4.725 1.00 29.86 364 GLU A O 1
ATOM 2851 N N . MET A 1 365 ? 20.480 -23.018 3.901 1.00 27.01 365 MET A N 1
ATOM 2852 C CA . MET A 1 365 ? 19.621 -22.576 2.808 1.00 29.26 365 MET A CA 1
ATOM 2853 C C . MET A 1 365 ? 20.280 -22.640 1.432 1.00 27.18 365 MET A C 1
ATOM 2854 O O . MET A 1 365 ? 21.382 -22.091 1.219 1.00 25.07 365 MET A O 1
ATOM 2859 N N . SER A 1 366 ? 19.595 -23.288 0.495 1.00 24.97 366 SER A N 1
ATOM 2860 C CA . SER A 1 366 ? 20.127 -23.409 -0.897 1.00 31.39 366 SER A CA 1
ATOM 2861 C C . SER A 1 366 ? 19.921 -22.086 -1.610 1.00 28.93 366 SER A C 1
ATOM 2862 O O . SER A 1 366 ? 19.303 -21.164 -1.074 1.00 22.56 366 SER A O 1
ATOM 2865 N N . SER A 1 367 ? 20.416 -22.010 -2.832 1.00 23.23 367 SER A N 1
ATOM 2866 C CA . SER A 1 367 ? 20.302 -20.792 -3.617 1.00 28.17 367 SER A CA 1
ATOM 2867 C C . SER A 1 367 ? 18.815 -20.463 -3.884 1.00 30.54 367 SER A C 1
ATOM 2868 O O . SER A 1 367 ? 18.396 -19.290 -3.917 1.00 28.63 367 SER A O 1
ATOM 2871 N N . SER A 1 368 ? 18.024 -21.499 -4.086 1.00 29.19 368 SER A N 1
ATOM 2872 C CA . SER A 1 368 ? 16.638 -21.303 -4.441 1.00 31.77 368 SER A CA 1
ATOM 2873 C C . SER A 1 368 ? 15.758 -21.001 -3.156 1.00 31.91 368 SER A C 1
ATOM 2874 O O . SER A 1 368 ? 14.717 -20.364 -3.225 1.00 34.38 368 SER A O 1
ATOM 2877 N N . GLU A 1 369 ? 16.202 -21.477 -2.012 1.00 29.04 369 GLU A N 1
ATOM 2878 C CA . GLU A 1 369 ? 15.581 -21.168 -0.737 1.00 32.17 369 GLU A CA 1
ATOM 2879 C C . GLU A 1 369 ? 15.823 -19.709 -0.382 1.00 29.45 369 GLU A C 1
ATOM 2880 O O . GLU A 1 369 ? 14.921 -19.035 0.109 1.00 30.04 369 GLU A O 1
ATOM 2886 N N . LEU A 1 370 ? 17.022 -19.217 -0.676 1.00 24.79 370 LEU A N 1
ATOM 2887 C CA . LEU A 1 370 ? 17.353 -17.806 -0.528 1.00 25.63 370 LEU A CA 1
ATOM 2888 C C . LEU A 1 370 ? 16.543 -16.880 -1.455 1.00 29.02 370 LEU A C 1
ATOM 2889 O O . LEU A 1 370 ? 16.035 -15.815 -1.023 1.00 24.93 370 LEU A O 1
ATOM 2894 N N . ALA A 1 371 ? 16.426 -17.276 -2.727 1.00 27.28 371 ALA A N 1
ATOM 2895 C CA . ALA A 1 371 ? 15.633 -16.527 -3.692 1.00 27.52 371 ALA A CA 1
ATOM 2896 C C . ALA A 1 371 ? 14.164 -16.402 -3.203 1.00 27.91 371 ALA A C 1
ATOM 2897 O O . ALA A 1 371 ? 13.495 -15.399 -3.478 1.00 28.77 371 ALA A O 1
ATOM 2899 N N . CYS A 1 372 ? 13.695 -17.399 -2.442 1.00 28.43 372 CYS A N 1
ATOM 2900 C CA . CYS A 1 372 ? 12.314 -17.461 -1.915 1.00 31.08 372 CYS A CA 1
ATOM 2901 C C . CYS A 1 372 ? 12.036 -16.536 -0.705 1.00 27.77 372 CYS A C 1
ATOM 2902 O O . CYS A 1 372 ? 10.896 -16.195 -0.430 1.00 18.60 372 CYS A O 1
ATOM 2905 N N . THR A 1 373 ? 13.091 -16.111 -0.013 1.00 25.64 373 THR A N 1
ATOM 2906 C CA . THR A 1 373 ? 12.938 -15.145 1.088 1.00 20.88 373 THR A CA 1
ATOM 2907 C C . THR A 1 373 ? 12.600 -13.786 0.524 1.00 20.38 373 THR A C 1
ATOM 2908 O O . THR A 1 373 ? 12.153 -12.922 1.242 1.00 20.19 373 THR A O 1
ATOM 2912 N N . ARG A 1 374 ? 12.833 -13.592 -0.782 1.00 19.94 374 ARG A N 1
ATOM 2913 C CA . ARG A 1 374 ? 12.569 -12.290 -1.403 1.00 23.15 374 ARG A CA 1
ATOM 2914 C C . ARG A 1 374 ? 11.100 -11.877 -1.513 1.00 17.41 374 ARG A C 1
ATOM 2915 O O . ARG A 1 374 ? 10.776 -10.704 -1.553 1.00 17.85 374 ARG A O 1
ATOM 2923 N N . VAL A 1 375 ? 10.230 -12.852 -1.537 1.00 16.84 375 VAL A N 1
ATOM 2924 C CA . VAL A 1 375 ? 8.800 -12.616 -1.699 1.00 18.60 375 VAL A CA 1
ATOM 2925 C C . VAL A 1 375 ? 8.233 -11.721 -0.578 1.00 15.41 375 VAL A C 1
ATOM 2926 O O . VAL A 1 375 ? 7.561 -10.743 -0.841 1.00 20.77 375 VAL A O 1
ATOM 2930 N N . ASN A 1 376 ? 8.530 -12.041 0.666 1.00 17.67 376 ASN A N 1
ATOM 2931 C CA . ASN A 1 376 ? 8.159 -11.144 1.783 1.00 14.17 376 ASN A CA 1
ATOM 2932 C C . ASN A 1 376 ? 8.813 -9.780 1.695 1.00 12.85 376 ASN A C 1
ATOM 2933 O O . ASN A 1 376 ? 8.167 -8.740 1.850 1.00 17.04 376 ASN A O 1
ATOM 2938 N N . TRP A 1 377 ? 10.098 -9.749 1.373 1.00 16.76 377 TRP A N 1
ATOM 2939 C CA . TRP A 1 377 ? 10.784 -8.473 1.152 1.00 15.78 377 TRP A CA 1
ATOM 2940 C C . TRP A 1 377 ? 10.081 -7.609 0.116 1.00 16.50 377 TRP A C 1
ATOM 2941 O O . TRP A 1 377 ? 9.788 -6.425 0.358 1.00 17.27 377 TRP A O 1
ATOM 2952 N N . ASN A 1 378 ? 9.781 -8.192 -1.024 1.00 15.03 378 ASN A N 1
ATOM 2953 C CA . ASN A 1 378 ? 9.102 -7.465 -2.101 1.00 17.67 378 ASN A CA 1
ATOM 2954 C C . ASN A 1 378 ? 7.763 -6.972 -1.667 1.00 17.57 378 ASN A C 1
ATOM 2955 O O . ASN A 1 378 ? 7.330 -5.876 -2.003 1.00 18.26 378 ASN A O 1
ATOM 2960 N N . ARG A 1 379 ? 7.092 -7.791 -0.885 1.00 18.75 379 ARG A N 1
ATOM 2961 C CA . ARG A 1 379 ? 5.799 -7.414 -0.376 1.00 16.47 379 ARG A CA 1
ATOM 2962 C C . ARG A 1 379 ? 5.936 -6.132 0.429 1.00 14.08 379 ARG A C 1
ATOM 2963 O O . ARG A 1 379 ? 5.108 -5.213 0.340 1.00 16.59 379 ARG A O 1
ATOM 2971 N N . VAL A 1 380 ? 6.951 -6.105 1.280 1.00 15.84 380 VAL A N 1
ATOM 2972 C CA . VAL A 1 380 ? 7.155 -4.991 2.219 1.00 15.92 380 VAL A CA 1
ATOM 2973 C C . VAL A 1 380 ? 7.662 -3.756 1.503 1.00 15.01 380 VAL A C 1
ATOM 2974 O O . VAL A 1 380 ? 7.203 -2.620 1.756 1.00 13.19 380 VAL A O 1
ATOM 2978 N N . ILE A 1 381 ? 8.587 -3.991 0.596 1.00 12.89 381 ILE A N 1
ATOM 2979 C CA . ILE A 1 381 ? 9.148 -2.944 -0.272 1.00 16.97 381 ILE A CA 1
ATOM 2980 C C . ILE A 1 381 ? 8.093 -2.216 -1.093 1.00 15.89 381 ILE A C 1
ATOM 2981 O O . ILE A 1 381 ? 8.035 -0.994 -1.076 1.00 17.25 381 ILE A O 1
ATOM 2986 N N . LEU A 1 382 ? 7.238 -2.963 -1.757 1.00 18.03 382 LEU A N 1
ATOM 2987 C CA . LEU A 1 382 ? 6.277 -2.392 -2.702 1.00 20.64 382 LEU A CA 1
ATOM 2988 C C . LEU A 1 382 ? 4.925 -2.015 -2.060 1.00 21.92 382 LEU A C 1
ATOM 2989 O O . LEU A 1 382 ? 4.230 -1.087 -2.537 1.00 15.76 382 LEU A O 1
ATOM 2994 N N . GLU A 1 383 ? 4.561 -2.699 -0.972 1.00 17.48 383 GLU A N 1
ATOM 2995 C CA . GLU A 1 383 ? 3.247 -2.472 -0.344 1.00 21.81 383 GLU A CA 1
ATOM 2996 C C . GLU A 1 383 ? 3.175 -2.824 1.171 1.00 22.38 383 GLU A C 1
ATOM 2997 O O . GLU A 1 383 ? 2.158 -3.289 1.663 1.00 18.80 383 GLU A O 1
ATOM 3003 N N . GLY A 1 384 ? 4.276 -2.571 1.872 1.00 18.57 384 GLY A N 1
ATOM 3004 C CA . GLY A 1 384 ? 4.459 -2.942 3.234 1.00 15.83 384 GLY A CA 1
ATOM 3005 C C . GLY A 1 384 ? 3.426 -2.317 4.194 1.00 17.81 384 GLY A C 1
ATOM 3006 O O . GLY A 1 384 ? 3.085 -2.927 5.194 1.00 11.31 384 GLY A O 1
ATOM 3007 N N . ARG A 1 385 ? 2.964 -1.095 3.896 1.00 12.11 385 ARG A N 1
ATOM 3008 C CA . ARG A 1 385 ? 2.037 -0.400 4.777 1.00 15.27 385 ARG A CA 1
ATOM 3009 C C . ARG A 1 385 ? 0.551 -0.613 4.432 1.00 16.17 385 ARG A C 1
ATOM 3010 O O . ARG A 1 385 ? -0.326 0.031 5.031 1.00 12.97 385 ARG A O 1
ATOM 3018 N N . LYS A 1 386 ? 0.279 -1.520 3.497 1.00 13.69 386 LYS A N 1
ATOM 3019 C CA . LYS A 1 386 ? -1.087 -1.814 3.116 1.00 17.39 386 LYS A CA 1
ATOM 3020 C C . LYS A 1 386 ? -1.821 -2.547 4.252 1.00 19.35 386 LYS A C 1
ATOM 3021 O O . LYS A 1 386 ? -1.351 -3.577 4.735 1.00 21.67 386 LYS A O 1
ATOM 3027 N N . PRO A 1 387 ? -2.944 -2.004 4.720 1.00 19.53 387 PRO A N 1
ATOM 3028 C CA . PRO A 1 387 ? -3.767 -2.694 5.744 1.00 21.63 387 PRO A CA 1
ATOM 3029 C C . PRO A 1 387 ? -4.209 -4.057 5.276 1.00 18.10 387 PRO A C 1
ATOM 3030 O O . PRO A 1 387 ? -4.646 -4.249 4.130 1.00 21.08 387 PRO A O 1
ATOM 3034 N N . GLY A 1 388 ? -4.034 -5.032 6.149 1.00 20.31 388 GLY A N 1
ATOM 3035 C CA . GLY A 1 388 ? -4.377 -6.424 5.872 1.00 18.91 388 GLY A CA 1
ATOM 3036 C C . GLY A 1 388 ? -3.249 -7.230 5.290 1.00 18.28 388 GLY A C 1
ATOM 3037 O O . GLY A 1 388 ? -3.424 -8.392 4.951 1.00 17.24 388 GLY A O 1
ATOM 3038 N N . LEU A 1 389 ? -2.076 -6.596 5.105 1.00 19.64 389 LEU A N 1
ATOM 3039 C CA . LEU A 1 389 ? -1.008 -7.256 4.375 1.00 20.74 389 LEU A CA 1
ATOM 3040 C C . LEU A 1 389 ? -0.594 -8.515 5.081 1.00 19.34 389 LEU A C 1
ATOM 3041 O O . LEU A 1 389 ? -0.389 -8.488 6.290 1.00 20.22 389 LEU A O 1
ATOM 3046 N N . THR A 1 390 ? -0.441 -9.619 4.328 1.00 14.97 390 THR A N 1
ATOM 3047 C CA . THR A 1 390 ? 0.006 -10.871 4.941 1.00 19.29 390 THR A CA 1
ATOM 3048 C C . THR A 1 390 ? 1.334 -11.321 4.382 1.00 17.17 390 THR A C 1
ATOM 3049 O O . THR A 1 390 ? 1.659 -11.008 3.264 1.00 16.81 390 THR A O 1
ATOM 3053 N N . LEU A 1 391 ? 2.033 -12.137 5.160 1.00 17.46 391 LEU A N 1
ATOM 3054 C CA . LEU A 1 391 ? 3.305 -12.702 4.767 1.00 18.56 391 LEU A CA 1
ATOM 3055 C C . LEU A 1 391 ? 3.270 -14.216 4.804 1.00 20.05 391 LEU A C 1
ATOM 3056 O O . LEU A 1 391 ? 2.384 -14.789 5.350 1.00 16.16 391 LEU A O 1
ATOM 3061 N N . GLY A 1 392 ? 4.275 -14.855 4.159 1.00 17.91 392 GLY A N 1
ATOM 3062 C CA . GLY A 1 392 ? 4.396 -16.299 4.184 1.00 20.81 392 GLY A CA 1
ATOM 3063 C C . GLY A 1 392 ? 5.782 -16.813 4.567 1.00 29.19 392 GLY A C 1
ATOM 3064 O O . GLY A 1 392 ? 6.724 -16.040 4.739 1.00 35.18 392 GLY A O 1
ATOM 3065 N N . ILE A 1 393 ? 5.885 -18.127 4.702 1.00 34.01 393 ILE A N 1
ATOM 3066 C CA . ILE A 1 393 ? 7.134 -18.791 4.984 1.00 37.31 393 ILE A CA 1
ATOM 3067 C C . ILE A 1 393 ? 7.721 -19.188 3.651 1.00 39.72 393 ILE A C 1
ATOM 3068 O O . ILE A 1 393 ? 7.363 -20.234 3.113 1.00 42.09 393 ILE A O 1
ATOM 3073 N N . GLY A 1 394 ? 8.597 -18.347 3.096 1.00 36.13 394 GLY A N 1
ATOM 3074 C CA . GLY A 1 394 ? 9.252 -18.664 1.845 1.00 36.58 394 GLY A CA 1
ATOM 3075 C C . GLY A 1 394 ? 8.417 -18.318 0.636 1.00 37.68 394 GLY A C 1
ATOM 3076 O O . GLY A 1 394 ? 7.955 -17.204 0.497 1.00 36.91 394 GLY A O 1
ATOM 3077 N N . CYS A 1 395 ? 8.288 -19.278 -0.276 1.00 41.60 395 CYS A N 1
ATOM 3078 C CA . CYS A 1 395 ? 7.432 -19.123 -1.450 1.00 43.02 395 CYS A CA 1
ATOM 3079 C C . CYS A 1 395 ? 5.982 -19.486 -1.157 1.00 41.25 395 CYS A C 1
ATOM 3080 O O . CYS A 1 395 ? 5.114 -19.256 -1.987 1.00 37.15 395 CYS A O 1
ATOM 3083 N N . GLU A 1 396 ? 5.744 -20.062 0.016 1.00 39.74 396 GLU A N 1
ATOM 3084 C CA . GLU A 1 396 ? 4.419 -20.535 0.378 1.00 41.07 396 GLU A CA 1
ATOM 3085 C C . GLU A 1 396 ? 3.372 -19.430 0.376 1.00 41.83 396 GLU A C 1
ATOM 3086 O O . GLU A 1 396 ? 3.677 -18.237 0.391 1.00 37.98 396 GLU A O 1
ATOM 3092 N N . THR A 1 397 ? 2.126 -19.866 0.327 1.00 44.00 397 THR A N 1
ATOM 3093 C CA . THR A 1 397 ? 0.974 -18.967 0.429 1.00 47.73 397 THR A CA 1
ATOM 3094 C C . THR A 1 397 ? 1.051 -18.045 1.660 1.00 43.22 397 THR A C 1
ATOM 3095 O O . THR A 1 397 ? 1.282 -18.513 2.764 1.00 41.97 397 THR A O 1
ATOM 3099 N N . ALA A 1 398 ? 0.867 -16.743 1.447 1.00 39.31 398 ALA A N 1
ATOM 3100 C CA . ALA A 1 398 ? 0.790 -15.773 2.554 1.00 34.80 398 ALA A CA 1
ATOM 3101 C C . ALA A 1 398 ? -0.360 -16.120 3.474 1.00 35.47 398 ALA A C 1
ATOM 3102 O O . ALA A 1 398 ? -1.504 -16.205 3.038 1.00 34.37 398 ALA A O 1
ATOM 3104 N N . GLN A 1 399 ? -0.063 -16.303 4.751 1.00 30.95 399 GLN A N 1
ATOM 3105 C CA . GLN A 1 399 ? -1.108 -16.552 5.713 1.00 34.44 399 GLN A CA 1
ATOM 3106 C C . GLN A 1 399 ? -0.989 -15.671 6.947 1.00 32.27 399 GLN A C 1
ATOM 3107 O O . GLN A 1 399 ? -1.985 -15.465 7.634 1.00 26.27 399 GLN A O 1
ATOM 3113 N N . PHE A 1 400 ? 0.213 -15.166 7.240 1.00 26.62 400 PHE A N 1
ATOM 3114 C CA . PHE A 1 400 ? 0.434 -14.538 8.554 1.00 23.66 400 PHE A CA 1
ATOM 3115 C C . PHE A 1 400 ? 0.312 -13.019 8.453 1.00 18.36 400 PHE A C 1
ATOM 3116 O O . PHE A 1 400 ? 1.064 -12.394 7.696 1.00 21.65 400 PHE A O 1
ATOM 3124 N N . PRO A 1 401 ? -0.592 -12.404 9.204 1.00 22.85 401 PRO A N 1
ATOM 3125 C CA . PRO A 1 401 ? -0.697 -10.935 9.203 1.00 20.32 401 PRO A CA 1
ATOM 3126 C C . PRO A 1 401 ? 0.595 -10.304 9.681 1.00 19.07 401 PRO A C 1
ATOM 3127 O O . PRO A 1 401 ? 1.163 -10.718 10.681 1.00 22.72 401 PRO A O 1
ATOM 3131 N N . LEU A 1 402 ? 1.038 -9.273 8.970 1.00 19.08 402 LEU A N 1
ATOM 3132 C CA . LEU A 1 402 ? 2.304 -8.632 9.240 1.00 13.95 402 LEU A CA 1
ATOM 3133 C C . LEU A 1 402 ? 2.443 -8.082 10.670 1.00 12.33 402 LEU A C 1
ATOM 3134 O O . LEU A 1 402 ? 3.457 -8.278 11.295 1.00 10.25 402 LEU A O 1
ATOM 3139 N N . PRO A 1 403 ? 1.420 -7.397 11.189 1.00 12.36 403 PRO A N 1
ATOM 3140 C CA . PRO A 1 403 ? 1.504 -6.809 12.539 1.00 11.79 403 PRO A CA 1
ATOM 3141 C C . PRO A 1 403 ? 1.701 -7.874 13.615 1.00 13.12 403 PRO A C 1
ATOM 3142 O O . PRO A 1 403 ? 2.522 -7.702 14.508 1.00 13.54 403 PRO A O 1
ATOM 3146 N N . GLN A 1 404 ? 0.919 -8.932 13.551 1.00 9.71 404 GLN A N 1
ATOM 3147 C CA . GLN A 1 404 ? 1.039 -10.043 14.491 1.00 14.26 404 GLN A CA 1
ATOM 3148 C C . GLN A 1 404 ? 2.481 -10.629 14.467 1.00 14.64 404 GLN A C 1
ATOM 3149 O O . GLN A 1 404 ? 3.034 -10.980 15.497 1.00 7.23 404 GLN A O 1
ATOM 3155 N N . VAL A 1 405 ? 3.052 -10.722 13.263 1.00 14.74 405 VAL A N 1
ATOM 3156 C CA . VAL A 1 405 ? 4.376 -11.275 13.088 1.00 15.74 405 VAL A CA 1
ATOM 3157 C C . VAL A 1 405 ? 5.459 -10.382 13.689 1.00 13.20 405 VAL A C 1
ATOM 3158 O O . VAL A 1 405 ? 6.407 -10.856 14.306 1.00 9.83 405 VAL A O 1
ATOM 3162 N N . GLY A 1 406 ? 5.318 -9.079 13.495 1.00 11.62 406 GLY A N 1
ATOM 3163 C CA . GLY A 1 406 ? 6.282 -8.136 14.001 1.00 11.03 406 GLY A CA 1
ATOM 3164 C C . GLY A 1 406 ? 6.224 -8.058 15.506 1.00 8.03 406 GLY A C 1
ATOM 3165 O O . GLY A 1 406 ? 7.241 -7.888 16.191 1.00 8.85 406 GLY A O 1
ATOM 3166 N N . LYS A 1 407 ? 5.022 -8.211 16.057 1.00 7.16 407 LYS A N 1
ATOM 3167 C CA . LYS A 1 407 ? 4.854 -8.213 17.483 1.00 9.87 407 LYS A CA 1
ATOM 3168 C C . LYS A 1 407 ? 5.515 -9.435 18.095 1.00 9.19 407 LYS A C 1
ATOM 3169 O O . LYS A 1 407 ? 6.068 -9.398 19.198 1.00 8.87 407 LYS A O 1
ATOM 3175 N N . ASP A 1 408 ? 5.442 -10.544 17.367 1.00 10.26 408 ASP A N 1
ATOM 3176 C CA . ASP A 1 408 ? 5.981 -11.810 17.846 1.00 5.31 408 ASP A CA 1
ATOM 3177 C C . ASP A 1 408 ? 7.484 -11.640 17.954 1.00 6.76 408 ASP A C 1
ATOM 3178 O O . ASP A 1 408 ? 8.097 -11.943 18.973 1.00 5.20 408 ASP A O 1
ATOM 3183 N N . LEU A 1 409 ? 8.083 -11.126 16.890 1.00 3.97 409 LEU A N 1
ATOM 3184 C CA . LEU A 1 409 ? 9.519 -10.827 16.868 1.00 5.69 409 LEU A CA 1
ATOM 3185 C C . LEU A 1 409 ? 9.939 -9.919 18.022 1.00 5.86 409 LEU A C 1
ATOM 3186 O O . LEU A 1 409 ? 10.971 -10.101 18.649 1.00 6.64 409 LEU A O 1
ATOM 3191 N N . PHE A 1 410 ? 9.118 -8.916 18.280 1.00 11.72 410 PHE A N 1
ATOM 3192 C CA . PHE A 1 410 ? 9.439 -7.859 19.236 1.00 4.01 410 PHE A CA 1
ATOM 3193 C C . PHE A 1 410 ? 9.348 -8.288 20.691 1.00 5.02 410 PHE A C 1
ATOM 3194 O O . PHE A 1 410 ? 10.008 -7.703 21.535 1.00 8.84 410 PHE A O 1
ATOM 3202 N N . ARG A 1 411 ? 8.546 -9.317 20.998 1.00 6.31 411 ARG A N 1
ATOM 3203 C CA . ARG A 1 411 ? 8.582 -9.935 22.323 1.00 4.68 411 ARG A CA 1
ATOM 3204 C C . ARG A 1 411 ? 9.962 -10.512 22.616 1.00 11.16 411 ARG A C 1
ATOM 3205 O O . ARG A 1 411 ? 10.463 -10.395 23.731 1.00 10.58 411 ARG A O 1
ATOM 3213 N N . ASP A 1 412 ? 10.587 -11.127 21.595 1.00 6.28 412 ASP A N 1
ATOM 3214 C CA . ASP A 1 412 ? 11.935 -11.622 21.737 1.00 7.11 412 ASP A CA 1
ATOM 3215 C C . ASP A 1 412 ? 12.921 -10.467 21.845 1.00 7.24 412 ASP A C 1
ATOM 3216 O O . ASP A 1 412 ? 13.826 -10.500 22.678 1.00 8.45 412 ASP A O 1
ATOM 3221 N N . LEU A 1 413 ? 12.767 -9.457 20.985 1.00 7.44 413 LEU A N 1
ATOM 3222 C CA . LEU A 1 413 ? 13.653 -8.301 20.978 1.00 10.62 413 LEU A CA 1
ATOM 3223 C C . LEU A 1 413 ? 13.660 -7.530 22.332 1.00 8.79 413 LEU A C 1
ATOM 3224 O O . LEU A 1 413 ? 14.692 -7.044 22.771 1.00 7.73 413 LEU A O 1
ATOM 3229 N N . LYS A 1 414 ? 12.526 -7.415 22.959 1.00 11.28 414 LYS A N 1
ATOM 3230 C CA . LYS A 1 414 ? 12.445 -6.718 24.294 1.00 13.05 414 LYS A CA 1
ATOM 3231 C C . LYS A 1 414 ? 13.225 -7.496 25.339 1.00 10.96 414 LYS A C 1
ATOM 3232 O O . LYS A 1 414 ? 13.734 -6.920 26.284 1.00 5.42 414 LYS A O 1
ATOM 3238 N N . ARG A 1 415 ? 13.328 -8.815 25.162 1.00 12.23 415 ARG A N 1
ATOM 3239 C CA . ARG A 1 415 ? 14.091 -9.643 26.083 1.00 15.85 415 ARG A CA 1
ATOM 3240 C C . ARG A 1 415 ? 15.603 -9.430 25.899 1.00 9.23 415 ARG A C 1
ATOM 3241 O O . ARG A 1 415 ? 16.370 -9.373 26.851 1.00 11.33 415 ARG A O 1
ATOM 3249 N N . VAL A 1 416 ? 16.009 -9.334 24.662 1.00 9.72 416 VAL A N 1
ATOM 3250 C CA . VAL A 1 416 ? 17.398 -9.002 24.320 1.00 6.86 416 VAL A CA 1
ATOM 3251 C C . VAL A 1 416 ? 17.686 -7.603 24.882 1.00 5.25 416 VAL A C 1
ATOM 3252 O O . VAL A 1 416 ? 18.757 -7.327 25.403 1.00 5.64 416 VAL A O 1
ATOM 3256 N N . ALA A 1 417 ? 16.708 -6.721 24.748 1.00 7.99 417 ALA A N 1
ATOM 3257 C CA . ALA A 1 417 ? 16.828 -5.342 25.194 1.00 7.82 417 ALA A CA 1
ATOM 3258 C C . ALA A 1 417 ? 16.997 -5.242 26.707 1.00 7.33 417 ALA A C 1
ATOM 3259 O O . ALA A 1 417 ? 17.771 -4.424 27.214 1.00 11.26 417 ALA A O 1
ATOM 3261 N N . GLN A 1 418 ? 16.267 -6.065 27.434 1.00 12.48 418 GLN A N 1
ATOM 3262 C CA . GLN A 1 418 ? 16.379 -6.083 28.880 1.00 12.72 418 GLN A CA 1
ATOM 3263 C C . GLN A 1 418 ? 17.778 -6.457 29.327 1.00 9.79 418 GLN A C 1
ATOM 3264 O O . GLN A 1 418 ? 18.286 -5.932 30.290 1.00 9.92 418 GLN A O 1
ATOM 3270 N N . THR A 1 419 ? 18.401 -7.385 28.597 1.00 9.94 419 THR A N 1
ATOM 3271 C CA . THR A 1 419 ? 19.782 -7.811 28.898 1.00 5.92 419 THR A CA 1
ATOM 3272 C C . THR A 1 419 ? 20.763 -6.683 28.610 1.00 9.15 419 THR A C 1
ATOM 3273 O O . THR A 1 419 ? 21.658 -6.410 29.400 1.00 10.85 419 THR A O 1
ATOM 3277 N N . LEU A 1 420 ? 20.607 -6.038 27.461 1.00 8.24 420 LEU A N 1
ATOM 3278 C CA . LEU A 1 420 ? 21.496 -4.967 27.038 1.00 7.68 420 LEU A CA 1
ATOM 3279 C C . LEU A 1 420 ? 21.395 -3.755 27.995 1.00 14.61 420 LEU A C 1
ATOM 3280 O O . LEU A 1 420 ? 22.379 -3.078 28.264 1.00 16.74 420 LEU A O 1
ATOM 3285 N N . ASP A 1 421 ? 20.186 -3.473 28.483 1.00 8.54 421 ASP A N 1
ATOM 3286 C CA . ASP A 1 421 ? 19.993 -2.351 29.372 1.00 12.25 421 ASP A CA 1
ATOM 3287 C C . ASP A 1 421 ? 20.591 -2.658 30.760 1.00 17.50 421 ASP A C 1
ATOM 3288 O O . ASP A 1 421 ? 21.195 -1.800 31.355 1.00 22.68 421 ASP A O 1
ATOM 3293 N N . SER A 1 422 ? 20.423 -3.879 31.246 1.00 16.20 422 SER A N 1
ATOM 3294 C CA . SER A 1 422 ? 21.048 -4.278 32.487 1.00 23.49 422 SER A CA 1
ATOM 3295 C C . SER A 1 422 ? 22.614 -4.274 32.461 1.00 24.06 422 SER A C 1
ATOM 3296 O O . SER A 1 422 ? 23.235 -4.144 33.492 1.00 27.69 422 SER A O 1
ATOM 3299 N N . ILE A 1 423 ? 23.247 -4.378 31.290 1.00 25.38 423 ILE A N 1
ATOM 3300 C CA . ILE A 1 423 ? 24.710 -4.150 31.170 1.00 28.02 423 ILE A CA 1
ATOM 3301 C C . ILE A 1 423 ? 25.088 -2.670 31.173 1.00 27.87 423 ILE A C 1
ATOM 3302 O O . ILE A 1 423 ? 25.878 -2.237 31.993 1.00 35.15 423 ILE A O 1
ATOM 3307 N N . ASN A 1 424 ? 24.536 -1.900 30.242 1.00 26.86 424 ASN A N 1
ATOM 3308 C CA . ASN A 1 424 ? 24.862 -0.480 30.092 1.00 28.91 424 ASN A CA 1
ATOM 3309 C C . ASN A 1 424 ? 24.209 0.422 31.170 1.00 33.05 424 ASN A C 1
ATOM 3310 O O . ASN A 1 424 ? 24.596 1.564 31.348 1.00 33.63 424 ASN A O 1
ATOM 3315 N N . GLY A 1 425 ? 23.226 -0.114 31.878 1.00 30.74 425 GLY A N 1
ATOM 3316 C CA . GLY A 1 425 ? 22.416 0.680 32.793 1.00 32.27 425 GLY A CA 1
ATOM 3317 C C . GLY A 1 425 ? 21.360 1.432 31.984 1.00 31.70 425 GLY A C 1
ATOM 3318 O O . GLY A 1 425 ? 21.461 1.569 30.778 1.00 29.05 425 GLY A O 1
ATOM 3319 N N . GLY A 1 426 ? 20.314 1.894 32.662 1.00 26.58 426 GLY A N 1
ATOM 3320 C CA . GLY A 1 426 ? 19.234 2.607 31.961 1.00 28.81 426 GLY A CA 1
ATOM 3321 C C . GLY A 1 426 ? 18.177 1.728 31.284 1.00 23.73 426 GLY A C 1
ATOM 3322 O O . GLY A 1 426 ? 18.106 0.531 31.548 1.00 19.59 426 GLY A O 1
ATOM 3323 N N . GLU A 1 427 ? 17.374 2.336 30.405 1.00 18.55 427 GLU A N 1
ATOM 3324 C CA . GLU A 1 427 ? 16.236 1.677 29.776 1.00 18.41 427 GLU A CA 1
ATOM 3325 C C . GLU A 1 427 ? 16.144 1.965 28.271 1.00 16.11 427 GLU A C 1
ATOM 3326 O O . GLU A 1 427 ? 15.140 1.663 27.655 1.00 6.74 427 GLU A O 1
ATOM 3332 N N . ALA A 1 428 ? 17.192 2.554 27.691 1.00 12.02 428 ALA A N 1
ATOM 3333 C CA . ALA A 1 428 ? 17.189 3.002 26.329 1.00 16.41 428 ALA A CA 1
ATOM 3334 C C . ALA A 1 428 ? 16.750 1.953 25.266 1.00 16.02 428 ALA A C 1
ATOM 3335 O O . ALA A 1 428 ? 15.949 2.240 24.384 1.00 20.77 428 ALA A O 1
ATOM 3337 N N . TYR A 1 429 ? 17.283 0.764 25.370 1.00 13.17 429 TYR A N 1
ATOM 3338 C CA . TYR A 1 429 ? 16.935 -0.281 24.466 1.00 10.99 429 TYR A CA 1
ATOM 3339 C C . TYR A 1 429 ? 15.444 -0.674 24.596 1.00 9.31 429 TYR A C 1
ATOM 3340 O O . TYR A 1 429 ? 14.753 -0.853 23.590 1.00 6.60 429 TYR A O 1
ATOM 3349 N N . GLN A 1 430 ? 14.980 -0.831 25.796 1.00 9.16 430 GLN A N 1
ATOM 3350 C CA . GLN A 1 430 ? 13.562 -1.205 26.020 1.00 10.82 430 GLN A CA 1
ATOM 3351 C C . GLN A 1 430 ? 12.631 -0.145 25.531 1.00 12.05 430 GLN A C 1
ATOM 3352 O O . GLN A 1 430 ? 11.562 -0.425 24.976 1.00 10.88 430 GLN A O 1
ATOM 3358 N N . LYS A 1 431 ? 13.027 1.091 25.692 1.00 17.47 431 LYS A N 1
ATOM 3359 C CA . LYS A 1 431 ? 12.241 2.215 25.259 1.00 16.02 431 LYS A CA 1
ATOM 3360 C C . LYS A 1 431 ? 12.144 2.235 23.705 1.00 18.75 431 LYS A C 1
ATOM 3361 O O . LYS A 1 431 ? 11.099 2.558 23.124 1.00 12.06 431 LYS A O 1
ATOM 3367 N N . VAL A 1 432 ? 13.229 1.877 23.034 1.00 15.06 432 VAL A N 1
ATOM 3368 C CA . VAL A 1 432 ? 13.219 1.832 21.585 1.00 12.41 432 VAL A CA 1
ATOM 3369 C C . VAL A 1 432 ? 12.221 0.723 21.092 1.00 7.69 432 VAL A C 1
ATOM 3370 O O . VAL A 1 432 ? 11.537 0.899 20.089 1.00 7.33 432 VAL A O 1
ATOM 3374 N N . CYS A 1 433 ? 12.185 -0.391 21.764 1.00 11.26 433 CYS A N 1
ATOM 3375 C CA . CYS A 1 433 ? 11.263 -1.477 21.396 1.00 12.00 433 CYS A CA 1
ATOM 3376 C C . CYS A 1 433 ? 9.781 -1.026 21.529 1.00 13.93 433 CYS A C 1
ATOM 3377 O O . CYS A 1 433 ? 8.954 -1.312 20.659 1.00 14.37 433 CYS A O 1
ATOM 3380 N N . ASP A 1 434 ? 9.490 -0.306 22.603 1.00 14.61 434 ASP A N 1
ATOM 3381 C CA . ASP A 1 434 ? 8.141 0.240 22.850 1.00 19.62 434 ASP A CA 1
ATOM 3382 C C . ASP A 1 434 ? 7.723 1.240 21.765 1.00 15.63 434 ASP A C 1
ATOM 3383 O O . ASP A 1 434 ? 6.601 1.213 21.321 1.00 14.48 434 ASP A O 1
ATOM 3388 N N . GLU A 1 435 ? 8.638 2.110 21.345 1.00 15.82 435 GLU A N 1
ATOM 3389 C CA . GLU A 1 435 ? 8.351 3.079 20.301 1.00 11.55 435 GLU A CA 1
ATOM 3390 C C . GLU A 1 435 ? 8.079 2.407 18.967 1.00 13.05 435 GLU A C 1
ATOM 3391 O O . GLU A 1 435 ? 7.127 2.720 18.292 1.00 17.64 435 GLU A O 1
ATOM 3397 N N . LEU A 1 436 ? 8.944 1.477 18.571 1.00 9.72 436 LEU A N 1
ATOM 3398 C CA . LEU A 1 436 ? 8.927 0.901 17.221 1.00 9.12 436 LEU A CA 1
ATOM 3399 C C . LEU A 1 436 ? 7.820 -0.110 17.040 1.00 9.85 436 LEU A C 1
ATOM 3400 O O . LEU A 1 436 ? 7.284 -0.238 15.944 1.00 12.68 436 LEU A O 1
ATOM 3405 N N . VAL A 1 437 ? 7.472 -0.831 18.083 1.00 8.33 437 VAL A N 1
ATOM 3406 C CA . VAL A 1 437 ? 6.511 -1.885 17.955 1.00 9.35 437 VAL A CA 1
ATOM 3407 C C . VAL A 1 437 ? 5.137 -1.310 17.594 1.00 6.97 437 VAL A C 1
ATOM 3408 O O . VAL A 1 437 ? 4.325 -1.985 16.961 1.00 7.40 437 VAL A O 1
ATOM 3412 N N . ALA A 1 438 ? 4.891 -0.094 18.026 1.00 7.79 438 ALA A N 1
ATOM 3413 C CA . ALA A 1 438 ? 3.630 0.588 17.741 1.00 9.59 438 ALA A CA 1
ATOM 3414 C C . ALA A 1 438 ? 3.431 0.779 16.233 1.00 10.43 438 ALA A C 1
ATOM 3415 O O . ALA A 1 438 ? 2.315 1.013 15.764 1.00 10.33 438 ALA A O 1
ATOM 3417 N N . CYS A 1 439 ? 4.532 0.673 15.459 1.00 15.49 439 CYS A N 1
ATOM 3418 C CA . CYS A 1 439 ? 4.490 0.912 14.016 1.00 12.96 439 CYS A CA 1
ATOM 3419 C C . CYS A 1 439 ? 3.743 -0.175 13.263 1.00 12.27 439 CYS A C 1
ATOM 3420 O O . CYS A 1 439 ? 3.340 0.018 12.126 1.00 11.66 439 CYS A O 1
ATOM 3423 N N . PHE A 1 440 ? 3.533 -1.314 13.904 1.00 15.24 440 PHE A N 1
ATOM 3424 C CA . PHE A 1 440 ? 2.976 -2.480 13.204 1.00 17.16 440 PHE A CA 1
ATOM 3425 C C . PHE A 1 440 ? 1.479 -2.339 13.050 1.00 15.87 440 PHE A C 1
ATOM 3426 O O . PHE A 1 440 ? 0.927 -2.626 11.999 1.00 16.43 440 PHE A O 1
ATOM 3434 N N . ASP A 1 441 ? 0.824 -1.884 14.119 1.00 10.00 441 ASP A N 1
ATOM 3435 C CA . ASP A 1 441 ? -0.595 -1.578 14.054 1.00 13.54 441 ASP A CA 1
ATOM 3436 C C . ASP A 1 441 ? -0.823 -0.222 13.406 1.00 16.08 441 ASP A C 1
ATOM 3437 O O . ASP A 1 441 ? -1.890 0.050 12.862 1.00 18.58 441 ASP A O 1
ATOM 3442 N N . ASN A 1 442 ? 0.202 0.633 13.455 1.00 17.87 442 ASN A N 1
ATOM 3443 C CA . ASN A 1 442 ? 0.094 1.991 12.979 1.00 12.42 442 ASN A CA 1
ATOM 3444 C C . ASN A 1 442 ? 1.236 2.362 12.004 1.00 14.58 442 ASN A C 1
ATOM 3445 O O . ASN A 1 442 ? 2.206 3.001 12.401 1.00 11.87 442 ASN A O 1
ATOM 3450 N N . PRO A 1 443 ? 1.099 1.955 10.755 1.00 15.87 443 PRO A N 1
ATOM 3451 C CA . PRO A 1 443 ? 2.111 2.199 9.733 1.00 18.60 443 PRO A CA 1
ATOM 3452 C C . PRO A 1 443 ? 2.394 3.663 9.438 1.00 19.16 443 PRO A C 1
ATOM 3453 O O . PRO A 1 443 ? 3.441 3.966 8.835 1.00 16.38 443 PRO A O 1
ATOM 3457 N N . ASP A 1 444 ? 1.486 4.559 9.825 1.00 18.11 444 ASP A N 1
ATOM 3458 C CA . ASP A 1 444 ? 1.713 5.985 9.611 1.00 18.30 444 ASP A CA 1
ATOM 3459 C C . ASP A 1 444 ? 2.904 6.536 10.430 1.00 15.12 444 ASP A C 1
ATOM 3460 O O . ASP A 1 444 ? 3.356 7.634 10.203 1.00 14.55 444 ASP A O 1
ATOM 3465 N N . LEU A 1 445 ? 3.384 5.754 11.386 1.00 16.31 445 LEU A N 1
ATOM 3466 C CA . LEU A 1 445 ? 4.532 6.157 12.217 1.00 15.91 445 LEU A CA 1
ATOM 3467 C C . LEU A 1 445 ? 5.866 5.793 11.577 1.00 13.74 445 LEU A C 1
ATOM 3468 O O . LEU A 1 445 ? 6.915 6.258 12.002 1.00 15.30 445 LEU A O 1
ATOM 3473 N N . THR A 1 446 ? 5.832 5.011 10.503 1.00 12.17 446 THR A N 1
ATOM 3474 C CA . THR A 1 446 ? 7.057 4.573 9.826 1.00 12.97 446 THR A CA 1
ATOM 3475 C C . THR A 1 446 ? 7.660 5.723 9.044 1.00 17.89 446 THR A C 1
ATOM 3476 O O . THR A 1 446 ? 7.031 6.756 8.844 1.00 11.68 446 THR A O 1
ATOM 3480 N N . PHE A 1 447 ? 8.899 5.540 8.621 1.00 15.32 447 PHE A N 1
ATOM 3481 C CA . PHE A 1 447 ? 9.633 6.556 7.907 1.00 13.79 447 PHE A CA 1
ATOM 3482 C C . PHE A 1 447 ? 9.004 6.829 6.546 1.00 11.40 447 PHE A C 1
ATOM 3483 O O . PHE A 1 447 ? 9.013 7.952 6.060 1.00 15.99 447 PHE A O 1
ATOM 3491 N N . SER A 1 448 ? 8.471 5.783 5.945 1.00 16.43 448 SER A N 1
ATOM 3492 C CA . SER A 1 448 ? 8.055 5.848 4.536 1.00 15.66 448 SER A CA 1
ATOM 3493 C C . SER A 1 448 ? 6.704 6.606 4.441 1.00 19.08 448 SER A C 1
ATOM 3494 O O . SER A 1 448 ? 6.438 7.294 3.464 1.00 13.73 448 SER A O 1
ATOM 3497 N N . ALA A 1 449 ? 5.869 6.446 5.456 1.00 15.39 449 ALA A N 1
ATOM 3498 C CA . ALA A 1 449 ? 4.601 7.191 5.535 1.00 18.60 449 ALA A CA 1
ATOM 3499 C C . ALA A 1 449 ? 4.871 8.645 5.874 1.00 20.21 449 ALA A C 1
ATOM 3500 O O . ALA A 1 449 ? 4.224 9.540 5.329 1.00 16.80 449 ALA A O 1
ATOM 3502 N N . ARG A 1 450 ? 5.810 8.882 6.788 1.00 15.16 450 ARG A N 1
ATOM 3503 C CA . ARG A 1 450 ? 6.112 10.238 7.237 1.00 15.49 450 ARG A CA 1
ATOM 3504 C C . ARG A 1 450 ? 6.647 11.095 6.084 1.00 20.98 450 ARG A C 1
ATOM 3505 O O . ARG A 1 450 ? 6.237 12.236 5.917 1.00 16.79 450 ARG A O 1
ATOM 3513 N N . ILE A 1 451 ? 7.574 10.539 5.286 1.00 19.09 451 ILE A N 1
ATOM 3514 C CA . ILE A 1 451 ? 8.150 11.307 4.188 1.00 19.65 451 ILE A CA 1
ATOM 3515 C C . ILE A 1 451 ? 7.229 11.367 2.980 1.00 19.16 451 ILE A C 1
ATOM 3516 O O . ILE A 1 451 ? 7.242 12.344 2.231 1.00 25.05 451 ILE A O 1
ATOM 3521 N N . LEU A 1 452 ? 6.458 10.321 2.756 1.00 24.69 452 LEU A N 1
ATOM 3522 C CA . LEU A 1 452 ? 5.414 10.371 1.719 1.00 27.26 452 LEU A CA 1
ATOM 3523 C C . LEU A 1 452 ? 4.414 11.510 2.007 1.00 27.77 452 LEU A C 1
ATOM 3524 O O . LEU A 1 452 ? 4.047 12.292 1.104 1.00 20.59 452 LEU A O 1
ATOM 3529 N N . ARG A 1 453 ? 4.014 11.620 3.264 1.00 25.56 453 ARG A N 1
ATOM 3530 C CA . ARG A 1 453 ? 3.111 12.694 3.703 1.00 30.92 453 ARG A CA 1
ATOM 3531 C C . ARG A 1 453 ? 3.691 14.065 3.362 1.00 31.64 453 ARG A C 1
ATOM 3532 O O . ARG A 1 453 ? 3.022 14.895 2.782 1.00 27.43 453 ARG A O 1
ATOM 3540 N N . SER A 1 454 ? 4.927 14.282 3.786 1.00 30.64 454 SER A N 1
ATOM 3541 C CA . SER A 1 454 ? 5.609 15.570 3.617 1.00 33.02 454 SER A CA 1
ATOM 3542 C C . SER A 1 454 ? 5.817 15.920 2.130 1.00 30.59 454 SER A C 1
ATOM 3543 O O . SER A 1 454 ? 5.820 17.089 1.766 1.00 36.55 454 SER A O 1
ATOM 3546 N N . MET A 1 455 ? 5.958 14.915 1.286 1.00 27.45 455 MET A N 1
ATOM 3547 C CA . MET A 1 455 ? 6.118 15.121 -0.156 1.00 28.99 455 MET A CA 1
ATOM 3548 C C . MET A 1 455 ? 4.818 15.515 -0.830 1.00 33.16 455 MET A C 1
ATOM 3549 O O . MET A 1 455 ? 4.815 16.212 -1.838 1.00 29.69 455 MET A O 1
ATOM 3554 N N . ILE A 1 456 ? 3.694 15.054 -0.274 1.00 38.13 456 ILE A N 1
ATOM 3555 C CA . ILE A 1 456 ? 2.371 15.433 -0.785 1.00 40.55 456 ILE A CA 1
ATOM 3556 C C . ILE A 1 456 ? 1.988 16.808 -0.279 1.00 40.46 456 ILE A C 1
ATOM 3557 O O . ILE A 1 456 ? 1.392 17.564 -1.011 1.00 42.23 456 ILE A O 1
ATOM 3562 N N . ASP A 1 457 ? 2.335 17.136 0.964 1.00 39.27 457 ASP A N 1
ATOM 3563 C CA . ASP A 1 457 ? 1.928 18.418 1.574 1.00 42.09 457 ASP A CA 1
ATOM 3564 C C . ASP A 1 457 ? 2.715 19.594 0.998 1.00 44.13 457 ASP A C 1
ATOM 3565 O O . ASP A 1 457 ? 2.299 20.742 1.109 1.00 47.25 457 ASP A O 1
ATOM 3570 N N . THR A 1 458 ? 3.854 19.316 0.390 1.00 40.46 458 THR A N 1
ATOM 3571 C CA . THR A 1 458 ? 4.591 20.348 -0.296 1.00 41.46 458 THR A CA 1
ATOM 3572 C C . THR A 1 458 ? 4.637 19.981 -1.775 1.00 42.54 458 THR A C 1
ATOM 3573 O O . THR A 1 458 ? 4.383 20.831 -2.626 1.00 48.79 458 THR A O 1
ATOM 3577 N N . THR A 1 463 ? 10.671 19.201 -1.358 1.00 31.07 463 THR A N 1
ATOM 3578 C CA . THR A 1 463 ? 10.977 18.607 -0.041 1.00 31.76 463 THR A CA 1
ATOM 3579 C C . THR A 1 463 ? 12.487 18.365 0.178 1.00 25.14 463 THR A C 1
ATOM 3580 O O . THR A 1 463 ? 13.088 18.866 1.132 1.00 18.61 463 THR A O 1
ATOM 3584 N N . GLY A 1 464 ? 13.074 17.581 -0.714 1.00 20.72 464 GLY A N 1
ATOM 3585 C CA . GLY A 1 464 ? 14.506 17.309 -0.705 1.00 24.83 464 GLY A CA 1
ATOM 3586 C C . GLY A 1 464 ? 15.362 18.575 -0.564 1.00 24.63 464 GLY A C 1
ATOM 3587 O O . GLY A 1 464 ? 16.259 18.607 0.288 1.00 20.84 464 GLY A O 1
ATOM 3588 N N . LYS A 1 465 ? 15.036 19.613 -1.351 1.00 23.10 465 LYS A N 1
ATOM 3589 C CA . LYS A 1 465 ? 15.748 20.893 -1.304 1.00 24.24 465 LYS A CA 1
ATOM 3590 C C . LYS A 1 465 ? 15.540 21.636 -0.009 1.00 23.48 465 LYS A C 1
ATOM 3591 O O . LYS A 1 465 ? 16.486 22.185 0.556 1.00 18.76 465 LYS A O 1
ATOM 3597 N N . ALA A 1 466 ? 14.300 21.664 0.455 1.00 21.63 466 ALA A N 1
ATOM 3598 C CA . ALA A 1 466 ? 13.967 22.349 1.704 1.00 23.69 466 ALA A CA 1
ATOM 3599 C C . ALA A 1 466 ? 14.677 21.730 2.922 1.00 23.06 466 ALA A C 1
ATOM 3600 O O . ALA A 1 466 ? 15.135 22.458 3.806 1.00 25.78 466 ALA A O 1
ATOM 3602 N N . PHE A 1 467 ? 14.742 20.396 2.966 1.00 21.43 467 PHE A N 1
ATOM 3603 C CA . PHE A 1 467 ? 15.372 19.672 4.095 1.00 19.56 467 PHE A CA 1
ATOM 3604 C C . PHE A 1 467 ? 16.901 19.909 4.035 1.00 20.27 467 PHE A C 1
ATOM 3605 O O . PHE A 1 467 ? 17.535 20.235 5.038 1.00 20.90 467 PHE A O 1
ATOM 3613 N N . ALA A 1 468 ? 17.451 19.724 2.842 1.00 17.98 468 ALA A N 1
ATOM 3614 C CA . ALA A 1 468 ? 18.873 20.005 2.553 1.00 23.32 468 ALA A CA 1
ATOM 3615 C C . ALA A 1 468 ? 19.300 21.375 3.014 1.00 22.00 468 ALA A C 1
ATOM 3616 O O . ALA A 1 468 ? 20.375 21.537 3.581 1.00 19.70 468 ALA A O 1
ATOM 3618 N N . GLU A 1 469 ? 18.457 22.359 2.770 1.00 21.56 469 GLU A N 1
ATOM 3619 C CA . GLU A 1 469 ? 18.752 23.737 3.159 1.00 23.40 469 GLU A CA 1
ATOM 3620 C C . GLU A 1 469 ? 18.687 23.853 4.689 1.00 25.08 469 GLU A C 1
ATOM 3621 O O . GLU A 1 469 ? 19.625 24.323 5.318 1.00 23.59 469 GLU A O 1
ATOM 3627 N N . ALA A 1 470 ? 17.575 23.423 5.289 1.00 18.58 470 ALA A N 1
ATOM 3628 C CA . ALA A 1 470 ? 17.489 23.433 6.735 1.00 23.17 470 ALA A CA 1
ATOM 3629 C C . ALA A 1 470 ? 18.652 22.691 7.412 1.00 23.22 470 ALA A C 1
ATOM 3630 O O . ALA A 1 470 ? 19.118 23.108 8.492 1.00 23.67 470 ALA A O 1
ATOM 3632 N N . TYR A 1 471 ? 19.085 21.584 6.824 1.00 19.99 471 TYR A N 1
ATOM 3633 C CA . TYR A 1 471 ? 20.156 20.778 7.421 1.00 22.77 471 TYR A CA 1
ATOM 3634 C C . TYR A 1 471 ? 21.525 21.394 7.226 1.00 27.97 471 TYR A C 1
ATOM 3635 O O . TYR A 1 471 ? 22.374 21.254 8.106 1.00 25.74 471 TYR A O 1
ATOM 3644 N N . ARG A 1 472 ? 21.724 22.089 6.102 1.00 27.03 472 ARG A N 1
ATOM 3645 C CA . ARG A 1 472 ? 22.924 22.885 5.936 1.00 28.13 472 ARG A CA 1
ATOM 3646 C C . ARG A 1 472 ? 23.036 23.960 7.013 1.00 22.33 472 ARG A C 1
ATOM 3647 O O . ARG A 1 472 ? 24.080 24.115 7.606 1.00 21.58 472 ARG A O 1
ATOM 3655 N N . ASN A 1 473 ? 21.994 24.741 7.230 1.00 21.57 473 ASN A N 1
ATOM 3656 C CA . ASN A 1 473 ? 22.090 25.899 8.120 1.00 27.46 473 ASN A CA 1
ATOM 3657 C C . ASN A 1 473 ? 22.251 25.467 9.585 1.00 30.07 473 ASN A C 1
ATOM 3658 O O . ASN A 1 473 ? 22.962 26.108 10.355 1.00 26.55 473 ASN A O 1
ATOM 3663 N N . LEU A 1 474 ? 21.572 24.380 9.947 1.00 28.16 474 LEU A N 1
ATOM 3664 C CA . LEU A 1 474 ? 21.657 23.834 11.279 1.00 30.34 474 LEU A CA 1
ATOM 3665 C C . LEU A 1 474 ? 23.101 23.354 11.522 1.00 30.82 474 LEU A C 1
ATOM 3666 O O . LEU A 1 474 ? 23.721 23.678 12.534 1.00 27.33 474 LEU A O 1
ATOM 3671 N N . LEU A 1 475 ? 23.636 22.612 10.563 1.00 30.74 475 LEU A N 1
ATOM 3672 C CA . LEU A 1 475 ? 24.980 22.035 10.693 1.00 30.89 475 LEU A CA 1
ATOM 3673 C C . LEU A 1 475 ? 26.127 23.054 10.782 1.00 31.10 475 LEU A C 1
ATOM 3674 O O . LEU A 1 475 ? 27.050 22.871 11.559 1.00 31.03 475 LEU A O 1
ATOM 3679 N N . ARG A 1 476 ? 26.100 24.108 9.973 1.00 33.14 476 ARG A N 1
ATOM 3680 C CA . ARG A 1 476 ? 27.187 25.111 9.941 1.00 31.52 476 ARG A CA 1
ATOM 3681 C C . ARG A 1 476 ? 27.299 25.877 11.252 1.00 30.87 476 ARG A C 1
ATOM 3682 O O . ARG A 1 476 ? 28.364 26.247 11.661 1.00 23.72 476 ARG A O 1
ATOM 3690 N N . GLU A 1 477 ? 26.154 26.130 11.903 1.00 33.43 477 GLU A N 1
ATOM 3691 C CA . GLU A 1 477 ? 26.121 26.839 13.194 1.00 36.89 477 GLU A CA 1
ATOM 3692 C C . GLU A 1 477 ? 26.687 26.000 14.375 1.00 34.91 477 GLU A C 1
ATOM 3693 O O . GLU A 1 477 ? 26.943 26.539 15.454 1.00 31.79 477 GLU A O 1
ATOM 3699 N N . GLU A 1 478 ? 26.903 24.706 14.146 1.00 29.08 478 GLU A N 1
ATOM 3700 C CA . GLU A 1 478 ? 27.246 23.788 15.210 1.00 29.75 478 GLU A CA 1
ATOM 3701 C C . GLU A 1 478 ? 28.750 23.581 15.375 1.00 25.99 478 GLU A C 1
ATOM 3702 O O . GLU A 1 478 ? 29.408 23.130 14.473 1.00 17.36 478 GLU A O 1
ATOM 3708 N N . PRO A 1 479 ? 29.264 23.856 16.567 1.00 28.11 479 PRO A N 1
ATOM 3709 C CA . PRO A 1 479 ? 30.658 23.538 16.889 1.00 28.13 479 PRO A CA 1
ATOM 3710 C C . PRO A 1 479 ? 30.912 22.039 16.872 1.00 26.30 479 PRO A C 1
ATOM 3711 O O . PRO A 1 479 ? 30.054 21.237 17.243 1.00 23.55 479 PRO A O 1
ATOM 3715 N N . LEU A 1 480 ? 32.105 21.662 16.449 1.00 23.94 480 LEU A N 1
ATOM 3716 C CA . LEU A 1 480 ? 32.569 20.271 16.545 1.00 23.78 480 LEU A CA 1
ATOM 3717 C C . LEU A 1 480 ? 32.643 19.828 18.004 1.00 22.14 480 LEU A C 1
ATOM 3718 O O . LEU A 1 480 ? 32.939 20.623 18.900 1.00 21.03 480 LEU A O 1
ATOM 3723 N N . GLU A 1 481 ? 32.353 18.563 18.259 1.00 20.87 481 GLU A N 1
ATOM 3724 C CA . GLU A 1 481 ? 32.304 18.086 19.652 1.00 18.31 481 GLU A CA 1
ATOM 3725 C C . GLU A 1 481 ? 33.437 17.131 20.011 1.00 18.47 481 GLU A C 1
ATOM 3726 O O . GLU A 1 481 ? 33.948 17.178 21.134 1.00 18.27 481 GLU A O 1
ATOM 3732 N N . ILE A 1 482 ? 33.816 16.259 19.069 1.00 17.55 482 ILE A N 1
ATOM 3733 C CA . ILE A 1 482 ? 34.830 15.236 19.332 1.00 17.60 482 ILE A CA 1
ATOM 3734 C C . ILE A 1 482 ? 36.153 15.654 18.680 1.00 20.44 482 ILE A C 1
ATOM 3735 O O . ILE A 1 482 ? 37.169 15.793 19.355 1.00 18.90 482 ILE A O 1
ATOM 3740 N N . LEU A 1 483 ? 36.113 15.850 17.375 1.00 23.38 483 LEU A N 1
ATOM 3741 C CA . LEU A 1 483 ? 37.265 16.306 16.584 1.00 26.68 483 LEU A CA 1
ATOM 3742 C C . LEU A 1 483 ? 37.404 17.814 16.600 1.00 29.73 483 LEU A C 1
ATOM 3743 O O . LEU A 1 483 ? 36.453 18.550 16.956 1.00 21.21 483 LEU A O 1
ATOM 3748 N N . ARG A 1 484 ? 38.606 18.261 16.250 1.00 28.55 484 ARG A N 1
ATOM 3749 C CA . ARG A 1 484 ? 38.845 19.678 16.027 1.00 31.37 484 ARG A CA 1
ATOM 3750 C C . ARG A 1 484 ? 39.252 19.878 14.584 1.00 25.34 484 ARG A C 1
ATOM 3751 O O . ARG A 1 484 ? 39.477 18.920 13.858 1.00 18.59 484 ARG A O 1
ATOM 3759 N N . GLU A 1 485 ? 39.345 21.126 14.158 1.00 26.04 485 GLU A N 1
ATOM 3760 C CA . GLU A 1 485 ? 39.753 21.416 12.776 1.00 25.90 485 GLU A CA 1
ATOM 3761 C C . GLU A 1 485 ? 41.130 20.911 12.513 1.00 23.83 485 GLU A C 1
ATOM 3762 O O . GLU A 1 485 ? 41.474 20.507 11.387 1.00 21.46 485 GLU A O 1
ATOM 3768 N N . GLU A 1 486 ? 41.981 20.976 13.530 1.00 19.89 486 GLU A N 1
ATOM 3769 C CA . GLU A 1 486 ? 43.372 20.598 13.318 1.00 20.41 486 GLU A CA 1
ATOM 3770 C C . GLU A 1 486 ? 43.432 19.110 13.008 1.00 18.51 486 GLU A C 1
ATOM 3771 O O . GLU A 1 486 ? 44.312 18.658 12.301 1.00 18.69 486 GLU A O 1
ATOM 3777 N N . ASP A 1 487 ? 42.504 18.332 13.580 1.00 14.42 487 ASP A N 1
ATOM 3778 C CA . ASP A 1 487 ? 42.422 16.918 13.281 1.00 11.33 487 ASP A CA 1
ATOM 3779 C C . ASP A 1 487 ? 42.064 16.667 11.803 1.00 12.23 487 ASP A C 1
ATOM 3780 O O . ASP A 1 487 ? 42.632 15.787 11.143 1.00 15.34 487 ASP A O 1
ATOM 3785 N N . PHE A 1 488 ? 41.083 17.409 11.314 1.00 15.67 488 PHE A N 1
ATOM 3786 C CA . PHE A 1 488 ? 40.643 17.336 9.919 1.00 16.61 488 PHE A CA 1
ATOM 3787 C C . PHE A 1 488 ? 41.768 17.777 8.946 1.00 16.64 488 PHE A C 1
ATOM 3788 O O . PHE A 1 488 ? 41.967 17.170 7.892 1.00 14.09 488 PHE A O 1
ATOM 3796 N N . VAL A 1 489 ? 42.479 18.807 9.321 1.00 18.24 489 VAL A N 1
ATOM 3797 C CA . VAL A 1 489 ? 43.640 19.294 8.527 1.00 16.62 489 VAL A CA 1
ATOM 3798 C C . VAL A 1 489 ? 44.772 18.274 8.487 1.00 20.58 489 VAL A C 1
ATOM 3799 O O . VAL A 1 489 ? 45.327 17.987 7.423 1.00 17.32 489 VAL A O 1
ATOM 3803 N N . ALA A 1 490 ? 45.103 17.677 9.642 1.00 21.20 490 ALA A N 1
ATOM 3804 C CA . ALA A 1 490 ? 46.148 16.657 9.687 1.00 18.30 490 ALA A CA 1
ATOM 3805 C C . ALA A 1 490 ? 45.784 15.423 8.902 1.00 21.69 490 ALA A C 1
ATOM 3806 O O . ALA A 1 490 ? 46.627 14.822 8.245 1.00 26.23 490 ALA A O 1
ATOM 3808 N N . GLU A 1 491 ? 44.504 15.018 8.950 1.00 20.04 491 GLU A N 1
ATOM 3809 C CA . GLU A 1 491 ? 44.086 13.846 8.197 1.00 17.75 491 GLU A CA 1
ATOM 3810 C C . GLU A 1 491 ? 44.133 14.112 6.661 1.00 20.26 491 GLU A C 1
ATOM 3811 O O . GLU A 1 491 ? 44.457 13.223 5.881 1.00 17.13 491 GLU A O 1
ATOM 3817 N N . ARG A 1 492 ? 43.745 15.315 6.272 1.00 15.52 492 ARG A N 1
ATOM 3818 C CA . ARG A 1 492 ? 43.739 15.695 4.905 1.00 20.59 492 ARG A CA 1
ATOM 3819 C C . ARG A 1 492 ? 45.202 15.680 4.379 1.00 20.13 492 ARG A C 1
ATOM 3820 O O . ARG A 1 492 ? 45.487 15.029 3.399 1.00 16.13 492 ARG A O 1
ATOM 3828 N N . GLU A 1 493 ? 46.085 16.351 5.099 1.00 21.36 493 GLU A N 1
ATOM 3829 C CA . GLU A 1 493 ? 47.506 16.377 4.782 1.00 27.51 493 GLU A CA 1
ATOM 3830 C C . GLU A 1 493 ? 48.092 14.967 4.657 1.00 25.46 493 GLU A C 1
ATOM 3831 O O . GLU A 1 493 ? 48.754 14.646 3.682 1.00 23.05 493 GLU A O 1
ATOM 3837 N N . ALA A 1 494 ? 47.788 14.107 5.621 1.00 23.07 494 ALA A N 1
ATOM 3838 C CA . ALA A 1 494 ? 48.297 12.750 5.633 1.00 24.16 494 ALA A CA 1
ATOM 3839 C C . ALA A 1 494 ? 47.711 11.864 4.546 1.00 21.67 494 ALA A C 1
ATOM 3840 O O . ALA A 1 494 ? 48.464 11.073 3.924 1.00 21.52 494 ALA A O 1
ATOM 3842 N N . SER A 1 495 ? 46.410 11.987 4.277 1.00 18.23 495 SER A N 1
ATOM 3843 C CA . SER A 1 495 ? 45.827 11.232 3.145 1.00 18.15 495 SER A CA 1
ATOM 3844 C C . SER A 1 495 ? 46.530 11.665 1.800 1.00 15.95 495 SER A C 1
ATOM 3845 O O . SER A 1 495 ? 46.819 10.824 0.969 1.00 15.89 495 SER A O 1
ATOM 3848 N N . GLU A 1 496 ? 46.703 12.958 1.613 1.00 20.66 496 GLU A N 1
ATOM 3849 C CA . GLU A 1 496 ? 47.348 13.477 0.369 1.00 26.87 496 GLU A CA 1
ATOM 3850 C C . GLU A 1 496 ? 48.747 12.873 0.180 1.00 28.38 496 GLU A C 1
ATOM 3851 O O . GLU A 1 496 ? 49.103 12.490 -0.931 1.00 33.45 496 GLU A O 1
ATOM 3857 N N . ARG A 1 497 ? 49.519 12.742 1.263 1.00 27.17 497 ARG A N 1
ATOM 3858 C CA . ARG A 1 497 ? 50.777 11.990 1.228 1.00 29.70 497 ARG A CA 1
ATOM 3859 C C . ARG A 1 497 ? 50.611 10.541 0.868 1.00 30.97 497 ARG A C 1
ATOM 3860 O O . ARG A 1 497 ? 51.378 10.006 0.059 1.00 23.08 497 ARG A O 1
ATOM 3868 N N . ARG A 1 498 ? 49.636 9.868 1.504 1.00 25.95 498 ARG A N 1
ATOM 3869 C CA . ARG A 1 498 ? 49.511 8.444 1.286 1.00 25.36 498 ARG A CA 1
ATOM 3870 C C . ARG A 1 498 ? 49.287 8.205 -0.216 1.00 23.87 498 ARG A C 1
ATOM 3871 O O . ARG A 1 498 ? 49.811 7.241 -0.776 1.00 22.76 498 ARG A O 1
ATOM 3879 N N . GLN A 1 499 ? 48.494 9.072 -0.810 1.00 22.49 499 GLN A N 1
ATOM 3880 C CA . GLN A 1 499 ? 48.243 9.021 -2.239 1.00 27.58 499 GLN A CA 1
ATOM 3881 C C . GLN A 1 499 ? 49.562 9.252 -3.048 1.00 26.30 499 GLN A C 1
ATOM 3882 O O . GLN A 1 499 ? 49.843 8.507 -3.955 1.00 19.81 499 GLN A O 1
ATOM 3888 N N . GLN A 1 500 ? 50.295 10.306 -2.719 1.00 34.01 500 GLN A N 1
ATOM 3889 C CA . GLN A 1 500 ? 51.587 10.600 -3.412 1.00 36.95 500 GLN A CA 1
ATOM 3890 C C . GLN A 1 500 ? 52.470 9.388 -3.271 1.00 34.78 500 GLN A C 1
ATOM 3891 O O . GLN A 1 500 ? 52.917 8.823 -4.226 1.00 32.21 500 GLN A O 1
ATOM 3897 N N . GLU A 1 501 ? 52.668 8.947 -2.047 1.00 35.80 501 GLU A N 1
ATOM 3898 C CA . GLU A 1 501 ? 53.441 7.730 -1.811 1.00 37.53 501 GLU A CA 1
ATOM 3899 C C . GLU A 1 501 ? 53.016 6.546 -2.691 1.00 35.90 501 GLU A C 1
ATOM 3900 O O . GLU A 1 501 ? 53.884 5.801 -3.164 1.00 34.08 501 GLU A O 1
ATOM 3906 N N . MET A 1 502 ? 51.711 6.350 -2.904 1.00 28.67 502 MET A N 1
ATOM 3907 C CA . MET A 1 502 ? 51.258 5.246 -3.753 1.00 30.50 502 MET A CA 1
ATOM 3908 C C . MET A 1 502 ? 51.592 5.513 -5.232 1.00 29.36 502 MET A C 1
ATOM 3909 O O . MET A 1 502 ? 51.937 4.599 -5.993 1.00 27.48 502 MET A O 1
ATOM 3914 N N . GLU A 1 503 ? 51.443 6.774 -5.610 1.00 27.16 503 GLU A N 1
ATOM 3915 C CA . GLU A 1 503 ? 51.694 7.230 -6.971 1.00 30.29 503 GLU A CA 1
ATOM 3916 C C . GLU A 1 503 ? 53.218 7.062 -7.361 1.00 34.12 503 GLU A C 1
ATOM 3917 O O . GLU A 1 503 ? 53.529 6.865 -8.519 1.00 30.55 503 GLU A O 1
ATOM 3923 N N . ALA A 1 504 ? 54.109 7.097 -6.367 1.00 35.88 504 ALA A N 1
ATOM 3924 C CA . ALA A 1 504 ? 55.555 6.949 -6.567 1.00 38.74 504 ALA A CA 1
ATOM 3925 C C . ALA A 1 504 ? 56.060 5.517 -6.372 1.00 38.20 504 ALA A C 1
ATOM 3926 O O . ALA A 1 504 ? 57.148 5.189 -6.808 1.00 37.83 504 ALA A O 1
ATOM 3928 N N . ALA A 1 505 ? 55.275 4.674 -5.693 1.00 37.71 505 ALA A N 1
ATOM 3929 C CA . ALA A 1 505 ? 55.665 3.275 -5.451 1.00 36.91 505 ALA A CA 1
ATOM 3930 C C . ALA A 1 505 ? 55.320 2.363 -6.642 1.00 37.13 505 ALA A C 1
ATOM 3931 O O . ALA A 1 505 ? 55.780 1.219 -6.699 1.00 33.23 505 ALA A O 1
ATOM 3933 N N . ASP A 1 506 ? 54.493 2.854 -7.563 1.00 36.56 506 ASP A N 1
ATOM 3934 C CA . ASP A 1 506 ? 54.139 2.086 -8.758 1.00 40.93 506 ASP A CA 1
ATOM 3935 C C . ASP A 1 506 ? 55.446 1.867 -9.588 1.00 43.43 506 ASP A C 1
ATOM 3936 O O . ASP A 1 506 ? 56.160 2.819 -9.868 1.00 34.12 506 ASP A O 1
ATOM 3941 N N . THR A 1 507 ? 55.740 0.617 -9.922 1.00 51.09 507 THR A N 1
ATOM 3942 C CA . THR A 1 507 ? 56.887 0.285 -10.793 1.00 58.94 507 THR A CA 1
ATOM 3943 C C . THR A 1 507 ? 56.434 0.005 -12.250 1.00 62.13 507 THR A C 1
ATOM 3944 O O . THR A 1 507 ? 57.101 0.401 -13.214 1.00 59.67 507 THR A O 1
ATOM 3948 N N . GLU A 1 508 ? 55.278 -0.649 -12.375 1.00 65.14 508 GLU A N 1
ATOM 3949 C CA . GLU A 1 508 ? 54.690 -1.020 -13.673 1.00 66.12 508 GLU A CA 1
ATOM 3950 C C . GLU A 1 508 ? 53.627 -0.046 -14.165 1.00 66.09 508 GLU A C 1
ATOM 3951 O O . GLU A 1 508 ? 52.936 0.586 -13.379 1.00 65.16 508 GLU A O 1
ATOM 3957 N N . PRO A 1 509 ? 53.476 0.060 -15.474 1.00 67.19 509 PRO A N 1
ATOM 3958 C CA . PRO A 1 509 ? 52.450 0.940 -16.033 1.00 66.79 509 PRO A CA 1
ATOM 3959 C C . PRO A 1 509 ? 51.047 0.332 -15.857 1.00 64.62 509 PRO A C 1
ATOM 3960 O O . PRO A 1 509 ? 50.899 -0.887 -15.752 1.00 58.30 509 PRO A O 1
ATOM 3964 N N . PHE A 1 510 ? 50.036 1.194 -15.800 1.00 65.51 510 PHE A N 1
ATOM 3965 C CA . PHE A 1 510 ? 48.656 0.777 -15.509 1.00 65.55 510 PHE A CA 1
ATOM 3966 C C . PHE A 1 510 ? 48.291 -0.469 -16.311 1.00 65.73 510 PHE A C 1
ATOM 3967 O O . PHE A 1 510 ? 47.696 -1.408 -15.783 1.00 62.22 510 PHE A O 1
ATOM 3975 N N . ALA A 1 511 ? 48.696 -0.490 -17.580 1.00 68.45 511 ALA A N 1
ATOM 3976 C CA . ALA A 1 511 ? 48.288 -1.542 -18.513 1.00 70.22 511 ALA A CA 1
ATOM 3977 C C . ALA A 1 511 ? 48.735 -2.950 -18.096 1.00 71.27 511 ALA A C 1
ATOM 3978 O O . ALA A 1 511 ? 47.973 -3.905 -18.217 1.00 69.99 511 ALA A O 1
ATOM 3980 N N . VAL A 1 512 ? 49.960 -3.074 -17.597 1.00 73.96 512 VAL A N 1
ATOM 3981 C CA . VAL A 1 512 ? 50.507 -4.383 -17.207 1.00 78.04 512 VAL A CA 1
ATOM 3982 C C . VAL A 1 512 ? 49.929 -4.860 -15.873 1.00 79.21 512 VAL A C 1
ATOM 3983 O O . VAL A 1 512 ? 49.729 -6.055 -15.672 1.00 77.88 512 VAL A O 1
ATOM 3987 N N . TRP A 1 513 ? 49.667 -3.911 -14.979 1.00 81.37 513 TRP A N 1
ATOM 3988 C CA . TRP A 1 513 ? 49.099 -4.179 -13.646 1.00 82.21 513 TRP A CA 1
ATOM 3989 C C . TRP A 1 513 ? 47.811 -4.991 -13.753 1.00 80.24 513 TRP A C 1
ATOM 3990 O O . TRP A 1 513 ? 47.614 -5.983 -13.052 1.00 79.87 513 TRP A O 1
ATOM 4001 N N . LEU A 1 514 ? 46.936 -4.551 -14.646 1.00 79.60 514 LEU A N 1
ATOM 4002 C CA . LEU A 1 514 ? 45.626 -5.171 -14.810 1.00 79.97 514 LEU A CA 1
ATOM 4003 C C . LEU A 1 514 ? 45.777 -6.675 -15.052 1.00 79.63 514 LEU A C 1
ATOM 4004 O O . LEU A 1 514 ? 45.341 -7.519 -14.240 1.00 79.27 514 LEU A O 1
ATOM 4009 N N . GLU A 1 515 ? 46.425 -6.988 -16.174 1.00 78.13 515 GLU A N 1
ATOM 4010 C CA . GLU A 1 515 ? 46.564 -8.362 -16.658 1.00 76.78 515 GLU A CA 1
ATOM 4011 C C . GLU A 1 515 ? 47.146 -9.246 -15.553 1.00 74.26 515 GLU A C 1
ATOM 4012 O O . GLU A 1 515 ? 47.354 -10.436 -15.754 1.00 73.77 515 GLU A O 1
ATOM 4018 N N . MET B 1 1 ? -29.683 17.013 28.101 1.00 46.62 1 MET B N 1
ATOM 4019 C CA . MET B 1 1 ? -28.608 16.751 29.091 1.00 47.49 1 MET B CA 1
ATOM 4020 C C . MET B 1 1 ? -27.262 16.623 28.390 1.00 45.21 1 MET B C 1
ATOM 4021 O O . MET B 1 1 ? -26.246 17.121 28.861 1.00 45.63 1 MET B O 1
ATOM 4026 N N . ILE B 1 2 ? -27.292 15.953 27.256 1.00 43.51 2 ILE B N 1
ATOM 4027 C CA . ILE B 1 2 ? -26.087 15.583 26.555 1.00 45.48 2 ILE B CA 1
ATOM 4028 C C . ILE B 1 2 ? -25.759 16.767 25.690 1.00 47.02 2 ILE B C 1
ATOM 4029 O O . ILE B 1 2 ? -26.575 17.153 24.849 1.00 46.28 2 ILE B O 1
ATOM 4034 N N . PRO B 1 3 ? -24.581 17.352 25.895 1.00 47.22 3 PRO B N 1
ATOM 4035 C CA . PRO B 1 3 ? -24.189 18.566 25.176 1.00 47.34 3 PRO B CA 1
ATOM 4036 C C . PRO B 1 3 ? -24.229 18.402 23.691 1.00 46.13 3 PRO B C 1
ATOM 4037 O O . PRO B 1 3 ? -24.191 17.298 23.190 1.00 47.99 3 PRO B O 1
ATOM 4041 N N . ASP B 1 4 ? -24.294 19.521 22.995 1.00 47.22 4 ASP B N 1
ATOM 4042 C CA . ASP B 1 4 ? -24.249 19.536 21.547 1.00 46.94 4 ASP B CA 1
ATOM 4043 C C . ASP B 1 4 ? -22.787 19.459 21.164 1.00 44.80 4 ASP B C 1
ATOM 4044 O O . ASP B 1 4 ? -21.971 20.227 21.645 1.00 45.57 4 ASP B O 1
ATOM 4049 N N . VAL B 1 5 ? -22.463 18.541 20.277 1.00 39.01 5 VAL B N 1
ATOM 4050 C CA . VAL B 1 5 ? -21.083 18.250 20.004 1.00 35.70 5 VAL B CA 1
ATOM 4051 C C . VAL B 1 5 ? -20.928 18.283 18.526 1.00 35.07 5 VAL B C 1
ATOM 4052 O O . VAL B 1 5 ? -19.960 17.755 17.962 1.00 32.22 5 VAL B O 1
ATOM 4056 N N . SER B 1 6 ? -21.883 18.952 17.888 1.00 35.73 6 SER B N 1
ATOM 4057 C CA . SER B 1 6 ? -21.922 19.009 16.414 1.00 35.99 6 SER B CA 1
ATOM 4058 C C . SER B 1 6 ? -20.692 19.709 15.815 1.00 34.08 6 SER B C 1
ATOM 4059 O O . SER B 1 6 ? -20.169 19.263 14.788 1.00 30.28 6 SER B O 1
ATOM 4062 N N . GLN B 1 7 ? -20.214 20.789 16.452 1.00 35.02 7 GLN B N 1
ATOM 4063 C CA . GLN B 1 7 ? -19.004 21.467 15.947 1.00 38.71 7 GLN B CA 1
ATOM 4064 C C . GLN B 1 7 ? -17.879 20.457 15.979 1.00 33.44 7 GLN B C 1
ATOM 4065 O O . GLN B 1 7 ? -17.274 20.135 14.961 1.00 34.38 7 GLN B O 1
ATOM 4071 N N . ALA B 1 8 ? -17.623 19.931 17.163 1.00 28.40 8 ALA B N 1
ATOM 4072 C CA . ALA B 1 8 ? -16.473 19.036 17.331 1.00 30.83 8 ALA B CA 1
ATOM 4073 C C . ALA B 1 8 ? -16.596 17.801 16.425 1.00 27.96 8 ALA B C 1
ATOM 4074 O O . ALA B 1 8 ? -15.611 17.223 15.985 1.00 22.45 8 ALA B O 1
ATOM 4076 N N . LEU B 1 9 ? -17.832 17.376 16.184 1.00 32.09 9 LEU B N 1
ATOM 4077 C CA . LEU B 1 9 ? -18.124 16.165 15.432 1.00 29.03 9 LEU B CA 1
ATOM 4078 C C . LEU B 1 9 ? -18.006 16.392 13.951 1.00 30.37 9 LEU B C 1
ATOM 4079 O O . LEU B 1 9 ? -17.535 15.531 13.234 1.00 26.84 9 LEU B O 1
ATOM 4084 N N . ALA B 1 10 ? -18.468 17.558 13.492 1.00 31.19 10 ALA B N 1
ATOM 4085 C CA . ALA B 1 10 ? -18.247 17.963 12.101 1.00 33.90 10 ALA B CA 1
ATOM 4086 C C . ALA B 1 10 ? -16.759 18.099 11.821 1.00 31.29 10 ALA B C 1
ATOM 4087 O O . ALA B 1 10 ? -16.284 17.818 10.691 1.00 27.73 10 ALA B O 1
ATOM 4089 N N . TRP B 1 11 ? -16.025 18.544 12.841 1.00 28.26 11 TRP B N 1
ATOM 4090 C CA . TRP B 1 11 ? -14.573 18.611 12.722 1.00 33.48 11 TRP B CA 1
ATOM 4091 C C . TRP B 1 11 ? -14.007 17.223 12.484 1.00 32.23 11 TRP B C 1
ATOM 4092 O O . TRP B 1 11 ? -13.203 16.998 11.582 1.00 26.49 11 TRP B O 1
ATOM 4103 N N . LEU B 1 12 ? -14.442 16.301 13.340 1.00 30.68 12 LEU B N 1
ATOM 4104 C CA . LEU B 1 12 ? -13.944 14.944 13.295 1.00 31.43 12 LEU B CA 1
ATOM 4105 C C . LEU B 1 12 ? -14.274 14.303 11.956 1.00 28.75 12 LEU B C 1
ATOM 4106 O O . LEU B 1 12 ? -13.412 13.713 11.309 1.00 22.82 12 LEU B O 1
ATOM 4111 N N . GLU B 1 13 ? -15.547 14.402 11.561 1.00 32.91 13 GLU B N 1
ATOM 4112 C CA . GLU B 1 13 ? -15.993 13.794 10.305 1.00 37.52 13 GLU B CA 1
ATOM 4113 C C . GLU B 1 13 ? -15.196 14.370 9.097 1.00 37.48 13 GLU B C 1
ATOM 4114 O O . GLU B 1 13 ? -15.006 13.689 8.106 1.00 37.57 13 GLU B O 1
ATOM 4120 N N . LYS B 1 14 ? -14.742 15.612 9.203 1.00 42.83 14 LYS B N 1
ATOM 4121 C CA . LYS B 1 14 ? -13.868 16.223 8.159 1.00 48.84 14 LYS B CA 1
ATOM 4122 C C . LYS B 1 14 ? -12.392 15.903 8.344 1.00 46.31 14 LYS B C 1
ATOM 4123 O O . LYS B 1 14 ? -11.605 16.116 7.454 1.00 44.99 14 LYS B O 1
ATOM 4129 N N . HIS B 1 15 ? -12.008 15.434 9.521 1.00 47.93 15 HIS B N 1
ATOM 4130 C CA . HIS B 1 15 ? -10.642 14.927 9.749 1.00 52.01 15 HIS B CA 1
ATOM 4131 C C . HIS B 1 15 ? -10.669 13.474 10.293 1.00 51.83 15 HIS B C 1
ATOM 4132 O O . HIS B 1 15 ? -10.321 13.233 11.450 1.00 48.76 15 HIS B O 1
ATOM 4139 N N . PRO B 1 16 ? -11.039 12.508 9.460 1.00 49.63 16 PRO B N 1
ATOM 4140 C CA . PRO B 1 16 ? -11.337 11.153 9.934 1.00 44.96 16 PRO B CA 1
ATOM 4141 C C . PRO B 1 16 ? -10.069 10.379 10.328 1.00 39.26 16 PRO B C 1
ATOM 4142 O O . PRO B 1 16 ? -10.124 9.542 11.240 1.00 27.69 16 PRO B O 1
ATOM 4146 N N . GLN B 1 17 ? -8.948 10.700 9.679 1.00 32.78 17 GLN B N 1
ATOM 4147 C CA . GLN B 1 17 ? -7.666 10.003 9.879 1.00 31.62 17 GLN B CA 1
ATOM 4148 C C . GLN B 1 17 ? -6.985 10.369 11.189 1.00 26.16 17 GLN B C 1
ATOM 4149 O O . GLN B 1 17 ? -5.982 9.798 11.576 1.00 22.32 17 GLN B O 1
ATOM 4155 N N . ALA B 1 18 ? -7.594 11.306 11.885 1.00 20.33 18 ALA B N 1
ATOM 4156 C CA . ALA B 1 18 ? -7.190 11.689 13.233 1.00 21.21 18 ALA B CA 1
ATOM 4157 C C . ALA B 1 18 ? -7.367 10.612 14.281 1.00 21.28 18 ALA B C 1
ATOM 4158 O O . ALA B 1 18 ? -6.772 10.690 15.356 1.00 20.71 18 ALA B O 1
ATOM 4160 N N . LEU B 1 19 ? -8.183 9.616 13.972 1.00 18.12 19 LEU B N 1
ATOM 4161 C CA . LEU B 1 19 ? -8.455 8.549 14.910 1.00 21.89 19 LEU B CA 1
ATOM 4162 C C . LEU B 1 19 ? -7.635 7.283 14.608 1.00 19.66 19 LEU B C 1
ATOM 4163 O O . LEU B 1 19 ? -7.699 6.275 15.320 1.00 21.19 19 LEU B O 1
ATOM 4168 N N . LYS B 1 20 ? -6.846 7.358 13.582 1.00 18.29 20 LYS B N 1
ATOM 4169 C CA . LYS B 1 20 ? -6.005 6.230 13.204 1.00 22.74 20 LYS B CA 1
ATOM 4170 C C . LYS B 1 20 ? -4.875 6.032 14.174 1.00 14.45 20 LYS B C 1
ATOM 4171 O O . LYS B 1 20 ? -4.137 6.946 14.477 1.00 16.41 20 LYS B O 1
ATOM 4177 N N . GLY B 1 21 ? -4.758 4.812 14.678 1.00 16.15 21 GLY B N 1
ATOM 4178 C CA . GLY B 1 21 ? -3.693 4.471 15.598 1.00 17.22 21 GLY B CA 1
ATOM 4179 C C . GLY B 1 21 ? -4.047 4.457 17.084 1.00 14.10 21 GLY B C 1
ATOM 4180 O O . GLY B 1 21 ? -3.193 4.675 17.935 1.00 11.32 21 GLY B O 1
ATOM 4181 N N . ILE B 1 22 ? -5.311 4.239 17.412 1.00 14.90 22 ILE B N 1
ATOM 4182 C CA . ILE B 1 22 ? -5.687 4.148 18.830 1.00 11.31 22 ILE B CA 1
ATOM 4183 C C . ILE B 1 22 ? -4.920 2.997 19.460 1.00 6.94 22 ILE B C 1
ATOM 4184 O O . ILE B 1 22 ? -4.697 1.970 18.844 1.00 8.81 22 ILE B O 1
ATOM 4189 N N . GLN B 1 23 ? -4.517 3.164 20.712 1.00 10.95 23 GLN B N 1
ATOM 4190 C CA . GLN B 1 23 ? -3.871 2.078 21.447 1.00 8.56 23 GLN B CA 1
ATOM 4191 C C . GLN B 1 23 ? -4.678 1.709 22.658 1.00 7.47 23 GLN B C 1
ATOM 4192 O O . GLN B 1 23 ? -5.321 2.576 23.291 1.00 11.37 23 GLN B O 1
ATOM 4198 N N . ARG B 1 24 ? -4.645 0.438 23.007 1.00 9.10 24 ARG B N 1
ATOM 4199 C CA . ARG B 1 24 ? -5.435 -0.042 24.179 1.00 9.07 24 ARG B CA 1
ATOM 4200 C C . ARG B 1 24 ? -4.692 -1.092 24.957 1.00 9.21 24 ARG B C 1
ATOM 4201 O O . ARG B 1 24 ? -3.747 -1.736 24.473 1.00 9.77 24 ARG B O 1
ATOM 4209 N N . GLY B 1 25 ? -5.187 -1.324 26.187 1.00 11.26 25 GLY B N 1
ATOM 4210 C CA . GLY B 1 25 ? -4.673 -2.392 27.003 1.00 5.47 25 GLY B CA 1
ATOM 4211 C C . GLY B 1 25 ? -5.746 -2.817 27.996 1.00 11.06 25 GLY B C 1
ATOM 4212 O O . GLY B 1 25 ? -6.465 -1.982 28.541 1.00 9.68 25 GLY B O 1
ATOM 4213 N N . LEU B 1 26 ? -5.800 -4.099 28.309 1.00 12.08 26 LEU B N 1
ATOM 4214 C CA . LEU B 1 26 ? -6.786 -4.584 29.275 1.00 9.68 26 LEU B CA 1
ATOM 4215 C C . LEU B 1 26 ? -6.168 -5.190 30.521 1.00 10.11 26 LEU B C 1
ATOM 4216 O O . LEU B 1 26 ? -5.160 -5.882 30.446 1.00 12.34 26 LEU B O 1
ATOM 4221 N N . GLU B 1 27 ? -6.824 -4.921 31.629 1.00 6.83 27 GLU B N 1
ATOM 4222 C CA . GLU B 1 27 ? -6.521 -5.520 32.889 1.00 12.64 27 GLU B CA 1
ATOM 4223 C C . GLU B 1 27 ? -7.768 -6.301 33.279 1.00 12.06 27 GLU B C 1
ATOM 4224 O O . GLU B 1 27 ? -8.874 -5.742 33.303 1.00 12.02 27 GLU B O 1
ATOM 4230 N N . ARG B 1 28 ? -7.600 -7.567 33.582 1.00 9.84 28 ARG B N 1
ATOM 4231 C CA . ARG B 1 28 ? -8.749 -8.354 34.105 1.00 11.28 28 ARG B CA 1
ATOM 4232 C C . ARG B 1 28 ? -8.354 -9.155 35.352 1.00 14.91 28 ARG B C 1
ATOM 4233 O O . ARG B 1 28 ? -7.389 -9.951 35.318 1.00 14.56 28 ARG B O 1
ATOM 4241 N N . GLU B 1 29 ? -9.104 -8.942 36.407 1.00 11.64 29 GLU B N 1
ATOM 4242 C CA . GLU B 1 29 ? -8.886 -9.599 37.693 1.00 14.28 29 GLU B CA 1
ATOM 4243 C C . GLU B 1 29 ? -9.881 -10.745 37.931 1.00 11.07 29 GLU B C 1
ATOM 4244 O O . GLU B 1 29 ? -11.024 -10.709 37.462 1.00 10.31 29 GLU B O 1
ATOM 4250 N N . THR B 1 30 ? -9.414 -11.768 38.621 1.00 14.59 30 THR B N 1
ATOM 4251 C CA . THR B 1 30 ? -10.251 -12.923 38.961 1.00 18.67 30 THR B CA 1
ATOM 4252 C C . THR B 1 30 ? -9.660 -13.770 40.108 1.00 19.77 30 THR B C 1
ATOM 4253 O O . THR B 1 30 ? -8.444 -14.021 40.188 1.00 17.41 30 THR B O 1
ATOM 4257 N N . LEU B 1 31 ? -10.529 -14.222 40.976 1.00 19.53 31 LEU B N 1
ATOM 4258 C CA . LEU B 1 31 ? -10.144 -15.046 42.134 1.00 23.96 31 LEU B CA 1
ATOM 4259 C C . LEU B 1 31 ? -10.005 -16.490 41.729 1.00 22.07 31 LEU B C 1
ATOM 4260 O O . LEU B 1 31 ? -10.844 -17.025 40.995 1.00 20.65 31 LEU B O 1
ATOM 4265 N N . ARG B 1 32 ? -8.940 -17.112 42.206 1.00 19.21 32 ARG B N 1
ATOM 4266 C CA . ARG B 1 32 ? -8.767 -18.543 42.048 1.00 22.34 32 ARG B CA 1
ATOM 4267 C C . ARG B 1 32 ? -9.672 -19.170 43.110 1.00 23.67 32 ARG B C 1
ATOM 4268 O O . ARG B 1 32 ? -9.554 -18.868 44.299 1.00 25.74 32 ARG B O 1
ATOM 4276 N N . VAL B 1 33 ? -10.595 -20.005 42.656 1.00 23.60 33 VAL B N 1
ATOM 4277 C CA . VAL B 1 33 ? -11.521 -20.672 43.546 1.00 23.47 33 VAL B CA 1
ATOM 4278 C C . VAL B 1 33 ? -11.548 -22.149 43.326 1.00 24.83 33 VAL B C 1
ATOM 4279 O O . VAL B 1 33 ? -11.274 -22.648 42.231 1.00 15.54 33 VAL B O 1
ATOM 4283 N N . ASN B 1 34 ? -11.896 -22.845 44.412 1.00 26.96 34 ASN B N 1
ATOM 4284 C CA . ASN B 1 34 ? -12.120 -24.268 44.384 1.00 29.36 34 ASN B CA 1
ATOM 4285 C C . ASN B 1 34 ? -13.457 -24.559 43.692 1.00 31.49 34 ASN B C 1
ATOM 4286 O O . ASN B 1 34 ? -14.302 -23.681 43.627 1.00 27.40 34 ASN B O 1
ATOM 4291 N N . ALA B 1 35 ? -13.624 -25.783 43.184 1.00 33.93 35 ALA B N 1
ATOM 4292 C CA . ALA B 1 35 ? -14.885 -26.240 42.566 1.00 37.93 35 ALA B CA 1
ATOM 4293 C C . ALA B 1 35 ? -16.179 -25.859 43.322 1.00 38.11 35 ALA B C 1
ATOM 4294 O O . ALA B 1 35 ? -17.218 -25.707 42.721 1.00 35.07 35 ALA B O 1
ATOM 4296 N N . ASP B 1 36 ? -16.078 -25.678 44.622 1.00 41.21 36 ASP B N 1
ATOM 4297 C CA . ASP B 1 36 ? -17.259 -25.376 45.446 1.00 45.56 36 ASP B CA 1
ATOM 4298 C C . ASP B 1 36 ? -17.398 -23.875 45.705 1.00 43.58 36 ASP B C 1
ATOM 4299 O O . ASP B 1 36 ? -18.268 -23.452 46.488 1.00 41.06 36 ASP B O 1
ATOM 4304 N N . GLY B 1 37 ? -16.511 -23.081 45.089 1.00 37.69 37 GLY B N 1
ATOM 4305 C CA . GLY B 1 37 ? -16.594 -21.627 45.185 1.00 33.70 37 GLY B CA 1
ATOM 4306 C C . GLY B 1 37 ? -15.837 -20.947 46.320 1.00 33.98 37 GLY B C 1
ATOM 4307 O O . GLY B 1 37 ? -15.761 -19.700 46.360 1.00 31.84 37 GLY B O 1
ATOM 4308 N N . THR B 1 38 ? -15.260 -21.746 47.221 1.00 30.30 38 THR B N 1
ATOM 4309 C CA . THR B 1 38 ? -14.401 -21.218 48.274 1.00 29.05 38 THR B CA 1
ATOM 4310 C C . THR B 1 38 ? -13.107 -20.668 47.677 1.00 29.63 38 THR B C 1
ATOM 4311 O O . THR B 1 38 ? -12.558 -21.234 46.712 1.00 17.85 38 THR B O 1
ATOM 4315 N N . LEU B 1 39 ? -12.613 -19.582 48.263 1.00 30.85 39 LEU B N 1
ATOM 4316 C CA . LEU B 1 39 ? -11.330 -19.001 47.871 1.00 31.84 39 LEU B CA 1
ATOM 4317 C C . LEU B 1 39 ? -10.190 -20.005 48.023 1.00 33.60 39 LEU B C 1
ATOM 4318 O O . LEU B 1 39 ? -9.987 -20.562 49.088 1.00 28.50 39 LEU B O 1
ATOM 4323 N N . ALA B 1 40 ? -9.410 -20.221 46.947 1.00 35.77 40 ALA B N 1
ATOM 4324 C CA . ALA B 1 40 ? -8.283 -21.149 47.049 1.00 36.69 40 ALA B CA 1
ATOM 4325 C C . ALA B 1 40 ? -7.208 -20.576 47.974 1.00 36.53 40 ALA B C 1
ATOM 4326 O O . ALA B 1 40 ? -6.986 -19.376 48.026 1.00 30.17 40 ALA B O 1
ATOM 4328 N N . THR B 1 41 ? -6.599 -21.457 48.764 1.00 38.65 41 THR B N 1
ATOM 4329 C CA . THR B 1 41 ? -5.564 -21.055 49.722 1.00 38.21 41 THR B CA 1
ATOM 4330 C C . THR B 1 41 ? -4.179 -21.543 49.291 1.00 35.58 41 THR B C 1
ATOM 4331 O O . THR B 1 41 ? -3.229 -21.372 50.030 1.00 29.88 41 THR B O 1
ATOM 4335 N N . THR B 1 42 ? -4.084 -22.191 48.132 1.00 35.60 42 THR B N 1
ATOM 4336 C CA . THR B 1 42 ? -2.773 -22.454 47.508 1.00 37.70 42 THR B CA 1
ATOM 4337 C C . THR B 1 42 ? -2.084 -21.166 47.056 1.00 34.11 42 THR B C 1
ATOM 4338 O O . THR B 1 42 ? -2.677 -20.102 46.964 1.00 28.69 42 THR B O 1
ATOM 4342 N N . GLY B 1 43 ? -0.807 -21.295 46.794 1.00 33.97 43 GLY B N 1
ATOM 4343 C CA . GLY B 1 43 ? 0.008 -20.172 46.367 1.00 34.72 43 GLY B CA 1
ATOM 4344 C C . GLY B 1 43 ? -0.133 -19.875 44.865 1.00 32.45 43 GLY B C 1
ATOM 4345 O O . GLY B 1 43 ? -0.523 -20.746 44.070 1.00 29.04 43 GLY B O 1
ATOM 4346 N N . HIS B 1 44 ? 0.187 -18.644 44.491 1.00 32.11 44 HIS B N 1
ATOM 4347 C CA . HIS B 1 44 ? 0.255 -18.259 43.068 1.00 28.92 44 HIS B CA 1
ATOM 4348 C C . HIS B 1 44 ? 0.882 -19.410 42.291 1.00 27.95 44 HIS B C 1
ATOM 4349 O O . HIS B 1 44 ? 2.028 -19.798 42.524 1.00 27.85 44 HIS B O 1
ATOM 4356 N N . PRO B 1 45 ? 0.121 -19.968 41.368 1.00 27.46 45 PRO B N 1
ATOM 4357 C CA . PRO B 1 45 ? 0.545 -21.181 40.661 1.00 26.71 45 PRO B CA 1
ATOM 4358 C C . PRO B 1 45 ? 1.979 -21.128 40.122 1.00 30.09 45 PRO B C 1
ATOM 4359 O O . PRO B 1 45 ? 2.477 -20.106 39.598 1.00 25.15 45 PRO B O 1
ATOM 4363 N N . GLU B 1 46 ? 2.647 -22.260 40.258 1.00 31.09 46 GLU B N 1
ATOM 4364 C CA . GLU B 1 46 ? 4.057 -22.369 39.957 1.00 32.41 46 GLU B CA 1
ATOM 4365 C C . GLU B 1 46 ? 4.340 -22.125 38.460 1.00 27.67 46 GLU B C 1
ATOM 4366 O O . GLU B 1 46 ? 5.384 -21.551 38.074 1.00 22.41 46 GLU B O 1
ATOM 4372 N N . ALA B 1 47 ? 3.406 -22.556 37.623 1.00 19.56 47 ALA B N 1
ATOM 4373 C CA . ALA B 1 47 ? 3.535 -22.381 36.179 1.00 21.91 47 ALA B CA 1
ATOM 4374 C C . ALA B 1 47 ? 3.560 -20.904 35.762 1.00 20.65 47 ALA B C 1
ATOM 4375 O O . ALA B 1 47 ? 3.927 -20.571 34.632 1.00 18.04 47 ALA B O 1
ATOM 4377 N N . LEU B 1 48 ? 3.195 -20.034 36.695 1.00 20.12 48 LEU B N 1
ATOM 4378 C CA . LEU B 1 48 ? 3.029 -18.623 36.454 1.00 19.10 48 LEU B CA 1
ATOM 4379 C C . LEU B 1 48 ? 4.211 -17.835 36.938 1.00 22.67 48 LEU B C 1
ATOM 4380 O O . LEU B 1 48 ? 4.340 -16.609 36.668 1.00 20.33 48 LEU B O 1
ATOM 4385 N N . GLY B 1 49 ? 5.130 -18.531 37.608 1.00 25.22 49 GLY B N 1
ATOM 4386 C CA . GLY B 1 49 ? 6.419 -17.937 37.983 1.00 20.10 49 GLY B CA 1
ATOM 4387 C C . GLY B 1 49 ? 6.299 -16.841 39.034 1.00 23.23 49 GLY B C 1
ATOM 4388 O O . GLY B 1 49 ? 5.554 -16.953 40.012 1.00 20.93 49 GLY B O 1
ATOM 4389 N N . SER B 1 50 ? 7.021 -15.757 38.813 1.00 19.68 50 SER B N 1
ATOM 4390 C CA . SER B 1 50 ? 7.015 -14.642 39.751 1.00 19.66 50 SER B CA 1
ATOM 4391 C C . SER B 1 50 ? 5.981 -13.599 39.403 1.00 22.46 50 SER B C 1
ATOM 4392 O O . SER B 1 50 ? 6.104 -12.912 38.376 1.00 19.58 50 SER B O 1
ATOM 4395 N N . ALA B 1 51 ? 4.965 -13.478 40.253 1.00 16.58 51 ALA B N 1
ATOM 4396 C CA . ALA B 1 51 ? 3.933 -12.431 40.099 1.00 21.30 51 ALA B CA 1
ATOM 4397 C C . ALA B 1 51 ? 4.534 -11.023 40.149 1.00 22.97 51 ALA B C 1
ATOM 4398 O O . ALA B 1 51 ? 4.010 -10.074 39.558 1.00 21.43 51 ALA B O 1
ATOM 4400 N N . LEU B 1 52 ? 5.652 -10.896 40.863 1.00 20.13 52 LEU B N 1
ATOM 4401 C CA . LEU B 1 52 ? 6.273 -9.597 41.077 1.00 16.88 52 LEU B CA 1
ATOM 4402 C C . LEU B 1 52 ? 6.812 -8.979 39.778 1.00 19.00 52 LEU B C 1
ATOM 4403 O O . LEU B 1 52 ? 6.795 -7.759 39.626 1.00 19.47 52 LEU B O 1
ATOM 4408 N N . THR B 1 53 ? 7.327 -9.816 38.838 1.00 16.78 53 THR B N 1
ATOM 4409 C CA . THR B 1 53 ? 8.043 -9.347 37.635 1.00 22.08 53 THR B CA 1
ATOM 4410 C C . THR B 1 53 ? 7.487 -9.775 36.268 1.00 20.67 53 THR B C 1
ATOM 4411 O O . THR B 1 53 ? 7.779 -9.155 35.241 1.00 14.62 53 THR B O 1
ATOM 4415 N N . HIS B 1 54 ? 6.676 -10.818 36.290 1.00 15.17 54 HIS B N 1
ATOM 4416 C CA . HIS B 1 54 ? 6.012 -11.343 35.091 1.00 14.55 54 HIS B CA 1
ATOM 4417 C C . HIS B 1 54 ? 5.421 -10.276 34.170 1.00 15.25 54 HIS B C 1
ATOM 4418 O O . HIS B 1 54 ? 4.954 -9.248 34.673 1.00 14.28 54 HIS B O 1
ATOM 4425 N N . LYS B 1 55 ? 5.429 -10.462 32.867 1.00 20.13 55 LYS B N 1
ATOM 4426 C CA . LYS B 1 55 ? 4.951 -9.389 31.979 1.00 18.22 55 LYS B CA 1
ATOM 4427 C C . LYS B 1 55 ? 3.463 -9.425 31.643 1.00 16.41 55 LYS B C 1
ATOM 4428 O O . LYS B 1 55 ? 2.922 -8.413 31.211 1.00 13.33 55 LYS B O 1
ATOM 4434 N N . TRP B 1 56 ? 2.794 -10.557 31.811 1.00 6.44 56 TRP B N 1
ATOM 4435 C CA . TRP B 1 56 ? 1.406 -10.634 31.391 1.00 5.86 56 TRP B CA 1
ATOM 4436 C C . TRP B 1 56 ? 0.481 -11.090 32.495 1.00 9.10 56 TRP B C 1
ATOM 4437 O O . TRP B 1 56 ? -0.696 -10.715 32.507 1.00 13.86 56 TRP B O 1
ATOM 4448 N N . ILE B 1 57 ? 0.998 -11.885 33.416 1.00 13.42 57 ILE B N 1
ATOM 4449 C CA . ILE B 1 57 ? 0.180 -12.427 34.485 1.00 12.93 57 ILE B CA 1
ATOM 4450 C C . ILE B 1 57 ? 0.776 -12.090 35.835 1.00 18.51 57 ILE B C 1
ATOM 4451 O O . ILE B 1 57 ? 1.967 -12.275 36.070 1.00 18.99 57 ILE B O 1
ATOM 4456 N N . THR B 1 58 ? -0.073 -11.608 36.726 1.00 11.63 58 THR B N 1
ATOM 4457 C CA . THR B 1 58 ? 0.408 -11.236 38.048 1.00 16.98 58 THR B CA 1
ATOM 4458 C C . THR B 1 58 ? -0.707 -11.420 39.066 1.00 19.07 58 THR B C 1
ATOM 4459 O O . THR B 1 58 ? -1.737 -12.011 38.762 1.00 13.11 58 THR B O 1
ATOM 4463 N N . THR B 1 59 ? -0.530 -10.914 40.276 1.00 17.32 59 THR B N 1
ATOM 4464 C CA . THR B 1 59 ? -1.560 -10.936 41.246 1.00 15.33 59 THR B CA 1
ATOM 4465 C C . THR B 1 59 ? -1.912 -9.514 41.615 1.00 16.64 59 THR B C 1
ATOM 4466 O O . THR B 1 59 ? -1.151 -8.587 41.355 1.00 16.61 59 THR B O 1
ATOM 4470 N N . ASP B 1 60 ? -3.093 -9.352 42.185 1.00 14.34 60 ASP B N 1
ATOM 4471 C CA . ASP B 1 60 ? -3.537 -8.046 42.621 1.00 17.98 60 ASP B CA 1
ATOM 4472 C C . ASP B 1 60 ? -3.456 -8.035 44.221 1.00 21.04 60 ASP B C 1
ATOM 4473 O O . ASP B 1 60 ? -2.400 -8.317 44.807 1.00 18.30 60 ASP B O 1
ATOM 4478 N N . PHE B 1 61 ? -4.528 -7.667 44.868 1.00 20.06 61 PHE B N 1
ATOM 4479 C CA . PHE B 1 61 ? -4.520 -7.504 46.335 1.00 19.33 61 PHE B CA 1
ATOM 4480 C C . PHE B 1 61 ? -4.174 -8.812 47.028 1.00 20.57 61 PHE B C 1
ATOM 4481 O O . PHE B 1 61 ? -3.246 -8.892 47.831 1.00 22.95 61 PHE B O 1
ATOM 4489 N N . ALA B 1 62 ? -4.943 -9.841 46.731 1.00 19.23 62 ALA B N 1
ATOM 4490 C CA . ALA B 1 62 ? -4.743 -11.144 47.340 1.00 22.00 62 ALA B CA 1
ATOM 4491 C C . ALA B 1 62 ? -3.866 -12.064 46.542 1.00 19.93 62 ALA B C 1
ATOM 4492 O O . ALA B 1 62 ? -3.688 -11.889 45.303 1.00 23.82 62 ALA B O 1
ATOM 4494 N N . GLU B 1 63 ? -3.321 -13.069 47.202 1.00 19.04 63 GLU B N 1
ATOM 4495 C CA . GLU B 1 63 ? -2.448 -14.057 46.523 1.00 21.54 63 GLU B CA 1
ATOM 4496 C C . GLU B 1 63 ? -3.274 -14.945 45.607 1.00 23.73 63 GLU B C 1
ATOM 4497 O O . GLU B 1 63 ? -2.778 -15.509 44.654 1.00 20.10 63 GLU B O 1
ATOM 4503 N N . ALA B 1 64 ? -4.548 -15.086 45.948 1.00 26.48 64 ALA B N 1
ATOM 4504 C CA . ALA B 1 64 ? -5.448 -15.887 45.138 1.00 28.46 64 ALA B CA 1
ATOM 4505 C C . ALA B 1 64 ? -6.163 -15.037 44.055 1.00 26.84 64 ALA B C 1
ATOM 4506 O O . ALA B 1 64 ? -6.982 -15.547 43.291 1.00 25.19 64 ALA B O 1
ATOM 4508 N N . LEU B 1 65 ? -5.869 -13.742 44.041 1.00 18.77 65 LEU B N 1
ATOM 4509 C CA . LEU B 1 65 ? -6.502 -12.807 43.139 1.00 17.70 65 LEU B CA 1
ATOM 4510 C C . LEU B 1 65 ? -5.609 -12.570 41.875 1.00 14.46 65 LEU B C 1
ATOM 4511 O O . LEU B 1 65 ? -4.748 -11.685 41.838 1.00 14.67 65 LEU B O 1
ATOM 4516 N N . LEU B 1 66 ? -5.804 -13.427 40.903 1.00 11.13 66 LEU B N 1
ATOM 4517 C CA . LEU B 1 66 ? -5.100 -13.286 39.608 1.00 16.68 66 LEU B CA 1
ATOM 4518 C C . LEU B 1 66 ? -5.388 -11.943 38.936 1.00 12.37 66 LEU B C 1
ATOM 4519 O O . LEU B 1 66 ? -6.463 -11.359 39.094 1.00 19.73 66 LEU B O 1
ATOM 4524 N N . GLU B 1 67 ? -4.431 -11.497 38.153 1.00 11.96 67 GLU B N 1
ATOM 4525 C CA . GLU B 1 67 ? -4.643 -10.376 37.211 1.00 12.49 67 GLU B CA 1
ATOM 4526 C C . GLU B 1 67 ? -3.930 -10.568 35.888 1.00 12.86 67 GLU B C 1
ATOM 4527 O O . GLU B 1 67 ? -2.731 -10.790 35.833 1.00 14.00 67 GLU B O 1
ATOM 4533 N N . PHE B 1 68 ? -4.705 -10.473 34.824 1.00 8.87 68 PHE B N 1
ATOM 4534 C CA . PHE B 1 68 ? -4.223 -10.608 33.469 1.00 9.88 68 PHE B CA 1
ATOM 4535 C C . PHE B 1 68 ? -4.065 -9.255 32.826 1.00 12.18 68 PHE B C 1
ATOM 4536 O O . PHE B 1 68 ? -4.949 -8.400 32.918 1.00 7.74 68 PHE B O 1
ATOM 4544 N N . ILE B 1 69 ? -2.894 -9.020 32.234 1.00 8.72 69 ILE B N 1
ATOM 4545 C CA . ILE B 1 69 ? -2.589 -7.741 31.649 1.00 9.96 69 ILE B CA 1
ATOM 4546 C C . ILE B 1 69 ? -2.050 -7.934 30.228 1.00 9.93 69 ILE B C 1
ATOM 4547 O O . ILE B 1 69 ? -1.000 -8.559 30.047 1.00 11.66 69 ILE B O 1
ATOM 4552 N N . THR B 1 70 ? -2.777 -7.405 29.235 1.00 11.82 70 THR B N 1
ATOM 4553 C CA . THR B 1 70 ? -2.323 -7.435 27.854 1.00 7.78 70 THR B CA 1
ATOM 4554 C C . THR B 1 70 ? -1.343 -6.302 27.592 1.00 12.22 70 THR B C 1
ATOM 4555 O O . THR B 1 70 ? -1.564 -5.184 28.045 1.00 10.73 70 THR B O 1
ATOM 4559 N N . PRO B 1 71 ? -0.299 -6.574 26.822 1.00 7.62 71 PRO B N 1
ATOM 4560 C CA . PRO B 1 71 ? 0.653 -5.537 26.416 1.00 8.84 71 PRO B CA 1
ATOM 4561 C C . PRO B 1 71 ? -0.015 -4.567 25.492 1.00 9.86 71 PRO B C 1
ATOM 4562 O O . PRO B 1 71 ? -0.855 -4.970 24.658 1.00 9.65 71 PRO B O 1
ATOM 4566 N N . VAL B 1 72 ? 0.330 -3.299 25.591 1.00 11.98 72 VAL B N 1
ATOM 4567 C CA . VAL B 1 72 ? -0.352 -2.260 24.788 1.00 4.13 72 VAL B CA 1
ATOM 4568 C C . VAL B 1 72 ? -0.441 -2.673 23.356 1.00 6.16 72 VAL B C 1
ATOM 4569 O O . VAL B 1 72 ? 0.529 -3.202 22.756 1.00 10.36 72 VAL B O 1
ATOM 4573 N N . ASP B 1 73 ? -1.589 -2.392 22.740 1.00 6.77 73 ASP B N 1
ATOM 4574 C CA . ASP B 1 73 ? -1.892 -2.948 21.411 1.00 11.29 73 ASP B CA 1
ATOM 4575 C C . ASP B 1 73 ? -2.850 -2.074 20.662 1.00 8.29 73 ASP B C 1
ATOM 4576 O O . ASP B 1 73 ? -3.658 -1.368 21.252 1.00 15.53 73 ASP B O 1
ATOM 4581 N N . GLY B 1 74 ? -2.773 -2.126 19.334 1.00 8.80 74 GLY B N 1
ATOM 4582 C CA . GLY B 1 74 ? -3.607 -1.319 18.474 1.00 12.21 74 GLY B CA 1
ATOM 4583 C C . GLY B 1 74 ? -4.665 -2.104 17.731 1.00 14.63 74 GLY B C 1
ATOM 4584 O O . GLY B 1 74 ? -5.396 -1.568 16.902 1.00 15.65 74 GLY B O 1
ATOM 4585 N N . ASP B 1 75 ? -4.741 -3.385 17.993 1.00 12.19 75 ASP B N 1
ATOM 4586 C CA . ASP B 1 75 ? -5.624 -4.271 17.259 1.00 9.04 75 ASP B CA 1
ATOM 4587 C C . ASP B 1 75 ? -6.498 -5.039 18.281 1.00 11.32 75 ASP B C 1
ATOM 4588 O O . ASP B 1 75 ? -5.996 -5.759 19.101 1.00 9.72 75 ASP B O 1
ATOM 4593 N N . ILE B 1 76 ? -7.800 -4.820 18.182 1.00 6.48 76 ILE B N 1
ATOM 4594 C CA . ILE B 1 76 ? -8.754 -5.328 19.150 1.00 11.02 76 ILE B CA 1
ATOM 4595 C C . ILE B 1 76 ? -8.762 -6.816 19.234 1.00 9.45 76 ILE B C 1
ATOM 4596 O O . ILE B 1 76 ? -8.710 -7.400 20.310 1.00 10.98 76 ILE B O 1
ATOM 4601 N N . GLU B 1 77 ? -8.862 -7.450 18.077 1.00 12.78 77 GLU B N 1
ATOM 4602 C CA . GLU B 1 77 ? -8.900 -8.894 17.974 1.00 17.65 77 GLU B CA 1
ATOM 4603 C C . GLU B 1 77 ? -7.653 -9.570 18.554 1.00 13.96 77 GLU B C 1
ATOM 4604 O O . GLU B 1 77 ? -7.737 -10.606 19.230 1.00 8.98 77 GLU B O 1
ATOM 4610 N N . HIS B 1 78 ? -6.514 -9.023 18.206 1.00 8.08 78 HIS B N 1
ATOM 4611 C CA . HIS B 1 78 ? -5.238 -9.572 18.641 1.00 9.04 78 HIS B CA 1
ATOM 4612 C C . HIS B 1 78 ? -5.103 -9.458 20.147 1.00 13.54 78 HIS B C 1
ATOM 4613 O O . HIS B 1 78 ? -4.615 -10.369 20.823 1.00 11.88 78 HIS B O 1
ATOM 4620 N N . MET B 1 79 ? -5.526 -8.323 20.673 1.00 11.67 79 MET B N 1
ATOM 4621 C CA . MET B 1 79 ? -5.445 -8.080 22.107 1.00 8.89 79 MET B CA 1
ATOM 4622 C C . MET B 1 79 ? -6.355 -8.986 22.901 1.00 9.15 79 MET B C 1
ATOM 4623 O O . MET B 1 79 ? -5.963 -9.530 23.955 1.00 7.73 79 MET B O 1
ATOM 4628 N N . LEU B 1 80 ? -7.569 -9.171 22.423 1.00 5.98 80 LEU B N 1
ATOM 4629 C CA . LEU B 1 80 ? -8.514 -10.076 23.119 1.00 6.05 80 LEU B CA 1
ATOM 4630 C C . LEU B 1 80 ? -8.068 -11.533 23.009 1.00 9.04 80 LEU B C 1
ATOM 4631 O O . LEU B 1 80 ? -8.282 -12.342 23.930 1.00 11.66 80 LEU B O 1
ATOM 4636 N N . THR B 1 81 ? -7.506 -11.890 21.866 1.00 8.08 81 THR B N 1
ATOM 4637 C CA . THR B 1 81 ? -6.976 -13.238 21.673 1.00 9.00 81 THR B CA 1
ATOM 4638 C C . THR B 1 81 ? -5.826 -13.487 22.640 1.00 8.29 81 THR B C 1
ATOM 4639 O O . THR B 1 81 ? -5.682 -14.579 23.201 1.00 13.14 81 THR B O 1
ATOM 4643 N N . PHE B 1 82 ? -4.975 -12.465 22.787 1.00 7.64 82 PHE B N 1
ATOM 4644 C CA . PHE B 1 82 ? -3.841 -12.527 23.707 1.00 7.44 82 PHE B CA 1
ATOM 4645 C C . PHE B 1 82 ? -4.357 -12.766 25.143 1.00 7.76 82 PHE B C 1
ATOM 4646 O O . PHE B 1 82 ? -3.830 -13.610 25.862 1.00 15.56 82 PHE B O 1
ATOM 4654 N N . MET B 1 83 ? -5.365 -12.010 25.534 1.00 9.63 83 MET B N 1
ATOM 4655 C CA . MET B 1 83 ? -5.946 -12.163 26.884 1.00 13.30 83 MET B CA 1
ATOM 4656 C C . MET B 1 83 ? -6.445 -13.600 27.077 1.00 13.00 83 MET B C 1
ATOM 4657 O O . MET B 1 83 ? -6.247 -14.229 28.122 1.00 15.62 83 MET B O 1
ATOM 4662 N N . ARG B 1 84 ? -7.093 -14.124 26.046 1.00 10.68 84 ARG B N 1
ATOM 4663 C CA . ARG B 1 84 ? -7.651 -15.465 26.101 1.00 16.77 84 ARG B CA 1
ATOM 4664 C C . ARG B 1 84 ? -6.557 -16.557 26.194 1.00 14.18 84 ARG B C 1
ATOM 4665 O O . ARG B 1 84 ? -6.714 -17.539 26.883 1.00 14.37 84 ARG B O 1
ATOM 4673 N N . ASP B 1 85 ? -5.431 -16.329 25.524 1.00 11.92 85 ASP B N 1
ATOM 4674 C CA . ASP B 1 85 ? -4.273 -17.218 25.644 1.00 11.26 85 ASP B CA 1
ATOM 4675 C C . ASP B 1 85 ? -3.781 -17.284 27.053 1.00 14.91 85 ASP B C 1
ATOM 4676 O O . ASP B 1 85 ? -3.492 -18.380 27.580 1.00 19.47 85 ASP B O 1
ATOM 4681 N N . LEU B 1 86 ? -3.720 -16.133 27.718 1.00 13.57 86 LEU B N 1
ATOM 4682 C CA . LEU B 1 86 ? -3.308 -16.097 29.143 1.00 13.92 86 LEU B CA 1
ATOM 4683 C C . LEU B 1 86 ? -4.249 -16.947 29.960 1.00 13.16 86 LEU B C 1
ATOM 4684 O O . LEU B 1 86 ? -3.843 -17.692 30.856 1.00 19.41 86 LEU B O 1
ATOM 4689 N N . HIS B 1 87 ? -5.546 -16.786 29.689 1.00 13.34 87 HIS B N 1
ATOM 4690 C CA . HIS B 1 87 ? -6.606 -17.529 30.380 1.00 12.13 87 HIS B CA 1
ATOM 4691 C C . HIS B 1 87 ? -6.453 -19.013 30.131 1.00 14.94 87 HIS B C 1
ATOM 4692 O O . HIS B 1 87 ? -6.472 -19.826 31.042 1.00 17.73 87 HIS B O 1
ATOM 4699 N N . ARG B 1 88 ? -6.315 -19.357 28.851 1.00 18.00 88 ARG B N 1
ATOM 4700 C CA . ARG B 1 88 ? -6.177 -20.732 28.450 1.00 16.26 88 ARG B CA 1
ATOM 4701 C C . ARG B 1 88 ? -5.080 -21.427 29.247 1.00 21.02 88 ARG B C 1
ATOM 4702 O O . ARG B 1 88 ? -5.297 -22.482 29.883 1.00 22.67 88 ARG B O 1
ATOM 4710 N N . TYR B 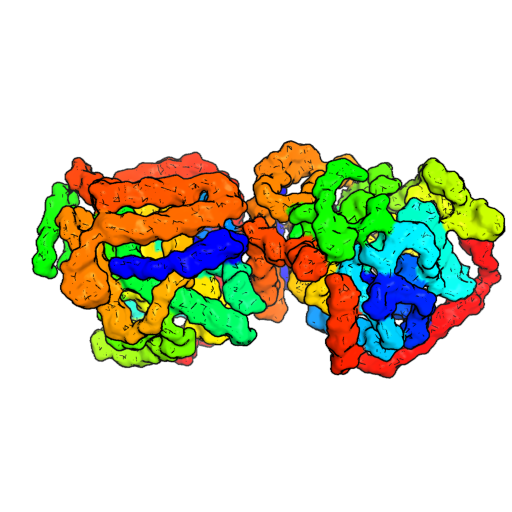1 89 ? -3.885 -20.852 29.204 1.00 20.47 89 TYR B N 1
ATOM 4711 C CA . TYR B 1 89 ? -2.718 -21.492 29.839 1.00 20.19 89 TYR B CA 1
ATOM 4712 C C . TYR B 1 89 ? -2.900 -21.577 31.367 1.00 17.49 89 TYR B C 1
ATOM 4713 O O . TYR B 1 89 ? -2.451 -22.512 32.009 1.00 15.36 89 TYR B O 1
ATOM 4722 N N . THR B 1 90 ? -3.483 -20.537 31.927 1.00 13.40 90 THR B N 1
ATOM 4723 C CA . THR B 1 90 ? -3.649 -20.445 33.363 1.00 15.51 90 THR B CA 1
ATOM 4724 C C . THR B 1 90 ? -4.638 -21.535 33.862 1.00 18.66 90 THR B C 1
ATOM 4725 O O . THR B 1 90 ? -4.474 -22.099 34.962 1.00 18.65 90 THR B O 1
ATOM 4729 N N . ALA B 1 91 ? -5.613 -21.832 33.025 1.00 17.87 91 ALA B N 1
ATOM 4730 C CA . ALA B 1 91 ? -6.689 -22.746 33.367 1.00 22.81 91 ALA B CA 1
ATOM 4731 C C . ALA B 1 91 ? -6.208 -24.201 33.289 1.00 25.85 91 ALA B C 1
ATOM 4732 O O . ALA B 1 91 ? -6.744 -25.069 33.937 1.00 21.74 91 ALA B O 1
ATOM 4734 N N . ARG B 1 92 ? -5.159 -24.412 32.504 1.00 28.31 92 ARG B N 1
ATOM 4735 C CA . ARG B 1 92 ? -4.539 -25.714 32.330 1.00 31.47 92 ARG B CA 1
ATOM 4736 C C . ARG B 1 92 ? -3.470 -25.999 33.383 1.00 31.05 92 ARG B C 1
ATOM 4737 O O . ARG B 1 92 ? -3.018 -27.133 33.471 1.00 34.04 92 ARG B O 1
ATOM 4745 N N . ASN B 1 93 ? -3.062 -24.980 34.149 1.00 27.85 93 ASN B N 1
ATOM 4746 C CA . ASN B 1 93 ? -1.924 -25.107 35.065 1.00 29.64 93 ASN B CA 1
ATOM 4747 C C . ASN B 1 93 ? -2.198 -24.579 36.450 1.00 28.92 93 ASN B C 1
ATOM 4748 O O . ASN B 1 93 ? -1.348 -23.947 37.062 1.00 31.55 93 ASN B O 1
ATOM 4753 N N . MET B 1 94 ? -3.393 -24.842 36.946 1.00 26.02 94 MET B N 1
ATOM 4754 C CA . MET B 1 94 ? -3.748 -24.426 38.296 1.00 28.63 94 MET B CA 1
ATOM 4755 C C . MET B 1 94 ? -4.487 -25.567 39.042 1.00 30.43 94 MET B C 1
ATOM 4756 O O . MET B 1 94 ? -5.222 -25.329 40.027 1.00 26.70 94 MET B O 1
ATOM 4761 N N . GLY B 1 95 ? -4.308 -26.781 38.527 1.00 31.68 95 GLY B N 1
ATOM 4762 C CA . GLY B 1 95 ? -4.867 -27.968 39.144 1.00 35.52 95 GLY B CA 1
ATOM 4763 C C . GLY B 1 95 ? -6.367 -28.062 38.879 1.00 33.74 95 GLY B C 1
ATOM 4764 O O . GLY B 1 95 ? -6.802 -27.896 37.749 1.00 31.59 95 GLY B O 1
ATOM 4765 N N . ASP B 1 96 ? -7.147 -28.324 39.913 1.00 33.24 96 ASP B N 1
ATOM 4766 C CA . ASP B 1 96 ? -8.609 -28.470 39.734 1.00 35.45 96 ASP B CA 1
ATOM 4767 C C . ASP B 1 96 ? -9.240 -27.126 40.014 1.00 33.21 96 ASP B C 1
ATOM 4768 O O . ASP B 1 96 ? -10.466 -26.993 40.044 1.00 30.99 96 ASP B O 1
ATOM 4773 N N . GLU B 1 97 ? -8.399 -26.128 40.264 1.00 33.46 97 GLU B N 1
ATOM 4774 C CA . GLU B 1 97 ? -8.914 -24.794 40.582 1.00 34.29 97 GLU B CA 1
ATOM 4775 C C . GLU B 1 97 ? -9.492 -24.134 39.314 1.00 32.27 97 GLU B C 1
ATOM 4776 O O . GLU B 1 97 ? -9.235 -24.562 38.188 1.00 27.28 97 GLU B O 1
ATOM 4782 N N . ARG B 1 98 ? -10.271 -23.085 39.532 1.00 27.60 98 ARG B N 1
ATOM 4783 C CA . ARG B 1 98 ? -10.952 -22.405 38.467 1.00 27.80 98 ARG B CA 1
ATOM 4784 C C . ARG B 1 98 ? -11.089 -20.928 38.822 1.00 24.72 98 ARG B C 1
ATOM 4785 O O . ARG B 1 98 ? -10.745 -20.535 39.934 1.00 25.40 98 ARG B O 1
ATOM 4793 N N . MET B 1 99 ? -11.606 -20.123 37.893 1.00 17.23 99 MET B N 1
ATOM 4794 C CA . MET B 1 99 ? -11.711 -18.679 38.084 1.00 16.00 99 MET B CA 1
ATOM 4795 C C . MET B 1 99 ? -13.109 -18.157 38.327 1.00 15.43 99 MET B C 1
ATOM 4796 O O . MET B 1 99 ? -14.034 -18.526 37.616 1.00 17.84 99 MET B O 1
ATOM 4801 N N . TRP B 1 100 ? -13.250 -17.284 39.340 1.00 17.32 100 TRP B N 1
ATOM 4802 C CA . TRP B 1 100 ? -14.540 -16.684 39.685 1.00 18.26 100 TRP B CA 1
ATOM 4803 C C . TRP B 1 100 ? -14.956 -15.747 38.544 1.00 21.27 100 TRP B C 1
ATOM 4804 O O . TRP B 1 100 ? -14.246 -14.818 38.201 1.00 21.12 100 TRP B O 1
ATOM 4815 N N . PRO B 1 101 ? -16.153 -15.981 38.000 1.00 24.77 101 PRO B N 1
ATOM 4816 C CA . PRO B 1 101 ? -16.663 -15.270 36.805 1.00 20.54 101 PRO B CA 1
ATOM 4817 C C . PRO B 1 101 ? -17.290 -13.903 37.098 1.00 21.40 101 PRO B C 1
ATOM 4818 O O . PRO B 1 101 ? -17.669 -13.229 36.169 1.00 26.93 101 PRO B O 1
ATOM 4822 N N . LEU B 1 102 ? -17.382 -13.504 38.364 1.00 18.82 102 LEU B N 1
ATOM 4823 C CA . LEU B 1 102 ? -18.039 -12.258 38.716 1.00 21.12 102 LEU B CA 1
ATOM 4824 C C . LEU B 1 102 ? -17.150 -11.292 39.436 1.00 14.82 102 LEU B C 1
ATOM 4825 O O . LEU B 1 102 ? -16.090 -11.649 39.945 1.00 20.25 102 LEU B O 1
ATOM 4830 N N . SER B 1 103 ? -17.630 -10.064 39.508 1.00 14.55 103 SER B N 1
ATOM 4831 C CA . SER B 1 103 ? -16.922 -8.997 40.194 1.00 15.78 103 SER B CA 1
ATOM 4832 C C . SER B 1 103 ? -16.954 -9.202 41.693 1.00 21.67 103 SER B C 1
ATOM 4833 O O . SER B 1 103 ? -15.934 -9.113 42.371 1.00 20.70 103 SER B O 1
ATOM 4836 N N . MET B 1 104 ? -18.161 -9.450 42.193 1.00 26.26 104 MET B N 1
ATOM 4837 C CA . MET B 1 104 ? -18.417 -9.659 43.645 1.00 27.87 104 MET B CA 1
ATOM 4838 C C . MET B 1 104 ? -18.259 -11.139 44.011 1.00 26.06 104 MET B C 1
ATOM 4839 O O . MET B 1 104 ? -18.886 -12.004 43.413 1.00 21.26 104 MET B O 1
ATOM 4844 N N . PRO B 1 105 ? -17.403 -11.423 44.987 1.00 30.10 105 PRO B N 1
ATOM 4845 C CA . PRO B 1 105 ? -17.234 -12.792 45.492 1.00 29.91 105 PRO B CA 1
ATOM 4846 C C . PRO B 1 105 ? -18.501 -13.177 46.299 1.00 27.89 105 PRO B C 1
ATOM 4847 O O . PRO B 1 105 ? -19.078 -12.338 46.958 1.00 21.46 105 PRO B O 1
ATOM 4851 N N . SER B 1 106 ? -18.921 -14.422 46.176 1.00 28.19 106 SER B N 1
ATOM 4852 C CA . SER B 1 106 ? -20.124 -14.907 46.845 1.00 35.42 106 SER B CA 1
ATOM 4853 C C . SER B 1 106 ? -19.818 -15.566 48.195 1.00 36.80 106 SER B C 1
ATOM 4854 O O . SER B 1 106 ? -20.575 -15.377 49.127 1.00 39.20 106 SER B O 1
ATOM 4857 N N . TYR B 1 107 ? -18.723 -16.335 48.256 1.00 36.09 107 TYR B N 1
ATOM 4858 C CA . TYR B 1 107 ? -18.378 -17.200 49.390 1.00 39.07 107 TYR B CA 1
ATOM 4859 C C . TYR B 1 107 ? -17.109 -16.747 50.140 1.00 36.92 107 TYR B C 1
ATOM 4860 O O . TYR B 1 107 ? -16.176 -17.505 50.339 1.00 39.94 107 TYR B O 1
ATOM 4869 N N . ILE B 1 108 ? -17.099 -15.500 50.558 1.00 32.96 108 ILE B N 1
ATOM 4870 C CA . ILE B 1 108 ? -16.038 -14.966 51.366 1.00 32.25 108 ILE B CA 1
ATOM 4871 C C . ILE B 1 108 ? -16.614 -14.089 52.472 1.00 30.42 108 ILE B C 1
ATOM 4872 O O . ILE B 1 108 ? -17.290 -13.105 52.201 1.00 23.65 108 ILE B O 1
ATOM 4877 N N . ALA B 1 109 ? -16.371 -14.472 53.727 1.00 33.10 109 ALA B N 1
ATOM 4878 C CA . ALA B 1 109 ? -16.977 -13.792 54.881 1.00 32.90 109 ALA B CA 1
ATOM 4879 C C . ALA B 1 109 ? -16.278 -12.471 55.140 1.00 36.70 109 ALA B C 1
ATOM 4880 O O . ALA B 1 109 ? -15.112 -12.314 54.793 1.00 32.24 109 ALA B O 1
ATOM 4882 N N . GLU B 1 110 ? -16.975 -11.525 55.759 1.00 42.14 110 GLU B N 1
ATOM 4883 C CA . GLU B 1 110 ? -16.303 -10.328 56.254 1.00 48.36 110 GLU B CA 1
ATOM 4884 C C . GLU B 1 110 ? -15.286 -10.762 57.326 1.00 50.85 110 GLU B C 1
ATOM 4885 O O . GLU B 1 110 ? -15.536 -11.655 58.130 1.00 48.14 110 GLU B O 1
ATOM 4891 N N . GLY B 1 111 ? -14.121 -10.135 57.294 1.00 52.86 111 GLY B N 1
ATOM 4892 C CA . GLY B 1 111 ? -13.020 -10.520 58.149 1.00 53.40 111 GLY B CA 1
ATOM 4893 C C . GLY B 1 111 ? -12.445 -11.916 57.910 1.00 51.77 111 GLY B C 1
ATOM 4894 O O . GLY B 1 111 ? -11.647 -12.391 58.714 1.00 54.00 111 GLY B O 1
ATOM 4895 N N . GLN B 1 112 ? -12.835 -12.593 56.839 1.00 48.13 112 GLN B N 1
ATOM 4896 C CA . GLN B 1 112 ? -12.211 -13.879 56.521 1.00 47.04 112 GLN B CA 1
ATOM 4897 C C . GLN B 1 112 ? -10.693 -13.681 56.331 1.00 48.82 112 GLN B C 1
ATOM 4898 O O . GLN B 1 112 ? -10.229 -12.602 55.925 1.00 46.92 112 GLN B O 1
ATOM 4904 N N . ASP B 1 113 ? -9.931 -14.718 56.664 1.00 52.77 113 ASP B N 1
ATOM 4905 C CA . ASP B 1 113 ? -8.458 -14.646 56.667 1.00 54.34 113 ASP B CA 1
ATOM 4906 C C . ASP B 1 113 ? -7.913 -14.879 55.277 1.00 48.45 113 ASP B C 1
ATOM 4907 O O . ASP B 1 113 ? -7.664 -16.000 54.870 1.00 46.40 113 ASP B O 1
ATOM 4912 N N . ILE B 1 114 ? -7.736 -13.797 54.548 1.00 44.62 114 ILE B N 1
ATOM 4913 C CA . ILE B 1 114 ? -7.340 -13.884 53.130 1.00 37.14 114 ILE B CA 1
ATOM 4914 C C . ILE B 1 114 ? -5.893 -13.582 53.024 1.00 32.08 114 ILE B C 1
ATOM 4915 O O . ILE B 1 114 ? -5.457 -12.508 53.390 1.00 32.00 114 ILE B O 1
ATOM 4920 N N . GLU B 1 115 ? -5.135 -14.533 52.519 1.00 30.42 115 GLU B N 1
ATOM 4921 C CA . GLU B 1 115 ? -3.716 -14.331 52.318 1.00 32.58 115 GLU B CA 1
ATOM 4922 C C . GLU B 1 115 ? -3.439 -13.179 51.344 1.00 32.98 115 GLU B C 1
ATOM 4923 O O . GLU B 1 115 ? -4.014 -13.122 50.266 1.00 29.84 115 GLU B O 1
ATOM 4929 N N . LEU B 1 116 ? -2.579 -12.264 51.762 1.00 31.69 116 LEU B N 1
ATOM 4930 C CA . LEU B 1 116 ? -2.226 -11.129 50.960 1.00 31.45 116 LEU B CA 1
ATOM 4931 C C . LEU B 1 116 ? -1.285 -11.612 49.874 1.00 26.00 116 LEU B C 1
ATOM 4932 O O . LEU B 1 116 ? -0.698 -12.687 49.963 1.00 23.54 116 LEU B O 1
ATOM 4937 N N . ALA B 1 117 ? -1.113 -10.787 48.859 1.00 22.74 117 ALA B N 1
ATOM 4938 C CA . ALA B 1 117 ? -0.280 -11.163 47.726 1.00 17.20 117 ALA B CA 1
ATOM 4939 C C . ALA B 1 117 ? 1.161 -11.204 48.182 1.00 16.07 117 ALA B C 1
ATOM 4940 O O . ALA B 1 117 ? 1.652 -10.244 48.753 1.00 22.97 117 ALA B O 1
ATOM 4942 N N . GLN B 1 118 ? 1.855 -12.307 47.898 1.00 17.34 118 GLN B N 1
ATOM 4943 C CA . GLN B 1 118 ? 3.252 -12.503 48.306 1.00 21.37 118 GLN B CA 1
ATOM 4944 C C . GLN B 1 118 ? 4.238 -12.255 47.144 1.00 23.53 118 GLN B C 1
ATOM 4945 O O . GLN B 1 118 ? 4.096 -12.820 46.031 1.00 22.82 118 GLN B O 1
ATOM 4951 N N . TYR B 1 119 ? 5.230 -11.410 47.413 1.00 20.90 119 TYR B N 1
ATOM 4952 C CA . TYR B 1 119 ? 6.167 -11.003 46.403 1.00 23.12 119 TYR B CA 1
ATOM 4953 C C . TYR B 1 119 ? 7.635 -11.241 46.750 1.00 26.28 119 TYR B C 1
ATOM 4954 O O . TYR B 1 119 ? 8.534 -10.657 46.118 1.00 25.59 119 TYR B O 1
ATOM 4963 N N . GLY B 1 120 ? 7.922 -12.087 47.708 1.00 27.70 120 GLY B N 1
ATOM 4964 C CA . GLY B 1 120 ? 9.312 -12.362 47.971 1.00 28.14 120 GLY B CA 1
ATOM 4965 C C . GLY B 1 120 ? 9.945 -11.493 49.048 1.00 30.74 120 GLY B C 1
ATOM 4966 O O . GLY B 1 120 ? 9.279 -10.797 49.787 1.00 30.02 120 GLY B O 1
ATOM 4967 N N . THR B 1 121 ? 11.268 -11.593 49.115 1.00 33.51 121 THR B N 1
ATOM 4968 C CA . THR B 1 121 ? 12.127 -10.988 50.135 1.00 36.45 121 THR B CA 1
ATOM 4969 C C . THR B 1 121 ? 12.619 -9.607 49.800 1.00 36.20 121 THR B C 1
ATOM 4970 O O . THR B 1 121 ? 13.057 -8.862 50.664 1.00 34.00 121 THR B O 1
ATOM 4974 N N . SER B 1 122 ? 12.556 -9.253 48.512 1.00 32.52 122 SER B N 1
ATOM 4975 C CA . SER B 1 122 ? 13.091 -7.988 48.072 1.00 28.55 122 SER B CA 1
ATOM 4976 C C . SER B 1 122 ? 12.405 -6.802 48.731 1.00 25.32 122 SER B C 1
ATOM 4977 O O . SER B 1 122 ? 11.303 -6.873 49.169 1.00 22.79 122 SER B O 1
ATOM 4980 N N . ASN B 1 123 ? 13.079 -5.663 48.689 1.00 27.72 123 ASN B N 1
ATOM 4981 C CA . ASN B 1 123 ? 12.549 -4.473 49.323 1.00 30.11 123 ASN B CA 1
ATOM 4982 C C . ASN B 1 123 ? 11.275 -4.032 48.629 1.00 30.88 123 ASN B C 1
ATOM 4983 O O . ASN B 1 123 ? 10.276 -3.655 49.277 1.00 23.25 123 ASN B O 1
ATOM 4988 N N . THR B 1 124 ? 11.328 -4.063 47.293 1.00 28.11 124 THR B N 1
ATOM 4989 C CA . THR B 1 124 ? 10.168 -3.708 46.471 1.00 27.76 124 THR B CA 1
ATOM 4990 C C . THR B 1 124 ? 9.026 -4.716 46.697 1.00 25.08 124 THR B C 1
ATOM 4991 O O . THR B 1 124 ? 7.871 -4.357 46.760 1.00 26.32 124 THR B O 1
ATOM 4995 N N . GLY B 1 125 ? 9.390 -5.985 46.791 1.00 23.51 125 GLY B N 1
ATOM 4996 C CA . GLY B 1 125 ? 8.451 -7.061 46.975 1.00 23.88 125 GLY B CA 1
ATOM 4997 C C . GLY B 1 125 ? 7.763 -6.937 48.333 1.00 27.52 125 GLY B C 1
ATOM 4998 O O . GLY B 1 125 ? 6.556 -7.102 48.428 1.00 21.55 125 GLY B O 1
ATOM 4999 N N . ARG B 1 126 ? 8.549 -6.655 49.366 1.00 27.67 126 ARG B N 1
ATOM 5000 C CA . ARG B 1 126 ? 7.999 -6.516 50.730 1.00 35.26 126 ARG B CA 1
ATOM 5001 C C . ARG B 1 126 ? 7.179 -5.245 50.824 1.00 31.10 126 ARG B C 1
ATOM 5002 O O . ARG B 1 126 ? 6.215 -5.205 51.560 1.00 27.80 126 ARG B O 1
ATOM 5010 N N . PHE B 1 127 ? 7.528 -4.239 50.010 1.00 26.60 127 PHE B N 1
ATOM 5011 C CA . PHE B 1 127 ? 6.797 -2.977 50.035 1.00 26.98 127 PHE B CA 1
ATOM 5012 C C . PHE B 1 127 ? 5.371 -3.151 49.508 1.00 29.09 127 PHE B C 1
ATOM 5013 O O . PHE B 1 127 ? 4.410 -2.650 50.083 1.00 28.23 127 PHE B O 1
ATOM 5021 N N . LYS B 1 128 ? 5.248 -3.905 48.422 1.00 32.30 128 LYS B N 1
ATOM 5022 C CA . LYS B 1 128 ? 3.950 -4.140 47.770 1.00 33.55 128 LYS B CA 1
ATOM 5023 C C . LYS B 1 128 ? 3.041 -4.888 48.730 1.00 33.62 128 LYS B C 1
ATOM 5024 O O . LYS B 1 128 ? 1.854 -4.611 48.797 1.00 32.30 128 LYS B O 1
ATOM 5030 N N . THR B 1 129 ? 3.604 -5.863 49.418 1.00 30.00 129 THR B N 1
ATOM 5031 C CA . THR B 1 129 ? 2.843 -6.642 50.390 1.00 36.68 129 THR B CA 1
ATOM 5032 C C . THR B 1 129 ? 2.403 -5.799 51.624 1.00 37.16 129 THR B C 1
ATOM 5033 O O . THR B 1 129 ? 1.279 -5.917 52.107 1.00 35.11 129 THR B O 1
ATOM 5037 N N . LEU B 1 130 ? 3.299 -4.949 52.104 1.00 35.55 130 LEU B N 1
ATOM 5038 C CA . LEU B 1 130 ? 2.977 -4.016 53.168 1.00 34.65 130 LEU B CA 1
ATOM 5039 C C . LEU B 1 130 ? 1.819 -3.100 52.778 1.00 31.51 130 LEU B C 1
ATOM 5040 O O . LEU B 1 130 ? 0.981 -2.742 53.603 1.00 27.11 130 LEU B O 1
ATOM 5045 N N . TYR B 1 131 ? 1.789 -2.713 51.512 1.00 31.58 131 TYR B N 1
ATOM 5046 C CA . TYR B 1 131 ? 0.812 -1.772 50.990 1.00 28.69 131 TYR B CA 1
ATOM 5047 C C . TYR B 1 131 ? -0.525 -2.452 51.103 1.00 28.77 131 TYR B C 1
ATOM 5048 O O . TYR B 1 131 ? -1.526 -1.819 51.469 1.00 27.24 131 TYR B O 1
ATOM 5057 N N . ARG B 1 132 ? -0.538 -3.753 50.796 1.00 27.23 132 ARG B N 1
ATOM 5058 C CA . ARG B 1 132 ? -1.797 -4.512 50.825 1.00 29.36 132 ARG B CA 1
ATOM 5059 C C . ARG B 1 132 ? -2.208 -4.826 52.280 1.00 31.32 132 ARG B C 1
ATOM 5060 O O . ARG B 1 132 ? -3.410 -4.869 52.581 1.00 25.95 132 ARG B O 1
ATOM 5068 N N . GLU B 1 133 ? -1.214 -5.070 53.141 1.00 33.20 133 GLU B N 1
ATOM 5069 C CA . GLU B 1 133 ? -1.464 -5.296 54.587 1.00 37.42 133 GLU B CA 1
ATOM 5070 C C . GLU B 1 133 ? -2.194 -4.062 55.077 1.00 32.72 133 GLU B C 1
ATOM 5071 O O . GLU B 1 133 ? -3.250 -4.139 55.699 1.00 35.82 133 GLU B O 1
ATOM 5077 N N . GLY B 1 134 ? -1.638 -2.922 54.735 1.00 27.10 134 GLY B N 1
ATOM 5078 C CA . GLY B 1 134 ? -2.292 -1.656 54.961 1.00 24.93 134 GLY B CA 1
ATOM 5079 C C . GLY B 1 134 ? -3.685 -1.566 54.414 1.00 28.07 134 GLY B C 1
ATOM 5080 O O . GLY B 1 134 ? -4.584 -1.074 55.089 1.00 29.88 134 GLY B O 1
ATOM 5081 N N . LEU B 1 135 ? -3.898 -2.014 53.177 1.00 25.98 135 LEU B N 1
ATOM 5082 C CA . LEU B 1 135 ? -5.238 -1.964 52.583 1.00 22.44 135 LEU B CA 1
ATOM 5083 C C . LEU B 1 135 ? -6.230 -2.743 53.394 1.00 23.24 135 LEU B C 1
ATOM 5084 O O . LEU B 1 135 ? -7.376 -2.295 53.597 1.00 25.45 135 LEU B O 1
ATOM 5089 N N . LYS B 1 136 ? -5.845 -3.945 53.790 1.00 25.16 136 LYS B N 1
ATOM 5090 C CA . LYS B 1 136 ? -6.745 -4.798 54.557 1.00 34.88 136 LYS B CA 1
ATOM 5091 C C . LYS B 1 136 ? -7.217 -4.054 55.848 1.00 32.17 136 LYS B C 1
ATOM 5092 O O . LYS B 1 136 ? -8.388 -3.923 56.097 1.00 23.88 136 LYS B O 1
ATOM 5098 N N . ASN B 1 137 ? -6.242 -3.535 56.584 1.00 30.89 137 ASN B N 1
ATOM 5099 C CA . ASN B 1 137 ? -6.484 -2.897 57.871 1.00 33.50 137 ASN B CA 1
ATOM 5100 C C . ASN B 1 137 ? -7.373 -1.672 57.675 1.00 32.35 137 ASN B C 1
ATOM 5101 O O . ASN B 1 137 ? -8.131 -1.315 58.553 1.00 28.72 137 ASN B O 1
ATOM 5106 N N . ARG B 1 138 ? -7.329 -1.084 56.479 1.00 34.13 138 ARG B N 1
ATOM 5107 C CA . ARG B 1 138 ? -8.105 0.137 56.184 1.00 36.83 138 ARG B CA 1
ATOM 5108 C C . ARG B 1 138 ? -9.545 -0.076 55.695 1.00 36.78 138 ARG B C 1
ATOM 5109 O O . ARG B 1 138 ? -10.458 0.613 56.141 1.00 35.77 138 ARG B O 1
ATOM 5117 N N . TYR B 1 139 ? -9.722 -1.033 54.791 1.00 35.90 139 TYR B N 1
ATOM 5118 C CA . TYR B 1 139 ? -10.973 -1.217 54.026 1.00 33.40 139 TYR B CA 1
ATOM 5119 C C . TYR B 1 139 ? -11.563 -2.587 54.279 1.00 31.64 139 TYR B C 1
ATOM 5120 O O . TYR B 1 139 ? -12.747 -2.841 54.067 1.00 28.66 139 TYR B O 1
ATOM 5129 N N . GLY B 1 140 ? -10.676 -3.493 54.679 1.00 32.82 140 GLY B N 1
ATOM 5130 C CA . GLY B 1 140 ? -11.025 -4.889 54.864 1.00 31.08 140 GLY B CA 1
ATOM 5131 C C . GLY B 1 140 ? -10.614 -5.727 53.672 1.00 28.12 140 GLY B C 1
ATOM 5132 O O . GLY B 1 140 ? -10.656 -5.281 52.523 1.00 29.31 140 GLY B O 1
ATOM 5133 N N . ALA B 1 141 ? -10.236 -6.957 53.944 1.00 26.70 141 ALA B N 1
ATOM 5134 C CA . ALA B 1 141 ? -9.863 -7.906 52.913 1.00 28.15 141 ALA B CA 1
ATOM 5135 C C . ALA B 1 141 ? -11.023 -8.136 51.987 1.00 27.84 141 ALA B C 1
ATOM 5136 O O . ALA B 1 141 ? -10.875 -8.176 50.807 1.00 26.87 141 ALA B O 1
ATOM 5138 N N . LEU B 1 142 ? -12.212 -8.328 52.561 1.00 24.77 142 LEU B N 1
ATOM 5139 C CA . LEU B 1 142 ? -13.351 -8.645 51.749 1.00 25.15 142 LEU B CA 1
ATOM 5140 C C . LEU B 1 142 ? -13.490 -7.738 50.534 1.00 21.56 142 LEU B C 1
ATOM 5141 O O . LEU B 1 142 ? -13.599 -8.216 49.405 1.00 20.01 142 LEU B O 1
ATOM 5146 N N . MET B 1 143 ? -13.498 -6.419 50.768 1.00 16.59 143 MET B N 1
ATOM 5147 C CA . MET B 1 143 ? -13.696 -5.416 49.726 1.00 20.83 143 MET B CA 1
ATOM 5148 C C . MET B 1 143 ? -12.647 -5.473 48.648 1.00 24.40 143 MET B C 1
ATOM 5149 O O . MET B 1 143 ? -12.933 -5.251 47.477 1.00 24.44 143 MET B O 1
ATOM 5154 N N . GLN B 1 144 ? -11.440 -5.783 49.080 1.00 22.01 144 GLN B N 1
ATOM 5155 C CA . GLN B 1 144 ? -10.274 -5.827 48.202 1.00 24.90 144 GLN B CA 1
ATOM 5156 C C . GLN B 1 144 ? -10.169 -7.118 47.365 1.00 24.33 144 GLN B C 1
ATOM 5157 O O . GLN B 1 144 ? -9.238 -7.275 46.570 1.00 21.32 144 GLN B O 1
ATOM 5163 N N . THR B 1 145 ? -11.119 -8.034 47.565 1.00 23.47 145 THR B N 1
ATOM 5164 C CA . THR B 1 145 ? -11.207 -9.268 46.776 1.00 23.31 145 THR B CA 1
ATOM 5165 C C . THR B 1 145 ? -12.225 -9.127 45.663 1.00 21.07 145 THR B C 1
ATOM 5166 O O . THR B 1 145 ? -12.409 -10.040 44.850 1.00 22.43 145 THR B O 1
ATOM 5170 N N . ILE B 1 146 ? -12.892 -7.978 45.628 1.00 21.90 146 ILE B N 1
ATOM 5171 C CA . ILE B 1 146 ? -13.773 -7.638 44.505 1.00 23.18 146 ILE B CA 1
ATOM 5172 C C . ILE B 1 146 ? -12.916 -7.414 43.222 1.00 22.74 146 ILE B C 1
ATOM 5173 O O . ILE B 1 146 ? -11.896 -6.739 43.252 1.00 19.34 146 ILE B O 1
ATOM 5178 N N . SER B 1 147 ? -13.348 -8.008 42.133 1.00 17.67 147 SER B N 1
ATOM 5179 C CA . SER B 1 147 ? -12.566 -7.990 40.891 1.00 16.34 147 SER B CA 1
ATOM 5180 C C . SER B 1 147 ? -13.233 -7.107 39.825 1.00 13.18 147 SER B C 1
ATOM 5181 O O . SER B 1 147 ? -14.454 -6.896 39.815 1.00 14.43 147 SER B O 1
ATOM 5184 N N . GLY B 1 148 ? -12.427 -6.580 38.936 1.00 16.80 148 GLY B N 1
ATOM 5185 C CA . GLY B 1 148 ? -12.928 -5.747 37.846 1.00 11.77 148 GLY B CA 1
ATOM 5186 C C . GLY B 1 148 ? -12.076 -5.810 36.621 1.00 13.75 148 GLY B C 1
ATOM 5187 O O . GLY B 1 148 ? -10.981 -6.372 36.619 1.00 13.39 148 GLY B O 1
ATOM 5188 N N . VAL B 1 149 ? -12.575 -5.183 35.554 1.00 11.99 149 VAL B N 1
ATOM 5189 C CA . VAL B 1 149 ? -11.813 -5.060 34.306 1.00 13.83 149 VAL B CA 1
ATOM 5190 C C . VAL B 1 149 ? -11.482 -3.602 34.096 1.00 10.53 149 VAL B C 1
ATOM 5191 O O . VAL B 1 149 ? -12.328 -2.740 34.237 1.00 13.47 149 VAL B O 1
ATOM 5195 N N . HIS B 1 150 ? -10.213 -3.333 33.791 1.00 9.59 150 HIS B N 1
ATOM 5196 C CA . HIS B 1 150 ? -9.771 -1.973 33.525 1.00 11.30 150 HIS B CA 1
ATOM 5197 C C . HIS B 1 150 ? -9.418 -1.849 32.053 1.00 8.67 150 HIS B C 1
ATOM 5198 O O . HIS B 1 150 ? -8.559 -2.589 31.528 1.00 12.44 150 HIS B O 1
ATOM 5205 N N . TYR B 1 151 ? -10.035 -0.878 31.388 1.00 11.03 151 TYR B N 1
ATOM 5206 C CA . TYR B 1 151 ? -9.784 -0.629 29.950 1.00 10.23 151 TYR B CA 1
ATOM 5207 C C . TYR B 1 151 ? -8.901 0.604 29.782 1.00 9.24 151 TYR B C 1
ATOM 5208 O O . TYR B 1 151 ? -9.255 1.729 30.172 1.00 7.81 151 TYR B O 1
ATOM 5217 N N . ASN B 1 152 ? -7.715 0.376 29.268 1.00 9.50 152 ASN B N 1
ATOM 5218 C CA . ASN B 1 152 ? -6.691 1.425 29.138 1.00 7.81 152 ASN B CA 1
ATOM 5219 C C . ASN B 1 152 ? -6.629 1.890 27.708 1.00 11.21 152 ASN B C 1
ATOM 5220 O O . ASN B 1 152 ? -6.628 1.073 26.771 1.00 6.99 152 ASN B O 1
ATOM 5225 N N . PHE B 1 153 ? -6.593 3.186 27.513 1.00 6.11 153 PHE B N 1
ATOM 5226 C CA . PHE B 1 153 ? -6.837 3.785 26.186 1.00 8.48 153 PHE B CA 1
ATOM 5227 C C . PHE B 1 153 ? -6.017 5.057 25.954 1.00 11.16 153 PHE B C 1
ATOM 5228 O O . PHE B 1 153 ? -5.838 5.888 26.828 1.00 15.32 153 PHE B O 1
ATOM 5236 N N . SER B 1 154 ? -5.572 5.223 24.731 1.00 10.03 154 SER B N 1
ATOM 5237 C CA . SER B 1 154 ? -4.801 6.408 24.332 1.00 11.16 154 SER B CA 1
ATOM 5238 C C . SER B 1 154 ? -5.075 6.755 22.886 1.00 12.15 154 SER B C 1
ATOM 5239 O O . SER B 1 154 ? -5.090 5.902 22.015 1.00 12.02 154 SER B O 1
ATOM 5242 N N . LEU B 1 155 ? -5.281 8.040 22.642 1.00 12.10 155 LEU B N 1
ATOM 5243 C CA . LEU B 1 155 ? -5.456 8.553 21.296 1.00 13.28 155 LEU B CA 1
ATOM 5244 C C . LEU B 1 155 ? -4.107 8.683 20.635 1.00 15.21 155 LEU B C 1
ATOM 5245 O O . LEU B 1 155 ? -3.079 8.883 21.302 1.00 14.34 155 LEU B O 1
ATOM 5250 N N . PRO B 1 156 ? -4.100 8.568 19.316 1.00 13.10 156 PRO B N 1
ATOM 5251 C CA . PRO B 1 156 ? -2.875 8.721 18.540 1.00 12.88 156 PRO B CA 1
ATOM 5252 C C . PRO B 1 156 ? -2.361 10.154 18.604 1.00 18.94 156 PRO B C 1
ATOM 5253 O O . PRO B 1 156 ? -3.137 11.115 18.767 1.00 13.60 156 PRO B O 1
ATOM 5257 N N . MET B 1 157 ? -1.060 10.307 18.495 1.00 20.35 157 MET B N 1
ATOM 5258 C CA . MET B 1 157 ? -0.446 11.627 18.344 1.00 20.91 157 MET B CA 1
ATOM 5259 C C . MET B 1 157 ? -1.104 12.427 17.222 1.00 21.79 157 MET B C 1
ATOM 5260 O O . MET B 1 157 ? -1.252 13.644 17.317 1.00 20.92 157 MET B O 1
ATOM 5265 N N . ALA B 1 158 ? -1.476 11.742 16.153 1.00 21.09 158 ALA B N 1
ATOM 5266 C CA . ALA B 1 158 ? -2.032 12.405 14.993 1.00 20.25 158 ALA B CA 1
ATOM 5267 C C . ALA B 1 158 ? -3.426 13.012 15.279 1.00 21.19 158 ALA B C 1
ATOM 5268 O O . ALA B 1 158 ? -3.970 13.758 14.467 1.00 18.28 158 ALA B O 1
ATOM 5270 N N . PHE B 1 159 ? -4.013 12.656 16.412 1.00 20.13 159 PHE B N 1
ATOM 5271 C CA . PHE B 1 159 ? -5.306 13.242 16.812 1.00 22.81 159 PHE B CA 1
ATOM 5272 C C . PHE B 1 159 ? -5.041 14.686 17.246 1.00 28.42 159 PHE B C 1
ATOM 5273 O O . PHE B 1 159 ? -5.693 15.642 16.783 1.00 22.89 159 PHE B O 1
ATOM 5281 N N . TRP B 1 160 ? -4.045 14.810 18.122 1.00 29.38 160 TRP B N 1
ATOM 5282 C CA . TRP B 1 160 ? -3.608 16.086 18.665 1.00 32.18 160 TRP B CA 1
ATOM 5283 C C . TRP B 1 160 ? -2.996 17.007 17.595 1.00 33.27 160 TRP B C 1
ATOM 5284 O O . TRP B 1 160 ? -3.239 18.199 17.591 1.00 35.33 160 TRP B O 1
ATOM 5295 N N . GLN B 1 161 ? -2.252 16.417 16.674 1.00 37.17 161 GLN B N 1
ATOM 5296 C CA . GLN B 1 161 ? -1.681 17.132 15.523 1.00 44.09 161 GLN B CA 1
ATOM 5297 C C . GLN B 1 161 ? -2.737 17.746 14.605 1.00 46.79 161 GLN B C 1
ATOM 5298 O O . GLN B 1 161 ? -2.605 18.898 14.215 1.00 45.80 161 GLN B O 1
ATOM 5304 N N . ALA B 1 162 ? -3.771 16.977 14.242 1.00 48.43 162 ALA B N 1
ATOM 5305 C CA . ALA B 1 162 ? -4.831 17.488 13.348 1.00 48.56 162 ALA B CA 1
ATOM 5306 C C . ALA B 1 162 ? -5.610 18.620 13.994 1.00 47.87 162 ALA B C 1
ATOM 5307 O O . ALA B 1 162 ? -6.138 19.487 13.322 1.00 51.25 162 ALA B O 1
ATOM 5309 N N . LYS B 1 163 ? -5.660 18.610 15.306 1.00 49.20 163 LYS B N 1
ATOM 5310 C CA . LYS B 1 163 ? -6.320 19.652 16.067 1.00 54.15 163 LYS B CA 1
ATOM 5311 C C . LYS B 1 163 ? -5.519 20.973 16.155 1.00 58.65 163 LYS B C 1
ATOM 5312 O O . LYS B 1 163 ? -6.085 22.064 16.034 1.00 58.61 163 LYS B O 1
ATOM 5317 N N . SER B 1 164 ? -4.206 20.871 16.369 1.00 61.72 164 SER B N 1
ATOM 5318 C CA . SER B 1 164 ? -3.371 22.041 16.668 1.00 62.75 164 SER B CA 1
ATOM 5319 C C . SER B 1 164 ? -2.242 22.318 15.669 1.00 65.98 164 SER B C 1
ATOM 5320 O O . SER B 1 164 ? -1.714 23.420 15.627 1.00 69.46 164 SER B O 1
ATOM 5323 N N . GLY B 1 165 ? -1.858 21.335 14.870 1.00 67.49 165 GLY B N 1
ATOM 5324 C CA . GLY B 1 165 ? -0.702 21.471 13.995 1.00 67.53 165 GLY B CA 1
ATOM 5325 C C . GLY B 1 165 ? 0.517 21.938 14.770 1.00 67.95 165 GLY B C 1
ATOM 5326 O O . GLY B 1 165 ? 1.635 21.487 14.543 1.00 70.14 165 GLY B O 1
ATOM 5327 N N . ALA B 1 170 ? 7.759 20.436 24.452 1.00 73.78 170 ALA B N 1
ATOM 5328 C CA . ALA B 1 170 ? 7.403 20.966 25.760 1.00 73.13 170 ALA B CA 1
ATOM 5329 C C . ALA B 1 170 ? 6.057 21.657 25.644 1.00 74.42 170 ALA B C 1
ATOM 5330 O O . ALA B 1 170 ? 5.307 21.729 26.613 1.00 76.02 170 ALA B O 1
ATOM 5332 N N . ASP B 1 171 ? 5.747 22.168 24.456 1.00 76.33 171 ASP B N 1
ATOM 5333 C CA . ASP B 1 171 ? 4.417 22.748 24.193 1.00 77.60 171 ASP B CA 1
ATOM 5334 C C . ASP B 1 171 ? 3.382 21.652 23.879 1.00 76.20 171 ASP B C 1
ATOM 5335 O O . ASP B 1 171 ? 2.329 21.550 24.524 1.00 74.87 171 ASP B O 1
ATOM 5340 N N . ALA B 1 172 ? 3.703 20.848 22.869 1.00 74.44 172 ALA B N 1
ATOM 5341 C CA . ALA B 1 172 ? 2.799 19.809 22.376 1.00 71.85 172 ALA B CA 1
ATOM 5342 C C . ALA B 1 172 ? 2.218 19.009 23.541 1.00 68.45 172 ALA B C 1
ATOM 5343 O O . ALA B 1 172 ? 1.112 18.492 23.437 1.00 69.49 172 ALA B O 1
ATOM 5345 N N . LYS B 1 173 ? 2.956 18.949 24.649 1.00 62.87 173 LYS B N 1
ATOM 5346 C CA . LYS B 1 173 ? 2.621 18.087 25.797 1.00 59.15 173 LYS B CA 1
ATOM 5347 C C . LYS B 1 173 ? 1.532 18.616 26.744 1.00 56.95 173 LYS B C 1
ATOM 5348 O O . LYS B 1 173 ? 0.702 17.861 27.206 1.00 56.35 173 LYS B O 1
ATOM 5354 N N . GLU B 1 174 ? 1.570 19.895 27.078 1.00 55.44 174 GLU B N 1
ATOM 5355 C CA . GLU B 1 174 ? 0.532 20.473 27.922 1.00 52.27 174 GLU B CA 1
ATOM 5356 C C . GLU B 1 174 ? -0.835 20.367 27.203 1.00 44.19 174 GLU B C 1
ATOM 5357 O O . GLU B 1 174 ? -1.879 20.258 27.830 1.00 40.63 174 GLU B O 1
ATOM 5359 N N . LYS B 1 175 ? -0.817 20.393 25.880 1.00 38.86 175 LYS B N 1
ATOM 5360 C CA . LYS B 1 175 ? -2.041 20.323 25.090 1.00 38.47 175 LYS B CA 1
ATOM 5361 C C . LYS B 1 175 ? -2.662 18.929 25.158 1.00 35.05 175 LYS B C 1
ATOM 5362 O O . LYS B 1 175 ? -3.891 18.780 25.140 1.00 28.37 175 LYS B O 1
ATOM 5368 N N . ILE B 1 176 ? -1.796 17.914 25.220 1.00 28.82 176 ILE B N 1
ATOM 5369 C CA . ILE B 1 176 ? -2.240 16.535 25.317 1.00 28.85 176 ILE B CA 1
ATOM 5370 C C . ILE B 1 176 ? -2.871 16.252 26.666 1.00 24.88 176 ILE B C 1
ATOM 5371 O O . ILE B 1 176 ? -3.914 15.629 26.717 1.00 25.70 176 ILE B O 1
ATOM 5376 N N . SER B 1 177 ? -2.221 16.681 27.757 1.00 22.92 177 SER B N 1
ATOM 5377 C CA . SER B 1 177 ? -2.771 16.491 29.109 1.00 23.38 177 SER B CA 1
ATOM 5378 C C . SER B 1 177 ? -4.068 17.233 29.328 1.00 20.96 177 SER B C 1
ATOM 5379 O O . SER B 1 177 ? -4.954 16.728 29.982 1.00 17.55 177 SER B O 1
ATOM 5382 N N . ALA B 1 178 ? -4.185 18.414 28.756 1.00 21.34 178 ALA B N 1
ATOM 5383 C CA . ALA B 1 178 ? -5.424 19.189 28.832 1.00 25.59 178 ALA B CA 1
ATOM 5384 C C . ALA B 1 178 ? -6.538 18.467 28.068 1.00 26.93 178 ALA B C 1
ATOM 5385 O O . ALA B 1 178 ? -7.739 18.566 28.417 1.00 25.63 178 ALA B O 1
ATOM 5387 N N . GLY B 1 179 ? -6.129 17.768 27.002 1.00 22.65 179 GLY B N 1
ATOM 5388 C CA . GLY B 1 179 ? -7.060 17.007 26.184 1.00 24.96 179 GLY B CA 1
ATOM 5389 C C . GLY B 1 179 ? -7.649 15.858 26.977 1.00 25.01 179 GLY B C 1
ATOM 5390 O O . GLY B 1 179 ? -8.852 15.580 26.946 1.00 21.74 179 GLY B O 1
ATOM 5391 N N . TYR B 1 180 ? -6.785 15.198 27.729 1.00 23.35 180 TYR B N 1
ATOM 5392 C CA . TYR B 1 180 ? -7.204 14.046 28.519 1.00 23.53 180 TYR B CA 1
ATOM 5393 C C . TYR B 1 180 ? -7.982 14.407 29.766 1.00 22.97 180 TYR B C 1
ATOM 5394 O O . TYR B 1 180 ? -8.861 13.665 30.205 1.00 17.86 180 TYR B O 1
ATOM 5403 N N . PHE B 1 181 ? -7.640 15.525 30.365 1.00 23.79 181 PHE B N 1
ATOM 5404 C CA . PHE B 1 181 ? -8.423 15.997 31.513 1.00 26.44 181 PHE B CA 1
ATOM 5405 C C . PHE B 1 181 ? -9.855 16.278 31.084 1.00 25.65 181 PHE B C 1
ATOM 5406 O O . PHE B 1 181 ? -10.817 15.979 31.808 1.00 28.12 181 PHE B O 1
ATOM 5414 N N . ARG B 1 182 ? -9.993 16.848 29.906 1.00 24.77 182 ARG B N 1
ATOM 5415 C CA . ARG B 1 182 ? -11.302 17.096 29.321 1.00 28.60 182 ARG B CA 1
ATOM 5416 C C . ARG B 1 182 ? -12.070 15.777 29.201 1.00 29.56 182 ARG B C 1
ATOM 5417 O O . ARG B 1 182 ? -13.243 15.716 29.491 1.00 22.38 182 ARG B O 1
ATOM 5425 N N . VAL B 1 183 ? -11.375 14.720 28.778 1.00 28.01 183 VAL B N 1
ATOM 5426 C CA . VAL B 1 183 ? -11.960 13.415 28.637 1.00 23.48 183 VAL B CA 1
ATOM 5427 C C . VAL B 1 183 ? -12.429 12.947 30.000 1.00 19.35 183 VAL B C 1
ATOM 5428 O O . VAL B 1 183 ? -13.513 12.392 30.144 1.00 18.24 183 VAL B O 1
ATOM 5432 N N . ILE B 1 184 ? -11.555 13.090 30.975 1.00 15.43 184 ILE B N 1
ATOM 5433 C CA . ILE B 1 184 ? -11.839 12.642 32.322 1.00 16.12 184 ILE B CA 1
ATOM 5434 C C . ILE B 1 184 ? -13.061 13.420 32.903 1.00 18.37 184 ILE B C 1
ATOM 5435 O O . ILE B 1 184 ? -13.935 12.859 33.566 1.00 15.56 184 ILE B O 1
ATOM 5440 N N . ARG B 1 185 ? -13.126 14.702 32.596 1.00 22.85 185 ARG B N 1
ATOM 5441 C CA . ARG B 1 185 ? -14.227 15.589 33.086 1.00 26.05 185 ARG B CA 1
ATOM 5442 C C . ARG B 1 185 ? -15.553 15.105 32.510 1.00 27.68 185 ARG B C 1
ATOM 5443 O O . ARG B 1 185 ? -16.553 15.014 33.200 1.00 27.70 185 ARG B O 1
ATOM 5451 N N . ASN B 1 186 ? -15.518 14.755 31.230 1.00 28.10 186 ASN B N 1
ATOM 5452 C CA . ASN B 1 186 ? -16.699 14.282 30.519 1.00 25.67 186 ASN B CA 1
ATOM 5453 C C . ASN B 1 186 ? -17.058 12.866 30.941 1.00 26.97 186 ASN B C 1
ATOM 5454 O O . ASN B 1 186 ? -18.228 12.470 30.909 1.00 25.74 186 ASN B O 1
ATOM 5459 N N . TYR B 1 187 ? -16.053 12.105 31.367 1.00 26.50 187 TYR B N 1
ATOM 5460 C CA . TYR B 1 187 ? -16.298 10.737 31.840 1.00 23.80 187 TYR B CA 1
ATOM 5461 C C . TYR B 1 187 ? -17.037 10.809 33.173 1.00 20.54 187 TYR B C 1
ATOM 5462 O O . TYR B 1 187 ? -17.983 10.066 33.428 1.00 18.15 187 TYR B O 1
ATOM 5471 N N . TYR B 1 188 ? -16.554 11.674 34.046 1.00 25.01 188 TYR B N 1
ATOM 5472 C CA . TYR B 1 188 ? -17.196 11.889 35.353 1.00 25.76 188 TYR B CA 1
ATOM 5473 C C . TYR B 1 188 ? -18.661 12.265 35.161 1.00 22.54 188 TYR B C 1
ATOM 5474 O O . TYR B 1 188 ? -19.503 11.831 35.887 1.00 22.78 188 TYR B O 1
ATOM 5483 N N . ARG B 1 189 ? -18.953 13.002 34.103 1.00 22.96 189 ARG B N 1
ATOM 5484 C CA . ARG B 1 189 ? -20.305 13.458 33.821 1.00 26.75 189 ARG B CA 1
ATOM 5485 C C . ARG B 1 189 ? -21.235 12.420 33.219 1.00 25.77 189 ARG B C 1
ATOM 5486 O O . ARG B 1 189 ? -22.368 12.242 33.639 1.00 25.12 189 ARG B O 1
ATOM 5494 N N . PHE B 1 190 ? -20.728 11.717 32.214 1.00 29.97 190 PHE B N 1
ATOM 5495 C CA . PHE B 1 190 ? -21.580 10.910 31.368 1.00 27.66 190 PHE B CA 1
ATOM 5496 C C . PHE B 1 190 ? -21.259 9.431 31.403 1.00 25.88 190 PHE B C 1
ATOM 5497 O O . PHE B 1 190 ? -21.848 8.652 30.666 1.00 27.08 190 PHE B O 1
ATOM 5505 N N . GLY B 1 191 ? -20.310 9.059 32.254 1.00 22.73 191 GLY B N 1
ATOM 5506 C CA . GLY B 1 191 ? -19.769 7.700 32.309 1.00 19.08 191 GLY B CA 1
ATOM 5507 C C . GLY B 1 191 ? -20.712 6.675 32.908 1.00 22.71 191 GLY B C 1
ATOM 5508 O O . GLY B 1 191 ? -20.475 5.464 32.792 1.00 17.37 191 GLY B O 1
ATOM 5509 N N . TRP B 1 192 ? -21.786 7.152 33.566 1.00 19.41 192 TRP B N 1
ATOM 5510 C CA . TRP B 1 192 ? -22.812 6.243 34.152 1.00 19.00 192 TRP B CA 1
ATOM 5511 C C . TRP B 1 192 ? -23.383 5.301 33.091 1.00 13.79 192 TRP B C 1
ATOM 5512 O O . TRP B 1 192 ? -23.938 4.242 33.409 1.00 13.66 192 TRP B O 1
ATOM 5523 N N . VAL B 1 193 ? -23.279 5.713 31.831 1.00 10.04 193 VAL B N 1
ATOM 5524 C CA . VAL B 1 193 ? -23.676 4.845 30.685 1.00 15.60 193 VAL B CA 1
ATOM 5525 C C . VAL B 1 193 ? -23.055 3.458 30.792 1.00 13.52 193 VAL B C 1
ATOM 5526 O O . VAL B 1 193 ? -23.677 2.453 30.429 1.00 11.76 193 VAL B O 1
ATOM 5530 N N . ILE B 1 194 ? -21.815 3.393 31.276 1.00 12.98 194 ILE B N 1
ATOM 5531 C CA . ILE B 1 194 ? -21.091 2.102 31.377 1.00 12.37 194 ILE B CA 1
ATOM 5532 C C . ILE B 1 194 ? -21.718 1.129 32.323 1.00 10.73 194 ILE B C 1
ATOM 5533 O O . ILE B 1 194 ? -21.970 -0.013 31.946 1.00 19.81 194 ILE B O 1
ATOM 5538 N N . PRO B 1 195 ? -21.940 1.527 33.584 1.00 17.45 195 PRO B N 1
ATOM 5539 C CA . PRO B 1 195 ? -22.612 0.663 34.547 1.00 18.41 195 PRO B CA 1
ATOM 5540 C C . PRO B 1 195 ? -23.979 0.227 34.037 1.00 15.77 195 PRO B C 1
ATOM 5541 O O . PRO B 1 195 ? -24.456 -0.874 34.299 1.00 12.43 195 PRO B O 1
ATOM 5545 N N . TYR B 1 196 ? -24.631 1.125 33.335 1.00 13.77 196 TYR B N 1
ATOM 5546 C CA . TYR B 1 196 ? -25.965 0.853 32.823 1.00 14.54 196 TYR B CA 1
ATOM 5547 C C . TYR B 1 196 ? -25.952 -0.334 31.848 1.00 17.13 196 TYR B C 1
ATOM 5548 O O . TYR B 1 196 ? -26.680 -1.328 32.014 1.00 15.27 196 TYR B O 1
ATOM 5557 N N . LEU B 1 197 ? -25.068 -0.263 30.860 1.00 16.66 197 LEU B N 1
ATOM 5558 C CA . LEU B 1 197 ? -25.015 -1.298 29.808 1.00 12.96 197 LEU B CA 1
ATOM 5559 C C . LEU B 1 197 ? -24.370 -2.566 30.293 1.00 12.13 197 LEU B C 1
ATOM 5560 O O . LEU B 1 197 ? -24.866 -3.664 30.040 1.00 15.94 197 LEU B O 1
ATOM 5565 N N . PHE B 1 198 ? -23.238 -2.412 30.959 1.00 11.13 198 PHE B N 1
ATOM 5566 C CA . PHE B 1 198 ? -22.324 -3.540 31.240 1.00 11.15 198 PHE B CA 1
ATOM 5567 C C . PHE B 1 198 ? -22.161 -3.833 32.741 1.00 15.46 198 PHE B C 1
ATOM 5568 O O . PHE B 1 198 ? -21.435 -4.739 33.141 1.00 12.65 198 PHE B O 1
ATOM 5576 N N . GLY B 1 199 ? -22.877 -3.066 33.568 1.00 12.23 199 GLY B N 1
ATOM 5577 C CA . GLY B 1 199 ? -22.903 -3.347 34.995 1.00 17.56 199 GLY B CA 1
ATOM 5578 C C . GLY B 1 199 ? -23.346 -4.776 35.213 1.00 14.20 199 GLY B C 1
ATOM 5579 O O . GLY B 1 199 ? -24.274 -5.241 34.552 1.00 15.72 199 GLY B O 1
ATOM 5580 N N . ALA B 1 200 ? -22.644 -5.496 36.100 1.00 13.96 200 ALA B N 1
ATOM 5581 C CA . ALA B 1 200 ? -22.894 -6.940 36.258 1.00 11.16 200 ALA B CA 1
ATOM 5582 C C . ALA B 1 200 ? -22.835 -7.394 37.700 1.00 16.36 200 ALA B C 1
ATOM 5583 O O . ALA B 1 200 ? -22.384 -8.495 37.988 1.00 10.94 200 ALA B O 1
ATOM 5585 N N . SER B 1 201 ? -23.282 -6.526 38.619 1.00 16.48 201 SER B N 1
ATOM 5586 C CA . SER B 1 201 ? -23.279 -6.851 40.046 1.00 18.45 201 SER B CA 1
ATOM 5587 C C . SER B 1 201 ? -24.551 -6.303 40.737 1.00 18.13 201 SER B C 1
ATOM 5588 O O . SER B 1 201 ? -24.457 -5.443 41.614 1.00 16.86 201 SER B O 1
ATOM 5591 N N . PRO B 1 202 ? -25.721 -6.741 40.295 1.00 17.04 202 PRO B N 1
ATOM 5592 C CA . PRO B 1 202 ? -26.991 -6.300 40.907 1.00 20.43 202 PRO B CA 1
ATOM 5593 C C . PRO B 1 202 ? -27.254 -7.023 42.226 1.00 20.64 202 PRO B C 1
ATOM 5594 O O . PRO B 1 202 ? -28.167 -6.651 42.994 1.00 18.77 202 PRO B O 1
ATOM 5598 N N . ALA B 1 203 ? -26.484 -8.065 42.469 1.00 22.39 203 ALA B N 1
ATOM 5599 C CA . ALA B 1 203 ? -26.692 -8.926 43.621 1.00 27.80 203 ALA B CA 1
ATOM 5600 C C . ALA B 1 203 ? -25.396 -9.045 44.429 1.00 30.35 203 ALA B C 1
ATOM 5601 O O . ALA B 1 203 ? -24.313 -9.028 43.866 1.00 22.53 203 ALA B O 1
ATOM 5603 N N . ILE B 1 204 ? -25.522 -9.145 45.757 1.00 30.46 204 ILE B N 1
ATOM 5604 C CA . ILE B 1 204 ? -24.378 -9.314 46.659 1.00 33.17 204 ILE B CA 1
ATOM 5605 C C . ILE B 1 204 ? -24.692 -10.294 47.792 1.00 34.61 204 ILE B C 1
ATOM 5606 O O . ILE B 1 204 ? -25.848 -10.433 48.208 1.00 33.24 204 ILE B O 1
ATOM 5611 N N . SER B 1 205 ? -23.657 -10.928 48.308 1.00 30.96 205 SER B N 1
ATOM 5612 C CA . SER B 1 205 ? -23.788 -11.856 49.411 1.00 33.32 205 SER B CA 1
ATOM 5613 C C . SER B 1 205 ? -24.029 -11.115 50.763 1.00 34.10 205 SER B C 1
ATOM 5614 O O . SER B 1 205 ? -23.748 -9.913 50.899 1.00 26.67 205 SER B O 1
ATOM 5617 N N . SER B 1 206 ? -24.544 -11.842 51.757 1.00 38.85 206 SER B N 1
ATOM 5618 C CA . SER B 1 206 ? -24.760 -11.266 53.121 1.00 39.77 206 SER B CA 1
ATOM 5619 C C . SER B 1 206 ? -23.486 -10.633 53.731 1.00 37.73 206 SER B C 1
ATOM 5620 O O . SER B 1 206 ? -23.552 -9.731 54.584 1.00 31.23 206 SER B O 1
ATOM 5623 N N . SER B 1 207 ? -22.320 -11.073 53.262 1.00 37.54 207 SER B N 1
ATOM 5624 C CA . SER B 1 207 ? -21.072 -10.539 53.820 1.00 37.63 207 SER B CA 1
ATOM 5625 C C . SER B 1 207 ? -20.906 -9.009 53.601 1.00 39.26 207 SER B C 1
ATOM 5626 O O . SER B 1 207 ? -20.365 -8.316 54.480 1.00 38.73 207 SER B O 1
ATOM 5629 N N . PHE B 1 208 ? -21.393 -8.482 52.468 1.00 35.79 208 PHE B N 1
ATOM 5630 C CA . PHE B 1 208 ? -21.266 -7.041 52.156 1.00 38.56 208 PHE B CA 1
ATOM 5631 C C . PHE B 1 208 ? -22.333 -6.270 52.870 1.00 41.79 208 PHE B C 1
ATOM 5632 O O . PHE B 1 208 ? -22.379 -5.051 52.822 1.00 41.81 208 PHE B O 1
ATOM 5640 N N . LEU B 1 209 ? -23.185 -7.018 53.553 1.00 44.17 209 LEU B N 1
ATOM 5641 C CA . LEU B 1 209 ? -24.203 -6.474 54.384 1.00 44.36 209 LEU B CA 1
ATOM 5642 C C . LEU B 1 209 ? -23.812 -6.689 55.864 1.00 45.28 209 LEU B C 1
ATOM 5643 O O . LEU B 1 209 ? -24.021 -5.807 56.692 1.00 43.96 209 LEU B O 1
ATOM 5648 N N . THR B 1 214 ? -28.183 -0.443 55.890 1.00 67.35 214 THR B N 1
ATOM 5649 C CA . THR B 1 214 ? -28.785 0.369 54.832 1.00 66.50 214 THR B CA 1
ATOM 5650 C C . THR B 1 214 ? -30.274 0.340 54.899 1.00 66.43 214 THR B C 1
ATOM 5651 O O . THR B 1 214 ? -30.872 -0.662 55.258 1.00 65.44 214 THR B O 1
ATOM 5655 N N . SER B 1 215 ? -30.850 1.456 54.466 1.00 68.32 215 SER B N 1
ATOM 5656 C CA . SER B 1 215 ? -32.298 1.646 54.348 1.00 69.11 215 SER B CA 1
ATOM 5657 C C . SER B 1 215 ? -32.771 1.232 52.949 1.00 67.71 215 SER B C 1
ATOM 5658 O O . SER B 1 215 ? -33.969 1.312 52.633 1.00 65.83 215 SER B O 1
ATOM 5661 N N . LEU B 1 216 ? -31.798 0.797 52.130 1.00 66.26 216 LEU B N 1
ATOM 5662 C CA . LEU B 1 216 ? -32.034 0.343 50.749 1.00 63.70 216 LEU B CA 1
ATOM 5663 C C . LEU B 1 216 ? -32.828 -0.962 50.719 1.00 60.60 216 LEU B C 1
ATOM 5664 O O . LEU B 1 216 ? -32.504 -1.907 51.433 1.00 56.94 216 LEU B O 1
ATOM 5669 N N . PRO B 1 217 ? -33.850 -0.998 49.869 1.00 59.28 217 PRO B N 1
ATOM 5670 C CA . PRO B 1 217 ? -34.849 -2.069 49.861 1.00 58.10 217 PRO B CA 1
ATOM 5671 C C . PRO B 1 217 ? -34.383 -3.387 49.276 1.00 54.17 217 PRO B C 1
ATOM 5672 O O . PRO B 1 217 ? -34.883 -3.838 48.248 1.00 50.51 217 PRO B O 1
ATOM 5676 N N . PHE B 1 218 ? -33.443 -4.013 49.961 1.00 53.38 218 PHE B N 1
ATOM 5677 C CA . PHE B 1 218 ? -32.855 -5.241 49.463 1.00 53.00 218 PHE B CA 1
ATOM 5678 C C . PHE B 1 218 ? -33.855 -6.359 49.442 1.00 53.22 218 PHE B C 1
ATOM 5679 O O . PHE B 1 218 ? -34.724 -6.416 50.258 1.00 52.27 218 PHE B O 1
ATOM 5687 N N . GLU B 1 219 ? -33.707 -7.243 48.472 1.00 53.54 219 GLU B N 1
ATOM 5688 C CA . GLU B 1 219 ? -34.538 -8.425 48.349 1.00 54.52 219 GLU B CA 1
ATOM 5689 C C . GLU B 1 219 ? -33.671 -9.680 48.353 1.00 53.75 219 GLU B C 1
ATOM 5690 O O . GLU B 1 219 ? -32.454 -9.572 48.496 1.00 51.87 219 GLU B O 1
ATOM 5696 N N . LYS B 1 220 ? -34.280 -10.858 48.224 1.00 54.78 220 LYS B N 1
ATOM 5697 C CA . LYS B 1 220 ? -33.577 -12.121 48.473 1.00 59.16 220 LYS B CA 1
ATOM 5698 C C . LYS B 1 220 ? -33.864 -13.209 47.446 1.00 60.74 220 LYS B C 1
ATOM 5699 O O . LYS B 1 220 ? -35.013 -13.441 47.122 1.00 62.15 220 LYS B O 1
ATOM 5702 N N . THR B 1 221 ? -32.822 -13.873 46.936 1.00 60.91 221 THR B N 1
ATOM 5703 C CA . THR B 1 221 ? -32.998 -15.048 46.075 1.00 61.58 221 THR B CA 1
ATOM 5704 C C . THR B 1 221 ? -33.080 -16.329 46.896 1.00 63.22 221 THR B C 1
ATOM 5705 O O . THR B 1 221 ? -32.957 -16.305 48.121 1.00 63.22 221 THR B O 1
ATOM 5709 N N . GLU B 1 222 ? -33.278 -17.436 46.188 1.00 64.85 222 GLU B N 1
ATOM 5710 C CA . GLU B 1 222 ? -33.395 -18.759 46.777 1.00 66.46 222 GLU B CA 1
ATOM 5711 C C . GLU B 1 222 ? -32.033 -19.311 47.186 1.00 65.87 222 GLU B C 1
ATOM 5712 O O . GLU B 1 222 ? -31.907 -19.992 48.196 1.00 63.63 222 GLU B O 1
ATOM 5718 N N . SER B 1 223 ? -31.009 -19.004 46.402 1.00 65.56 223 SER B N 1
ATOM 5719 C CA . SER B 1 223 ? -29.658 -19.506 46.672 1.00 63.43 223 SER B CA 1
ATOM 5720 C C . SER B 1 223 ? -28.997 -18.702 47.803 1.00 60.87 223 SER B C 1
ATOM 5721 O O . SER B 1 223 ? -27.826 -18.908 48.122 1.00 57.84 223 SER B O 1
ATOM 5724 N N . GLY B 1 224 ? -29.786 -17.804 48.407 1.00 58.30 224 GLY B N 1
ATOM 5725 C CA . GLY B 1 224 ? -29.338 -16.963 49.513 1.00 57.65 224 GLY B CA 1
ATOM 5726 C C . GLY B 1 224 ? -28.839 -15.549 49.185 1.00 55.79 224 GLY B C 1
ATOM 5727 O O . GLY B 1 224 ? -28.382 -14.839 50.074 1.00 54.50 224 GLY B O 1
ATOM 5728 N N . MET B 1 225 ? -28.931 -15.118 47.925 1.00 55.35 225 MET B N 1
ATOM 5729 C CA . MET B 1 225 ? -28.352 -13.820 47.517 1.00 52.85 225 MET B CA 1
ATOM 5730 C C . MET B 1 225 ? -29.272 -12.645 47.802 1.00 48.68 225 MET B C 1
ATOM 5731 O O . MET B 1 225 ? -30.499 -12.758 47.682 1.00 45.30 225 MET B O 1
ATOM 5736 N N . TYR B 1 226 ? -28.664 -11.518 48.172 1.00 42.59 226 TYR B N 1
ATOM 5737 C CA . TYR B 1 226 ? -29.373 -10.242 48.301 1.00 42.32 226 TYR B CA 1
ATOM 5738 C C . TYR B 1 226 ? -29.245 -9.358 47.044 1.00 38.32 226 TYR B C 1
ATOM 5739 O O . TYR B 1 226 ? -28.152 -9.283 46.439 1.00 29.51 226 TYR B O 1
ATOM 5748 N N . TYR B 1 227 ? -30.328 -8.683 46.656 1.00 30.96 227 TYR B N 1
ATOM 5749 C CA . TYR B 1 227 ? -30.276 -7.773 45.499 1.00 32.25 227 TYR B CA 1
ATOM 5750 C C . TYR B 1 227 ? -31.267 -6.642 45.493 1.00 30.62 227 TYR B C 1
ATOM 5751 O O . TYR B 1 227 ? -32.301 -6.667 46.186 1.00 28.02 227 TYR B O 1
ATOM 5760 N N . LEU B 1 228 ? -30.937 -5.628 44.713 1.00 26.65 228 LEU B N 1
ATOM 5761 C CA . LEU B 1 228 ? -31.835 -4.523 44.416 1.00 27.03 228 LEU B CA 1
ATOM 5762 C C . LEU B 1 228 ? -32.354 -4.765 43.018 1.00 32.38 228 LEU B C 1
ATOM 5763 O O . LEU B 1 228 ? -31.562 -5.110 42.130 1.00 32.56 228 LEU B O 1
ATOM 5768 N N . PRO B 1 229 ? -33.674 -4.626 42.805 1.00 31.92 229 PRO B N 1
ATOM 5769 C CA . PRO B 1 229 ? -34.304 -5.195 41.608 1.00 29.87 229 PRO B CA 1
ATOM 5770 C C . PRO B 1 229 ? -33.937 -4.487 40.325 1.00 22.65 229 PRO B C 1
ATOM 5771 O O . PRO B 1 229 ? -33.988 -5.102 39.302 1.00 16.87 229 PRO B O 1
ATOM 5775 N N . TYR B 1 230 ? -33.610 -3.208 40.409 1.00 21.75 230 TYR B N 1
ATOM 5776 C CA . TYR B 1 230 ? -33.302 -2.412 39.230 1.00 23.82 230 TYR B CA 1
ATOM 5777 C C . TYR B 1 230 ? -31.812 -1.956 39.190 1.00 21.69 230 TYR B C 1
ATOM 5778 O O . TYR B 1 230 ? -31.436 -1.064 38.429 1.00 19.77 230 TYR B O 1
ATOM 5787 N N . ALA B 1 231 ? -30.979 -2.575 40.009 1.00 23.17 231 ALA B N 1
ATOM 5788 C CA . ALA B 1 231 ? -29.562 -2.186 40.117 1.00 20.21 231 ALA B CA 1
ATOM 5789 C C . ALA B 1 231 ? -28.739 -2.735 38.968 1.00 18.87 231 ALA B C 1
ATOM 5790 O O . ALA B 1 231 ? -29.096 -3.730 38.363 1.00 18.25 231 ALA B O 1
ATOM 5792 N N . THR B 1 232 ? -27.620 -2.074 38.707 1.00 19.51 232 THR B N 1
ATOM 5793 C CA . THR B 1 232 ? -26.690 -2.498 37.680 1.00 22.81 232 THR B CA 1
ATOM 5794 C C . THR B 1 232 ? -25.348 -2.936 38.249 1.00 20.12 232 THR B C 1
ATOM 5795 O O . THR B 1 232 ? -24.902 -4.056 38.005 1.00 14.65 232 THR B O 1
ATOM 5799 N N . SER B 1 233 ? -24.710 -2.054 39.005 1.00 19.37 233 SER B N 1
ATOM 5800 C CA . SER B 1 233 ? -23.349 -2.322 39.472 1.00 18.77 233 SER B CA 1
ATOM 5801 C C . SER B 1 233 ? -23.054 -1.866 40.910 1.00 16.72 233 SER B C 1
ATOM 5802 O O . SER B 1 233 ? -22.617 -0.730 41.135 1.00 18.53 233 SER B O 1
ATOM 5805 N N . LEU B 1 234 ? -23.302 -2.761 41.867 1.00 19.69 234 LEU B N 1
ATOM 5806 C CA . LEU B 1 234 ? -23.095 -2.504 43.298 1.00 20.83 234 LEU B CA 1
ATOM 5807 C C . LEU B 1 234 ? -21.593 -2.436 43.613 1.00 21.14 234 LEU B C 1
ATOM 5808 O O . LEU B 1 234 ? -21.175 -1.838 44.593 1.00 18.57 234 LEU B O 1
ATOM 5813 N N . ARG B 1 235 ? -20.772 -3.027 42.749 1.00 18.83 235 ARG B N 1
ATOM 5814 C CA . ARG B 1 235 ? -19.342 -2.928 42.896 1.00 14.74 235 ARG B CA 1
ATOM 5815 C C . ARG B 1 235 ? -18.942 -1.460 42.978 1.00 15.62 235 ARG B C 1
ATOM 5816 O O . ARG B 1 235 ? -17.947 -1.092 43.602 1.00 18.52 235 ARG B O 1
ATOM 5824 N N . LEU B 1 236 ? -19.700 -0.622 42.304 1.00 14.75 236 LEU B N 1
ATOM 5825 C CA . LEU B 1 236 ? -19.432 0.801 42.283 1.00 19.34 236 LEU B CA 1
ATOM 5826 C C . LEU B 1 236 ? -20.216 1.596 43.366 1.00 19.42 236 LEU B C 1
ATOM 5827 O O . LEU B 1 236 ? -20.098 2.819 43.450 1.00 20.21 236 LEU B O 1
ATOM 5832 N N . SER B 1 237 ? -21.000 0.882 44.164 1.00 18.63 237 SER B N 1
ATOM 5833 C CA . SER B 1 237 ? -21.760 1.534 45.265 1.00 22.66 237 SER B CA 1
ATOM 5834 C C . SER B 1 237 ? -20.902 1.622 46.502 1.00 27.96 237 SER B C 1
ATOM 5835 O O . SER B 1 237 ? -19.727 1.219 46.492 1.00 22.45 237 SER B O 1
ATOM 5838 N N . ASP B 1 238 ? -21.497 2.123 47.601 1.00 31.38 238 ASP B N 1
ATOM 5839 C CA . ASP B 1 238 ? -20.738 2.237 48.860 1.00 32.75 238 ASP B CA 1
ATOM 5840 C C . ASP B 1 238 ? -20.582 0.908 49.542 1.00 27.80 238 ASP B C 1
ATOM 5841 O O . ASP B 1 238 ? -19.775 0.770 50.454 1.00 31.18 238 ASP B O 1
ATOM 5846 N N . LEU B 1 239 ? -21.341 -0.070 49.104 1.00 21.88 239 LEU B N 1
ATOM 5847 C CA . LEU B 1 239 ? -21.167 -1.417 49.614 1.00 27.38 239 LEU B CA 1
ATOM 5848 C C . LEU B 1 239 ? -20.061 -2.212 48.901 1.00 29.89 239 LEU B C 1
ATOM 5849 O O . LEU B 1 239 ? -19.718 -3.327 49.341 1.00 25.81 239 LEU B O 1
ATOM 5854 N N . GLY B 1 240 ? -19.576 -1.663 47.769 1.00 31.36 240 GLY B N 1
ATOM 5855 C CA . GLY B 1 240 ? -18.630 -2.344 46.918 1.00 32.09 240 GLY B CA 1
ATOM 5856 C C . GLY B 1 240 ? -17.227 -1.829 47.092 1.00 32.90 240 GLY B C 1
ATOM 5857 O O . GLY B 1 240 ? -16.719 -1.765 48.191 1.00 30.88 240 GLY B O 1
ATOM 5858 N N . TYR B 1 241 ? -16.576 -1.514 45.982 1.00 31.98 241 TYR B N 1
ATOM 5859 C CA . TYR B 1 241 ? -15.192 -1.012 45.999 1.00 28.15 241 TYR B CA 1
ATOM 5860 C C . TYR B 1 241 ? -15.205 0.483 46.218 1.00 31.45 241 TYR B C 1
ATOM 5861 O O . TYR B 1 241 ? -15.087 1.255 45.256 1.00 28.23 241 TYR B O 1
ATOM 5870 N N . THR B 1 242 ? -15.373 0.876 47.494 1.00 34.84 242 THR B N 1
ATOM 5871 C CA . THR B 1 242 ? -15.615 2.271 47.872 1.00 36.93 242 THR B CA 1
ATOM 5872 C C . THR B 1 242 ? -14.420 3.160 47.926 1.00 35.15 242 THR B C 1
ATOM 5873 O O . THR B 1 242 ? -13.410 2.794 48.473 1.00 34.76 242 THR B O 1
ATOM 5877 N N . ASN B 1 243 ? -14.609 4.375 47.445 1.00 40.09 243 ASN B N 1
ATOM 5878 C CA . ASN B 1 243 ? -13.645 5.448 47.630 1.00 42.82 243 ASN B CA 1
ATOM 5879 C C . ASN B 1 243 ? -14.201 6.539 48.597 1.00 44.79 243 ASN B C 1
ATOM 5880 O O . ASN B 1 243 ? -13.887 7.739 48.445 1.00 35.17 243 ASN B O 1
ATOM 5885 N N . LYS B 1 244 ? -15.023 6.088 49.566 1.00 50.39 244 LYS B N 1
ATOM 5886 C CA . LYS B 1 244 ? -15.803 6.956 50.483 1.00 55.70 244 LYS B CA 1
ATOM 5887 C C . LYS B 1 244 ? -14.873 7.720 51.393 1.00 54.69 244 LYS B C 1
ATOM 5888 O O . LYS B 1 244 ? -14.979 8.933 51.549 1.00 54.43 244 LYS B O 1
ATOM 5890 N N . SER B 1 245 ? -13.950 6.968 51.974 1.00 54.52 245 SER B N 1
ATOM 5891 C CA . SER B 1 245 ? -12.861 7.493 52.804 1.00 55.24 245 SER B CA 1
ATOM 5892 C C . SER B 1 245 ? -11.895 8.466 52.088 1.00 53.27 245 SER B C 1
ATOM 5893 O O . SER B 1 245 ? -11.052 9.0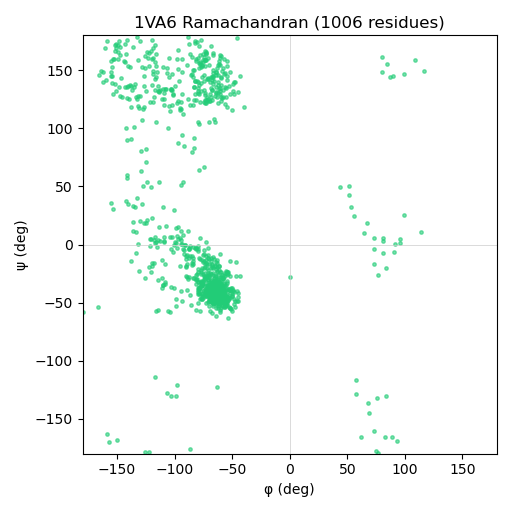99 52.716 1.00 52.39 245 SER B O 1
ATOM 5896 N N . GLN B 1 246 ? -12.032 8.594 50.773 1.00 51.26 246 GLN B N 1
ATOM 5897 C CA . GLN B 1 246 ? -11.226 9.546 49.991 1.00 49.32 246 GLN B CA 1
ATOM 5898 C C . GLN B 1 246 ? -12.053 10.759 49.515 1.00 48.06 246 GLN B C 1
ATOM 5899 O O . GLN B 1 246 ? -11.619 11.524 48.651 1.00 42.62 246 GLN B O 1
ATOM 5905 N N . SER B 1 247 ? -13.216 10.934 50.134 1.00 50.81 247 SER B N 1
ATOM 5906 C CA . SER B 1 247 ? -14.201 11.964 49.766 1.00 54.15 247 SER B CA 1
ATOM 5907 C C . SER B 1 247 ? -13.695 13.431 49.829 1.00 55.52 247 SER B C 1
ATOM 5908 O O . SER B 1 247 ? -14.103 14.259 49.009 1.00 54.75 247 SER B O 1
ATOM 5910 N N . ASN B 1 248 ? -12.821 13.750 50.785 1.00 56.76 248 ASN B N 1
ATOM 5911 C CA . ASN B 1 248 ? -12.430 15.143 51.064 1.00 56.43 248 ASN B CA 1
ATOM 5912 C C . ASN B 1 248 ? -11.228 15.638 50.269 1.00 56.04 248 ASN B C 1
ATOM 5913 O O . ASN B 1 248 ? -10.933 16.822 50.233 1.00 56.20 248 ASN B O 1
ATOM 5918 N N . LEU B 1 249 ? -10.523 14.732 49.627 1.00 53.32 249 LEU B N 1
ATOM 5919 C CA . LEU B 1 249 ? -9.235 15.082 49.032 1.00 50.89 249 LEU B CA 1
ATOM 5920 C C . LEU B 1 249 ? -9.275 16.310 48.117 1.00 47.25 249 LEU B C 1
ATOM 5921 O O . LEU B 1 249 ? -8.253 16.860 47.811 1.00 45.47 249 LEU B O 1
ATOM 5926 N N . GLY B 1 250 ? -10.450 16.764 47.704 1.00 46.42 250 GLY B N 1
ATOM 5927 C CA . GLY B 1 250 ? -10.518 17.935 46.836 1.00 46.33 250 GLY B CA 1
ATOM 5928 C C . GLY B 1 250 ? -9.651 17.835 45.576 1.00 45.15 250 GLY B C 1
ATOM 5929 O O . GLY B 1 250 ? -9.139 18.823 45.064 1.00 43.68 250 GLY B O 1
ATOM 5930 N N . ILE B 1 251 ? -9.486 16.632 45.062 1.00 45.25 251 ILE B N 1
ATOM 5931 C CA . ILE B 1 251 ? -8.671 16.464 43.848 1.00 44.27 251 ILE B CA 1
ATOM 5932 C C . ILE B 1 251 ? -9.482 16.907 42.637 1.00 39.37 251 ILE B C 1
ATOM 5933 O O . ILE B 1 251 ? -10.630 16.536 42.508 1.00 34.60 251 ILE B O 1
ATOM 5938 N N . THR B 1 252 ? -8.890 17.730 41.774 1.00 38.59 252 THR B N 1
ATOM 5939 C CA . THR B 1 252 ? -9.584 18.207 40.570 1.00 39.74 252 THR B CA 1
ATOM 5940 C C . THR B 1 252 ? -8.889 17.783 39.246 1.00 40.16 252 THR B C 1
ATOM 5941 O O . THR B 1 252 ? -7.740 17.333 39.231 1.00 37.18 252 THR B O 1
ATOM 5945 N N . PHE B 1 253 ? -9.586 17.990 38.137 1.00 38.84 253 PHE B N 1
ATOM 5946 C CA . PHE B 1 253 ? -9.115 17.564 36.829 1.00 37.44 253 PHE B CA 1
ATOM 5947 C C . PHE B 1 253 ? -9.121 18.693 35.813 1.00 39.10 253 PHE B C 1
ATOM 5948 O O . PHE B 1 253 ? -9.623 18.540 34.696 1.00 42.81 253 PHE B O 1
ATOM 5956 N N . ASN B 1 254 ? -8.537 19.826 36.170 1.00 40.07 254 ASN B N 1
ATOM 5957 C CA . ASN B 1 254 ? -8.486 20.971 35.252 1.00 39.80 254 ASN B CA 1
ATOM 5958 C C . ASN B 1 254 ? -7.110 21.228 34.688 1.00 37.40 254 ASN B C 1
ATOM 5959 O O . ASN B 1 254 ? -6.971 21.679 33.558 1.00 35.61 254 ASN B O 1
ATOM 5964 N N . ASP B 1 255 ? -6.099 20.935 35.488 1.00 37.82 255 ASP B N 1
ATOM 5965 C CA . ASP B 1 255 ? -4.719 21.276 35.164 1.00 39.35 255 ASP B CA 1
ATOM 5966 C C . ASP B 1 255 ? -3.813 20.153 35.658 1.00 38.31 255 ASP B C 1
ATOM 5967 O O . ASP B 1 255 ? -3.969 19.677 36.789 1.00 37.40 255 ASP B O 1
ATOM 5972 N N . LEU B 1 256 ? -2.855 19.750 34.824 1.00 37.00 256 LEU B N 1
ATOM 5973 C CA . LEU B 1 256 ? -1.964 18.644 35.188 1.00 39.32 256 LEU B CA 1
ATOM 5974 C C . LEU B 1 256 ? -1.249 18.906 36.510 1.00 38.03 256 LEU B C 1
ATOM 5975 O O . LEU B 1 256 ? -1.243 18.062 37.408 1.00 33.21 256 LEU B O 1
ATOM 5980 N N . TYR B 1 257 ? -0.627 20.069 36.609 1.00 40.76 257 TYR B N 1
ATOM 5981 C CA . TYR B 1 257 ? 0.127 20.437 37.813 1.00 45.06 257 TYR B CA 1
ATOM 5982 C C . TYR B 1 257 ? -0.772 20.564 39.054 1.00 42.45 257 TYR B C 1
ATOM 5983 O O . TYR B 1 257 ? -0.374 20.144 40.124 1.00 42.74 257 TYR B O 1
ATOM 5992 N N . GLU B 1 258 ? -1.975 21.105 38.896 1.00 41.41 258 GLU B N 1
ATOM 5993 C CA . GLU B 1 258 ? -2.955 21.189 39.997 1.00 44.18 258 GLU B CA 1
ATOM 5994 C C . GLU B 1 258 ? -3.343 19.793 40.419 1.00 40.35 258 GLU B C 1
ATOM 5995 O O . GLU B 1 258 ? -3.532 19.508 41.607 1.00 35.75 258 GLU B O 1
ATOM 6001 N N . TYR B 1 259 ? -3.520 18.930 39.427 1.00 35.93 259 TYR B N 1
ATOM 6002 C CA . TYR B 1 259 ? -3.986 17.579 39.702 1.00 35.61 259 TYR B CA 1
ATOM 6003 C C . TYR B 1 259 ? -2.902 16.834 40.489 1.00 34.44 259 TYR B C 1
ATOM 6004 O O . TYR B 1 259 ? -3.165 16.203 41.510 1.00 28.31 259 TYR B O 1
ATOM 6013 N N . VAL B 1 260 ? -1.680 16.870 39.954 1.00 33.71 260 VAL B N 1
ATOM 6014 C CA . VAL B 1 260 ? -0.544 16.232 40.585 1.00 36.85 260 VAL B CA 1
ATOM 6015 C C . VAL B 1 260 ? -0.284 16.835 41.969 1.00 39.87 260 VAL B C 1
ATOM 6016 O O . VAL B 1 260 ? 0.046 16.121 42.919 1.00 39.73 260 VAL B O 1
ATOM 6020 N N . ALA B 1 261 ? -0.444 18.151 42.084 1.00 40.05 261 ALA B N 1
ATOM 6021 C CA . ALA B 1 261 ? -0.228 18.839 43.365 1.00 42.01 261 ALA B CA 1
ATOM 6022 C C . ALA B 1 261 ? -1.157 18.220 44.394 1.00 38.63 261 ALA B C 1
ATOM 6023 O O . ALA B 1 261 ? -0.736 17.889 45.486 1.00 38.60 261 ALA B O 1
ATOM 6025 N N . GLY B 1 262 ? -2.414 18.044 44.006 1.00 37.54 262 GLY B N 1
ATOM 6026 C CA . GLY B 1 262 ? -3.423 17.452 44.864 1.00 37.14 262 GLY B CA 1
ATOM 6027 C C . GLY B 1 262 ? -3.228 15.984 45.162 1.00 37.61 262 GLY B C 1
ATOM 6028 O O . GLY B 1 262 ? -3.594 15.491 46.231 1.00 32.30 262 GLY B O 1
ATOM 6029 N N . LEU B 1 263 ? -2.658 15.270 44.206 1.00 40.93 263 LEU B N 1
ATOM 6030 C CA . LEU B 1 263 ? -2.427 13.847 44.391 1.00 42.31 263 LEU B CA 1
ATOM 6031 C C . LEU B 1 263 ? -1.285 13.674 45.394 1.00 43.57 263 LEU B C 1
ATOM 6032 O O . LEU B 1 263 ? -1.381 12.837 46.309 1.00 37.91 263 LEU B O 1
ATOM 6037 N N . LYS B 1 264 ? -0.223 14.468 45.214 1.00 45.68 264 LYS B N 1
ATOM 6038 C CA . LYS B 1 264 ? 0.935 14.484 46.133 1.00 50.81 264 LYS B CA 1
ATOM 6039 C C . LYS B 1 264 ? 0.528 14.930 47.565 1.00 53.59 264 LYS B C 1
ATOM 6040 O O . LYS B 1 264 ? 0.979 14.377 48.558 1.00 53.82 264 LYS B O 1
ATOM 6046 N N . GLN B 1 265 ? -0.340 15.917 47.649 1.00 58.26 265 GLN B N 1
ATOM 6047 C CA . GLN B 1 265 ? -0.843 16.404 48.944 1.00 62.26 265 GLN B CA 1
ATOM 6048 C C . GLN B 1 265 ? -1.649 15.337 49.703 1.00 62.28 265 GLN B C 1
ATOM 6049 O O . GLN B 1 265 ? -1.645 15.299 50.929 1.00 61.61 265 GLN B O 1
ATOM 6055 N N . ALA B 1 266 ? -2.343 14.477 48.962 1.00 61.13 266 ALA B N 1
ATOM 6056 C CA . ALA B 1 266 ? -3.164 13.411 49.554 1.00 60.27 266 ALA B CA 1
ATOM 6057 C C . ALA B 1 266 ? -2.332 12.284 50.182 1.00 60.18 266 ALA B C 1
ATOM 6058 O O . ALA B 1 266 ? -2.767 11.619 51.122 1.00 56.44 266 ALA B O 1
ATOM 6060 N N . ILE B 1 267 ? -1.138 12.052 49.619 1.00 59.68 267 ILE B N 1
ATOM 6061 C CA . ILE B 1 267 ? -0.208 11.050 50.140 1.00 59.46 267 ILE B CA 1
ATOM 6062 C C . ILE B 1 267 ? 0.324 11.481 51.517 1.00 58.71 267 ILE B C 1
ATOM 6063 O O . ILE B 1 267 ? 0.855 10.670 52.278 1.00 51.40 267 ILE B O 1
ATOM 6068 N N . LYS B 1 268 ? 0.150 12.769 51.811 1.00 61.27 268 LYS B N 1
ATOM 6069 C CA . LYS B 1 268 ? 0.691 13.413 53.007 1.00 64.30 268 LYS B CA 1
ATOM 6070 C C . LYS B 1 268 ? -0.390 13.619 54.075 1.00 65.01 268 LYS B C 1
ATOM 6071 O O . LYS B 1 268 ? -0.125 13.482 55.255 1.00 65.68 268 LYS B O 1
ATOM 6077 N N . THR B 1 269 ? -1.605 13.925 53.641 1.00 64.57 269 THR B N 1
ATOM 6078 C CA . THR B 1 269 ? -2.718 14.248 54.526 1.00 66.49 269 THR B CA 1
ATOM 6079 C C . THR B 1 269 ? -3.001 13.283 55.676 1.00 67.86 269 THR B C 1
ATOM 6080 O O . THR B 1 269 ? -3.420 12.148 55.444 1.00 66.81 269 THR B O 1
ATOM 6084 N N . PRO B 1 270 ? -2.847 13.737 56.919 1.00 69.44 270 PRO B N 1
ATOM 6085 C CA . PRO B 1 270 ? -3.206 12.877 58.046 1.00 69.75 270 PRO B CA 1
ATOM 6086 C C . PRO B 1 270 ? -4.662 12.433 57.962 1.00 68.81 270 PRO B C 1
ATOM 6087 O O . PRO B 1 270 ? -5.518 13.146 57.444 1.00 66.79 270 PRO B O 1
ATOM 6091 N N . SER B 1 271 ? -4.915 11.229 58.439 1.00 70.26 271 SER B N 1
ATOM 6092 C CA . SER B 1 271 ? -6.269 10.732 58.612 1.00 72.51 271 SER B CA 1
ATOM 6093 C C . SER B 1 271 ? -6.406 10.227 60.030 1.00 75.74 271 SER B C 1
ATOM 6094 O O . SER B 1 271 ? -5.867 9.176 60.374 1.00 77.19 271 SER B O 1
ATOM 6097 N N . GLU B 1 272 ? -7.131 10.958 60.860 1.00 77.00 272 GLU B N 1
ATOM 6098 C CA . GLU B 1 272 ? -7.235 10.553 62.249 1.00 78.28 272 GLU B CA 1
ATOM 6099 C C . GLU B 1 272 ? -7.769 9.121 62.356 1.00 76.31 272 GLU B C 1
ATOM 6100 O O . GLU B 1 272 ? -7.452 8.418 63.304 1.00 78.50 272 GLU B O 1
ATOM 6106 N N . GLU B 1 273 ? -8.539 8.660 61.388 1.00 73.28 273 GLU B N 1
ATOM 6107 C CA . GLU B 1 273 ? -9.125 7.329 61.526 1.00 72.82 273 GLU B CA 1
ATOM 6108 C C . GLU B 1 273 ? -8.097 6.207 61.322 1.00 72.91 273 GLU B C 1
ATOM 6109 O O . GLU B 1 273 ? -8.202 5.143 61.951 1.00 71.69 273 GLU B O 1
ATOM 6115 N N . TYR B 1 274 ? -7.112 6.452 60.448 1.00 71.08 274 TYR B N 1
ATOM 6116 C CA . TYR B 1 274 ? -6.049 5.478 60.152 1.00 69.63 274 TYR B CA 1
ATOM 6117 C C . TYR B 1 274 ? -4.894 5.512 61.170 1.00 66.45 274 TYR B C 1
ATOM 6118 O O . TYR B 1 274 ? -4.232 4.505 61.387 1.00 63.02 274 TYR B O 1
ATOM 6127 N N . ALA B 1 275 ? -4.651 6.669 61.774 1.00 64.69 275 ALA B N 1
ATOM 6128 C CA . ALA B 1 275 ? -3.764 6.757 62.952 1.00 64.27 275 ALA B CA 1
ATOM 6129 C C . ALA B 1 275 ? -4.172 5.754 64.047 1.00 62.25 275 ALA B C 1
ATOM 6130 O O . ALA B 1 275 ? -3.317 5.140 64.682 1.00 60.60 275 ALA B O 1
ATOM 6132 N N . LYS B 1 276 ? -5.475 5.581 64.243 1.00 60.95 276 LYS B N 1
ATOM 6133 C CA . LYS B 1 276 ? -5.979 4.625 65.227 1.00 61.94 276 LYS B CA 1
ATOM 6134 C C . LYS B 1 276 ? -5.393 3.223 65.020 1.00 59.29 276 LYS B C 1
ATOM 6135 O O . LYS B 1 276 ? -5.061 2.523 65.973 1.00 57.05 276 LYS B O 1
ATOM 6141 N N . ILE B 1 277 ? -5.230 2.808 63.771 1.00 59.05 277 ILE B N 1
ATOM 6142 C CA . ILE B 1 277 ? -4.690 1.461 63.495 1.00 57.40 277 ILE B CA 1
ATOM 6143 C C . ILE B 1 277 ? -3.236 1.343 63.878 1.00 51.13 277 ILE B C 1
ATOM 6144 O O . ILE B 1 277 ? -2.818 0.298 64.334 1.00 42.58 277 ILE B O 1
ATOM 6149 N N . GLY B 1 278 ? -2.498 2.432 63.667 1.00 49.31 278 GLY B N 1
ATOM 6150 C CA . GLY B 1 278 ? -1.058 2.488 63.865 1.00 49.66 278 GLY B CA 1
ATOM 6151 C C . GLY B 1 278 ? -0.244 2.106 62.623 1.00 50.34 278 GLY B C 1
ATOM 6152 O O . GLY B 1 278 ? -0.631 1.244 61.850 1.00 48.41 278 GLY B O 1
ATOM 6153 N N . ILE B 1 279 ? 0.894 2.776 62.468 1.00 48.13 279 ILE B N 1
ATOM 6154 C CA . ILE B 1 279 ? 1.889 2.481 61.456 1.00 48.89 279 ILE B CA 1
ATOM 6155 C C . ILE B 1 279 ? 2.653 1.186 61.811 1.00 47.55 279 ILE B C 1
ATOM 6156 O O . ILE B 1 279 ? 2.929 0.378 60.959 1.00 46.78 279 ILE B O 1
ATOM 6161 N N . GLU B 1 280 ? 2.958 0.972 63.080 1.00 47.60 280 GLU B N 1
ATOM 6162 C CA . GLU B 1 280 ? 3.675 -0.231 63.539 1.00 46.86 280 GLU B CA 1
ATOM 6163 C C . GLU B 1 280 ? 3.071 -0.708 64.882 1.00 43.09 280 GLU B C 1
ATOM 6164 O O . GLU B 1 280 ? 2.820 0.097 65.734 1.00 36.66 280 GLU B O 1
ATOM 6170 N N . LYS B 1 281 ? 2.860 -2.007 65.035 1.00 42.29 281 LYS B N 1
ATOM 6171 C CA . LYS B 1 281 ? 2.297 -2.587 66.235 1.00 48.46 281 LYS B CA 1
ATOM 6172 C C . LYS B 1 281 ? 2.862 -3.982 66.480 1.00 48.06 281 LYS B C 1
ATOM 6173 O O . LYS B 1 281 ? 2.828 -4.847 65.622 1.00 43.98 281 LYS B O 1
ATOM 6179 N N . ASP B 1 282 ? 3.364 -4.171 67.691 1.00 47.10 282 ASP B N 1
ATOM 6180 C CA . ASP B 1 282 ? 3.991 -5.410 68.128 1.00 46.71 282 ASP B CA 1
ATOM 6181 C C . ASP B 1 282 ? 5.077 -5.903 67.175 1.00 46.65 282 ASP B C 1
ATOM 6182 O O . ASP B 1 282 ? 5.186 -7.084 66.894 1.00 42.58 282 ASP B O 1
ATOM 6187 N N . GLY B 1 283 ? 5.901 -4.988 66.698 1.00 50.06 283 GLY B N 1
ATOM 6188 C CA . GLY B 1 283 ? 6.993 -5.357 65.797 1.00 55.19 283 GLY B CA 1
ATOM 6189 C C . GLY B 1 283 ? 6.556 -5.734 64.376 1.00 56.71 283 GLY B C 1
ATOM 6190 O O . GLY B 1 283 ? 7.364 -6.146 63.552 1.00 57.22 283 GLY B O 1
ATOM 6191 N N . LYS B 1 284 ? 5.273 -5.578 64.095 1.00 58.83 284 LYS B N 1
ATOM 6192 C CA . LYS B 1 284 ? 4.746 -5.809 62.760 1.00 60.57 284 LYS B CA 1
ATOM 6193 C C . LYS B 1 284 ? 4.272 -4.486 62.143 1.00 57.95 284 LYS B C 1
ATOM 6194 O O . LYS B 1 284 ? 3.592 -3.709 62.801 1.00 54.46 284 LYS B O 1
ATOM 6197 N N . ARG B 1 285 ? 4.650 -4.214 60.896 1.00 55.45 285 ARG B N 1
ATOM 6198 C CA . ARG B 1 285 ? 4.220 -2.989 60.201 1.00 54.43 285 ARG B CA 1
ATOM 6199 C C . ARG B 1 285 ? 2.826 -3.252 59.689 1.00 50.01 285 ARG B C 1
ATOM 6200 O O . ARG B 1 285 ? 2.533 -4.343 59.248 1.00 48.70 285 ARG B O 1
ATOM 6208 N N . LEU B 1 286 ? 1.960 -2.258 59.760 1.00 48.43 286 LEU B N 1
ATOM 6209 C CA . LEU B 1 286 ? 0.543 -2.473 59.450 1.00 49.87 286 LEU B CA 1
ATOM 6210 C C . LEU B 1 286 ? 0.076 -1.734 58.221 1.00 45.85 286 LEU B C 1
ATOM 6211 O O . LEU B 1 286 ? -0.888 -2.118 57.586 1.00 41.31 286 LEU B O 1
ATOM 6216 N N . GLN B 1 287 ? 0.702 -0.609 57.990 1.00 44.79 287 GLN B N 1
ATOM 6217 C CA . GLN B 1 287 ? 0.452 0.204 56.829 1.00 48.29 287 GLN B CA 1
ATOM 6218 C C . GLN B 1 287 ? 1.735 0.972 56.517 1.00 46.36 287 GLN B C 1
ATOM 6219 O O . GLN B 1 287 ? 2.690 0.914 57.264 1.00 46.37 287 GLN B O 1
ATOM 6225 N N . ILE B 1 288 ? 1.756 1.646 55.391 1.00 44.98 288 ILE B N 1
ATOM 6226 C CA . ILE B 1 288 ? 2.916 2.389 54.950 1.00 42.68 288 ILE B CA 1
ATOM 6227 C C . ILE B 1 288 ? 3.015 3.724 55.697 1.00 43.00 288 ILE B C 1
ATOM 6228 O O . ILE B 1 288 ? 4.112 4.195 56.033 1.00 36.44 288 ILE B O 1
ATOM 6233 N N . ASN B 1 289 ? 1.858 4.333 55.917 1.00 42.55 289 ASN B N 1
ATOM 6234 C CA . ASN B 1 289 ? 1.767 5.584 56.637 1.00 48.02 289 ASN B CA 1
ATOM 6235 C C . ASN B 1 289 ? 0.343 5.737 57.176 1.00 50.94 289 ASN B C 1
ATOM 6236 O O . ASN B 1 289 ? -0.506 4.917 56.875 1.00 52.14 289 ASN B O 1
ATOM 6241 N N . SER B 1 290 ? 0.077 6.775 57.952 1.00 52.97 290 SER B N 1
ATOM 6242 C CA . SER B 1 290 ? -1.288 6.933 58.526 1.00 57.05 290 SER B CA 1
ATOM 6243 C C . SER B 1 290 ? -2.096 7.957 57.713 1.00 56.01 290 SER B C 1
ATOM 6244 O O . SER B 1 290 ? -2.967 8.655 58.232 1.00 55.39 290 SER B O 1
ATOM 6247 N N . ASN B 1 291 ? -1.769 8.038 56.430 1.00 54.44 291 ASN B N 1
ATOM 6248 C CA . ASN B 1 291 ? -2.357 9.042 55.544 1.00 53.44 291 ASN B CA 1
ATOM 6249 C C . ASN B 1 291 ? -3.528 8.520 54.718 1.00 50.34 291 ASN B C 1
ATOM 6250 O O . ASN B 1 291 ? -3.768 7.319 54.687 1.00 45.72 291 ASN B O 1
ATOM 6255 N N . VAL B 1 292 ? -4.264 9.439 54.089 1.00 47.91 292 VAL B N 1
ATOM 6256 C CA . VAL B 1 292 ? -5.519 9.092 53.425 1.00 47.39 292 VAL B CA 1
ATOM 6257 C C . VAL B 1 292 ? -5.193 8.169 52.267 1.00 44.35 292 VAL B C 1
ATOM 6258 O O . VAL B 1 292 ? -5.881 7.193 52.048 1.00 42.85 292 VAL B O 1
ATOM 6262 N N . LEU B 1 293 ? -4.109 8.471 51.580 1.00 40.16 293 LEU B N 1
ATOM 6263 C CA . LEU B 1 293 ? -3.549 7.550 50.598 1.00 42.03 293 LEU B CA 1
ATOM 6264 C C . LEU B 1 293 ? -2.134 7.142 51.003 1.00 37.71 293 LEU B C 1
ATOM 6265 O O . LEU B 1 293 ? -1.264 7.998 51.153 1.00 38.86 293 LEU B O 1
ATOM 6270 N N . GLN B 1 294 ? -1.889 5.846 51.163 1.00 30.03 294 GLN B N 1
ATOM 6271 C CA . GLN B 1 294 ? -0.505 5.362 51.362 1.00 28.75 294 GLN B CA 1
ATOM 6272 C C . GLN B 1 294 ? 0.396 5.796 50.212 1.00 31.09 294 GLN B C 1
ATOM 6273 O O . GLN B 1 294 ? 1.465 6.359 50.405 1.00 33.53 294 GLN B O 1
ATOM 6279 N N . ILE B 1 295 ? -0.034 5.475 49.013 1.00 28.96 295 ILE B N 1
ATOM 6280 C CA . ILE B 1 295 ? 0.633 5.901 47.789 1.00 33.42 295 ILE B CA 1
ATOM 6281 C C . ILE B 1 295 ? -0.407 6.262 46.722 1.00 31.59 295 ILE B C 1
ATOM 6282 O O . ILE B 1 295 ? -1.619 6.125 46.921 1.00 31.91 295 ILE B O 1
ATOM 6287 N N . GLU B 1 296 ? 0.076 6.742 45.583 1.00 35.45 296 GLU B N 1
ATOM 6288 C CA . GLU B 1 296 ? -0.779 7.099 44.438 1.00 36.28 296 GLU B CA 1
ATOM 6289 C C . GLU B 1 296 ? -1.716 5.957 44.018 1.00 33.01 296 GLU B C 1
ATOM 6290 O O . GLU B 1 296 ? -2.855 6.190 43.674 1.00 28.19 296 GLU B O 1
ATOM 6296 N N . ASN B 1 297 ? -1.217 4.728 44.055 1.00 34.60 297 ASN B N 1
ATOM 6297 C CA . ASN B 1 297 ? -1.987 3.549 43.661 1.00 34.66 297 ASN B CA 1
ATOM 6298 C C . ASN B 1 297 ? -3.321 3.451 44.390 1.00 33.63 297 ASN B C 1
ATOM 6299 O O . ASN B 1 297 ? -4.258 2.808 43.915 1.00 30.48 297 ASN B O 1
ATOM 6304 N N . GLU B 1 298 ? -3.402 4.058 45.566 1.00 32.71 298 GLU B N 1
ATOM 6305 C CA . GLU B 1 298 ? -4.596 3.902 46.387 1.00 29.98 298 GLU B CA 1
ATOM 6306 C C . GLU B 1 298 ? -5.712 4.825 45.962 1.00 28.19 298 GLU B C 1
ATOM 6307 O O . GLU B 1 298 ? -6.854 4.794 46.533 1.00 25.00 298 GLU B O 1
ATOM 6313 N N . LEU B 1 299 ? -5.433 5.683 44.989 1.00 29.47 299 LEU B N 1
ATOM 6314 C CA . LEU B 1 299 ? -6.492 6.600 44.520 1.00 32.66 299 LEU B CA 1
ATOM 6315 C C . LEU B 1 299 ? -7.588 5.829 43.751 1.00 31.68 299 LEU B C 1
ATOM 6316 O O . LEU B 1 299 ? -7.388 5.349 42.619 1.00 33.47 299 LEU B O 1
ATOM 6321 N N . TYR B 1 300 ? -8.720 5.662 44.400 1.00 27.27 300 TYR B N 1
ATOM 6322 C CA . TYR B 1 300 ? -9.795 4.812 43.896 1.00 26.17 300 TYR B CA 1
ATOM 6323 C C . TYR B 1 300 ? -10.829 5.590 43.111 1.00 27.94 300 TYR B C 1
ATOM 6324 O O . TYR B 1 300 ? -12.024 5.494 43.365 1.00 29.69 300 TYR B O 1
ATOM 6333 N N . ALA B 1 301 ? -10.357 6.366 42.152 1.00 25.77 301 ALA B N 1
ATOM 6334 C CA . ALA B 1 301 ? -11.264 7.027 41.231 1.00 28.35 301 ALA B CA 1
ATOM 6335 C C . ALA B 1 301 ? -11.761 6.034 40.155 1.00 25.19 301 ALA B C 1
ATOM 6336 O O . ALA B 1 301 ? -11.183 4.972 40.009 1.00 27.74 301 ALA B O 1
ATOM 6338 N N . PRO B 1 302 ? -12.839 6.369 39.450 1.00 25.70 302 PRO B N 1
ATOM 6339 C CA . PRO B 1 302 ? -13.353 5.535 38.353 1.00 26.56 302 PRO B CA 1
ATOM 6340 C C . PRO B 1 302 ? -12.586 5.677 37.039 1.00 22.01 302 PRO B C 1
ATOM 6341 O O . PRO B 1 302 ? -12.779 4.892 36.138 1.00 24.15 302 PRO B O 1
ATOM 6345 N N . ILE B 1 303 ? -11.732 6.678 36.966 1.00 21.10 303 ILE B N 1
ATOM 6346 C CA . ILE B 1 303 ? -10.866 6.903 35.828 1.00 18.31 303 ILE B CA 1
ATOM 6347 C C . ILE B 1 303 ? -9.623 7.674 36.285 1.00 21.48 303 ILE B C 1
ATOM 6348 O O . ILE B 1 303 ? -9.726 8.574 37.104 1.00 18.87 303 ILE B O 1
ATOM 6353 N N . ARG B 1 304 ? -8.444 7.301 35.764 1.00 15.61 304 ARG B N 1
ATOM 6354 C CA . ARG B 1 304 ? -7.186 7.910 36.201 1.00 18.68 304 ARG B CA 1
ATOM 6355 C C . ARG B 1 304 ? -6.218 8.289 35.089 1.00 21.28 304 ARG B C 1
ATOM 6356 O O . ARG B 1 304 ? -6.000 7.527 34.155 1.00 23.76 304 ARG B O 1
ATOM 6364 N N . PRO B 1 305 ? -5.648 9.470 35.173 1.00 21.40 305 PRO B N 1
ATOM 6365 C CA . PRO B 1 305 ? -4.610 9.904 34.225 1.00 20.82 305 PRO B CA 1
ATOM 6366 C C . PRO B 1 305 ? -3.349 9.107 34.549 1.00 18.29 305 PRO B C 1
ATOM 6367 O O . PRO B 1 305 ? -2.994 8.833 35.701 1.00 15.03 305 PRO B O 1
ATOM 6371 N N . LYS B 1 306 ? -2.635 8.734 33.503 1.00 20.79 306 LYS B N 1
ATOM 6372 C CA . LYS B 1 306 ? -1.443 7.902 33.719 1.00 17.19 306 LYS B CA 1
ATOM 6373 C C . LYS B 1 306 ? -0.282 8.104 32.761 1.00 16.70 306 LYS B C 1
ATOM 6374 O O . LYS B 1 306 ? -0.430 8.673 31.692 1.00 19.33 306 LYS B O 1
ATOM 6380 N N . ARG B 1 307 ? 0.895 7.620 33.180 1.00 18.53 307 ARG B N 1
ATOM 6381 C CA . ARG B 1 307 ? 2.051 7.494 32.299 1.00 20.14 307 ARG B CA 1
ATOM 6382 C C . ARG B 1 307 ? 2.880 6.331 32.794 1.00 19.15 307 ARG B C 1
ATOM 6383 O O . ARG B 1 307 ? 3.172 6.223 33.979 1.00 18.03 307 ARG B O 1
ATOM 6391 N N . VAL B 1 308 ? 3.257 5.461 31.863 1.00 15.60 308 VAL B N 1
ATOM 6392 C CA . VAL B 1 308 ? 4.159 4.347 32.156 1.00 15.75 308 VAL B CA 1
ATOM 6393 C C . VAL B 1 308 ? 5.445 4.899 32.806 1.00 14.73 308 VAL B C 1
ATOM 6394 O O . VAL B 1 308 ? 6.166 5.676 32.190 1.00 14.96 308 VAL B O 1
ATOM 6398 N N . THR B 1 309 ? 5.704 4.482 34.046 1.00 21.08 309 THR B N 1
ATOM 6399 C CA . THR B 1 309 ? 6.836 4.971 34.801 1.00 24.15 309 THR B CA 1
ATOM 6400 C C . THR B 1 309 ? 8.171 4.342 34.379 1.00 29.93 309 THR B C 1
ATOM 6401 O O . THR B 1 309 ? 8.218 3.221 33.879 1.00 24.26 309 THR B O 1
ATOM 6405 N N . ARG B 1 310 ? 9.248 5.104 34.590 1.00 32.17 310 ARG B N 1
ATOM 6406 C CA . ARG B 1 310 ? 10.595 4.568 34.559 1.00 39.10 310 ARG B CA 1
ATOM 6407 C C . ARG B 1 310 ? 10.841 3.879 35.887 1.00 43.02 310 ARG B C 1
ATOM 6408 O O . ARG B 1 310 ? 10.059 4.002 36.819 1.00 39.61 310 ARG B O 1
ATOM 6416 N N . SER B 1 311 ? 11.963 3.172 35.949 1.00 48.33 311 SER B N 1
ATOM 6417 C CA . SER B 1 311 ? 12.295 2.355 37.106 1.00 50.14 311 SER B CA 1
ATOM 6418 C C . SER B 1 311 ? 12.486 3.272 38.326 1.00 51.08 311 SER B C 1
ATOM 6419 O O . SER B 1 311 ? 13.129 4.331 38.218 1.00 51.35 311 SER B O 1
ATOM 6422 N N . GLY B 1 312 ? 11.924 2.870 39.464 1.00 47.73 312 GLY B N 1
ATOM 6423 C CA . GLY B 1 312 ? 12.067 3.650 40.679 1.00 49.21 312 GLY B CA 1
ATOM 6424 C C . GLY B 1 312 ? 11.179 4.894 40.705 1.00 49.44 312 GLY B C 1
ATOM 6425 O O . GLY B 1 312 ? 10.815 5.394 41.772 1.00 48.38 312 GLY B O 1
ATOM 6426 N N . GLU B 1 313 ? 10.832 5.401 39.520 1.00 45.99 313 GLU B N 1
ATOM 6427 C CA . GLU B 1 313 ? 9.928 6.569 39.421 1.00 40.38 313 GLU B CA 1
ATOM 6428 C C . GLU B 1 313 ? 8.466 6.296 39.853 1.00 35.59 313 GLU B C 1
ATOM 6429 O O . GLU B 1 313 ? 7.843 5.296 39.494 1.00 36.01 313 GLU B O 1
ATOM 6435 N N . SER B 1 314 ? 7.912 7.204 40.641 1.00 30.80 314 SER B N 1
ATOM 6436 C CA . SER B 1 314 ? 6.553 7.079 41.098 1.00 27.88 314 SER B CA 1
ATOM 6437 C C . SER B 1 314 ? 5.582 7.534 40.005 1.00 28.57 314 SER B C 1
ATOM 6438 O O . SER B 1 314 ? 5.953 8.244 39.066 1.00 24.88 314 SER B O 1
ATOM 6441 N N . PRO B 1 315 ? 4.324 7.110 40.107 1.00 29.46 315 PRO B N 1
ATOM 6442 C CA . PRO B 1 315 ? 3.305 7.455 39.105 1.00 29.64 315 PRO B CA 1
ATOM 6443 C C . PRO B 1 315 ? 3.117 8.946 38.919 1.00 27.72 315 PRO B C 1
ATOM 6444 O O . PRO B 1 315 ? 2.949 9.412 37.779 1.00 23.73 315 PRO B O 1
ATOM 6448 N N . SER B 1 316 ? 3.127 9.678 40.022 1.00 25.66 316 SER B N 1
ATOM 6449 C CA . SER B 1 316 ? 2.815 11.091 39.952 1.00 28.73 316 SER B CA 1
ATOM 6450 C C . SER B 1 316 ? 3.974 11.843 39.294 1.00 28.16 316 SER B C 1
ATOM 6451 O O . SER B 1 316 ? 3.761 12.818 38.582 1.00 32.52 316 SER B O 1
ATOM 6454 N N . ASP B 1 317 ? 5.200 11.405 39.561 1.00 29.12 317 ASP B N 1
ATOM 6455 C CA . ASP B 1 317 ? 6.387 12.014 38.955 1.00 29.22 317 ASP B CA 1
ATOM 6456 C C . ASP B 1 317 ? 6.457 11.770 37.450 1.00 28.61 317 ASP B C 1
ATOM 6457 O O . ASP B 1 317 ? 6.941 12.604 36.673 1.00 25.10 317 ASP B O 1
ATOM 6462 N N . ALA B 1 318 ? 5.999 10.605 37.037 1.00 24.07 318 ALA B N 1
ATOM 6463 C CA . ALA B 1 318 ? 5.924 10.298 35.616 1.00 26.89 318 ALA B CA 1
ATOM 6464 C C . ALA B 1 318 ? 5.006 11.287 34.899 1.00 26.32 318 ALA B C 1
ATOM 6465 O O . ALA B 1 318 ? 5.336 11.790 33.826 1.00 25.15 318 ALA B O 1
ATOM 6467 N N . LEU B 1 319 ? 3.841 11.560 35.501 1.00 27.17 319 LEU B N 1
ATOM 6468 C CA . LEU B 1 319 ? 2.919 12.544 34.931 1.00 30.42 319 LEU B CA 1
ATOM 6469 C C . LEU B 1 319 ? 3.587 13.941 34.746 1.00 31.65 319 LEU B C 1
ATOM 6470 O O . LEU B 1 319 ? 3.397 14.612 33.737 1.00 29.38 319 LEU B O 1
ATOM 6475 N N . LEU B 1 320 ? 4.340 14.380 35.744 1.00 34.05 320 LEU B N 1
ATOM 6476 C CA . LEU B 1 320 ? 5.093 15.637 35.648 1.00 37.40 320 LEU B CA 1
ATOM 6477 C C . LEU B 1 320 ? 6.130 15.593 34.538 1.00 34.66 320 LEU B C 1
ATOM 6478 O O . LEU B 1 320 ? 6.278 16.534 33.774 1.00 34.79 320 LEU B O 1
ATOM 6483 N N . ARG B 1 321 ? 6.847 14.492 34.450 1.00 34.98 321 ARG B N 1
ATOM 6484 C CA . ARG B 1 321 ? 7.923 14.380 33.479 1.00 35.36 321 ARG B CA 1
ATOM 6485 C C . ARG B 1 321 ? 7.421 14.455 32.045 1.00 36.41 321 ARG B C 1
ATOM 6486 O O . ARG B 1 321 ? 8.081 15.067 31.171 1.00 36.68 321 ARG B O 1
ATOM 6494 N N . GLY B 1 322 ? 6.293 13.802 31.762 1.00 33.72 322 GLY B N 1
ATOM 6495 C CA . GLY B 1 322 ? 5.900 13.581 30.366 1.00 31.08 322 GLY B CA 1
ATOM 6496 C C . GLY B 1 322 ? 4.461 13.923 30.004 1.00 27.03 322 GLY B C 1
ATOM 6497 O O . GLY B 1 322 ? 4.055 13.815 28.843 1.00 27.71 322 GLY B O 1
ATOM 6498 N N . GLY B 1 323 ? 3.712 14.398 30.977 1.00 25.55 323 GLY B N 1
ATOM 6499 C CA . GLY B 1 323 ? 2.299 14.693 30.769 1.00 23.57 323 GLY B CA 1
ATOM 6500 C C . GLY B 1 323 ? 1.483 13.393 30.761 1.00 22.84 323 GLY B C 1
ATOM 6501 O O . GLY B 1 323 ? 2.030 12.303 30.948 1.00 17.52 323 GLY B O 1
ATOM 6502 N N . ILE B 1 324 ? 0.167 13.506 30.559 1.00 23.05 324 ILE B N 1
ATOM 6503 C CA . ILE B 1 324 ? -0.705 12.331 30.481 1.00 19.81 324 ILE B CA 1
ATOM 6504 C C . ILE B 1 324 ? -0.431 11.540 29.184 1.00 18.38 324 ILE B C 1
ATOM 6505 O O . ILE B 1 324 ? -0.478 12.083 28.071 1.00 21.33 324 ILE B O 1
ATOM 6510 N N . GLU B 1 325 ? -0.111 10.272 29.340 1.00 16.09 325 GLU B N 1
ATOM 6511 C CA . GLU B 1 325 ? 0.179 9.376 28.194 1.00 17.13 325 GLU B CA 1
ATOM 6512 C C . GLU B 1 325 ? -1.107 8.635 27.774 1.00 16.97 325 GLU B C 1
ATOM 6513 O O . GLU B 1 325 ? -1.466 8.565 26.598 1.00 16.58 325 GLU B O 1
ATOM 6519 N N . TYR B 1 326 ? -1.776 8.070 28.772 1.00 14.77 326 TYR B N 1
ATOM 6520 C CA . TYR B 1 326 ? -3.009 7.344 28.545 1.00 13.58 326 TYR B CA 1
ATOM 6521 C C . TYR B 1 326 ? -3.927 7.442 29.747 1.00 16.26 326 TYR B C 1
ATOM 6522 O O . TYR B 1 326 ? -3.505 7.788 30.855 1.00 14.29 326 TYR B O 1
ATOM 6531 N N . ILE B 1 327 ? -5.179 7.079 29.545 1.00 16.67 327 ILE B N 1
ATOM 6532 C CA . ILE B 1 327 ? -6.141 7.083 30.663 1.00 19.10 327 ILE B CA 1
ATOM 6533 C C . ILE B 1 327 ? -6.626 5.663 30.967 1.00 17.48 327 ILE B C 1
ATOM 6534 O O . ILE B 1 327 ? -6.695 4.779 30.068 1.00 12.08 327 ILE B O 1
ATOM 6539 N N . GLU B 1 328 ? -6.917 5.439 32.211 1.00 14.19 328 GLU B N 1
ATOM 6540 C CA . GLU B 1 328 ? -7.294 4.138 32.732 1.00 14.96 328 GLU B CA 1
ATOM 6541 C C . GLU B 1 328 ? -8.744 4.156 33.261 1.00 16.70 328 GLU B C 1
ATOM 6542 O O . GLU B 1 328 ? -9.057 4.745 34.288 1.00 19.32 328 GLU B O 1
ATOM 6548 N N . VAL B 1 329 ? -9.629 3.545 32.479 1.00 14.69 329 VAL B N 1
ATOM 6549 C CA . VAL B 1 329 ? -11.029 3.436 32.799 1.00 15.75 329 VAL B CA 1
ATOM 6550 C C . VAL B 1 329 ? -11.206 2.231 33.737 1.00 15.07 329 VAL B C 1
ATOM 6551 O O . VAL B 1 329 ? -10.881 1.115 33.402 1.00 9.63 329 VAL B O 1
ATOM 6555 N N . ARG B 1 330 ? -11.797 2.482 34.894 1.00 13.92 330 ARG B N 1
ATOM 6556 C CA . ARG B 1 330 ? -11.841 1.514 36.001 1.00 13.35 330 ARG B CA 1
ATOM 6557 C C . ARG B 1 330 ? -13.195 1.011 36.409 1.00 16.23 330 ARG B C 1
ATOM 6558 O O . ARG B 1 330 ? -13.294 0.177 37.293 1.00 18.44 330 ARG B O 1
ATOM 6566 N N . SER B 1 331 ? -14.227 1.448 35.719 1.00 15.21 331 SER B N 1
ATOM 6567 C CA . SER B 1 331 ? -15.575 1.208 36.164 1.00 19.63 331 SER B CA 1
ATOM 6568 C C . SER B 1 331 ? -16.231 -0.028 35.561 1.00 19.42 331 SER B C 1
ATOM 6569 O O . SER B 1 331 ? -17.376 -0.313 35.859 1.00 23.08 331 SER B O 1
ATOM 6572 N N . LEU B 1 332 ? -15.519 -0.778 34.704 1.00 13.30 332 LEU B N 1
ATOM 6573 C CA . LEU B 1 332 ? -16.064 -2.018 34.152 1.00 9.53 332 LEU B CA 1
ATOM 6574 C C . LEU B 1 332 ? -16.126 -3.178 35.157 1.00 17.15 332 LEU B C 1
ATOM 6575 O O . LEU B 1 332 ? -15.102 -3.548 35.746 1.00 13.67 332 LEU B O 1
ATOM 6580 N N . ASP B 1 333 ? -17.333 -3.752 35.351 1.00 12.74 333 ASP B N 1
ATOM 6581 C CA . ASP B 1 333 ? -17.491 -4.988 36.081 1.00 9.94 333 ASP B CA 1
ATOM 6582 C C . ASP B 1 333 ? -17.040 -6.161 35.210 1.00 12.53 333 ASP B C 1
ATOM 6583 O O . ASP B 1 333 ? -17.010 -6.078 33.976 1.00 12.56 333 ASP B O 1
ATOM 6588 N N . ILE B 1 334 ? -16.719 -7.265 35.847 1.00 10.57 334 ILE B N 1
ATOM 6589 C CA . ILE B 1 334 ? -16.451 -8.514 35.140 1.00 14.84 334 ILE B CA 1
ATOM 6590 C C . ILE B 1 334 ? -17.664 -8.912 34.301 1.00 16.28 334 ILE B C 1
ATOM 6591 O O . ILE B 1 334 ? -18.808 -8.963 34.772 1.00 13.67 334 ILE B O 1
ATOM 6596 N N . ASN B 1 335 ? -17.417 -9.156 33.013 1.00 15.71 335 ASN B N 1
ATOM 6597 C CA . ASN B 1 335 ? -18.472 -9.627 32.110 1.00 11.56 335 ASN B CA 1
ATOM 6598 C C . ASN B 1 335 ? -18.649 -11.117 32.330 1.00 13.59 335 ASN B C 1
ATOM 6599 O O . ASN B 1 335 ? -17.828 -11.934 31.928 1.00 14.41 335 ASN B O 1
ATOM 6604 N N . PRO B 1 336 ? -19.727 -11.506 33.008 1.00 18.51 336 PRO B N 1
ATOM 6605 C CA . PRO B 1 336 ? -19.926 -12.899 33.396 1.00 19.07 336 PRO B CA 1
ATOM 6606 C C . PRO B 1 336 ? -20.296 -13.834 32.252 1.00 13.61 336 PRO B C 1
ATOM 6607 O O . PRO B 1 336 ? -20.355 -15.040 32.454 1.00 13.17 336 PRO B O 1
ATOM 6611 N N . PHE B 1 337 ? -20.587 -13.275 31.089 1.00 9.54 337 PHE B N 1
ATOM 6612 C CA . PHE B 1 337 ? -20.985 -14.018 29.906 1.00 15.08 337 PHE B CA 1
ATOM 6613 C C . PHE B 1 337 ? -19.804 -14.237 28.951 1.00 19.97 337 PHE B C 1
ATOM 6614 O O . PHE B 1 337 ? -19.950 -14.791 27.869 1.00 19.23 337 PHE B O 1
ATOM 6622 N N . SER B 1 338 ? -18.618 -13.859 29.413 1.00 19.82 338 SER B N 1
ATOM 6623 C CA . SER B 1 338 ? -17.388 -14.150 28.707 1.00 17.92 338 SER B CA 1
ATOM 6624 C C . SER B 1 338 ? -16.426 -14.856 29.658 1.00 18.94 338 SER B C 1
ATOM 6625 O O . SER B 1 338 ? -16.228 -14.450 30.787 1.00 20.26 338 SER B O 1
ATOM 6628 N N . PRO B 1 339 ? -15.775 -15.894 29.159 1.00 21.47 339 PRO B N 1
ATOM 6629 C CA . PRO B 1 339 ? -14.788 -16.623 29.946 1.00 21.40 339 PRO B CA 1
ATOM 6630 C C . PRO B 1 339 ? -13.530 -15.807 30.261 1.00 17.36 339 PRO B C 1
ATOM 6631 O O . PRO B 1 339 ? -12.815 -16.151 31.189 1.00 15.29 339 PRO B O 1
ATOM 6635 N N . ILE B 1 340 ? -13.270 -14.731 29.503 1.00 13.30 340 ILE B N 1
ATOM 6636 C CA . ILE B 1 340 ? -12.127 -13.866 29.814 1.00 11.74 340 ILE B CA 1
ATOM 6637 C C . ILE B 1 340 ? -12.581 -12.564 30.473 1.00 13.04 340 ILE B C 1
ATOM 6638 O O . ILE B 1 340 ? -11.789 -11.682 30.760 1.00 13.34 340 ILE B O 1
ATOM 6643 N N . GLY B 1 341 ? -13.867 -12.488 30.775 1.00 13.20 341 GLY B N 1
ATOM 6644 C CA . GLY B 1 341 ? -14.405 -11.444 31.647 1.00 8.76 341 GLY B CA 1
ATOM 6645 C C . GLY B 1 341 ? -14.635 -10.119 30.919 1.00 9.52 341 GLY B C 1
ATOM 6646 O O . GLY B 1 341 ? -14.936 -9.077 31.517 1.00 14.01 341 GLY B O 1
ATOM 6647 N N . VAL B 1 342 ? -14.422 -10.138 29.607 1.00 9.88 342 VAL B N 1
ATOM 6648 C CA . VAL B 1 342 ? -14.597 -8.947 28.804 1.00 7.06 342 VAL B CA 1
ATOM 6649 C C . VAL B 1 342 ? -14.690 -9.332 27.326 1.00 13.25 342 VAL B C 1
ATOM 6650 O O . VAL B 1 342 ? -14.126 -10.344 26.911 1.00 18.05 342 VAL B O 1
ATOM 6654 N N . ASP B 1 343 ? -15.432 -8.550 26.540 1.00 10.13 343 ASP B N 1
ATOM 6655 C CA . ASP B 1 343 ? -15.666 -8.924 25.151 1.00 11.44 343 ASP B CA 1
ATOM 6656 C C . ASP B 1 343 ? -15.516 -7.762 24.170 1.00 8.34 343 ASP B C 1
ATOM 6657 O O . ASP B 1 343 ? -15.411 -6.600 24.566 1.00 7.71 343 ASP B O 1
ATOM 6662 N N . GLU B 1 344 ? -15.518 -8.097 22.887 1.00 11.24 344 GLU B N 1
ATOM 6663 C CA . GLU B 1 344 ? -15.255 -7.115 21.818 1.00 10.60 344 GLU B CA 1
ATOM 6664 C C . GLU B 1 344 ? -16.293 -6.009 21.782 1.00 12.73 344 GLU B C 1
ATOM 6665 O O . GLU B 1 344 ? -15.991 -4.866 21.497 1.00 6.72 344 GLU B O 1
ATOM 6671 N N . GLN B 1 345 ? -17.546 -6.374 22.061 1.00 9.93 345 GLN B N 1
ATOM 6672 C CA . GLN B 1 345 ? -18.620 -5.388 22.068 1.00 12.07 345 GLN B CA 1
ATOM 6673 C C . GLN B 1 345 ? -18.378 -4.300 23.109 1.00 7.98 345 GLN B C 1
ATOM 6674 O O . GLN B 1 345 ? -18.665 -3.119 22.890 1.00 12.19 345 GLN B O 1
ATOM 6680 N N . GLN B 1 346 ? -17.826 -4.701 24.257 1.00 8.84 346 GLN B N 1
ATOM 6681 C CA . GLN B 1 346 ? -17.469 -3.755 25.288 1.00 7.07 346 GLN B CA 1
ATOM 6682 C C . GLN B 1 346 ? -16.316 -2.827 24.886 1.00 8.13 346 GLN B C 1
ATOM 6683 O O . GLN B 1 346 ? -16.351 -1.628 25.104 1.00 6.75 346 GLN B O 1
ATOM 6689 N N . VAL B 1 347 ? -15.258 -3.421 24.324 1.00 10.36 347 VAL B N 1
ATOM 6690 C CA . VAL B 1 347 ? -14.073 -2.659 23.990 1.00 9.38 347 VAL B CA 1
ATOM 6691 C C . VAL B 1 347 ? -14.420 -1.643 22.933 1.00 9.90 347 VAL B C 1
ATOM 6692 O O . VAL B 1 347 ? -13.991 -0.505 22.985 1.00 15.50 347 VAL B O 1
ATOM 6696 N N . ARG B 1 348 ? -15.175 -2.079 21.927 1.00 12.46 348 ARG B N 1
ATOM 6697 C CA . ARG B 1 348 ? -15.581 -1.199 20.844 1.00 12.38 348 ARG B CA 1
ATOM 6698 C C . ARG B 1 348 ? -16.417 -0.032 21.354 1.00 11.64 348 ARG B C 1
ATOM 6699 O O . ARG B 1 348 ? -16.273 1.116 20.925 1.00 10.61 348 ARG B O 1
ATOM 6707 N N . PHE B 1 349 ? -17.333 -0.333 22.251 1.00 9.98 349 PHE B N 1
ATOM 6708 C CA . PHE B 1 349 ? -18.143 0.739 22.827 1.00 13.33 349 PHE B CA 1
ATOM 6709 C C . PHE B 1 349 ? -17.288 1.758 23.503 1.00 8.31 349 PHE B C 1
ATOM 6710 O O . PHE B 1 349 ? -17.462 2.961 23.288 1.00 12.80 349 PHE B O 1
ATOM 6718 N N . LEU B 1 350 ? -16.346 1.293 24.335 1.00 9.14 350 LEU B N 1
ATOM 6719 C CA . LEU B 1 350 ? -15.476 2.218 25.095 1.00 7.86 350 LEU B CA 1
ATOM 6720 C C . LEU B 1 350 ? -14.628 3.091 24.195 1.00 8.53 350 LEU B C 1
ATOM 6721 O O . LEU B 1 350 ? -14.368 4.240 24.497 1.00 8.98 350 LEU B O 1
ATOM 6726 N N . ASP B 1 351 ? -14.195 2.559 23.056 1.00 10.55 351 ASP B N 1
ATOM 6727 C CA . ASP B 1 351 ? -13.468 3.373 22.047 1.00 12.69 351 ASP B CA 1
ATOM 6728 C C . ASP B 1 351 ? -14.318 4.567 21.658 1.00 11.43 351 ASP B C 1
ATOM 6729 O O . ASP B 1 351 ? -13.857 5.697 21.632 1.00 13.01 351 ASP B O 1
ATOM 6734 N N . LEU B 1 352 ? -15.563 4.285 21.287 1.00 11.79 352 LEU B N 1
ATOM 6735 C CA . LEU B 1 352 ? -16.487 5.283 20.774 1.00 15.62 352 LEU B CA 1
ATOM 6736 C C . LEU B 1 352 ? -16.796 6.336 21.854 1.00 13.49 352 LEU B C 1
ATOM 6737 O O . LEU B 1 352 ? -16.815 7.528 21.593 1.00 12.73 352 LEU B O 1
ATOM 6742 N N . PHE B 1 353 ? -17.031 5.855 23.070 1.00 8.36 353 PHE B N 1
ATOM 6743 C CA . PHE B 1 353 ? -17.339 6.741 24.202 1.00 13.76 353 PHE B CA 1
ATOM 6744 C C . PHE B 1 353 ? -16.164 7.598 24.620 1.00 16.45 353 PHE B C 1
ATOM 6745 O O . PHE B 1 353 ? -16.314 8.771 24.928 1.00 14.61 353 PHE B O 1
ATOM 6753 N N . MET B 1 354 ? -14.965 7.004 24.635 1.00 13.96 354 MET B N 1
ATOM 6754 C CA . MET B 1 354 ? -13.791 7.759 25.036 1.00 15.42 354 MET B CA 1
ATOM 6755 C C . MET B 1 354 ? -13.448 8.810 23.964 1.00 14.17 354 MET B C 1
ATOM 6756 O O . MET B 1 354 ? -13.049 9.936 24.298 1.00 16.95 354 MET B O 1
ATOM 6761 N N . VAL B 1 355 ? -13.627 8.459 22.703 1.00 11.94 355 VAL B N 1
ATOM 6762 C CA . VAL B 1 355 ? -13.370 9.418 21.611 1.00 16.64 355 VAL B CA 1
ATOM 6763 C C . VAL B 1 355 ? -14.340 10.566 21.765 1.00 21.63 355 VAL B C 1
ATOM 6764 O O . VAL B 1 355 ? -13.978 11.742 21.606 1.00 24.38 355 VAL B O 1
ATOM 6768 N N . TRP B 1 356 ? -15.594 10.227 22.075 1.00 22.38 356 TRP B N 1
ATOM 6769 C CA . TRP B 1 356 ? -16.635 11.246 22.239 1.00 20.64 356 TRP B CA 1
ATOM 6770 C C . TRP B 1 356 ? -16.342 12.143 23.439 1.00 20.41 356 TRP B C 1
ATOM 6771 O O . TRP B 1 356 ? -16.526 13.346 23.373 1.00 20.01 356 TRP B O 1
ATOM 6782 N N . CYS B 1 357 ? -15.887 11.539 24.529 1.00 18.16 357 CYS B N 1
ATOM 6783 C CA . CYS B 1 357 ? -15.500 12.294 25.717 1.00 18.99 357 CYS B CA 1
ATOM 6784 C C . CYS B 1 357 ? -14.381 13.298 25.433 1.00 22.21 357 CYS B C 1
ATOM 6785 O O . CYS B 1 357 ? -14.276 14.318 26.095 1.00 22.37 357 CYS B O 1
ATOM 6788 N N . ALA B 1 358 ? -13.557 12.992 24.434 1.00 24.73 358 ALA B N 1
ATOM 6789 C CA . ALA B 1 358 ? -12.472 13.870 23.999 1.00 28.67 358 ALA B CA 1
ATOM 6790 C C . ALA B 1 358 ? -13.011 15.034 23.170 1.00 32.03 358 ALA B C 1
ATOM 6791 O O . ALA B 1 358 ? -12.466 16.140 23.215 1.00 37.26 358 ALA B O 1
ATOM 6793 N N . LEU B 1 359 ? -14.059 14.772 22.392 1.00 33.69 359 LEU B N 1
ATOM 6794 C CA . LEU B 1 359 ? -14.675 15.793 21.531 1.00 34.62 359 LEU B CA 1
ATOM 6795 C C . LEU B 1 359 ? -15.565 16.771 22.316 1.00 35.40 359 LEU B C 1
ATOM 6796 O O . LEU B 1 359 ? -15.480 17.959 22.163 1.00 36.67 359 LEU B O 1
ATOM 6801 N N . ALA B 1 360 ? -16.393 16.245 23.189 1.00 38.12 360 ALA B N 1
ATOM 6802 C CA . ALA B 1 360 ? -17.372 17.042 23.905 1.00 40.45 360 ALA B CA 1
ATOM 6803 C C . ALA B 1 360 ? -16.770 18.142 24.752 1.00 45.11 360 ALA B C 1
ATOM 6804 O O . ALA B 1 360 ? -15.907 17.897 25.569 1.00 45.30 360 ALA B O 1
ATOM 6806 N N . ASP B 1 361 ? -17.244 19.358 24.537 1.00 49.78 361 ASP B N 1
ATOM 6807 C CA . ASP B 1 361 ? -16.855 20.516 25.333 1.00 52.91 361 ASP B CA 1
ATOM 6808 C C . ASP B 1 361 ? -16.986 20.159 26.797 1.00 52.27 361 ASP B C 1
ATOM 6809 O O . ASP B 1 361 ? -17.990 19.543 27.196 1.00 55.05 361 ASP B O 1
ATOM 6814 N N . ALA B 1 362 ? -16.017 20.570 27.609 1.00 49.27 362 ALA B N 1
ATOM 6815 C CA . ALA B 1 362 ? -16.100 20.310 29.046 1.00 50.63 362 ALA B CA 1
ATOM 6816 C C . ALA B 1 362 ? -15.583 21.433 29.911 1.00 50.55 362 ALA B C 1
ATOM 6817 O O . ALA B 1 362 ? -14.388 21.564 30.110 1.00 50.31 362 ALA B O 1
ATOM 6819 N N . PRO B 1 363 ? -16.487 22.239 30.442 1.00 50.79 363 PRO B N 1
ATOM 6820 C CA . PRO B 1 363 ? -16.093 23.339 31.308 1.00 51.16 363 PRO B CA 1
ATOM 6821 C C . PRO B 1 363 ? -15.241 22.833 32.444 1.00 50.25 363 PRO B C 1
ATOM 6822 O O . PRO B 1 363 ? -15.436 21.719 32.909 1.00 47.39 363 PRO B O 1
ATOM 6826 N N . GLU B 1 364 ? -14.272 23.642 32.866 1.00 48.59 364 GLU B N 1
ATOM 6827 C CA . GLU B 1 364 ? -13.459 23.289 34.012 1.00 48.43 364 GLU B CA 1
ATOM 6828 C C . GLU B 1 364 ? -14.430 23.027 35.127 1.00 45.32 364 GLU B C 1
ATOM 6829 O O . GLU B 1 364 ? -15.529 23.541 35.105 1.00 45.62 364 GLU B O 1
ATOM 6835 N N . MET B 1 365 ? -14.045 22.209 36.095 1.00 45.17 365 MET B N 1
ATOM 6836 C CA . MET B 1 365 ? -14.956 21.840 37.169 1.00 46.90 365 MET B CA 1
ATOM 6837 C C . MET B 1 365 ? -14.272 21.762 38.517 1.00 46.74 365 MET B C 1
ATOM 6838 O O . MET B 1 365 ? -13.172 21.196 38.659 1.00 39.82 365 MET B O 1
ATOM 6843 N N . SER B 1 366 ? -14.968 22.345 39.492 1.00 45.96 366 SER B N 1
ATOM 6844 C CA . SER B 1 366 ? -14.547 22.423 40.882 1.00 45.98 366 SER B CA 1
ATOM 6845 C C . SER B 1 366 ? -14.561 21.047 41.500 1.00 45.56 366 SER B C 1
ATOM 6846 O O . SER B 1 366 ? -15.132 20.140 40.933 1.00 45.17 366 SER B O 1
ATOM 6849 N N . SER B 1 367 ? -14.015 20.923 42.706 1.00 47.53 367 SER B N 1
ATOM 6850 C CA . SER B 1 367 ? -14.072 19.670 43.476 1.00 51.91 367 SER B CA 1
ATOM 6851 C C . SER B 1 367 ? -15.486 19.209 43.900 1.00 54.59 367 SER B C 1
ATOM 6852 O O . SER B 1 367 ? -15.766 18.001 43.925 1.00 52.88 367 SER B O 1
ATOM 6855 N N . SER B 1 368 ? -16.366 20.147 44.269 1.00 55.29 368 SER B N 1
ATOM 6856 C CA . SER B 1 368 ? -17.721 19.760 44.675 1.00 56.47 368 SER B CA 1
ATOM 6857 C C . SER B 1 368 ? -18.629 19.529 43.445 1.00 54.92 368 SER B C 1
ATOM 6858 O O . SER B 1 368 ? -19.508 18.673 43.466 1.00 54.10 368 SER B O 1
ATOM 6861 N N . GLU B 1 369 ? -18.406 20.292 42.383 1.00 54.96 369 GLU B N 1
ATOM 6862 C CA . GLU B 1 369 ? -19.061 20.045 41.088 1.00 55.55 369 GLU B CA 1
ATOM 6863 C C . GLU B 1 369 ? -18.768 18.602 40.573 1.00 55.10 369 GLU B C 1
ATOM 6864 O O . GLU B 1 369 ? -19.600 17.985 39.918 1.00 53.66 369 GLU B O 1
ATOM 6870 N N . LEU B 1 370 ? -17.569 18.098 40.866 1.00 52.43 370 LEU B N 1
ATOM 6871 C CA . LEU B 1 370 ? -17.190 16.733 40.528 1.00 48.81 370 LEU B CA 1
ATOM 6872 C C . LEU B 1 370 ? -17.933 15.796 41.461 1.00 46.45 370 LEU B C 1
ATOM 6873 O O . LEU B 1 370 ? -18.477 14.787 41.028 1.00 45.26 370 LEU B O 1
ATOM 6878 N N . ALA B 1 371 ? -17.964 16.169 42.733 1.00 45.21 371 ALA B N 1
ATOM 6879 C CA . ALA B 1 371 ? -18.711 15.414 43.729 1.00 47.97 371 ALA B CA 1
ATOM 6880 C C . ALA B 1 371 ? -20.199 15.325 43.358 1.00 46.45 371 ALA B C 1
ATOM 6881 O O . ALA B 1 371 ? -20.850 14.381 43.763 1.00 41.68 371 ALA B O 1
ATOM 6883 N N . CYS B 1 372 ? -20.722 16.292 42.594 1.00 47.59 372 CYS B N 1
ATOM 6884 C CA . CYS B 1 372 ? -22.142 16.265 42.249 1.00 50.65 372 CYS B CA 1
ATOM 6885 C C . CYS B 1 372 ? -22.428 15.296 41.078 1.00 47.44 372 CYS B C 1
ATOM 6886 O O . CYS B 1 372 ? -23.530 14.740 41.005 1.00 44.42 372 CYS B O 1
ATOM 6889 N N . THR B 1 373 ? -21.457 15.084 40.147 1.00 40.20 373 THR B N 1
ATOM 6890 C CA . THR B 1 373 ? -21.676 14.171 39.002 1.00 34.01 373 THR B CA 1
ATOM 6891 C C . THR B 1 373 ? -22.129 12.809 39.486 1.00 31.48 373 THR B C 1
ATOM 6892 O O . THR B 1 373 ? -22.746 12.063 38.748 1.00 33.62 373 THR B O 1
ATOM 6896 N N . ARG B 1 374 ? -21.799 12.498 40.732 1.00 29.78 374 ARG B N 1
ATOM 6897 C CA . ARG B 1 374 ? -22.090 11.210 41.325 1.00 33.07 374 ARG B CA 1
ATOM 6898 C C . ARG B 1 374 ? -23.589 10.898 41.562 1.00 35.28 374 ARG B C 1
ATOM 6899 O O . ARG B 1 374 ? -23.943 9.740 41.782 1.00 31.53 374 ARG B O 1
ATOM 6907 N N . VAL B 1 375 ? -24.450 11.908 41.551 1.00 36.55 375 VAL B N 1
ATOM 6908 C CA . VAL B 1 375 ? -25.865 11.648 41.826 1.00 39.59 375 VAL B CA 1
ATOM 6909 C C . VAL B 1 375 ? -26.419 10.762 40.692 1.00 35.19 375 VAL B C 1
ATOM 6910 O O . VAL B 1 375 ? -27.024 9.712 40.921 1.00 26.64 375 VAL B O 1
ATOM 6914 N N . ASN B 1 376 ? -26.171 11.194 39.469 1.00 31.63 376 ASN B N 1
ATOM 6915 C CA . ASN B 1 376 ? -26.569 10.426 38.302 1.00 29.67 376 ASN B CA 1
ATOM 6916 C C . ASN B 1 376 ? -26.011 8.986 38.332 1.00 27.29 376 ASN B C 1
ATOM 6917 O O . ASN B 1 376 ? -26.750 8.022 38.118 1.00 23.35 376 ASN B O 1
ATOM 6922 N N . TRP B 1 377 ? -24.698 8.848 38.605 1.00 26.47 377 TRP B N 1
ATOM 6923 C CA . TRP B 1 377 ? -24.091 7.520 38.773 1.00 24.68 377 TRP B CA 1
ATOM 6924 C C . TRP B 1 377 ? -24.865 6.663 39.789 1.00 24.70 377 TRP B C 1
ATOM 6925 O O . TRP B 1 377 ? -25.223 5.534 39.516 1.00 24.73 377 TRP B O 1
ATOM 6936 N N . ASN B 1 378 ? -25.056 7.192 41.000 1.00 27.04 378 ASN B N 1
ATOM 6937 C CA . ASN B 1 378 ? -25.763 6.471 42.081 1.00 28.20 378 ASN B CA 1
ATOM 6938 C C . ASN B 1 378 ? -27.174 6.019 41.671 1.00 27.43 378 ASN B C 1
ATOM 6939 O O . ASN B 1 378 ? -27.621 4.921 42.014 1.00 23.67 378 ASN B O 1
ATOM 6944 N N . ARG B 1 379 ? -27.886 6.875 40.952 1.00 26.29 379 ARG B N 1
ATOM 6945 C CA . ARG B 1 379 ? -29.197 6.529 40.414 1.00 29.51 379 ARG B CA 1
ATOM 6946 C C . ARG B 1 379 ? -29.082 5.299 39.494 1.00 27.88 379 ARG B C 1
ATOM 6947 O O . ARG B 1 379 ? -29.897 4.396 39.533 1.00 25.47 379 ARG B O 1
ATOM 6955 N N . VAL B 1 380 ? -28.042 5.278 38.658 1.00 28.27 380 VAL B N 1
ATOM 6956 C CA . VAL B 1 380 ? -27.899 4.217 37.659 1.00 24.67 380 VAL B CA 1
ATOM 6957 C C . VAL B 1 380 ? -27.429 2.971 38.349 1.00 22.42 380 VAL B C 1
ATOM 6958 O O . VAL B 1 380 ? -27.893 1.866 38.077 1.00 18.55 380 VAL B O 1
ATOM 6962 N N . ILE B 1 381 ? -26.491 3.169 39.250 1.00 24.18 381 ILE B N 1
ATOM 6963 C CA . ILE B 1 381 ? -25.896 2.078 40.016 1.00 25.86 381 ILE B CA 1
ATOM 6964 C C . ILE B 1 381 ? -26.942 1.327 40.820 1.00 26.99 381 ILE B C 1
ATOM 6965 O O . ILE B 1 381 ? -27.035 0.101 40.785 1.00 23.02 381 ILE B O 1
ATOM 6970 N N . LEU B 1 382 ? -27.754 2.089 41.554 1.00 25.37 382 LEU B N 1
ATOM 6971 C CA . LEU B 1 382 ? -28.670 1.523 42.505 1.00 26.62 382 LEU B CA 1
ATOM 6972 C C . LEU B 1 382 ? -30.015 1.173 41.890 1.00 25.86 382 LEU B C 1
ATOM 6973 O O . LEU B 1 382 ? -30.697 0.255 42.368 1.00 25.72 382 LEU B O 1
ATOM 6978 N N . GLU B 1 383 ? -30.425 1.903 40.856 1.00 26.18 383 GLU B N 1
ATOM 6979 C CA . GLU B 1 383 ? -31.766 1.719 40.292 1.00 28.80 383 GLU B CA 1
ATOM 6980 C C . GLU B 1 383 ? -31.873 2.102 38.806 1.00 25.84 383 GLU B C 1
ATOM 6981 O O . GLU B 1 383 ? -32.927 2.491 38.280 1.00 22.19 383 GLU B O 1
ATOM 6987 N N . GLY B 1 384 ? -30.770 1.931 38.082 1.00 25.84 384 GLY B N 1
ATOM 6988 C CA . GLY B 1 384 ? -30.698 2.327 36.672 1.00 20.66 384 GLY B CA 1
ATOM 6989 C C . GLY B 1 384 ? -31.655 1.668 35.699 1.00 16.16 384 GLY B C 1
ATOM 6990 O O . GLY B 1 384 ? -31.976 2.226 34.682 1.00 14.97 384 GLY B O 1
ATOM 6991 N N . ARG B 1 385 ? -32.135 0.483 36.034 1.00 17.90 385 ARG B N 1
ATOM 6992 C CA . ARG B 1 385 ? -33.087 -0.204 35.206 1.00 22.89 385 ARG B CA 1
ATOM 6993 C C . ARG B 1 385 ? -34.567 0.045 35.619 1.00 23.86 385 ARG B C 1
ATOM 6994 O O . ARG B 1 385 ? -35.459 -0.625 35.086 1.00 21.97 385 ARG B O 1
ATOM 7002 N N . LYS B 1 386 ? -34.803 1.016 36.495 1.00 26.95 386 LYS B N 1
ATOM 7003 C CA . LYS B 1 386 ? -36.186 1.320 36.951 1.00 29.52 386 LYS B CA 1
ATOM 7004 C C . LYS B 1 386 ? -36.976 2.023 35.841 1.00 32.20 386 LYS B C 1
ATOM 7005 O O . LYS B 1 386 ? -36.538 3.066 35.323 1.00 29.06 386 LYS B O 1
ATOM 7011 N N . PRO B 1 387 ? -38.134 1.467 35.465 1.00 32.43 387 PRO B N 1
ATOM 7012 C CA . PRO B 1 387 ? -39.020 2.106 34.487 1.00 33.10 387 PRO B CA 1
ATOM 7013 C C . PRO B 1 387 ? -39.292 3.572 34.812 1.00 30.81 387 PRO B C 1
ATOM 7014 O O . PRO B 1 387 ? -39.560 3.867 35.937 1.00 30.69 387 PRO B O 1
ATOM 7018 N N . GLY B 1 388 ? -39.156 4.452 33.816 1.00 30.76 388 GLY B N 1
ATOM 7019 C CA . GLY B 1 388 ? -39.339 5.885 33.991 1.00 32.67 388 GLY B CA 1
ATOM 7020 C C . GLY B 1 388 ? -38.329 6.632 34.850 1.00 33.34 388 GLY B C 1
ATOM 7021 O O . GLY B 1 388 ? -38.577 7.734 35.315 1.00 36.91 388 GLY B O 1
ATOM 7022 N N . LEU B 1 389 ? -37.174 6.040 35.058 1.00 32.93 389 LEU B N 1
ATOM 7023 C CA . LEU B 1 389 ? -36.108 6.700 35.783 1.00 32.82 389 LEU B CA 1
ATOM 7024 C C . LEU B 1 389 ? -35.643 7.966 35.056 1.00 31.70 389 LEU B C 1
ATOM 7025 O O . LEU B 1 389 ? -35.473 7.990 33.827 1.00 30.25 389 LEU B O 1
ATOM 7030 N N . THR B 1 390 ? -35.421 9.023 35.827 1.00 31.65 390 THR B N 1
ATOM 7031 C CA . THR B 1 390 ? -34.937 10.274 35.268 1.00 32.10 390 THR B CA 1
ATOM 7032 C C . THR B 1 390 ? -33.554 10.596 35.813 1.00 29.92 390 THR B C 1
ATOM 7033 O O . THR B 1 390 ? -33.203 10.204 36.922 1.00 27.51 390 THR B O 1
ATOM 7037 N N . LEU B 1 391 ? -32.809 11.355 35.029 1.00 31.12 391 LEU B N 1
ATOM 7038 C CA . LEU B 1 391 ? -31.501 11.846 35.418 1.00 36.97 391 LEU B CA 1
ATOM 7039 C C . LEU B 1 391 ? -31.474 13.367 35.343 1.00 41.11 391 LEU B C 1
ATOM 7040 O O . LEU B 1 391 ? -32.254 13.967 34.642 1.00 40.70 391 LEU B O 1
ATOM 7045 N N . GLY B 1 392 ? -30.531 13.985 36.029 1.00 47.02 392 GLY B N 1
ATOM 7046 C CA . GLY B 1 392 ? -30.425 15.432 36.033 1.00 52.12 392 GLY B CA 1
ATOM 7047 C C . GLY B 1 392 ? -29.074 15.988 35.638 1.00 56.54 392 GLY B C 1
ATOM 7048 O O . GLY B 1 392 ? -28.145 15.267 35.273 1.00 59.09 392 GLY B O 1
ATOM 7049 N N . ILE B 1 393 ? -28.985 17.308 35.674 1.00 58.03 393 ILE B N 1
ATOM 7050 C CA . ILE B 1 393 ? -27.741 17.993 35.425 1.00 59.37 393 ILE B CA 1
ATOM 7051 C C . ILE B 1 393 ? -27.153 18.223 36.804 1.00 58.30 393 ILE B C 1
ATOM 7052 O O . ILE B 1 393 ? -27.750 18.881 37.637 1.00 56.08 393 ILE B O 1
ATOM 7057 N N . GLY B 1 394 ? -25.996 17.630 37.048 1.00 56.43 394 GLY B N 1
ATOM 7058 C CA . GLY B 1 394 ? -25.342 17.725 38.345 1.00 58.50 394 GLY B CA 1
ATOM 7059 C C . GLY B 1 394 ? -26.166 17.237 39.520 1.00 60.58 394 GLY B C 1
ATOM 7060 O O . GLY B 1 394 ? -26.679 16.140 39.512 1.00 59.31 394 GLY B O 1
ATOM 7061 N N . CYS B 1 395 ? -26.279 18.072 40.547 1.00 63.89 395 CYS B N 1
ATOM 7062 C CA . CYS B 1 395 ? -26.976 17.714 41.785 1.00 64.60 395 CYS B CA 1
ATOM 7063 C C . CYS B 1 395 ? -28.455 18.052 41.699 1.00 63.57 395 CYS B C 1
ATOM 7064 O O . CYS B 1 395 ? -29.259 17.569 42.493 1.00 62.59 395 CYS B O 1
ATOM 7067 N N . GLU B 1 396 ? -28.795 18.898 40.732 1.00 61.44 396 GLU B N 1
ATOM 7068 C CA . GLU B 1 396 ? -30.162 19.401 40.551 1.00 59.00 396 GLU B CA 1
ATOM 7069 C C . GLU B 1 396 ? -31.215 18.314 40.641 1.00 54.19 396 GLU B C 1
ATOM 7070 O O . GLU B 1 396 ? -30.920 17.141 40.823 1.00 50.82 396 GLU B O 1
ATOM 7076 N N . THR B 1 397 ? -32.462 18.743 40.524 1.00 50.29 397 THR B N 1
ATOM 7077 C CA . THR B 1 397 ? -33.610 17.837 40.562 1.00 46.46 397 THR B CA 1
ATOM 7078 C C . THR B 1 397 ? -33.750 17.154 39.200 1.00 47.53 397 THR B C 1
ATOM 7079 O O . THR B 1 397 ? -33.620 17.804 38.150 1.00 43.10 397 THR B O 1
ATOM 7083 N N . ALA B 1 398 ? -34.031 15.848 39.227 1.00 49.52 398 ALA B N 1
ATOM 7084 C CA . ALA B 1 398 ? -33.991 15.011 38.013 1.00 50.93 398 ALA B CA 1
ATOM 7085 C C . ALA B 1 398 ? -35.187 15.289 37.116 1.00 52.75 398 ALA B C 1
ATOM 7086 O O . ALA B 1 398 ? -36.330 15.274 37.573 1.00 55.64 398 ALA B O 1
ATOM 7088 N N . GLN B 1 399 ? -34.929 15.556 35.862 1.00 53.08 399 GLN B N 1
ATOM 7089 C CA . GLN B 1 399 ? -36.003 15.898 34.965 1.00 55.37 399 GLN B CA 1
ATOM 7090 C C . GLN B 1 399 ? -35.848 15.228 33.624 1.00 54.86 399 GLN B C 1
ATOM 7091 O O . GLN B 1 399 ? -36.787 15.192 32.839 1.00 55.35 399 GLN B O 1
ATOM 7097 N N . PHE B 1 400 ? -34.659 14.684 33.366 1.00 53.13 400 PHE B N 1
ATOM 7098 C CA . PHE B 1 400 ? -34.350 14.067 32.055 1.00 49.87 400 PHE B CA 1
ATOM 7099 C C . PHE B 1 400 ? -34.554 12.531 32.001 1.00 46.17 400 PHE B C 1
ATOM 7100 O O . PHE B 1 400 ? -33.873 11.773 32.697 1.00 40.64 400 PHE B O 1
ATOM 7108 N N . PRO B 1 401 ? -35.500 12.060 31.167 1.00 44.93 401 PRO B N 1
ATOM 7109 C CA . PRO B 1 401 ? -35.758 10.611 31.015 1.00 42.34 401 PRO B CA 1
ATOM 7110 C C . PRO B 1 401 ? -34.562 9.830 30.431 1.00 35.56 401 PRO B C 1
ATOM 7111 O O . PRO B 1 401 ? -34.006 10.215 29.417 1.00 31.16 401 PRO B O 1
ATOM 7115 N N . LEU B 1 402 ? -34.184 8.735 31.085 1.00 27.93 402 LEU B N 1
ATOM 7116 C CA . LEU B 1 402 ? -32.973 8.003 30.743 1.00 24.95 402 LEU B CA 1
ATOM 7117 C C . LEU B 1 402 ? -32.915 7.561 29.274 1.00 21.99 402 LEU B C 1
ATOM 7118 O O . LEU B 1 402 ? -31.919 7.831 28.583 1.00 19.45 402 LEU B O 1
ATOM 7123 N N . PRO B 1 403 ? -33.968 6.924 28.777 1.00 19.28 403 PRO B N 1
ATOM 7124 C CA . PRO B 1 403 ? -33.933 6.393 27.413 1.00 22.85 403 PRO B CA 1
ATOM 7125 C C . PRO B 1 403 ? -33.680 7.454 26.328 1.00 24.94 403 PRO B C 1
ATOM 7126 O O . PRO B 1 403 ? -32.994 7.170 25.351 1.00 19.62 403 PRO B O 1
ATOM 7130 N N . GLN B 1 404 ? -34.206 8.643 26.522 1.00 26.46 404 GLN B N 1
ATOM 7131 C CA . GLN B 1 404 ? -34.044 9.724 25.560 1.00 31.48 404 GLN B CA 1
ATOM 7132 C C . GLN B 1 404 ? -32.608 10.226 25.633 1.00 27.20 404 GLN B C 1
ATOM 7133 O O . GLN B 1 404 ? -32.013 10.540 24.614 1.00 25.82 404 GLN B O 1
ATOM 7139 N N . VAL B 1 405 ? -32.084 10.348 26.853 1.00 25.80 405 VAL B N 1
ATOM 7140 C CA . VAL B 1 405 ? -30.701 10.765 27.079 1.00 24.34 405 VAL B CA 1
ATOM 7141 C C . VAL B 1 405 ? -29.755 9.769 26.387 1.00 24.31 405 VAL B C 1
ATOM 7142 O O . VAL B 1 405 ? -28.928 10.141 25.590 1.00 22.33 405 VAL B O 1
ATOM 7146 N N . GLY B 1 406 ? -29.926 8.499 26.723 1.00 24.25 406 GLY B N 1
ATOM 7147 C CA . GLY B 1 406 ? -29.178 7.409 26.151 1.00 23.40 406 GLY B CA 1
ATOM 7148 C C . GLY B 1 406 ? -29.120 7.443 24.649 1.00 20.28 406 GLY B C 1
ATOM 7149 O O . GLY B 1 406 ? -28.052 7.334 24.037 1.00 21.06 406 GLY B O 1
ATOM 7150 N N . LYS B 1 407 ? -30.291 7.562 24.041 1.00 21.70 407 LYS B N 1
ATOM 7151 C CA . LYS B 1 407 ? -30.409 7.628 22.553 1.00 18.62 407 LYS B CA 1
ATOM 7152 C C . LYS B 1 407 ? -29.720 8.847 21.943 1.00 21.77 407 LYS B C 1
ATOM 7153 O O . LYS B 1 407 ? -29.184 8.823 20.810 1.00 21.01 407 LYS B O 1
ATOM 7159 N N . ASP B 1 408 ? -29.742 9.924 22.699 1.00 22.55 408 ASP B N 1
ATOM 7160 C CA . ASP B 1 408 ? -29.135 11.163 22.292 1.00 22.70 408 ASP B CA 1
ATOM 7161 C C . ASP B 1 408 ? -27.631 10.937 22.161 1.00 23.37 408 ASP B C 1
ATOM 7162 O O . ASP B 1 408 ? -27.050 11.123 21.073 1.00 23.10 408 ASP B O 1
ATOM 7167 N N . LEU B 1 409 ? -27.009 10.579 23.276 1.00 20.45 409 LEU B N 1
ATOM 7168 C CA . LEU B 1 409 ? -25.589 10.220 23.294 1.00 20.84 409 LEU B CA 1
ATOM 7169 C C . LEU B 1 409 ? -25.226 9.297 22.132 1.00 15.95 409 LEU B C 1
ATOM 7170 O O . LEU B 1 409 ? -24.238 9.527 21.407 1.00 20.14 409 LEU B O 1
ATOM 7175 N N . PHE B 1 410 ? -26.060 8.296 21.901 1.00 17.29 410 PHE B N 1
ATOM 7176 C CA . PHE B 1 410 ? -25.749 7.258 20.910 1.00 19.08 410 PHE B CA 1
ATOM 7177 C C . PHE B 1 410 ? -25.826 7.725 19.431 1.00 17.52 410 PHE B C 1
ATOM 7178 O O . PHE B 1 410 ? -25.228 7.105 18.557 1.00 13.18 410 PHE B O 1
ATOM 7186 N N . ARG B 1 411 ? -26.596 8.767 19.170 1.00 16.91 411 ARG B N 1
ATOM 7187 C CA . ARG B 1 411 ? -26.663 9.320 17.822 1.00 20.35 411 ARG B CA 1
ATOM 7188 C C . ARG B 1 411 ? -25.280 9.939 17.447 1.00 17.05 411 ARG B C 1
ATOM 7189 O O . ARG B 1 411 ? -24.858 9.850 16.318 1.00 19.18 411 ARG B O 1
ATOM 7197 N N . ASP B 1 412 ? -24.610 10.521 18.433 1.00 16.83 412 ASP B N 1
ATOM 7198 C CA . ASP B 1 412 ? -23.225 10.994 18.273 1.00 21.26 412 ASP B CA 1
ATOM 7199 C C . ASP B 1 412 ? -22.299 9.799 18.137 1.00 18.46 412 ASP B C 1
ATOM 7200 O O . ASP B 1 412 ? -21.581 9.685 17.146 1.00 19.65 412 ASP B O 1
ATOM 7205 N N . LEU B 1 413 ? -22.327 8.911 19.137 1.00 15.38 413 LEU B N 1
ATOM 7206 C CA . LEU B 1 413 ? -21.495 7.732 19.133 1.00 14.39 413 LEU B CA 1
ATOM 7207 C C . LEU B 1 413 ? -21.523 7.023 17.760 1.00 14.14 413 LEU B C 1
ATOM 7208 O O . LEU B 1 413 ? -20.487 6.536 17.275 1.00 17.91 413 LEU B O 1
ATOM 7213 N N . LYS B 1 414 ? -22.688 6.957 17.139 1.00 14.71 414 LYS B N 1
ATOM 7214 C CA . LYS B 1 414 ? -22.842 6.302 15.830 1.00 16.13 414 LYS B CA 1
ATOM 7215 C C . LYS B 1 414 ? -22.070 7.050 14.755 1.00 16.10 414 LYS B C 1
ATOM 7216 O O . LYS B 1 414 ? -21.578 6.446 13.793 1.00 15.04 414 LYS B O 1
ATOM 7222 N N . ARG B 1 415 ? -21.979 8.358 14.906 1.00 15.58 415 ARG B N 1
ATOM 7223 C CA . ARG B 1 415 ? -21.167 9.179 13.948 1.00 19.12 415 ARG B CA 1
ATOM 7224 C C . ARG B 1 415 ? -19.678 8.938 14.126 1.00 16.56 415 ARG B C 1
ATOM 7225 O O . ARG B 1 415 ? -18.931 8.857 13.153 1.00 18.98 415 ARG B O 1
ATOM 7233 N N . VAL B 1 416 ? -19.250 8.821 15.388 1.00 17.67 416 VAL B N 1
ATOM 7234 C CA . VAL B 1 416 ? -17.878 8.436 15.695 1.00 15.07 416 VAL B CA 1
ATOM 7235 C C . VAL B 1 416 ? -17.594 7.079 15.097 1.00 14.18 416 VAL B C 1
ATOM 7236 O O . VAL B 1 416 ? -16.508 6.807 14.573 1.00 14.88 416 VAL B O 1
ATOM 7240 N N . ALA B 1 417 ? -18.588 6.213 15.174 1.00 16.04 417 ALA B N 1
ATOM 7241 C CA . ALA B 1 417 ? -18.500 4.846 14.668 1.00 14.58 417 ALA B CA 1
ATOM 7242 C C . ALA B 1 417 ? -18.373 4.791 13.167 1.00 17.95 417 ALA B C 1
ATOM 7243 O O . ALA B 1 417 ? -17.533 4.024 12.609 1.00 22.28 417 ALA B O 1
ATOM 7245 N N . GLN B 1 418 ? -19.166 5.587 12.483 1.00 16.85 418 GLN B N 1
ATOM 7246 C CA . GLN B 1 418 ? -19.064 5.721 10.998 1.00 17.63 418 GLN B CA 1
ATOM 7247 C C . GLN B 1 418 ? -17.653 6.077 10.570 1.00 18.61 418 GLN B C 1
ATOM 7248 O O . GLN B 1 418 ? -17.081 5.528 9.620 1.00 17.66 418 GLN B O 1
ATOM 7254 N N . THR B 1 419 ? -17.094 7.025 11.285 1.00 22.71 419 THR B N 1
ATOM 7255 C CA . THR B 1 419 ? -15.732 7.556 10.981 1.00 23.09 419 THR B CA 1
ATOM 7256 C C . THR B 1 419 ? -14.725 6.440 11.210 1.00 23.73 419 THR B C 1
ATOM 7257 O O . THR B 1 419 ? -13.856 6.191 10.367 1.00 17.96 419 THR B O 1
ATOM 7261 N N . LEU B 1 420 ? -14.869 5.741 12.357 1.00 20.24 420 LEU B N 1
ATOM 7262 C CA . LEU B 1 420 ? -13.941 4.706 12.737 1.00 20.07 420 LEU B CA 1
ATOM 7263 C C . LEU B 1 420 ? -14.003 3.541 11.767 1.00 21.35 420 LEU B C 1
ATOM 7264 O O . LEU B 1 420 ? -12.971 2.943 11.408 1.00 20.56 420 LEU B O 1
ATOM 7269 N N . ASP B 1 421 ? -15.214 3.207 11.344 1.00 19.86 421 ASP B N 1
ATOM 7270 C CA . ASP B 1 421 ? -15.431 2.117 10.413 1.00 21.56 421 ASP B CA 1
ATOM 7271 C C . ASP B 1 421 ? -14.852 2.438 8.971 1.00 25.63 421 ASP B C 1
ATOM 7272 O O . ASP B 1 421 ? -14.441 1.546 8.261 1.00 24.27 421 ASP B O 1
ATOM 7277 N N . SER B 1 422 ? -14.912 3.689 8.559 1.00 30.00 422 SER B N 1
ATOM 7278 C CA . SER B 1 422 ? -14.408 4.058 7.222 1.00 37.00 422 SER B CA 1
ATOM 7279 C C . SER B 1 422 ? -12.890 3.916 7.161 1.00 38.58 422 SER B C 1
ATOM 7280 O O . SER B 1 422 ? -12.370 3.535 6.129 1.00 43.08 422 SER B O 1
ATOM 7283 N N . ILE B 1 423 ? -12.189 4.175 8.268 1.00 39.01 423 ILE B N 1
ATOM 7284 C CA . ILE B 1 423 ? -10.746 3.918 8.328 1.00 39.32 423 ILE B CA 1
ATOM 7285 C C . ILE B 1 423 ? -10.362 2.433 8.249 1.00 42.86 423 ILE B C 1
ATOM 7286 O O . ILE B 1 423 ? -9.505 2.041 7.441 1.00 44.32 423 ILE B O 1
ATOM 7291 N N . ASN B 1 424 ? -10.958 1.600 9.109 1.00 41.61 424 ASN B N 1
ATOM 7292 C CA . ASN B 1 424 ? -10.452 0.229 9.279 1.00 44.10 424 ASN B CA 1
ATOM 7293 C C . ASN B 1 424 ? -11.122 -0.705 8.321 1.00 40.07 424 ASN B C 1
ATOM 7294 O O . ASN B 1 424 ? -10.738 -1.856 8.195 1.00 37.61 424 ASN B O 1
ATOM 7299 N N . GLY B 1 425 ? -12.158 -0.201 7.669 1.00 41.24 425 GLY B N 1
ATOM 7300 C CA . GLY B 1 425 ? -13.009 -1.021 6.815 1.00 40.74 425 GLY B CA 1
ATOM 7301 C C . GLY B 1 425 ? -14.095 -1.731 7.633 1.00 41.37 425 GLY B C 1
ATOM 7302 O O . GLY B 1 425 ? -13.914 -1.950 8.828 1.00 35.81 425 GLY B O 1
ATOM 7303 N N . GLY B 1 426 ? -15.206 -2.078 6.990 1.00 36.87 426 GLY B N 1
ATOM 7304 C CA . GLY B 1 426 ? -16.261 -2.850 7.612 1.00 36.08 426 GLY B CA 1
ATOM 7305 C C . GLY B 1 426 ? -17.325 -2.010 8.345 1.00 34.43 426 GLY B C 1
ATOM 7306 O O . GLY B 1 426 ? -17.409 -0.782 8.186 1.00 29.87 426 GLY B O 1
ATOM 7307 N N . GLU B 1 427 ? -18.132 -2.679 9.177 1.00 29.96 427 GLU B N 1
ATOM 7308 C CA . GLU B 1 427 ? -19.251 -2.009 9.860 1.00 29.90 427 GLU B CA 1
ATOM 7309 C C . GLU B 1 427 ? -19.304 -2.362 11.371 1.00 25.57 427 GLU B C 1
ATOM 7310 O O . GLU B 1 427 ? -20.271 -2.078 12.053 1.00 17.05 427 GLU B O 1
ATOM 7313 N N . ALA B 1 428 ? -18.244 -2.994 11.850 1.00 17.65 428 ALA B N 1
ATOM 7314 C CA . ALA B 1 428 ? -18.175 -3.504 13.216 1.00 18.56 428 ALA B CA 1
ATOM 7315 C C . ALA B 1 428 ? -18.618 -2.500 14.296 1.00 17.79 428 ALA B C 1
ATOM 7316 O O . ALA B 1 428 ? -19.381 -2.846 15.190 1.00 15.54 428 ALA B O 1
ATOM 7318 N N . TYR B 1 429 ? -18.104 -1.279 14.239 1.00 14.71 429 TYR B N 1
ATOM 7319 C CA . TYR B 1 429 ? -18.411 -0.260 15.236 1.00 11.16 429 TYR B CA 1
ATOM 7320 C C . TYR B 1 429 ? -19.860 0.163 15.197 1.00 13.32 429 TYR B C 1
ATOM 7321 O O . TYR B 1 429 ? -20.512 0.355 16.264 1.00 12.91 429 TYR B O 1
ATOM 7330 N N . GLN B 1 430 ? -20.405 0.297 14.007 1.00 12.76 430 GLN B N 1
ATOM 7331 C CA . GLN B 1 430 ? -21.810 0.690 13.844 1.00 16.99 430 GLN B CA 1
ATOM 7332 C C . GLN B 1 430 ? -22.757 -0.397 14.336 1.00 16.36 430 GLN B C 1
ATOM 7333 O O . GLN B 1 430 ? -23.819 -0.105 14.893 1.00 13.62 430 GLN B O 1
ATOM 7339 N N . LYS B 1 431 ? -22.383 -1.644 14.099 1.00 21.03 431 LYS B N 1
ATOM 7340 C CA . LYS B 1 431 ? -23.165 -2.774 14.522 1.00 22.37 431 LYS B CA 1
ATOM 7341 C C . LYS B 1 431 ? -23.260 -2.814 16.066 1.00 21.73 431 LYS B C 1
ATOM 7342 O O . LYS B 1 431 ? -24.269 -3.233 16.623 1.00 13.35 431 LYS B O 1
ATOM 7348 N N . VAL B 1 432 ? -22.196 -2.371 16.729 1.00 14.13 432 VAL B N 1
ATOM 7349 C CA . VAL B 1 432 ? -22.181 -2.320 18.167 1.00 17.25 432 VAL B CA 1
ATOM 7350 C C . VAL B 1 432 ? -23.091 -1.238 18.718 1.00 14.88 432 VAL B C 1
ATOM 7351 O O . VAL B 1 432 ? -23.756 -1.455 19.732 1.00 10.97 432 VAL B O 1
ATOM 7355 N N . CYS B 1 433 ? -23.128 -0.083 18.044 1.00 11.50 433 CYS B N 1
ATOM 7356 C CA . CYS B 1 433 ? -24.061 1.015 18.434 1.00 18.57 433 CYS B CA 1
ATOM 7357 C C . CYS B 1 433 ? -25.523 0.555 18.344 1.00 16.55 4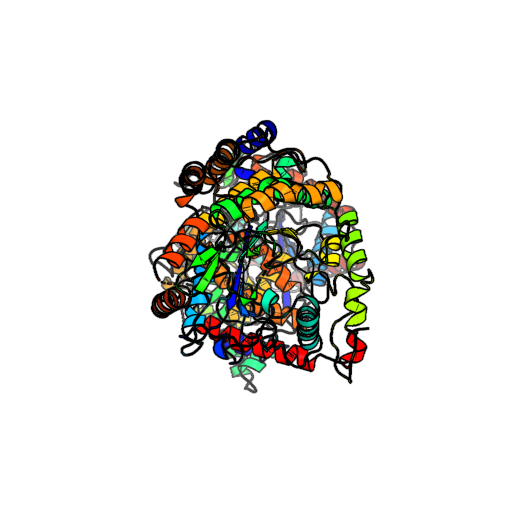33 CYS B C 1
ATOM 7358 O O . CYS B 1 433 ? -26.330 0.871 19.220 1.00 18.08 433 CYS B O 1
ATOM 7361 N N . ASP B 1 434 ? -25.843 -0.178 17.284 1.00 13.39 434 ASP B N 1
ATOM 7362 C CA . ASP B 1 434 ? -27.223 -0.621 17.067 1.00 19.57 434 ASP B CA 1
ATOM 7363 C C . ASP B 1 434 ? -27.628 -1.668 18.108 1.00 19.68 434 ASP B C 1
ATOM 7364 O O . ASP B 1 434 ? -28.776 -1.684 18.567 1.00 18.47 434 ASP B O 1
ATOM 7369 N N . GLU B 1 435 ? -26.688 -2.537 18.473 1.00 16.93 435 GLU B N 1
ATOM 7370 C CA . GLU B 1 435 ? -26.975 -3.558 19.493 1.00 16.96 435 GLU B CA 1
ATOM 7371 C C . GLU B 1 435 ? -27.206 -2.925 20.835 1.00 14.12 435 GLU B C 1
ATOM 7372 O O . GLU B 1 435 ? -28.189 -3.242 21.534 1.00 17.75 435 GLU B O 1
ATOM 7378 N N . LEU B 1 436 ? -26.313 -2.027 21.228 1.00 14.42 436 LEU B N 1
ATOM 7379 C CA . LEU B 1 436 ? -26.346 -1.477 22.593 1.00 12.81 436 LEU B CA 1
ATOM 7380 C C . LEU B 1 436 ? -27.463 -0.472 22.798 1.00 15.23 436 LEU B C 1
ATOM 7381 O O . LEU B 1 436 ? -28.017 -0.376 23.907 1.00 14.25 436 LEU B O 1
ATOM 7386 N N . VAL B 1 437 ? -27.751 0.320 21.764 1.00 14.55 437 VAL B N 1
ATOM 7387 C CA . VAL B 1 437 ? -28.708 1.397 21.881 1.00 15.77 437 VAL B CA 1
ATOM 7388 C C . VAL B 1 437 ? -30.115 0.830 22.207 1.00 15.00 437 VAL B C 1
ATOM 7389 O O . VAL B 1 437 ? -30.952 1.528 22.773 1.00 12.03 437 VAL B O 1
ATOM 7393 N N . ALA B 1 438 ? -30.310 -0.425 21.852 1.00 11.81 438 ALA B N 1
ATOM 7394 C CA . ALA B 1 438 ? -31.566 -1.118 22.093 1.00 12.94 438 ALA B CA 1
ATOM 7395 C C . ALA B 1 438 ? -31.787 -1.341 23.578 1.00 12.67 438 ALA B C 1
ATOM 7396 O O . ALA B 1 438 ? -32.920 -1.586 24.022 1.00 12.42 438 ALA B O 1
ATOM 7398 N N . CYS B 1 439 ? -30.705 -1.286 24.346 1.00 9.95 439 CYS B N 1
ATOM 7399 C CA . CYS B 1 439 ? -30.754 -1.473 25.805 1.00 13.39 439 CYS B CA 1
ATOM 7400 C C . CYS B 1 439 ? -31.520 -0.401 26.533 1.00 15.25 439 CYS B C 1
ATOM 7401 O O . CYS B 1 439 ? -31.915 -0.564 27.702 1.00 15.06 439 CYS B O 1
ATOM 7404 N N . PHE B 1 440 ? -31.722 0.732 25.870 1.00 15.46 440 PHE B N 1
ATOM 7405 C CA . PHE B 1 440 ? -32.356 1.875 26.528 1.00 18.44 440 PHE B CA 1
ATOM 7406 C C . PHE B 1 440 ? -33.878 1.732 26.537 1.00 19.67 440 PHE B C 1
ATOM 7407 O O . PHE B 1 440 ? -34.550 2.209 27.449 1.00 17.11 440 PHE B O 1
ATOM 7415 N N . ASP B 1 441 ? -34.411 1.052 25.503 1.00 14.34 441 ASP B N 1
ATOM 7416 C CA . ASP B 1 441 ? -35.864 0.745 25.491 1.00 17.81 441 ASP B CA 1
ATOM 7417 C C . ASP B 1 441 ? -36.109 -0.588 26.187 1.00 17.26 441 ASP B C 1
ATOM 7418 O O . ASP B 1 441 ? -37.140 -0.803 26.762 1.00 23.41 441 ASP B O 1
ATOM 7423 N N . ASN B 1 442 ? -35.106 -1.467 26.143 1.00 15.61 442 ASN B N 1
ATOM 7424 C CA . ASN B 1 442 ? -35.187 -2.789 26.741 1.00 14.18 442 ASN B CA 1
ATOM 7425 C C . ASN B 1 442 ? -34.046 -3.037 27.721 1.00 19.55 442 ASN B C 1
ATOM 7426 O O . ASN B 1 442 ? -33.053 -3.671 27.373 1.00 15.93 442 ASN B O 1
ATOM 7431 N N . PRO B 1 443 ? -34.197 -2.557 28.950 1.00 19.31 443 PRO B N 1
ATOM 7432 C CA . PRO B 1 443 ? -33.214 -2.787 30.027 1.00 20.23 443 PRO B CA 1
ATOM 7433 C C . PRO B 1 443 ? -32.892 -4.254 30.280 1.00 16.38 443 PRO B C 1
ATOM 7434 O O . PRO B 1 443 ? -31.837 -4.580 30.816 1.00 19.28 443 PRO B O 1
ATOM 7438 N N . ASP B 1 444 ? -33.813 -5.140 29.939 1.00 14.62 444 ASP B N 1
ATOM 7439 C CA . ASP B 1 444 ? -33.614 -6.566 30.139 1.00 14.66 444 ASP B CA 1
ATOM 7440 C C . ASP B 1 444 ? -32.442 -7.113 29.288 1.00 20.57 444 ASP B C 1
ATOM 7441 O O . ASP B 1 444 ? -31.948 -8.224 29.524 1.00 22.17 444 ASP B O 1
ATOM 7446 N N . LEU B 1 445 ? -32.011 -6.318 28.311 1.00 16.38 445 LEU B N 1
ATOM 7447 C CA . LEU B 1 445 ? -30.883 -6.695 27.432 1.00 20.96 445 LEU B CA 1
ATOM 7448 C C . LEU B 1 445 ? -29.534 -6.455 28.092 1.00 19.06 445 LEU B C 1
ATOM 7449 O O . LEU B 1 445 ? -28.541 -7.030 27.686 1.00 20.31 445 LEU B O 1
ATOM 7454 N N . THR B 1 446 ? -29.507 -5.597 29.103 1.00 11.64 446 THR B N 1
ATOM 7455 C CA . THR B 1 446 ? -28.269 -5.285 29.793 1.00 12.22 446 THR B CA 1
ATOM 7456 C C . THR B 1 446 ? -27.681 -6.437 30.569 1.00 10.45 446 THR B C 1
ATOM 7457 O O . THR B 1 446 ? -28.352 -7.454 30.834 1.00 10.43 446 THR B O 1
ATOM 7461 N N . PHE B 1 447 ? -26.395 -6.303 30.907 1.00 7.32 447 PHE B N 1
ATOM 7462 C CA . PHE B 1 447 ? -25.677 -7.343 31.642 1.00 12.43 447 PHE B CA 1
ATOM 7463 C C . PHE B 1 447 ? -26.349 -7.588 33.047 1.00 12.36 447 PHE B C 1
ATOM 7464 O O . PHE B 1 447 ? -26.436 -8.725 33.504 1.00 14.42 447 PHE B O 1
ATOM 7472 N N . SER B 1 448 ? -26.766 -6.522 33.714 1.00 14.00 448 SER B N 1
ATOM 7473 C CA . SER B 1 448 ? -27.286 -6.632 35.096 1.00 14.71 448 SER B CA 1
ATOM 7474 C C . SER B 1 448 ? -28.618 -7.360 35.155 1.00 19.16 448 SER B C 1
ATOM 7475 O O . SER B 1 448 ? -28.888 -8.160 36.100 1.00 20.47 448 SER B O 1
ATOM 7478 N N . ALA B 1 449 ? -29.458 -7.097 34.174 1.00 15.98 449 ALA B N 1
ATOM 7479 C CA . ALA B 1 449 ? -30.746 -7.764 34.109 1.00 16.65 449 ALA B CA 1
ATOM 7480 C C . ALA B 1 449 ? -30.529 -9.218 33.787 1.00 18.77 449 ALA B C 1
ATOM 7481 O O . ALA B 1 449 ? -31.123 -10.120 34.393 1.00 13.28 449 ALA B O 1
ATOM 7483 N N . ARG B 1 450 ? -29.620 -9.470 32.848 1.00 11.75 450 ARG B N 1
ATOM 7484 C CA . ARG B 1 450 ? -29.293 -10.833 32.428 1.00 11.77 450 ARG B CA 1
ATOM 7485 C C . ARG B 1 450 ? -28.713 -11.682 33.553 1.00 15.03 450 ARG B C 1
ATOM 7486 O O . ARG B 1 450 ? -29.115 -12.841 33.743 1.00 21.88 450 ARG B O 1
ATOM 7494 N N . ILE B 1 451 ? -27.783 -11.117 34.314 1.00 10.28 451 ILE B N 1
ATOM 7495 C CA . ILE B 1 451 ? -27.175 -11.837 35.402 1.00 15.99 451 ILE B CA 1
ATOM 7496 C C . ILE B 1 451 ? -28.132 -12.005 36.602 1.00 18.60 451 ILE B C 1
ATOM 7497 O O . ILE B 1 451 ? -28.121 -13.023 37.247 1.00 15.90 451 ILE B O 1
ATOM 7502 N N . LEU B 1 452 ? -28.907 -10.978 36.893 1.00 22.89 452 LEU B N 1
ATOM 7503 C CA . LEU B 1 452 ? -29.920 -11.026 37.946 1.00 21.37 452 LEU B CA 1
ATOM 7504 C C . LEU B 1 452 ? -30.969 -12.103 37.659 1.00 25.77 452 LEU B C 1
ATOM 7505 O O . LEU B 1 452 ? -31.498 -12.722 38.601 1.00 25.01 452 LEU B O 1
ATOM 7510 N N . ARG B 1 453 ? -31.309 -12.292 36.401 1.00 22.28 453 ARG B N 1
ATOM 7511 C CA . ARG B 1 453 ? -32.226 -13.316 35.954 1.00 24.93 453 ARG B CA 1
ATOM 7512 C C . ARG B 1 453 ? -31.662 -14.712 36.199 1.00 29.57 453 ARG B C 1
ATOM 7513 O O . ARG B 1 453 ? -32.356 -15.605 36.716 1.00 22.77 453 ARG B O 1
ATOM 7521 N N . SER B 1 454 ? -30.415 -14.916 35.778 1.00 30.07 454 SER B N 1
ATOM 7522 C CA . SER B 1 454 ? -29.743 -16.194 35.995 1.00 30.22 454 SER B CA 1
ATOM 7523 C C . SER B 1 454 ? -29.635 -16.533 37.482 1.00 28.46 454 SER B C 1
ATOM 7524 O O . SER B 1 454 ? -29.760 -17.686 37.866 1.00 23.66 454 SER B O 1
ATOM 7527 N N . MET B 1 455 ? -29.421 -15.518 38.310 1.00 27.34 455 MET B N 1
ATOM 7528 C CA . MET B 1 455 ? -29.184 -15.727 39.728 1.00 31.70 455 MET B CA 1
ATOM 7529 C C . MET B 1 455 ? -30.490 -16.108 40.462 1.00 36.77 455 MET B C 1
ATOM 7530 O O . MET B 1 455 ? -30.469 -16.818 41.497 1.00 33.74 455 MET B O 1
ATOM 7535 N N . ILE B 1 456 ? -31.610 -15.640 39.915 1.00 37.19 456 ILE B N 1
ATOM 7536 C CA . ILE B 1 456 ? -32.938 -15.953 40.475 1.00 39.06 456 ILE B CA 1
ATOM 7537 C C . ILE B 1 456 ? -33.403 -17.351 40.118 1.00 41.04 456 ILE B C 1
ATOM 7538 O O . ILE B 1 456 ? -34.054 -18.000 40.927 1.00 46.28 456 ILE B O 1
ATOM 7543 N N . ASP B 1 457 ? -33.062 -17.799 38.914 1.00 42.82 457 ASP B N 1
ATOM 7544 C CA . ASP B 1 457 ? -33.544 -19.070 38.336 1.00 44.60 457 ASP B CA 1
ATOM 7545 C C . ASP B 1 457 ? -32.864 -20.338 38.796 1.00 42.31 457 ASP B C 1
ATOM 7546 O O . ASP B 1 457 ? -33.505 -21.388 38.876 1.00 45.07 457 ASP B O 1
ATOM 7551 N N . THR B 1 458 ? -31.569 -20.247 39.111 1.00 39.03 458 THR B N 1
ATOM 7552 C CA . THR B 1 458 ? -30.813 -21.402 39.577 1.00 34.37 458 THR B CA 1
ATOM 7553 C C . THR B 1 458 ? -31.348 -21.942 40.913 1.00 32.99 458 THR B C 1
ATOM 7554 O O . THR B 1 458 ? -30.839 -21.603 41.978 1.00 35.42 458 THR B O 1
ATOM 7558 N N . THR B 1 463 ? -24.730 -20.025 40.626 1.00 29.32 463 THR B N 1
ATOM 7559 C CA . THR B 1 463 ? -24.518 -19.397 39.302 1.00 31.06 463 THR B CA 1
ATOM 7560 C C . THR B 1 463 ? -23.017 -19.221 38.984 1.00 28.22 463 THR B C 1
ATOM 7561 O O . THR B 1 463 ? -22.525 -19.679 37.955 1.00 28.62 463 THR B O 1
ATOM 7565 N N . GLY B 1 464 ? -22.323 -18.569 39.906 1.00 23.99 464 GLY B N 1
ATOM 7566 C CA . GLY B 1 464 ? -20.882 -18.383 39.817 1.00 28.07 464 GLY B CA 1
ATOM 7567 C C . GLY B 1 464 ? -20.110 -19.686 39.699 1.00 29.10 464 GLY B C 1
ATOM 7568 O O . GLY B 1 464 ? -19.226 -19.788 38.816 1.00 17.44 464 GLY B O 1
ATOM 7569 N N . LYS B 1 465 ? -20.401 -20.660 40.594 1.00 26.26 465 LYS B N 1
ATOM 7570 C CA . LYS B 1 465 ? -19.685 -21.946 40.585 1.00 30.14 465 LYS B CA 1
ATOM 7571 C C . LYS B 1 465 ? -19.885 -22.650 39.260 1.00 26.99 465 LYS B C 1
ATOM 7572 O O . LYS B 1 465 ? -18.933 -23.237 38.707 1.00 30.70 465 LYS B O 1
ATOM 7578 N N . ALA B 1 466 ? -21.118 -22.579 38.747 1.00 24.05 466 ALA B N 1
ATOM 7579 C CA . ALA B 1 466 ? -21.496 -23.254 37.495 1.00 24.16 466 ALA B CA 1
ATOM 7580 C C . ALA B 1 466 ? -20.862 -22.557 36.220 1.00 21.06 466 ALA B C 1
ATOM 7581 O O . ALA B 1 466 ? -20.471 -23.225 35.290 1.00 21.73 466 ALA B O 1
ATOM 7583 N N . PHE B 1 467 ? -20.822 -21.230 36.217 1.00 21.20 467 PHE B N 1
ATOM 7584 C CA . PHE B 1 467 ? -20.244 -20.493 35.090 1.00 24.70 467 PHE B CA 1
ATOM 7585 C C . PHE B 1 467 ? -18.709 -20.769 35.089 1.00 23.78 467 PHE B C 1
ATOM 7586 O O . PHE B 1 467 ? -18.095 -20.947 34.029 1.00 23.92 467 PHE B O 1
ATOM 7594 N N . ALA B 1 468 ? -18.144 -20.768 36.295 1.00 23.31 468 ALA B N 1
ATOM 7595 C CA . ALA B 1 468 ? -16.718 -20.987 36.509 1.00 25.03 468 ALA B CA 1
ATOM 7596 C C . ALA B 1 468 ? -16.303 -22.346 36.009 1.00 23.52 468 ALA B C 1
ATOM 7597 O O . ALA B 1 468 ? -15.226 -22.510 35.466 1.00 19.75 468 ALA B O 1
ATOM 7599 N N . GLU B 1 469 ? -17.156 -23.327 36.234 1.00 25.23 469 GLU B N 1
ATOM 7600 C CA . GLU B 1 469 ? -16.872 -24.706 35.895 1.00 26.54 469 GLU B CA 1
ATOM 7601 C C . GLU B 1 469 ? -16.990 -24.881 34.390 1.00 23.20 469 GLU B C 1
ATOM 7602 O O . GLU B 1 469 ? -16.144 -25.541 33.772 1.00 20.12 469 GLU B O 1
ATOM 7608 N N . ALA B 1 470 ? -18.057 -24.321 33.811 1.00 22.48 470 ALA B N 1
ATOM 7609 C CA . ALA B 1 470 ? -18.228 -24.310 32.341 1.00 22.73 470 ALA B CA 1
ATOM 7610 C C . ALA B 1 470 ? -17.082 -23.606 31.608 1.00 23.92 470 ALA B C 1
ATOM 7611 O O . ALA B 1 470 ? -16.603 -24.099 30.581 1.00 19.11 470 ALA B O 1
ATOM 7613 N N . TYR B 1 471 ? -16.671 -22.455 32.133 1.00 21.64 471 TYR B N 1
ATOM 7614 C CA . TYR B 1 471 ? -15.589 -21.696 31.497 1.00 23.83 471 TYR B CA 1
ATOM 7615 C C . TYR B 1 471 ? -14.239 -22.408 31.670 1.00 22.85 471 TYR B C 1
ATOM 7616 O O . TYR B 1 471 ? -13.411 -22.406 30.745 1.00 18.82 471 TYR B O 1
ATOM 7625 N N . ARG B 1 472 ? -14.030 -23.052 32.811 1.00 27.42 472 ARG B N 1
ATOM 7626 C CA . ARG B 1 472 ? -12.819 -23.830 33.023 1.00 31.41 472 ARG B CA 1
ATOM 7627 C C . ARG B 1 472 ? -12.700 -24.887 31.946 1.00 31.60 472 ARG B C 1
ATOM 7628 O O . ARG B 1 472 ? -11.618 -25.062 31.334 1.00 26.78 472 ARG B O 1
ATOM 7636 N N . ASN B 1 473 ? -13.819 -25.584 31.711 1.00 31.07 473 ASN B N 1
ATOM 7637 C CA . ASN B 1 473 ? -13.846 -26.716 30.772 1.00 33.36 473 ASN B CA 1
ATOM 7638 C C . ASN B 1 473 ? -13.682 -26.273 29.320 1.00 33.36 473 ASN B C 1
ATOM 7639 O O . ASN B 1 473 ? -13.083 -26.979 28.508 1.00 34.84 473 ASN B O 1
ATOM 7644 N N . LEU B 1 474 ? -14.258 -25.122 29.003 1.00 30.81 474 LEU B N 1
ATOM 7645 C CA . LEU B 1 474 ? -14.197 -24.545 27.674 1.00 32.90 474 LEU B CA 1
ATOM 7646 C C . LEU B 1 474 ? -12.747 -24.116 27.332 1.00 31.59 474 LEU B C 1
ATOM 7647 O O . LEU B 1 474 ? -12.179 -24.486 26.288 1.00 30.48 474 LEU B O 1
ATOM 7652 N N . LEU B 1 475 ? -12.137 -23.374 28.241 1.00 28.65 475 LEU B N 1
ATOM 7653 C CA . LEU B 1 475 ? -10.781 -22.884 28.025 1.00 26.57 475 LEU B CA 1
ATOM 7654 C C . LEU B 1 475 ? -9.744 -23.993 28.001 1.00 26.95 475 LEU B C 1
ATOM 7655 O O . LEU B 1 475 ? -8.789 -23.933 27.209 1.00 21.57 475 LEU B O 1
ATOM 7660 N N . ARG B 1 476 ? -9.894 -24.979 28.871 1.00 27.67 476 ARG B N 1
ATOM 7661 C CA . ARG B 1 476 ? -8.927 -26.076 28.963 1.00 33.28 476 ARG B CA 1
ATOM 7662 C C . ARG B 1 476 ? -8.741 -26.812 27.618 1.00 28.73 476 ARG B C 1
ATOM 7663 O O . ARG B 1 476 ? -7.683 -27.383 27.360 1.00 26.70 476 ARG B O 1
ATOM 7671 N N . GLU B 1 477 ? -9.759 -26.783 26.763 1.00 27.21 477 GLU B N 1
ATOM 7672 C CA . GLU B 1 477 ? -9.722 -27.510 25.488 1.00 29.98 477 GLU B CA 1
ATOM 7673 C C . GLU B 1 477 ? -9.197 -26.672 24.313 1.00 28.11 477 GLU B C 1
ATOM 7674 O O . GLU B 1 477 ? -9.021 -27.180 23.226 1.00 25.96 477 GLU B O 1
ATOM 7680 N N . GLU B 1 478 ? -9.003 -25.373 24.512 1.00 24.29 478 GLU B N 1
ATOM 7681 C CA . GLU B 1 478 ? -8.726 -24.498 23.375 1.00 24.51 478 GLU B CA 1
ATOM 7682 C C . GLU B 1 478 ? -7.237 -24.348 23.183 1.00 22.16 478 GLU B C 1
ATOM 7683 O O . GLU B 1 478 ? -6.526 -24.032 24.131 1.00 18.71 478 GLU B O 1
ATOM 7689 N N . PRO B 1 479 ? -6.763 -24.565 21.965 1.00 25.89 479 PRO B N 1
ATOM 7690 C CA . PRO B 1 479 ? -5.349 -24.338 21.668 1.00 26.13 479 PRO B CA 1
ATOM 7691 C C . PRO B 1 479 ? -5.005 -22.888 21.857 1.00 25.57 479 PRO B C 1
ATOM 7692 O O . PRO B 1 479 ? -5.865 -22.029 21.711 1.00 25.38 479 PRO B O 1
ATOM 7696 N N . LEU B 1 480 ? -3.754 -22.604 22.183 1.00 23.98 480 LEU B N 1
ATOM 7697 C CA . LEU B 1 480 ? -3.256 -21.238 22.103 1.00 21.33 480 LEU B CA 1
ATOM 7698 C C . LEU B 1 480 ? -3.226 -20.779 20.627 1.00 22.41 480 LEU B C 1
ATOM 7699 O O . LEU B 1 480 ? -2.941 -21.561 19.743 1.00 21.63 480 LEU B O 1
ATOM 7704 N N . GLU B 1 481 ? -3.499 -19.502 20.394 1.00 20.32 481 GLU B N 1
ATOM 7705 C CA . GLU B 1 481 ? -3.540 -18.941 19.043 1.00 23.64 481 GLU B CA 1
ATOM 7706 C C . GLU B 1 481 ? -2.387 -17.974 18.735 1.00 21.01 481 GLU B C 1
ATOM 7707 O O . GLU B 1 481 ? -1.930 -17.923 17.623 1.00 24.37 481 GLU B O 1
ATOM 7713 N N . ILE B 1 482 ? -1.949 -17.219 19.728 1.00 18.74 482 ILE B N 1
ATOM 7714 C CA . ILE B 1 482 ? -0.883 -16.250 19.530 1.00 18.86 482 ILE B CA 1
ATOM 7715 C C . ILE B 1 482 ? 0.423 -16.703 20.131 1.00 18.55 482 ILE B C 1
ATOM 7716 O O . ILE B 1 482 ? 1.436 -16.758 19.447 1.00 12.70 482 ILE B O 1
ATOM 7721 N N . LEU B 1 483 ? 0.396 -16.973 21.447 1.00 17.19 483 LEU B N 1
ATOM 7722 C CA . LEU B 1 483 ? 1.586 -17.466 22.166 1.00 16.04 483 LEU B CA 1
ATOM 7723 C C . LEU B 1 483 ? 1.788 -18.987 22.031 1.00 20.20 483 LEU B C 1
ATOM 7724 O O . LEU B 1 483 ? 0.824 -19.736 21.848 1.00 19.36 483 LEU B O 1
ATOM 7729 N N . ARG B 1 484 ? 3.060 -19.424 22.082 1.00 18.86 484 ARG B N 1
ATOM 7730 C CA . ARG B 1 484 ? 3.368 -20.823 22.218 1.00 22.50 484 ARG B CA 1
ATOM 7731 C C . ARG B 1 484 ? 3.438 -21.172 23.719 1.00 22.83 484 ARG B C 1
ATOM 7732 O O . ARG B 1 484 ? 3.732 -20.321 24.553 1.00 21.49 484 ARG B O 1
ATOM 7740 N N . GLU B 1 485 ? 3.192 -22.430 24.055 1.00 25.35 485 GLU B N 1
ATOM 7741 C CA . GLU B 1 485 ? 3.331 -22.867 25.457 1.00 29.48 485 GLU B CA 1
ATOM 7742 C C . GLU B 1 485 ? 4.745 -22.567 25.924 1.00 23.31 485 GLU B C 1
ATOM 7743 O O . GLU B 1 485 ? 4.953 -22.169 27.052 1.00 26.11 485 GLU B O 1
ATOM 7749 N N . GLU B 1 486 ? 5.712 -22.775 25.051 1.00 18.68 486 GLU B N 1
ATOM 7750 C CA . GLU B 1 486 ? 7.118 -22.448 25.336 1.00 22.38 486 GLU B CA 1
ATOM 7751 C C . GLU B 1 486 ? 7.350 -21.003 25.766 1.00 20.71 486 GLU B C 1
ATOM 7752 O O . GLU B 1 486 ? 8.210 -20.727 26.586 1.00 19.55 486 GLU B O 1
ATOM 7758 N N . ASP B 1 487 ? 6.560 -20.080 25.237 1.00 16.12 487 ASP B N 1
ATOM 7759 C CA . ASP B 1 487 ? 6.659 -18.680 25.642 1.00 11.89 487 ASP B CA 1
ATOM 7760 C C . ASP B 1 487 ? 6.272 -18.491 27.110 1.00 10.63 487 ASP B C 1
ATOM 7761 O O . ASP B 1 487 ? 6.890 -17.735 27.845 1.00 14.09 487 ASP B O 1
ATOM 7766 N N . PHE B 1 488 ? 5.214 -19.176 27.533 1.00 15.79 488 PHE B N 1
ATOM 7767 C CA . PHE B 1 488 ? 4.826 -19.230 28.935 1.00 15.52 488 PHE B CA 1
ATOM 7768 C C . PHE B 1 488 ? 5.934 -19.800 29.842 1.00 16.69 488 PHE B C 1
ATOM 7769 O O . PHE B 1 488 ? 6.199 -19.261 30.911 1.00 18.75 488 PHE B O 1
ATOM 7777 N N . VAL B 1 489 ? 6.538 -20.902 29.433 1.00 15.80 489 VAL B N 1
ATOM 7778 C CA . VAL B 1 489 ? 7.573 -21.535 30.221 1.00 20.30 489 VAL B CA 1
ATOM 7779 C C . VAL B 1 489 ? 8.795 -20.626 30.270 1.00 21.88 489 VAL B C 1
ATOM 7780 O O . VAL B 1 489 ? 9.421 -20.461 31.317 1.00 23.80 489 VAL B O 1
ATOM 7784 N N . ALA B 1 490 ? 9.112 -20.007 29.127 1.00 21.88 490 ALA B N 1
ATOM 7785 C CA . ALA B 1 490 ? 10.238 -19.089 29.038 1.00 22.65 490 ALA B CA 1
ATOM 7786 C C . ALA B 1 490 ? 10.011 -17.943 30.035 1.00 24.47 490 ALA B C 1
ATOM 7787 O O . ALA B 1 490 ? 10.924 -17.528 30.755 1.00 26.23 490 ALA B O 1
ATOM 7789 N N . GLU B 1 491 ? 8.795 -17.434 30.080 1.00 18.55 491 GLU B N 1
ATOM 7790 C CA . GLU B 1 491 ? 8.529 -16.271 30.911 1.00 17.54 491 GLU B CA 1
ATOM 7791 C C . GLU B 1 491 ? 8.419 -16.656 32.419 1.00 15.41 491 GLU B C 1
ATOM 7792 O O . GLU B 1 491 ? 8.749 -15.856 33.290 1.00 16.39 491 GLU B O 1
ATOM 7798 N N . ARG B 1 492 ? 7.942 -17.850 32.714 1.00 20.32 492 ARG B N 1
ATOM 7799 C CA . ARG B 1 492 ? 7.997 -18.392 34.096 1.00 24.16 492 ARG B CA 1
ATOM 7800 C C . ARG B 1 492 ? 9.462 -18.271 34.579 1.00 24.08 492 ARG B C 1
ATOM 7801 O O . ARG B 1 492 ? 9.717 -17.692 35.631 1.00 25.28 492 ARG B O 1
ATOM 7809 N N . GLU B 1 493 ? 10.374 -18.826 33.810 1.00 23.02 493 GLU B N 1
ATOM 7810 C CA . GLU B 1 493 ? 11.799 -18.837 34.139 1.00 27.84 493 GLU B CA 1
ATOM 7811 C C . GLU B 1 493 ? 12.369 -17.446 34.246 1.00 26.90 493 GLU B C 1
ATOM 7812 O O . GLU B 1 493 ? 13.052 -17.131 35.219 1.00 28.40 493 GLU B O 1
ATOM 7818 N N . ALA B 1 494 ? 12.089 -16.601 33.262 1.00 21.02 494 ALA B N 1
ATOM 7819 C CA . ALA B 1 494 ? 12.650 -15.241 33.273 1.00 21.52 494 ALA B CA 1
ATOM 7820 C C . ALA B 1 494 ? 12.133 -14.403 34.437 1.00 17.99 494 ALA B C 1
ATOM 7821 O O . ALA B 1 494 ? 12.912 -13.632 35.026 1.00 22.23 494 ALA B O 1
ATOM 7823 N N . SER B 1 495 ? 10.843 -14.542 34.784 1.00 13.86 495 SER B N 1
ATOM 7824 C CA . SER B 1 495 ? 10.294 -13.758 35.860 1.00 19.57 495 SER B CA 1
ATOM 7825 C C . SER B 1 495 ? 10.924 -14.236 37.190 1.00 21.30 495 SER B C 1
ATOM 7826 O O . SER B 1 495 ? 11.284 -13.426 38.040 1.00 19.58 495 SER B O 1
ATOM 7829 N N . GLU B 1 496 ? 11.035 -15.537 37.370 1.00 21.23 496 GLU B N 1
ATOM 7830 C CA . GLU B 1 496 ? 11.651 -16.122 38.587 1.00 23.24 496 GLU B CA 1
ATOM 7831 C C . GLU B 1 496 ? 13.108 -15.638 38.690 1.00 25.46 496 GLU B C 1
ATOM 7832 O O . GLU B 1 496 ? 13.561 -15.274 39.745 1.00 22.54 496 GLU B O 1
ATOM 7838 N N . ARG B 1 497 ? 13.821 -15.585 37.554 1.00 28.27 497 ARG B N 1
ATOM 7839 C CA . ARG B 1 497 ? 15.182 -15.040 37.511 1.00 29.72 497 ARG B CA 1
ATOM 7840 C C . ARG B 1 497 ? 15.211 -13.575 37.932 1.00 26.31 497 ARG B C 1
ATOM 7841 O O . ARG B 1 497 ? 16.009 -13.172 38.758 1.00 20.36 497 ARG B O 1
ATOM 7849 N N . ARG B 1 498 ? 14.337 -12.777 37.340 1.00 27.94 498 ARG B N 1
ATOM 7850 C CA . ARG B 1 498 ? 14.305 -11.331 37.581 1.00 24.90 498 ARG B CA 1
ATOM 7851 C C . ARG B 1 498 ? 14.041 -11.061 39.046 1.00 26.52 498 ARG B C 1
ATOM 7852 O O . ARG B 1 498 ? 14.536 -10.093 39.616 1.00 23.55 498 ARG B O 1
ATOM 7860 N N . GLN B 1 499 ? 13.236 -11.918 39.673 1.00 26.02 499 GLN B N 1
ATOM 7861 C CA . GLN B 1 499 ? 12.914 -11.736 41.071 1.00 29.43 499 GLN B CA 1
ATOM 7862 C C . GLN B 1 499 ? 14.151 -12.028 41.928 1.00 29.47 499 GLN B C 1
ATOM 7863 O O . GLN B 1 499 ? 14.414 -11.309 42.905 1.00 29.76 499 GLN B O 1
ATOM 7869 N N . GLN B 1 500 ? 14.853 -13.108 41.621 1.00 30.51 500 GLN B N 1
ATOM 7870 C CA . GLN B 1 500 ? 16.087 -13.438 42.347 1.00 34.02 500 GLN B CA 1
ATOM 7871 C C . GLN B 1 500 ? 17.055 -12.271 42.251 1.00 34.86 500 GLN B C 1
ATOM 7872 O O . GLN B 1 500 ? 17.765 -11.992 43.196 1.00 37.12 500 GLN B O 1
ATOM 7878 N N . GLU B 1 501 ? 17.065 -11.598 41.096 1.00 38.25 501 GLU B N 1
ATOM 7879 C CA . GLU B 1 501 ? 18.005 -10.506 40.799 1.00 38.09 501 GLU B CA 1
ATOM 7880 C C . GLU B 1 501 ? 17.742 -9.287 41.677 1.00 36.95 501 GLU B C 1
ATOM 7881 O O . GLU B 1 501 ? 18.686 -8.637 42.157 1.00 31.85 501 GLU B O 1
ATOM 7887 N N . MET B 1 502 ? 16.468 -8.957 41.879 1.00 32.40 502 MET B N 1
ATOM 7888 C CA . MET B 1 502 ? 16.133 -7.804 42.697 1.00 31.86 502 MET B CA 1
ATOM 7889 C C . MET B 1 502 ? 16.474 -8.130 44.162 1.00 32.89 502 MET B C 1
ATOM 7890 O O . MET B 1 502 ? 16.777 -7.258 44.949 1.00 33.29 502 MET B O 1
ATOM 7895 N N . GLU B 1 503 ? 16.327 -9.401 44.516 1.00 31.55 503 GLU B N 1
ATOM 7896 C CA . GLU B 1 503 ? 16.626 -9.884 45.854 1.00 35.58 503 GLU B CA 1
ATOM 7897 C C . GLU B 1 503 ? 18.128 -9.770 46.145 1.00 38.04 503 GLU B C 1
ATOM 7898 O O . GLU B 1 503 ? 18.526 -9.492 47.240 1.00 38.08 503 GLU B O 1
ATOM 7904 N N . ALA B 1 504 ? 18.951 -9.964 45.134 1.00 41.36 504 ALA B N 1
ATOM 7905 C CA . ALA B 1 504 ? 20.396 -9.875 45.304 1.00 44.10 504 ALA B CA 1
ATOM 7906 C C . ALA B 1 504 ? 20.896 -8.437 45.206 1.00 45.01 504 ALA B C 1
ATOM 7907 O O . ALA B 1 504 ? 21.887 -8.088 45.810 1.00 45.98 504 ALA B O 1
ATOM 7909 N N . ALA B 1 505 ? 20.207 -7.596 44.455 1.00 46.66 505 ALA B N 1
ATOM 7910 C CA . ALA B 1 505 ? 20.710 -6.241 44.220 1.00 49.71 505 ALA B CA 1
ATOM 7911 C C . ALA B 1 505 ? 20.338 -5.288 45.352 1.00 50.90 505 ALA B C 1
ATOM 7912 O O . ALA B 1 505 ? 20.669 -4.106 45.337 1.00 50.44 505 ALA B O 1
ATOM 7914 N N . ASP B 1 506 ? 19.597 -5.802 46.319 1.00 55.60 506 ASP B N 1
ATOM 7915 C CA . ASP B 1 506 ? 19.215 -5.006 47.483 1.00 56.61 506 ASP B CA 1
ATOM 7916 C C . ASP B 1 506 ? 20.437 -4.813 48.343 1.00 60.84 506 ASP B C 1
ATOM 7917 O O . ASP B 1 506 ? 21.051 -5.806 48.762 1.00 58.45 506 ASP B O 1
ATOM 7922 N N . THR B 1 507 ? 20.788 -3.557 48.628 1.00 65.60 507 THR B N 1
ATOM 7923 C CA . THR B 1 507 ? 21.969 -3.273 49.462 1.00 69.78 507 THR B CA 1
ATOM 7924 C C . THR B 1 507 ? 21.557 -2.992 50.901 1.00 72.41 507 THR B C 1
ATOM 7925 O O . THR B 1 507 ? 22.058 -3.625 51.840 1.00 73.45 507 THR B O 1
ATOM 7929 N N . GLU B 1 508 ? 20.629 -2.055 51.054 1.00 74.18 508 GLU B N 1
ATOM 7930 C CA . GLU B 1 508 ? 20.178 -1.626 52.368 1.00 76.36 508 GLU B CA 1
ATOM 7931 C C . GLU B 1 508 ? 19.130 -2.598 52.939 1.00 77.16 508 GLU B C 1
ATOM 7932 O O . GLU B 1 508 ? 18.509 -3.373 52.229 1.00 76.80 508 GLU B O 1
ATOM 7938 N N . PRO B 1 509 ? 18.943 -2.577 54.240 1.00 79.63 509 PRO B N 1
ATOM 7939 C CA . PRO B 1 509 ? 17.845 -3.351 54.833 1.00 79.77 509 PRO B CA 1
ATOM 7940 C C . PRO B 1 509 ? 16.468 -2.692 54.609 1.00 77.29 509 PRO B C 1
ATOM 7941 O O . PRO B 1 509 ? 16.334 -1.481 54.362 1.00 73.08 509 PRO B O 1
ATOM 7945 N N . PHE B 1 510 ? 15.442 -3.532 54.675 1.00 76.96 510 PHE B N 1
ATOM 7946 C CA . PHE B 1 510 ? 14.073 -3.082 54.456 1.00 76.20 510 PHE B CA 1
ATOM 7947 C C . PHE B 1 510 ? 13.753 -1.774 55.232 1.00 74.26 510 PHE B C 1
ATOM 7948 O O . PHE B 1 510 ? 13.268 -0.808 54.643 1.00 71.42 510 PHE B O 1
ATOM 7956 N N . ALA B 1 511 ? 14.078 -1.721 56.523 1.00 73.77 511 ALA B N 1
ATOM 7957 C CA . ALA B 1 511 ? 13.682 -0.583 57.372 1.00 74.85 511 ALA B CA 1
ATOM 7958 C C . ALA B 1 511 ? 14.141 0.796 56.854 1.00 75.31 511 ALA B C 1
ATOM 7959 O O . ALA B 1 511 ? 13.390 1.763 56.924 1.00 74.21 511 ALA B O 1
ATOM 7961 N N . VAL B 1 512 ? 15.353 0.881 56.318 1.00 77.41 512 VAL B N 1
ATOM 7962 C CA . VAL B 1 512 ? 15.927 2.165 55.853 1.00 78.83 512 VAL B CA 1
ATOM 7963 C C . VAL B 1 512 ? 15.430 2.583 54.471 1.00 79.94 512 VAL B C 1
ATOM 7964 O O . VAL B 1 512 ? 15.432 3.771 54.116 1.00 78.56 512 VAL B O 1
ATOM 7968 N N . TRP B 1 513 ? 15.022 1.591 53.697 1.00 81.90 513 TRP B N 1
ATOM 7969 C CA . TRP B 1 513 ? 14.392 1.818 52.407 1.00 84.00 513 TRP B CA 1
ATOM 7970 C C . TRP B 1 513 ? 13.157 2.738 52.534 1.00 83.60 513 TRP B C 1
ATOM 7971 O O . TRP B 1 513 ? 13.031 3.746 51.835 1.00 82.70 513 TRP B O 1
ATOM 7982 N N . LEU B 1 514 ? 12.246 2.393 53.430 1.00 85.44 514 LEU B N 1
ATOM 7983 C CA . LEU B 1 514 ? 10.984 3.136 53.555 1.00 87.11 514 LEU B CA 1
ATOM 7984 C C . LEU B 1 514 ? 11.222 4.637 53.726 1.00 88.44 514 LEU B C 1
ATOM 7985 O O . LEU B 1 514 ? 10.684 5.468 52.976 1.00 87.93 514 LEU B O 1
ATOM 7990 N N . GLU B 1 515 ? 12.038 4.971 54.718 1.00 90.16 515 GLU B N 1
ATOM 7991 C CA . GLU B 1 515 ? 12.480 6.340 54.914 1.00 91.25 515 GLU B CA 1
ATOM 7992 C C . GLU B 1 515 ? 13.303 6.748 53.688 1.00 90.86 515 GLU B C 1
ATOM 7993 O O . GLU B 1 515 ? 13.063 7.785 53.075 1.00 90.55 515 GLU B O 1
#

GO terms:
  GO:0005829 cytosol (C, IDA)
  GO:0004357 glutamate-cysteine ligase activity (F, IDA)
  GO:0046872 metal ion binding (F, IDA)
  GO:0071243 cellular response to arsenic-containing substance (P, IMP)
  GO:0071288 cellular response to mercury ion (P, IMP)
  GO:0006750 glutathione biosynthetic process (P, IMP)
  GO:0006972 hyperosmotic response (P, IMP)